Protein AF-0000000078663956 (afdb_homodimer)

Foldseek 3Di:
DPPPPPPPPPFDWDWDAALNATFIARPDFDQFLVVLLVVLCVVPQQCWAEDEPVDTAGSVRLVVLLLLLLQQVVLLPDAAAAEEEELAFWDRCVLSPLSNCQQRNYAYEYDYLPDDQVLQLQSLQLRLHQEYEHAQPGDHHDCVSRVSHRYYQHDYPPDDSCCRRHPPPRDRDDTDDGDGNNRFRYWAWDQDPVGRTFTFTFGRLLLGRQLVLLCPQQVDAAQAEEEQAATCSFLQSVRVQNSNCSNSSYYYYYDRHDDLVVVLVCLQVVLHAEYEEEQVSLVRNLPDPCNLVRPNLSHQEYEYEPDAHDLVSVVSCCVRHVNYQYKQFPDHVQLSDGFAIARSVCCNVPVQFRHAGTPRKDKFFAAPVGDGDPAPDKHFIWIAGSNGTQATRPCVPVRVVQDDSRIGGPQWIWGAHPVRIIHTQAGVQQWEQFQNDTAHQVLLQVLLCPDPFFPGKGWHWDQDPPGRTAIEMETEGNDDDDLVRSQVSSVVPDPNRNRHPHYHYDPDDADDDPNRRHDVVVVRVVRVVD/DPPPPPPPPPFDWDWDAALNATFIARPDFDQFLVVLLVVLCVVPQQCWAEDEPVDTAGSVRLVVLLLLLLQLVVLLPDAAAAEEEELAFWDRCVLSPLSNCQQRNYAYEFDYLPDDQVLQLQSLQLRLHQEYEHAQPGDHHDCVSRVSHRYYQHDYPPDPSCCRRHPVPRDGDDTDDGDGNNRFRYWAWDQDPVGRTFTFTFGRLLLRRQLVLLCPQQVDAAQAEEEQAATCSFLQSVRVQNSNCSNSSYYYYYDRYDDLVVVLVCLQVVLHAEYEEEQVSLVRNLPDPCNLVRRNLSHQEYEYEPDAHDLVSVVSCCVRHVNYQYKQFPDHVQLSDGFAIARSVCCNVPVQFRHAGTPRKDKFFAAPVGHGDPAPDKHFIWIAGSNGTQATRPCVPVRVVQDDSRIGGPQWIWGAHPVRIIHTQAGVQQWEQFQNDTAHQVLLQVLLCPDPFFPGKGWHWAQDPPGRTAIEMETEGPDDDDLVRSQVSSVVPDPNRNRHPHYHYDPDDADDDPNRNHDVVVVRVVRVVD

Sequence (1060 aa):
MRPTPPRQECPTLRHELHHGRVVRCLADRPRNLAEFLAAALARDPEGEAVVEGERRMTYAGLDRAARALAARMIALGVTPGDRVAVLLGNRIEYPVIVLACTFAGAIAVPMNIRQTAAETAHALAASGARLLFHEADARLPDRAQVPALAALVAIADDAPLAETLAPQDVPVSALPPLPGEDEPAVILFTSGTTGKPKGAVLTHCNIAHSILHFCHHYALREGERCLLAVPASHVTGLVALLATSLGLGGCLVIMREFKAGEFLRLMAQEQVGYTLVVPAMLTLALMQPQFESAALSNWRVCGFGGAPMPDATIADLALRLPGLALHNTYGATETTSPAVIMPADQAAARSRQLGLPVLCCDLLVMDDQGRECPPGEQGEIWMAGPMVIPRYWNDTAATAAAFVHGYWKSGDIGSRDADGHVSIHDRMKDMINRGGFKIYSVEVENALCAHPAVIEAAVVGRPCPVLGERVVAFVHAGAPASAEELRAHVAARLSDYKVPEDIRFETVPLPRNANGKLLKHALRDRLVGAMRPTPPRQECPTLRHELHHGRVVRCLADRPRNLAEFLAAALARDPEGEAVVEGERRMTYAGLDRAARALAARMIALGVTPGDRVAVLLGNRIEYPVIVLACTFAGAIAVPMNIRQTAAETAHALAASGARLLFHEADARLPDRAQVPALAALVAIADDAPLAETLAPQDVPVSALPPLPGEDEPAVILFTSGTTGKPKGAVLTHCNIAHSILHFCHHYALREGERCLLAVPASHVTGLVALLATSLGLGGCLVIMREFKAGEFLRLMAQEQVGYTLVVPAMLTLALMQPQFESAALSNWRVCGFGGAPMPDATIADLALRLPGLALHNTYGATETTSPAVIMPADQAAARSRQLGLPVLCCDLLVMDDQGRECPPGEQGEIWMAGPMVIPRYWNDTAATAAAFVHGYWKSGDIGSRDADGHVSIHDRMKDMINRGGFKIYSVEVENALCAHPAVIEAAVVGRPCPVLGERVVAFVHAGAPASAEELRAHVAARLSDYKVPEDIRFETVPLPRNANGKLLKHALRDRLVGA

Solvent-accessible surface area (backbone atoms only — not comparable to full-atom values): 54633 Å² total; per-residue (Å²): 130,76,80,70,73,79,76,80,72,78,79,57,69,37,43,30,57,55,96,67,29,73,28,40,32,69,67,81,67,60,45,31,70,66,50,30,46,50,53,26,37,72,72,41,33,79,40,58,32,39,34,38,86,89,49,70,34,24,34,48,49,45,52,52,51,11,52,44,29,18,16,37,42,40,68,75,65,53,44,66,71,38,25,36,30,34,38,43,67,43,48,78,61,50,63,34,51,55,49,8,24,43,45,34,27,21,20,33,30,42,30,59,66,82,54,49,46,68,56,49,30,47,53,39,42,70,64,45,19,34,34,36,39,29,40,63,83,58,78,71,55,61,63,85,61,29,74,55,48,74,47,78,44,65,46,56,93,85,53,54,64,59,60,66,49,42,50,87,83,54,65,84,50,84,67,55,74,72,57,57,32,83,40,65,37,34,35,41,69,39,84,42,94,86,66,61,62,44,33,33,31,35,23,21,41,15,48,42,46,22,31,50,46,49,40,59,73,65,62,57,54,77,51,39,26,28,45,32,56,47,58,49,45,38,53,60,21,34,36,69,35,53,46,24,21,41,64,34,42,12,20,35,33,50,39,60,67,78,41,47,68,58,49,52,47,49,37,31,76,66,48,22,25,33,40,58,46,41,40,69,56,53,53,48,30,66,68,37,84,57,52,83,74,47,61,51,83,48,39,38,37,38,37,30,29,88,52,84,61,57,66,66,56,54,52,50,46,47,70,76,38,69,73,43,37,48,24,43,40,38,62,40,71,57,28,37,31,64,41,25,39,22,50,49,94,43,30,81,85,41,65,82,40,38,22,34,61,39,88,49,44,49,73,44,32,26,38,97,79,36,35,46,46,58,66,62,38,70,17,37,37,30,39,25,28,50,26,38,44,87,41,35,60,97,30,68,67,61,31,58,73,36,39,56,66,66,22,38,56,68,50,32,27,18,26,33,36,89,87,50,41,30,31,75,47,31,43,56,87,44,43,25,47,41,64,84,43,79,35,43,24,48,56,49,23,50,47,48,42,68,38,89,36,34,69,44,51,48,42,39,50,39,83,32,94,84,36,50,22,41,45,30,29,41,31,24,53,81,43,93,76,50,60,66,57,52,35,54,55,29,45,73,74,39,61,70,90,58,37,48,79,40,65,42,80,37,95,52,79,75,60,52,46,99,84,66,37,74,41,60,64,62,58,41,52,56,56,73,72,98,128,76,80,71,72,80,77,78,72,79,77,56,69,37,43,32,57,54,96,68,29,73,28,40,33,69,67,81,68,60,44,30,68,66,51,30,46,50,55,26,37,72,71,41,34,80,40,58,32,39,33,40,86,90,49,69,33,25,33,48,51,45,52,52,52,10,53,46,29,15,16,35,41,40,68,75,65,52,44,66,70,37,27,36,30,32,36,43,67,43,47,78,60,50,65,34,51,55,48,9,24,43,44,34,26,20,21,33,29,42,31,59,66,84,53,49,44,66,57,49,31,45,54,38,43,72,65,45,19,33,34,37,40,29,38,63,82,58,79,72,54,61,63,84,62,29,75,55,48,74,46,77,44,63,47,58,91,85,52,54,64,58,60,66,50,42,52,88,84,53,65,82,49,85,69,56,73,70,58,57,31,82,39,65,39,34,36,42,68,40,84,42,93,88,67,62,62,44,32,35,31,37,23,21,41,14,46,40,47,24,30,50,45,49,38,60,74,65,64,57,55,76,50,38,26,28,46,32,56,46,56,50,44,36,53,59,21,36,35,69,35,54,46,24,20,41,64,34,43,10,21,35,33,50,39,61,66,77,41,47,69,58,50,52,47,48,36,30,75,65,49,22,24,33,40,59,46,42,40,69,57,53,52,48,31,65,69,37,83,56,51,81,74,46,61,50,84,48,39,38,36,39,36,30,30,89,51,83,62,58,66,66,55,53,52,49,45,48,68,76,38,69,73,43,37,48,23,43,40,39,61,40,72,56,28,38,31,64,41,25,40,21,51,49,94,44,31,82,85,41,64,83,41,37,22,32,60,40,88,51,44,47,73,44,32,26,41,97,79,37,35,45,47,59,66,63,38,69,17,39,36,29,38,26,29,50,26,38,43,89,42,35,60,96,31,67,66,62,31,58,73,38,38,55,67,65,21,38,57,67,50,31,27,18,26,34,38,90,86,50,40,30,31,75,46,31,44,56,88,43,41,26,47,42,64,84,41,80,36,43,25,48,56,49,22,51,47,49,42,68,38,87,35,35,69,46,51,48,42,39,51,40,84,32,94,85,35,49,22,39,43,31,29,41,33,25,54,82,42,92,74,52,60,66,56,50,35,52,56,27,46,74,75,41,60,70,90,59,36,48,79,42,66,43,80,37,96,51,81,74,59,50,46,98,81,65,36,74,40,61,65,62,57,40,52,56,56,71,75,98

Structure (mmCIF, N/CA/C/O backbone):
data_AF-0000000078663956-model_v1
#
loop_
_entity.id
_entity.type
_entity.pdbx_description
1 polymer 'AMP-dependent synthetase and ligase'
#
loop_
_atom_site.group_PDB
_atom_site.id
_atom_site.type_symbol
_atom_site.label_atom_id
_atom_site.label_alt_id
_atom_site.label_comp_id
_atom_site.label_asym_id
_atom_site.label_entity_id
_atom_site.label_seq_id
_atom_site.pdbx_PDB_ins_code
_atom_site.Cartn_x
_atom_site.Cartn_y
_atom_site.Cartn_z
_atom_site.occupancy
_atom_site.B_iso_or_equiv
_atom_site.auth_seq_id
_atom_site.auth_comp_id
_atom_site.auth_asym_id
_atom_site.auth_atom_id
_atom_site.pdbx_PDB_model_num
ATOM 1 N N . MET A 1 1 ? -24.531 -6.566 -40.719 1 23.23 1 MET A N 1
ATOM 2 C CA . MET A 1 1 ? -24.016 -5.797 -39.562 1 23.23 1 MET A CA 1
ATOM 3 C C . MET A 1 1 ? -23.562 -6.719 -38.438 1 23.23 1 MET A C 1
ATOM 5 O O . MET A 1 1 ? -24.359 -7.496 -37.906 1 23.23 1 MET A O 1
ATOM 9 N N . ARG A 1 2 ? -22.391 -7.23 -38.5 1 25.7 2 ARG A N 1
ATOM 10 C CA . ARG A 1 2 ? -21.969 -8.359 -37.656 1 25.7 2 ARG A CA 1
ATOM 11 C C . ARG A 1 2 ? -22.125 -8.031 -36.188 1 25.7 2 ARG A C 1
ATOM 13 O O . ARG A 1 2 ? -21.797 -6.922 -35.75 1 25.7 2 ARG A O 1
ATOM 20 N N . PRO A 1 3 ? -22.969 -8.742 -35.562 1 28.44 3 PRO A N 1
ATOM 21 C CA . PRO A 1 3 ? -23.219 -8.367 -34.156 1 28.44 3 PRO A CA 1
ATOM 22 C C . PRO A 1 3 ? -21.938 -8.211 -33.344 1 28.44 3 PRO A C 1
ATOM 24 O O . PRO A 1 3 ? -20.953 -8.898 -33.625 1 28.44 3 PRO A O 1
ATOM 27 N N . THR A 1 4 ? -21.391 -6.988 -33.062 1 32.66 4 THR A N 1
ATOM 28 C CA . THR A 1 4 ? -20.219 -6.641 -32.281 1 32.66 4 THR A CA 1
ATOM 29 C C . THR A 1 4 ? -20.172 -7.445 -30.984 1 32.66 4 THR A C 1
ATOM 31 O O . THR A 1 4 ? -21.172 -7.539 -30.281 1 32.66 4 THR A O 1
ATOM 34 N N . PRO A 1 5 ? -19.375 -8.453 -30.859 1 34.94 5 PRO A N 1
ATOM 35 C CA . PRO A 1 5 ? -19.328 -9.289 -29.656 1 34.94 5 PRO A CA 1
ATOM 36 C C . PRO A 1 5 ? -19.547 -8.5 -28.375 1 34.94 5 PRO A C 1
ATOM 38 O O . PRO A 1 5 ? -19.25 -7.301 -28.328 1 34.94 5 PRO A O 1
ATOM 41 N N . PRO A 1 6 ? -20.531 -8.812 -27.469 1 35.97 6 PRO A N 1
ATOM 42 C CA . PRO A 1 6 ? -20.859 -8.047 -26.266 1 35.97 6 PRO A CA 1
ATOM 43 C C . PRO A 1 6 ? -19.625 -7.496 -25.562 1 35.97 6 PRO A C 1
ATOM 45 O O . PRO A 1 6 ? -18.594 -8.172 -25.484 1 35.97 6 PRO A O 1
ATOM 48 N N . ARG A 1 7 ? -19.25 -6.328 -25.578 1 38.62 7 ARG A N 1
ATOM 49 C CA . ARG A 1 7 ? -18.219 -5.59 -24.859 1 38.62 7 ARG A CA 1
ATOM 50 C C . ARG A 1 7 ? -18.094 -6.094 -23.422 1 38.62 7 ARG A C 1
ATOM 52 O O . ARG A 1 7 ? -19.047 -5.996 -22.641 1 38.62 7 ARG A O 1
ATOM 59 N N . GLN A 1 8 ? -17.422 -7.203 -23.016 1 46.81 8 GLN A N 1
ATOM 60 C CA . GLN A 1 8 ? -17.188 -7.676 -21.641 1 46.81 8 GLN A CA 1
ATOM 61 C C . GLN A 1 8 ? -17.016 -6.504 -20.688 1 46.81 8 GLN A C 1
ATOM 63 O O . GLN A 1 8 ? -16.156 -5.641 -20.906 1 46.81 8 GLN A O 1
ATOM 68 N N . GLU A 1 9 ? -17.922 -6.051 -19.953 1 59.78 9 GLU A N 1
ATOM 69 C CA . GLU A 1 9 ? -17.969 -4.969 -18.969 1 59.78 9 GLU A CA 1
ATOM 70 C C . GLU A 1 9 ? -16.766 -5.031 -18.016 1 59.78 9 GLU A C 1
ATOM 72 O O . GLU A 1 9 ? -16.359 -6.117 -17.594 1 59.78 9 GLU A O 1
ATOM 77 N N . CYS A 1 10 ? -15.875 -4.082 -18 1 71.5 10 CYS A N 1
ATOM 78 C CA . CYS A 1 10 ? -14.719 -3.971 -17.109 1 71.5 10 CYS A CA 1
ATOM 79 C C . CYS A 1 10 ? -15.117 -4.262 -15.672 1 71.5 10 CYS A C 1
ATOM 81 O O . CYS A 1 10 ? -16.078 -3.678 -15.156 1 71.5 10 CYS A O 1
ATOM 83 N N . PRO A 1 11 ? -14.555 -5.371 -15.117 1 87.06 11 PRO A N 1
ATOM 84 C CA . PRO A 1 11 ? -14.883 -5.727 -13.734 1 87.06 11 PRO A CA 1
ATOM 85 C C . PRO A 1 11 ? -14.727 -4.555 -12.766 1 87.06 11 PRO A C 1
ATOM 87 O O . PRO A 1 11 ? -13.883 -3.684 -12.984 1 87.06 11 PRO A O 1
ATOM 90 N N . THR A 1 12 ? -15.609 -4.445 -11.859 1 91.62 12 THR A N 1
ATOM 91 C CA . THR A 1 12 ? -15.531 -3.434 -10.805 1 91.62 12 THR A CA 1
ATOM 92 C C . THR A 1 12 ? -14.398 -3.752 -9.828 1 91.62 12 THR A C 1
ATOM 94 O O . THR A 1 12 ? -14.297 -4.879 -9.344 1 91.62 12 THR A O 1
ATOM 97 N N . LEU A 1 13 ? -13.609 -2.807 -9.688 1 94.94 13 LEU A N 1
ATOM 98 C CA . LEU A 1 13 ? -12.508 -2.953 -8.742 1 94.94 13 LEU A CA 1
ATOM 99 C C . LEU A 1 13 ? -12.75 -2.119 -7.488 1 94.94 13 LEU A C 1
ATOM 101 O O . LEU A 1 13 ? -13.414 -1.082 -7.547 1 94.94 13 LEU A O 1
ATOM 105 N N . ARG A 1 14 ? -12.312 -2.529 -6.359 1 95.56 14 ARG A N 1
ATOM 106 C CA . ARG A 1 14 ? -12.344 -1.757 -5.121 1 95.56 14 ARG A CA 1
ATOM 107 C C . ARG A 1 14 ? -11.188 -2.137 -4.207 1 95.56 14 ARG A C 1
ATOM 109 O O . ARG A 1 14 ? -10.703 -3.271 -4.25 1 95.56 14 ARG A O 1
ATOM 116 N N . HIS A 1 15 ? -10.727 -1.21 -3.398 1 97.94 15 HIS A N 1
ATOM 117 C CA . HIS A 1 15 ? -9.719 -1.518 -2.387 1 97.94 15 HIS A CA 1
ATOM 118 C C . HIS A 1 15 ? -10.344 -2.24 -1.196 1 97.94 15 HIS A C 1
ATOM 120 O O . HIS A 1 15 ? -11.453 -1.907 -0.771 1 97.94 15 HIS A O 1
ATOM 126 N N . GLU A 1 16 ? -9.688 -3.264 -0.729 1 98.12 16 GLU A N 1
ATOM 127 C CA . GLU A 1 16 ? -10.117 -4.035 0.433 1 98.12 16 GLU A CA 1
ATOM 128 C C . GLU A 1 16 ? -8.945 -4.309 1.378 1 98.12 16 GLU A C 1
ATOM 130 O O . GLU A 1 16 ? -7.797 -4.387 0.944 1 98.12 16 GLU A O 1
ATOM 135 N N . LEU A 1 17 ? -9.281 -4.41 2.637 1 97.56 17 LEU A N 1
ATOM 136 C CA . LEU A 1 17 ? -8.305 -4.801 3.652 1 97.56 17 LEU A CA 1
ATOM 137 C C . LEU A 1 17 ? -8.289 -6.316 3.836 1 97.56 17 LEU A C 1
ATOM 139 O O . LEU A 1 17 ? -9.305 -6.91 4.211 1 97.56 17 LEU A O 1
ATOM 143 N N . HIS A 1 18 ? -7.188 -6.965 3.479 1 97.38 18 HIS A N 1
ATOM 144 C CA . HIS A 1 18 ? -6.965 -8.391 3.695 1 97.38 18 HIS A CA 1
ATOM 145 C C . HIS A 1 18 ? -5.629 -8.641 4.391 1 97.38 18 HIS A C 1
ATOM 147 O O . HIS A 1 18 ? -4.578 -8.242 3.881 1 97.38 18 HIS A O 1
ATOM 153 N N . HIS A 1 19 ? -5.629 -9.305 5.547 1 95.81 19 HIS A N 1
ATOM 154 C CA . HIS A 1 19 ? -4.414 -9.672 6.258 1 95.81 19 HIS A CA 1
ATOM 155 C C . HIS A 1 19 ? -3.533 -8.453 6.52 1 95.81 19 HIS A C 1
ATOM 157 O O . HIS A 1 19 ? -2.32 -8.5 6.301 1 95.81 19 HIS A O 1
ATOM 163 N N . GLY A 1 20 ? -4.148 -7.387 6.809 1 94.94 20 GLY A N 1
ATOM 164 C CA . GLY A 1 20 ? -3.418 -6.18 7.16 1 94.94 20 GLY A CA 1
ATOM 165 C C . GLY A 1 20 ? -2.908 -5.422 5.949 1 94.94 20 GLY A C 1
ATOM 166 O O . GLY A 1 20 ? -2.158 -4.449 6.09 1 94.94 20 GLY A O 1
ATOM 167 N N . ARG A 1 21 ? -3.281 -5.809 4.715 1 97.06 21 ARG A N 1
ATOM 168 C CA . ARG A 1 21 ? -2.883 -5.152 3.475 1 97.06 21 ARG A CA 1
ATOM 169 C C . ARG A 1 21 ? -4.086 -4.527 2.775 1 97.06 21 ARG A C 1
ATOM 171 O O . ARG A 1 21 ? -5.168 -5.117 2.746 1 97.06 21 ARG A O 1
ATOM 178 N N . VAL A 1 22 ? -3.965 -3.357 2.277 1 97.88 22 VAL A N 1
ATOM 179 C CA . VAL A 1 22 ? -4.977 -2.75 1.42 1 97.88 22 VAL A CA 1
ATOM 180 C C . VAL A 1 22 ? -4.637 -3.012 -0.046 1 97.88 22 VAL A C 1
ATOM 182 O O . VAL A 1 22 ? -3.621 -2.527 -0.55 1 97.88 22 VAL A O 1
ATOM 185 N N . VAL A 1 23 ? -5.461 -3.793 -0.694 1 97.69 23 VAL A N 1
ATOM 186 C CA . VAL A 1 23 ? -5.184 -4.191 -2.07 1 97.69 23 VAL A CA 1
ATOM 187 C C . VAL A 1 23 ? -6.418 -3.957 -2.936 1 97.69 23 VAL A C 1
ATOM 189 O O . VAL A 1 23 ? -7.547 -4.008 -2.443 1 97.69 23 VAL A O 1
ATOM 192 N N . ARG A 1 24 ? -6.238 -3.66 -4.191 1 97.12 24 ARG A N 1
ATOM 193 C CA . ARG A 1 24 ? -7.332 -3.633 -5.156 1 97.12 24 ARG A CA 1
ATOM 194 C C . ARG A 1 24 ? -7.852 -5.039 -5.434 1 97.12 24 ARG A C 1
ATOM 196 O O . ARG A 1 24 ? -7.066 -5.961 -5.664 1 97.12 24 ARG A O 1
ATOM 203 N N . CYS A 1 25 ? -9.109 -5.23 -5.391 1 97.88 25 CYS A N 1
ATOM 204 C CA . CYS A 1 25 ? -9.734 -6.531 -5.594 1 97.88 25 CYS A CA 1
ATOM 205 C C . CYS A 1 25 ? -10.844 -6.445 -6.633 1 97.88 25 CYS A C 1
ATOM 207 O O . CYS A 1 25 ? -11.406 -5.371 -6.859 1 97.88 25 CYS A O 1
ATOM 209 N N . LEU A 1 26 ? -11.055 -7.523 -7.305 1 97.25 26 LEU A N 1
ATOM 210 C CA . LEU A 1 26 ? -12.312 -7.684 -8.023 1 97.25 26 LEU A CA 1
ATOM 211 C C . LEU A 1 26 ? -13.484 -7.742 -7.051 1 97.25 26 LEU A C 1
ATOM 213 O O . LEU A 1 26 ? -13.562 -8.648 -6.215 1 97.25 26 LEU A O 1
ATOM 217 N N . ALA A 1 27 ? -14.367 -6.836 -7.156 1 94.94 27 ALA A N 1
ATOM 218 C CA . ALA A 1 27 ? -15.406 -6.652 -6.148 1 94.94 27 ALA A CA 1
ATOM 219 C C . ALA A 1 27 ? -16.375 -7.836 -6.129 1 94.94 27 ALA A C 1
ATOM 221 O O . ALA A 1 27 ? -16.781 -8.297 -5.059 1 94.94 27 ALA A O 1
ATOM 222 N N . ASP A 1 28 ? -16.781 -8.258 -7.309 1 93.62 28 ASP A N 1
ATOM 223 C CA . ASP A 1 28 ? -17.688 -9.391 -7.43 1 93.62 28 ASP A CA 1
ATOM 224 C C . ASP A 1 28 ? -16.922 -10.688 -7.664 1 93.62 28 ASP A C 1
ATOM 226 O O . ASP A 1 28 ? -16.281 -10.852 -8.695 1 93.62 28 ASP A O 1
ATOM 230 N N . ARG A 1 29 ? -16.969 -11.57 -6.695 1 95.56 29 ARG A N 1
ATOM 231 C CA . ARG A 1 29 ? -16.25 -12.836 -6.812 1 95.56 29 ARG A CA 1
ATOM 232 C C . ARG A 1 29 ? -16.797 -13.867 -5.828 1 95.56 29 ARG A C 1
ATOM 234 O O . ARG A 1 29 ? -17.266 -13.516 -4.742 1 95.56 29 ARG A O 1
ATOM 241 N N . PRO A 1 30 ? -16.688 -15.18 -6.188 1 96.69 30 PRO A N 1
ATOM 242 C CA . PRO A 1 30 ? -16.922 -16.203 -5.164 1 96.69 30 PRO A CA 1
ATOM 243 C C . PRO A 1 30 ? -15.867 -16.188 -4.062 1 96.69 30 PRO A C 1
ATOM 245 O O . PRO A 1 30 ? -14.711 -15.836 -4.316 1 96.69 30 PRO A O 1
ATOM 248 N N . ARG A 1 31 ? -16.219 -16.672 -2.951 1 95.88 31 ARG A N 1
ATOM 249 C CA . ARG A 1 31 ? -15.359 -16.516 -1.781 1 95.88 31 ARG A CA 1
ATOM 250 C C . ARG A 1 31 ? -14.414 -17.703 -1.626 1 95.88 31 ARG A C 1
ATOM 252 O O . ARG A 1 31 ? -13.398 -17.594 -0.944 1 95.88 31 ARG A O 1
ATOM 259 N N . ASN A 1 32 ? -14.773 -18.812 -2.143 1 97.06 32 ASN A N 1
ATOM 260 C CA . ASN A 1 32 ? -13.992 -20.047 -2.029 1 97.06 32 ASN A CA 1
ATOM 261 C C . ASN A 1 32 ? -14.367 -21.047 -3.123 1 97.06 32 ASN A C 1
ATOM 263 O O . ASN A 1 32 ? -15.281 -20.797 -3.914 1 97.06 32 ASN A O 1
ATOM 267 N N . LEU A 1 33 ? -13.68 -22.125 -3.15 1 96.38 33 LEU A N 1
ATOM 268 C CA . LEU A 1 33 ? -13.852 -23.094 -4.23 1 96.38 33 LEU A CA 1
ATOM 269 C C . LEU A 1 33 ? -15.234 -23.734 -4.164 1 96.38 33 LEU A C 1
ATOM 271 O O . LEU A 1 33 ? -15.805 -24.078 -5.195 1 96.38 33 LEU A O 1
ATOM 275 N N . ALA A 1 34 ? -15.789 -23.875 -2.971 1 97.56 34 ALA A N 1
ATOM 276 C CA . ALA A 1 34 ? -17.125 -24.438 -2.822 1 97.56 34 ALA A CA 1
ATOM 277 C C . ALA A 1 34 ? -18.172 -23.547 -3.494 1 97.56 34 ALA A C 1
ATOM 279 O O . ALA A 1 34 ? -19.141 -24.047 -4.07 1 97.56 34 ALA A O 1
ATOM 280 N N . GLU A 1 35 ? -17.969 -22.25 -3.432 1 97.5 35 GLU A N 1
ATOM 281 C CA . GLU A 1 35 ? -18.891 -21.344 -4.082 1 97.5 35 GLU A CA 1
ATOM 282 C C . GLU A 1 35 ? -18.75 -21.391 -5.602 1 97.5 35 GLU A C 1
ATOM 284 O O . GLU A 1 35 ? -19.734 -21.219 -6.328 1 97.5 35 GLU A O 1
ATOM 289 N N . PHE A 1 36 ? -17.547 -21.578 -6.09 1 97.5 36 PHE A N 1
ATOM 290 C CA . PHE A 1 36 ? -17.375 -21.812 -7.516 1 97.5 36 PHE A CA 1
ATOM 291 C C . PHE A 1 36 ? -18.109 -23.078 -7.957 1 97.5 36 PHE A C 1
ATOM 293 O O . PHE A 1 36 ? -18.781 -23.078 -8.992 1 97.5 36 PHE A O 1
ATOM 300 N N . LEU A 1 37 ? -17.953 -24.156 -7.188 1 97.88 37 LEU A N 1
ATOM 301 C CA . LEU A 1 37 ? -18.656 -25.406 -7.48 1 97.88 37 LEU A CA 1
ATOM 302 C C . LEU A 1 37 ? -20.172 -25.203 -7.48 1 97.88 37 LEU A C 1
ATOM 304 O O . LEU A 1 37 ? -20.859 -25.703 -8.359 1 97.88 37 LEU A O 1
ATOM 308 N N . ALA A 1 38 ? -20.625 -24.469 -6.492 1 97.44 38 ALA A N 1
ATOM 309 C CA . ALA A 1 38 ? -22.062 -24.203 -6.398 1 97.44 38 ALA A CA 1
ATOM 310 C C . ALA A 1 38 ? -22.578 -23.516 -7.656 1 97.44 38 ALA A C 1
ATOM 312 O O . ALA A 1 38 ? -23.656 -23.828 -8.148 1 97.44 38 ALA A O 1
ATOM 313 N N . ALA A 1 39 ? -21.812 -22.578 -8.156 1 96.62 39 ALA A N 1
ATOM 314 C CA . ALA A 1 39 ? -22.188 -21.875 -9.375 1 96.62 39 ALA A CA 1
ATOM 315 C C . ALA A 1 39 ? -22.219 -22.812 -10.57 1 96.62 39 ALA A C 1
ATOM 317 O O . ALA A 1 39 ? -23.141 -22.75 -11.398 1 96.62 39 ALA A O 1
ATOM 318 N N . ALA A 1 40 ? -21.266 -23.672 -10.656 1 96.88 40 ALA A N 1
ATOM 319 C CA . ALA A 1 40 ? -21.219 -24.641 -11.734 1 96.88 40 ALA A CA 1
ATOM 320 C C . ALA A 1 40 ? -22.391 -25.609 -11.656 1 96.88 40 ALA A C 1
ATOM 322 O O . ALA A 1 40 ? -23.016 -25.938 -12.68 1 96.88 40 ALA A O 1
ATOM 323 N N . LEU A 1 41 ? -22.703 -26.062 -10.477 1 96.12 41 LEU A N 1
ATOM 324 C CA . LEU A 1 41 ? -23.812 -26.984 -10.234 1 96.12 41 LEU A CA 1
ATOM 325 C C . LEU A 1 41 ? -25.141 -26.344 -10.641 1 96.12 41 LEU A C 1
ATOM 327 O O . LEU A 1 41 ? -26 -27.016 -11.219 1 96.12 41 LEU A O 1
ATOM 331 N N . ALA A 1 42 ? -25.25 -25.141 -10.305 1 96.12 42 ALA A N 1
ATOM 332 C CA . ALA A 1 42 ? -26.469 -24.422 -10.625 1 96.12 42 ALA A CA 1
ATOM 333 C C . ALA A 1 42 ? -26.672 -24.328 -12.141 1 96.12 42 ALA A C 1
ATOM 335 O O . ALA A 1 42 ? -27.797 -24.359 -12.633 1 96.12 42 ALA A O 1
ATOM 336 N N . ARG A 1 43 ? -25.656 -24.312 -12.836 1 94.88 43 ARG A N 1
ATOM 337 C CA . ARG A 1 43 ? -25.703 -24.141 -14.289 1 94.88 43 ARG A CA 1
ATOM 338 C C . ARG A 1 43 ? -25.984 -25.453 -14.984 1 94.88 43 ARG A C 1
ATOM 340 O O . ARG A 1 43 ? -26.844 -25.531 -15.867 1 94.88 43 ARG A O 1
ATOM 347 N N . ASP A 1 44 ? -25.203 -26.469 -14.648 1 96.62 44 ASP A N 1
ATOM 348 C CA . ASP A 1 44 ? -25.359 -27.75 -15.328 1 96.62 44 ASP A CA 1
ATOM 349 C C . ASP A 1 44 ? -24.891 -28.891 -14.43 1 96.62 44 ASP A C 1
ATOM 351 O O . ASP A 1 44 ? -23.781 -29.422 -14.609 1 96.62 44 ASP A O 1
ATOM 355 N N . PRO A 1 45 ? -25.688 -29.391 -13.602 1 97 45 PRO A N 1
ATOM 356 C CA . PRO A 1 45 ? -25.297 -30.453 -12.656 1 97 45 PRO A CA 1
ATOM 357 C C . PRO A 1 45 ? -24.891 -31.75 -13.359 1 97 45 PRO A C 1
ATOM 359 O O . PRO A 1 45 ? -24.109 -32.531 -12.82 1 97 45 PRO A O 1
ATOM 362 N N . GLU A 1 46 ? -25.406 -31.984 -14.562 1 97.44 46 GLU A N 1
ATOM 363 C CA . GLU A 1 46 ? -25.141 -33.25 -15.25 1 97.44 46 GLU A CA 1
ATOM 364 C C . GLU A 1 46 ? -24 -33.094 -16.25 1 97.44 46 GLU A C 1
ATOM 366 O O . GLU A 1 46 ? -23.594 -34.094 -16.875 1 97.44 46 GLU A O 1
ATOM 371 N N . GLY A 1 47 ? -23.469 -31.875 -16.359 1 97.62 47 GLY A N 1
ATOM 372 C CA . GLY A 1 47 ? -22.297 -31.688 -17.188 1 97.62 47 GLY A CA 1
ATOM 373 C C . GLY A 1 47 ? -21.062 -32.406 -16.656 1 97.62 47 GLY A C 1
ATOM 374 O O . GLY A 1 47 ? -20.906 -32.562 -15.445 1 97.62 47 GLY A O 1
ATOM 375 N N . GLU A 1 48 ? -20.125 -32.844 -17.562 1 98 48 GLU A N 1
ATOM 376 C CA . GLU A 1 48 ? -18.875 -33.469 -17.141 1 98 48 GLU A CA 1
ATOM 377 C C . GLU A 1 48 ? -17.969 -32.469 -16.438 1 98 48 GLU A C 1
ATOM 379 O O . GLU A 1 48 ? -17.672 -31.406 -16.969 1 98 48 GLU A O 1
ATOM 384 N N . ALA A 1 49 ? -17.578 -32.812 -15.25 1 98.31 49 ALA A N 1
ATOM 385 C CA . ALA A 1 49 ? -16.688 -31.969 -14.477 1 98.31 49 ALA A CA 1
ATOM 386 C C . ALA A 1 49 ? -15.242 -32.438 -14.594 1 98.31 49 ALA A C 1
ATOM 388 O O . ALA A 1 49 ? -14.336 -31.625 -14.766 1 98.31 49 ALA A O 1
ATOM 389 N N . VAL A 1 50 ? -15.055 -33.719 -14.5 1 98.12 50 VAL A N 1
ATOM 390 C CA . VAL A 1 50 ? -13.719 -34.312 -14.523 1 98.12 50 VAL A CA 1
ATOM 391 C C . VAL A 1 50 ? -13.711 -35.594 -15.375 1 98.12 50 VAL A C 1
ATOM 393 O O . VAL A 1 50 ? -14.625 -36.406 -15.273 1 98.12 50 VAL A O 1
ATOM 396 N N . VAL A 1 51 ? -12.711 -35.719 -16.234 1 97.88 51 VAL A N 1
ATOM 397 C CA . VAL A 1 51 ? -12.57 -36.875 -17.125 1 97.88 51 VAL A CA 1
ATOM 398 C C . VAL A 1 51 ? -11.148 -37.438 -17.031 1 97.88 51 VAL A C 1
ATOM 400 O O . VAL A 1 51 ? -10.172 -36.688 -17.188 1 97.88 51 VAL A O 1
ATOM 403 N N . GLU A 1 52 ? -10.977 -38.656 -16.734 1 96.19 52 GLU A N 1
ATOM 404 C CA . GLU A 1 52 ? -9.734 -39.438 -16.797 1 96.19 52 GLU A CA 1
ATOM 405 C C . GLU A 1 52 ? -9.938 -40.75 -17.547 1 96.19 52 GLU A C 1
ATOM 407 O O . GLU A 1 52 ? -10.305 -41.75 -16.938 1 96.19 52 GLU A O 1
ATOM 412 N N . GLY A 1 53 ? -9.633 -40.719 -18.797 1 93.25 53 GLY A N 1
ATOM 413 C CA . GLY A 1 53 ? -9.922 -41.906 -19.594 1 93.25 53 GLY A CA 1
ATOM 414 C C . GLY A 1 53 ? -11.398 -42.281 -19.594 1 93.25 53 GLY A C 1
ATOM 415 O O . GLY A 1 53 ? -12.25 -41.469 -19.922 1 93.25 53 GLY A O 1
ATOM 416 N N . GLU A 1 54 ? -11.672 -43.531 -19.094 1 92.69 54 GLU A N 1
ATOM 417 C CA . GLU A 1 54 ? -13.047 -44 -19.062 1 92.69 54 GLU A CA 1
ATOM 418 C C . GLU A 1 54 ? -13.773 -43.531 -17.812 1 92.69 54 GLU A C 1
ATOM 420 O O . GLU A 1 54 ? -15 -43.594 -17.734 1 92.69 54 GLU A O 1
ATOM 425 N N . ARG A 1 55 ? -13.047 -43.062 -16.859 1 92.69 55 ARG A N 1
ATOM 426 C CA . ARG A 1 55 ? -13.648 -42.531 -15.641 1 92.69 55 ARG A CA 1
ATOM 427 C C . ARG A 1 55 ? -14.102 -41.094 -15.82 1 92.69 55 ARG A C 1
ATOM 429 O O . ARG A 1 55 ? -13.281 -40.219 -16.078 1 92.69 55 ARG A O 1
ATOM 436 N N . ARG A 1 56 ? -15.352 -40.938 -15.648 1 95.06 56 ARG A N 1
ATOM 437 C CA . ARG A 1 56 ? -15.953 -39.625 -15.875 1 95.06 56 ARG A CA 1
ATOM 438 C C . ARG A 1 56 ? -16.875 -39.25 -14.727 1 95.06 56 ARG A C 1
ATOM 440 O O . ARG A 1 56 ? -17.578 -40.094 -14.172 1 95.06 56 ARG A O 1
ATOM 447 N N . MET A 1 57 ? -16.859 -38 -14.352 1 94.81 57 MET A N 1
ATOM 448 C CA . MET A 1 57 ? -17.672 -37.5 -13.25 1 94.81 57 MET A CA 1
A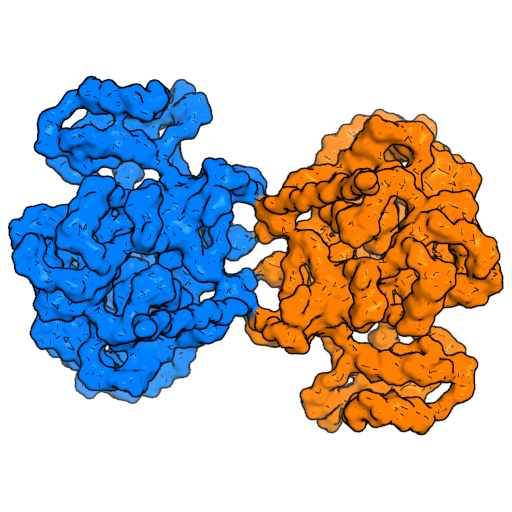TOM 449 C C . MET A 1 57 ? -18.391 -36.219 -13.641 1 94.81 57 MET A C 1
ATOM 451 O O . MET A 1 57 ? -17.781 -35.312 -14.227 1 94.81 57 MET A O 1
ATOM 455 N N . THR A 1 58 ? -19.719 -36.188 -13.344 1 97.56 58 THR A N 1
ATOM 456 C CA . THR A 1 58 ? -20.5 -34.969 -13.539 1 97.56 58 THR A CA 1
ATOM 457 C C . THR A 1 58 ? -20.297 -34 -12.375 1 97.56 58 THR A C 1
ATOM 459 O O . THR A 1 58 ? -19.688 -34.375 -11.367 1 97.56 58 THR A O 1
ATOM 462 N N . TYR A 1 59 ? -20.766 -32.781 -12.516 1 97.88 59 TYR A N 1
ATOM 463 C CA . TYR A 1 59 ? -20.672 -31.828 -11.422 1 97.88 59 TYR A CA 1
ATOM 464 C C . TYR A 1 59 ? -21.469 -32.312 -10.211 1 97.88 59 TYR A C 1
ATOM 466 O O . TYR A 1 59 ? -21.031 -32.125 -9.07 1 97.88 59 TYR A O 1
ATOM 474 N N . ALA A 1 60 ? -22.609 -32.875 -10.453 1 96.62 60 ALA A N 1
ATOM 475 C CA . ALA A 1 60 ? -23.375 -33.469 -9.344 1 96.62 60 ALA A CA 1
ATOM 476 C C . ALA A 1 60 ? -22.578 -34.562 -8.656 1 96.62 60 ALA A C 1
ATOM 478 O O . ALA A 1 60 ? -22.562 -34.656 -7.426 1 96.62 60 ALA A O 1
ATOM 479 N N . GLY A 1 61 ? -21.984 -35.375 -9.461 1 94.38 61 GLY A N 1
ATOM 480 C CA . GLY A 1 61 ? -21.141 -36.438 -8.914 1 94.38 61 GLY A CA 1
ATOM 481 C C . GLY A 1 61 ? -19.953 -35.906 -8.141 1 94.38 61 GLY A C 1
ATOM 482 O O . GLY A 1 61 ? -19.625 -36.406 -7.07 1 94.38 61 GLY A O 1
ATOM 483 N N . LEU A 1 62 ? -19.312 -34.906 -8.688 1 95.69 62 LEU A N 1
ATOM 484 C CA . LEU A 1 62 ? -18.172 -34.281 -8.031 1 95.69 62 LEU A CA 1
ATOM 485 C C . LEU A 1 62 ? -18.578 -33.688 -6.676 1 95.69 62 LEU A C 1
ATOM 487 O O . LEU A 1 62 ? -17.875 -33.875 -5.684 1 95.69 62 LEU A O 1
ATOM 491 N N . ASP A 1 63 ? -19.688 -33 -6.633 1 95 63 ASP A N 1
ATOM 492 C CA . ASP A 1 63 ? -20.203 -32.438 -5.391 1 95 63 ASP A CA 1
ATOM 493 C C . ASP A 1 63 ? -20.469 -33.531 -4.352 1 95 63 ASP A C 1
ATOM 495 O O . ASP A 1 63 ? -20.031 -33.406 -3.199 1 95 63 ASP A O 1
ATOM 499 N N . ARG A 1 64 ? -21.109 -34.562 -4.773 1 92.44 64 ARG A N 1
ATOM 500 C CA . ARG A 1 64 ? -21.422 -35.688 -3.871 1 92.44 64 ARG A CA 1
ATOM 501 C C . ARG A 1 64 ? -20.156 -36.344 -3.342 1 92.44 64 ARG A C 1
ATOM 503 O O . ARG A 1 64 ? -20.031 -36.594 -2.146 1 92.44 64 ARG A O 1
ATOM 510 N N . ALA A 1 65 ? -19.25 -36.594 -4.215 1 92.62 65 ALA A N 1
ATOM 511 C CA . ALA A 1 65 ? -18 -37.25 -3.83 1 92.62 65 ALA A CA 1
ATOM 512 C C . ALA A 1 65 ? -17.188 -36.375 -2.869 1 92.62 65 ALA A C 1
ATOM 514 O O . ALA A 1 65 ? -16.656 -36.875 -1.874 1 92.62 65 ALA A O 1
ATOM 515 N N . ALA A 1 66 ? -17.094 -35.125 -3.17 1 94.69 66 ALA A N 1
ATOM 516 C CA . ALA A 1 66 ? -16.312 -34.188 -2.346 1 94.69 66 ALA A CA 1
ATOM 517 C C . ALA A 1 66 ? -16.922 -34.062 -0.953 1 94.69 66 ALA A C 1
ATOM 519 O O . ALA A 1 66 ? -16.203 -34.062 0.049 1 94.69 66 ALA A O 1
ATOM 520 N N . ARG A 1 67 ? -18.234 -33.906 -0.872 1 93.06 67 ARG A N 1
ATOM 521 C CA . ARG A 1 67 ? -18.906 -33.812 0.414 1 93.06 67 ARG A CA 1
ATOM 522 C C . ARG A 1 67 ? -18.766 -35.062 1.232 1 93.06 67 ARG A C 1
ATOM 524 O O . ARG A 1 67 ? -18.547 -35.031 2.445 1 93.06 67 ARG A O 1
ATOM 531 N N . ALA A 1 68 ? -18.922 -36.156 0.572 1 91 68 ALA A N 1
ATOM 532 C CA . ALA A 1 68 ? -18.781 -37.438 1.26 1 91 68 ALA A CA 1
ATOM 533 C C . ALA A 1 68 ? -17.359 -37.625 1.804 1 91 68 ALA A C 1
ATOM 535 O O . ALA A 1 68 ? -17.172 -38.062 2.938 1 91 68 ALA A O 1
ATOM 536 N N . LEU A 1 69 ? -16.406 -37.25 0.982 1 92.62 69 LEU A N 1
ATOM 537 C CA . LEU A 1 69 ? -15.023 -37.375 1.424 1 92.62 69 LEU A CA 1
ATOM 538 C C . LEU A 1 69 ? -14.742 -36.406 2.58 1 92.62 69 LEU A C 1
ATOM 540 O O . LEU A 1 69 ? -14.016 -36.75 3.514 1 92.62 69 LEU A O 1
ATOM 544 N N . ALA A 1 70 ? -15.273 -35.219 2.545 1 94.81 70 ALA A N 1
ATOM 545 C CA . ALA A 1 70 ? -15.117 -34.25 3.639 1 94.81 70 ALA A CA 1
ATOM 546 C C . ALA A 1 70 ? -15.648 -34.844 4.949 1 94.81 70 ALA A C 1
ATOM 548 O O . ALA A 1 70 ? -14.984 -34.75 5.988 1 94.81 70 ALA A O 1
ATOM 549 N N . ALA A 1 71 ? -16.812 -35.406 4.848 1 92.25 71 ALA A N 1
ATOM 550 C CA . ALA A 1 71 ? -17.422 -36 6.031 1 92.25 71 ALA A CA 1
ATOM 551 C C . ALA A 1 71 ? -16.531 -37.125 6.578 1 92.25 71 ALA A C 1
ATOM 553 O O . ALA A 1 71 ? -16.406 -37.281 7.797 1 92.25 71 ALA A O 1
ATOM 554 N N . ARG A 1 72 ? -15.938 -37.844 5.715 1 89.44 72 ARG A N 1
ATOM 555 C CA . ARG A 1 72 ? -15.031 -38.906 6.117 1 89.44 72 ARG A CA 1
ATOM 556 C C . ARG A 1 72 ? -13.773 -38.344 6.77 1 89.44 72 ARG A C 1
ATOM 558 O O . ARG A 1 72 ? -13.273 -38.906 7.754 1 89.44 72 ARG A O 1
ATOM 565 N N . MET A 1 73 ? -13.258 -37.375 6.18 1 92.38 73 MET A N 1
ATOM 566 C CA . MET A 1 73 ? -12.086 -36.719 6.762 1 92.38 73 MET A CA 1
ATOM 567 C C . MET A 1 73 ? -12.367 -36.25 8.188 1 92.38 73 MET A C 1
ATOM 569 O O . MET A 1 73 ? -11.531 -36.438 9.078 1 92.38 73 MET A O 1
ATOM 573 N N . ILE A 1 74 ? -13.516 -35.688 8.367 1 92.81 74 ILE A N 1
ATOM 574 C CA . ILE A 1 74 ? -13.93 -35.219 9.695 1 92.81 74 ILE A CA 1
ATOM 575 C C . ILE A 1 74 ? -14.031 -36.406 10.641 1 92.81 74 ILE A C 1
ATOM 577 O O . ILE A 1 74 ? -13.602 -36.344 11.797 1 92.81 74 ILE A O 1
ATOM 581 N N . ALA A 1 75 ? -14.547 -37.5 10.148 1 88.44 75 ALA A N 1
ATOM 582 C CA . ALA A 1 75 ? -14.664 -38.719 10.953 1 88.44 75 ALA A CA 1
ATOM 583 C C . ALA A 1 75 ? -13.289 -39.25 11.344 1 88.44 75 ALA A C 1
ATOM 585 O O . ALA A 1 75 ? -13.141 -39.875 12.398 1 88.44 75 ALA A O 1
ATOM 586 N N . LEU A 1 76 ? -12.328 -39 10.516 1 87.25 76 LEU A N 1
ATOM 587 C CA . LEU A 1 76 ? -10.961 -39.438 10.781 1 87.25 76 LEU A CA 1
ATOM 588 C C . LEU A 1 76 ? -10.242 -38.438 11.711 1 87.25 76 LEU A C 1
ATOM 590 O O . LEU A 1 76 ? -9.062 -38.625 12.016 1 87.25 76 LEU A O 1
ATOM 594 N N . GLY A 1 77 ? -10.961 -37.344 12.062 1 90.81 77 GLY A N 1
ATOM 595 C CA . GLY A 1 77 ? -10.422 -36.469 13.078 1 90.81 77 GLY A CA 1
ATOM 596 C C . GLY A 1 77 ? -9.977 -35.125 12.516 1 90.81 77 GLY A C 1
ATOM 597 O O . GLY A 1 77 ? -9.453 -34.281 13.25 1 90.81 77 GLY A O 1
ATOM 598 N N . VAL A 1 78 ? -10.195 -34.875 11.273 1 95.06 78 VAL A N 1
ATOM 599 C CA . VAL A 1 78 ? -9.828 -33.594 10.664 1 95.06 78 VAL A CA 1
ATOM 600 C C . VAL A 1 78 ? -10.781 -32.5 11.141 1 95.06 78 VAL A C 1
ATOM 602 O O . VAL A 1 78 ? -12 -32.688 11.125 1 95.06 78 VAL A O 1
ATOM 605 N N . THR A 1 79 ? -10.242 -31.422 11.633 1 96.12 79 THR A N 1
ATOM 606 C CA . THR A 1 79 ? -11.008 -30.234 12.016 1 96.12 79 THR A CA 1
ATOM 607 C C . THR A 1 79 ? -10.586 -29.031 11.18 1 96.12 79 THR A C 1
ATOM 609 O O . THR A 1 79 ? -9.531 -29.047 10.547 1 96.12 79 THR A O 1
ATOM 612 N N . PRO A 1 80 ? -11.469 -28.031 11.133 1 97.31 80 PRO A N 1
ATOM 613 C CA . PRO A 1 80 ? -11.102 -26.844 10.359 1 97.31 80 PRO A CA 1
ATOM 614 C C . PRO A 1 80 ? -9.727 -26.312 10.742 1 97.31 80 PRO A C 1
ATOM 616 O O . PRO A 1 80 ? -9.398 -26.203 11.93 1 97.31 80 PRO A O 1
ATOM 619 N N . GLY A 1 81 ? -8.938 -26.031 9.719 1 97.88 81 GLY A N 1
ATOM 620 C CA . GLY A 1 81 ? -7.598 -25.531 9.953 1 97.88 81 GLY A CA 1
ATOM 621 C C . GLY A 1 81 ? -6.535 -26.609 9.906 1 97.88 81 GLY A C 1
ATOM 622 O O . GLY A 1 81 ? -5.344 -26.312 9.781 1 97.88 81 GLY A O 1
ATOM 623 N N . ASP A 1 82 ? -6.945 -27.859 10 1 98.44 82 ASP A N 1
ATOM 624 C CA . ASP A 1 82 ? -5.984 -28.953 9.898 1 98.44 82 ASP A CA 1
ATOM 625 C C . ASP A 1 82 ? -5.43 -29.062 8.484 1 98.44 82 ASP A C 1
ATOM 627 O O . ASP A 1 82 ? -6.109 -28.703 7.516 1 98.44 82 ASP A O 1
ATOM 631 N N . ARG A 1 83 ? -4.219 -29.531 8.367 1 98.75 83 ARG A N 1
ATOM 632 C CA . ARG A 1 83 ? -3.566 -29.734 7.074 1 98.75 83 ARG A CA 1
ATOM 633 C C . ARG A 1 83 ? -3.766 -31.172 6.574 1 98.75 83 ARG A C 1
ATOM 635 O O . ARG A 1 83 ? -3.557 -32.125 7.324 1 98.75 83 ARG A O 1
ATOM 642 N N . VAL A 1 84 ? -4.176 -31.281 5.391 1 98.31 84 VAL A N 1
ATOM 643 C CA . VAL A 1 84 ? -4.352 -32.562 4.699 1 98.31 84 VAL A CA 1
ATOM 644 C C . VAL A 1 84 ? -3.369 -32.656 3.535 1 98.31 84 VAL A C 1
ATOM 646 O O . VAL A 1 84 ? -3.502 -31.938 2.541 1 98.31 84 VAL A O 1
ATOM 649 N N . ALA A 1 85 ? -2.434 -33.562 3.648 1 98.31 85 ALA A N 1
ATOM 650 C CA . ALA A 1 85 ? -1.386 -33.688 2.645 1 98.31 85 ALA A CA 1
ATOM 651 C C . ALA A 1 85 ? -1.851 -34.594 1.499 1 98.31 85 ALA A C 1
ATOM 653 O O . ALA A 1 85 ? -2.615 -35.531 1.712 1 98.31 85 ALA A O 1
ATOM 654 N N . VAL A 1 86 ? -1.409 -34.25 0.307 1 97.5 86 VAL A N 1
ATOM 655 C CA . VAL A 1 86 ? -1.783 -35 -0.9 1 97.5 86 VAL A CA 1
ATOM 656 C C . VAL A 1 86 ? -0.529 -35.375 -1.679 1 97.5 86 VAL A C 1
ATOM 658 O O . VAL A 1 86 ? 0.083 -34.531 -2.344 1 97.5 86 VAL A O 1
ATOM 661 N N . LEU A 1 87 ? -0.108 -36.594 -1.59 1 95.25 87 LEU A N 1
ATOM 662 C CA . LEU A 1 87 ? 1.017 -37.156 -2.332 1 95.25 87 LEU A CA 1
ATOM 663 C C . LEU A 1 87 ? 0.528 -38.062 -3.459 1 95.25 87 LEU A C 1
ATOM 665 O O . LEU A 1 87 ? 0.695 -39.281 -3.4 1 95.25 87 LEU A O 1
ATOM 669 N N . LEU A 1 88 ? -0.081 -37.406 -4.426 1 94.69 88 LEU A N 1
ATOM 670 C CA . LEU A 1 88 ? -0.691 -38.094 -5.566 1 94.69 88 LEU A CA 1
ATOM 671 C C . LEU A 1 88 ? -0.251 -37.469 -6.879 1 94.69 88 LEU A C 1
ATOM 673 O O . LEU A 1 88 ? 0.038 -36.25 -6.922 1 94.69 88 LEU A O 1
ATOM 677 N N . GLY A 1 89 ? -0.115 -38.25 -7.938 1 93.5 89 GLY A N 1
ATOM 678 C CA . GLY A 1 89 ? -0.068 -37.688 -9.281 1 93.5 89 GLY A CA 1
ATOM 679 C C . GLY A 1 89 ? -1.422 -37.25 -9.789 1 93.5 89 GLY A C 1
ATOM 680 O O . GLY A 1 89 ? -2.412 -37.281 -9.055 1 93.5 89 GLY A O 1
ATOM 681 N N . ASN A 1 90 ? -1.399 -36.812 -11.023 1 96 90 ASN A N 1
ATOM 682 C CA . ASN A 1 90 ? -2.674 -36.406 -11.609 1 96 90 ASN A CA 1
ATOM 683 C C . ASN A 1 90 ? -3.652 -37.594 -11.672 1 96 90 ASN A C 1
ATOM 685 O O . ASN A 1 90 ? -3.334 -38.625 -12.219 1 96 90 ASN A O 1
ATOM 689 N N . ARG A 1 91 ? -4.762 -37.375 -11.141 1 94.94 91 ARG A N 1
ATOM 690 C CA . ARG A 1 91 ? -5.801 -38.406 -11.156 1 94.94 91 ARG A CA 1
ATOM 691 C C . ARG A 1 91 ? -7.156 -37.812 -10.781 1 94.94 91 ARG A C 1
ATOM 693 O O . ARG A 1 91 ? -7.23 -36.719 -10.211 1 94.94 91 ARG A O 1
ATOM 700 N N . ILE A 1 92 ? -8.18 -38.5 -11.023 1 94.75 92 ILE A N 1
ATOM 701 C CA . ILE A 1 92 ? -9.547 -38.031 -10.938 1 94.75 92 ILE A CA 1
ATOM 702 C C . ILE A 1 92 ? -9.898 -37.719 -9.477 1 94.75 92 ILE A C 1
ATOM 704 O O . ILE A 1 92 ? -10.773 -36.906 -9.195 1 94.75 92 ILE A O 1
ATOM 708 N N . GLU A 1 93 ? -9.164 -38.312 -8.477 1 95 93 GLU A N 1
ATOM 709 C CA . GLU A 1 93 ? -9.414 -38.094 -7.055 1 95 93 GLU A CA 1
ATOM 710 C C . GLU A 1 93 ? -8.906 -36.75 -6.602 1 95 93 GLU A C 1
ATOM 712 O O . GLU A 1 93 ? -9.336 -36.219 -5.566 1 95 93 GLU A O 1
ATOM 717 N N . TYR A 1 94 ? -7.984 -36.188 -7.363 1 96.56 94 TYR A N 1
ATOM 718 C CA . TYR A 1 94 ? -7.281 -35 -6.926 1 96.56 94 TYR A CA 1
ATOM 719 C C . TYR A 1 94 ? -8.25 -33.844 -6.711 1 96.56 94 TYR A C 1
ATOM 721 O O . TYR A 1 94 ? -8.297 -33.25 -5.629 1 96.56 94 TYR A O 1
ATOM 729 N N . PRO A 1 95 ? -9.133 -33.469 -7.727 1 97.44 95 PRO A N 1
ATOM 730 C CA . PRO A 1 95 ? -10.086 -32.375 -7.496 1 97.44 95 PRO A CA 1
ATOM 731 C C . PRO A 1 95 ? -11.078 -32.688 -6.379 1 97.44 95 PRO A C 1
ATOM 733 O O . PRO A 1 95 ? -11.531 -31.797 -5.668 1 97.44 95 PRO A O 1
ATOM 736 N N . VAL A 1 96 ? -11.406 -33.969 -6.191 1 96.31 96 VAL A N 1
ATOM 737 C CA . VAL A 1 96 ? -12.312 -34.375 -5.125 1 96.31 96 VAL A CA 1
ATOM 738 C C . VAL A 1 96 ? -11.695 -34.062 -3.768 1 96.31 96 VAL A C 1
ATOM 740 O O . VAL A 1 96 ? -12.359 -33.5 -2.895 1 96.31 96 VAL A O 1
ATOM 743 N N . ILE A 1 97 ? -10.438 -34.344 -3.643 1 96.88 97 ILE A N 1
ATOM 744 C CA . ILE A 1 97 ? -9.727 -34.156 -2.381 1 96.88 97 ILE A CA 1
ATOM 745 C C . ILE A 1 97 ? -9.617 -32.656 -2.084 1 96.88 97 ILE A C 1
ATOM 747 O O . ILE A 1 97 ? -9.859 -32.219 -0.956 1 96.88 97 ILE A O 1
ATOM 751 N N . VAL A 1 98 ? -9.273 -31.875 -3.076 1 98.31 98 VAL A N 1
ATOM 752 C CA . VAL A 1 98 ? -9.117 -30.438 -2.898 1 98.31 98 VAL A CA 1
ATOM 753 C C . VAL A 1 98 ? -10.445 -29.812 -2.471 1 98.31 98 VAL A C 1
ATOM 755 O O . VAL A 1 98 ? -10.492 -29.031 -1.526 1 98.31 98 VAL A O 1
ATOM 758 N N . LEU A 1 99 ? -11.516 -30.188 -3.109 1 98 99 LEU A N 1
ATOM 759 C CA . LEU A 1 99 ? -12.836 -29.672 -2.766 1 98 99 LEU A CA 1
ATOM 760 C C . LEU A 1 99 ? -13.273 -30.172 -1.39 1 98 99 LEU A C 1
ATOM 762 O O . LEU A 1 99 ? -13.898 -29.422 -0.629 1 98 99 LEU A O 1
ATOM 766 N N . ALA A 1 100 ? -12.938 -31.438 -1.111 1 96.5 100 ALA A N 1
ATOM 767 C CA . ALA A 1 100 ? -13.273 -31.984 0.203 1 96.5 100 ALA A CA 1
ATOM 768 C C . ALA A 1 100 ? -12.594 -31.188 1.313 1 96.5 100 ALA A C 1
ATOM 770 O O . ALA A 1 100 ? -13.18 -30.953 2.371 1 96.5 100 ALA A O 1
ATOM 771 N N . CYS A 1 101 ? -11.383 -30.797 1.11 1 98.19 101 CYS A N 1
ATOM 772 C CA . CYS A 1 101 ? -10.688 -29.953 2.074 1 98.19 101 CYS A CA 1
ATOM 773 C C . CYS A 1 101 ? -11.438 -28.656 2.303 1 98.19 101 CYS A C 1
ATOM 775 O O . CYS A 1 101 ? -11.57 -28.203 3.441 1 98.19 101 CYS A O 1
ATOM 777 N N . THR A 1 102 ? -11.953 -28.047 1.231 1 98.38 102 THR A N 1
ATOM 778 C CA . THR A 1 102 ? -12.711 -26.812 1.341 1 98.38 102 THR A CA 1
ATOM 779 C C . THR A 1 102 ? -13.977 -27.016 2.174 1 98.38 102 THR A C 1
ATOM 781 O O . THR A 1 102 ? -14.266 -26.234 3.074 1 98.38 102 THR A O 1
ATOM 784 N N . PHE A 1 103 ? -14.664 -28.125 1.929 1 97 103 PHE A N 1
ATOM 785 C CA . PHE A 1 103 ? -15.898 -28.422 2.643 1 97 103 PHE A CA 1
ATOM 786 C C . PHE A 1 103 ? -15.617 -28.734 4.109 1 97 103 PHE A C 1
ATOM 788 O O . PHE A 1 103 ? -16.422 -28.406 4.984 1 97 103 PHE A O 1
ATOM 795 N N . ALA A 1 104 ? -14.477 -29.328 4.383 1 96.44 104 ALA A N 1
ATOM 796 C CA . ALA A 1 104 ? -14.125 -29.719 5.746 1 96.44 104 ALA A CA 1
ATOM 797 C C . ALA A 1 104 ? -13.477 -28.547 6.488 1 96.44 104 ALA A C 1
ATOM 799 O O . ALA A 1 104 ? -13.234 -28.641 7.695 1 96.44 104 ALA A O 1
ATOM 800 N N . GLY A 1 105 ? -13.164 -27.438 5.773 1 97.94 105 GLY A N 1
ATOM 801 C CA . GLY A 1 105 ? -12.414 -26.328 6.352 1 97.94 105 GLY A CA 1
ATOM 802 C C . GLY A 1 105 ? -10.945 -26.641 6.547 1 97.94 105 GLY A C 1
ATOM 803 O O . GLY A 1 105 ? -10.266 -25.969 7.324 1 97.94 105 GLY A O 1
ATOM 804 N N . ALA A 1 106 ? -10.477 -27.656 5.891 1 98.5 106 ALA A N 1
ATOM 805 C CA . ALA A 1 106 ? -9.086 -28.094 6.008 1 98.5 106 ALA A CA 1
ATOM 806 C C . ALA A 1 106 ? -8.203 -27.391 4.973 1 98.5 106 ALA A C 1
ATOM 808 O O . ALA A 1 106 ? -8.711 -26.75 4.051 1 98.5 106 ALA A O 1
ATOM 809 N N . ILE A 1 107 ? -6.926 -27.422 5.18 1 98.88 107 ILE A N 1
ATOM 810 C CA . ILE A 1 107 ? -5.938 -26.828 4.285 1 98.88 107 ILE A CA 1
ATOM 811 C C . ILE A 1 107 ? -5.23 -27.938 3.502 1 98.88 107 ILE A C 1
ATOM 813 O O . ILE A 1 107 ? -4.633 -28.844 4.09 1 98.88 107 ILE A O 1
ATOM 817 N N . ALA A 1 108 ? -5.324 -27.922 2.182 1 98.88 108 ALA A N 1
ATOM 818 C CA . ALA A 1 108 ? -4.645 -28.922 1.361 1 98.88 108 ALA A CA 1
ATOM 819 C C . ALA A 1 108 ? -3.145 -28.641 1.286 1 98.88 108 ALA A C 1
ATOM 821 O O . ALA A 1 108 ? -2.73 -27.484 1.177 1 98.88 108 ALA A O 1
ATOM 822 N N . VAL A 1 109 ? -2.342 -29.688 1.326 1 98.69 109 VAL A N 1
ATOM 823 C CA . VAL A 1 109 ? -0.892 -29.594 1.18 1 98.69 109 VAL A CA 1
ATOM 824 C C . VAL A 1 109 ? -0.429 -30.516 0.055 1 98.69 109 VAL A C 1
ATOM 826 O O . VAL A 1 109 ? 0.085 -31.609 0.312 1 98.69 109 VAL A O 1
ATOM 829 N N . PRO A 1 110 ? -0.522 -30.031 -1.154 1 97.69 110 PRO A N 1
ATOM 830 C CA . PRO A 1 110 ? -0.08 -30.828 -2.299 1 97.69 110 PRO A CA 1
ATOM 831 C C . PRO A 1 110 ? 1.429 -31.062 -2.305 1 97.69 110 PRO A C 1
ATOM 833 O O . PRO A 1 110 ? 2.199 -30.172 -1.961 1 97.69 110 PRO A O 1
ATOM 836 N N . MET A 1 111 ? 1.793 -32.25 -2.645 1 92.75 111 MET A N 1
ATOM 837 C CA . MET A 1 111 ? 3.197 -32.656 -2.758 1 92.75 111 MET A CA 1
ATOM 838 C C . MET A 1 111 ? 3.451 -33.406 -4.055 1 92.75 111 MET A C 1
ATOM 840 O O . MET A 1 111 ? 2.566 -34.125 -4.551 1 92.75 111 MET A O 1
ATOM 844 N N . ASN A 1 112 ? 4.629 -33.25 -4.527 1 86.81 112 ASN A N 1
ATOM 845 C CA . ASN A 1 112 ? 5.008 -33.906 -5.777 1 86.81 112 ASN A CA 1
ATOM 846 C C . ASN A 1 112 ? 5.379 -35.375 -5.566 1 86.81 112 ASN A C 1
ATOM 848 O O . ASN A 1 112 ? 6.141 -35.688 -4.648 1 86.81 112 ASN A O 1
ATOM 852 N N . ILE A 1 113 ? 4.902 -36.25 -6.348 1 87.69 113 ILE A N 1
ATOM 853 C CA . ILE A 1 113 ? 5.121 -37.688 -6.176 1 87.69 113 ILE A CA 1
ATOM 854 C C . ILE A 1 113 ? 6.578 -38.031 -6.484 1 87.69 113 ILE A C 1
ATOM 856 O O . ILE A 1 113 ? 7.043 -39.125 -6.176 1 87.69 113 ILE A O 1
ATOM 860 N N . ARG A 1 114 ? 7.223 -37.094 -7.102 1 76.94 114 ARG A N 1
ATOM 861 C CA . ARG A 1 114 ? 8.617 -37.312 -7.449 1 76.94 114 ARG A CA 1
ATOM 862 C C . ARG A 1 114 ? 9.547 -36.875 -6.316 1 76.94 114 ARG A C 1
ATOM 864 O O . ARG A 1 114 ? 10.758 -37.062 -6.398 1 76.94 114 ARG A O 1
ATOM 871 N N . GLN A 1 115 ? 8.992 -36.375 -5.297 1 78.31 115 GLN A N 1
ATOM 872 C CA . GLN A 1 115 ? 9.781 -35.969 -4.145 1 78.31 115 GLN A CA 1
ATOM 873 C C . GLN A 1 115 ? 10.406 -37.156 -3.439 1 78.31 115 GLN A C 1
ATOM 875 O O . GLN A 1 115 ? 9.82 -38.25 -3.412 1 78.31 115 GLN A O 1
ATOM 880 N N . THR A 1 116 ? 11.539 -36.906 -2.828 1 74.94 116 THR A N 1
ATOM 881 C CA . THR A 1 116 ? 12.18 -37.906 -2.02 1 74.94 116 THR A CA 1
ATOM 882 C C . THR A 1 116 ? 11.445 -38.125 -0.698 1 74.94 116 THR A C 1
ATOM 884 O O . THR A 1 116 ? 10.625 -37.281 -0.314 1 74.94 116 THR A O 1
ATOM 887 N N . ALA A 1 117 ? 11.781 -39.156 -0.079 1 80.31 117 ALA A N 1
ATOM 888 C CA . ALA A 1 117 ? 11.188 -39.438 1.229 1 80.31 117 ALA A CA 1
ATOM 889 C C . ALA A 1 117 ? 11.531 -38.312 2.221 1 80.31 117 ALA A C 1
ATOM 891 O O . ALA A 1 117 ? 10.703 -37.938 3.051 1 80.31 117 ALA A O 1
ATOM 892 N N . ALA A 1 118 ? 12.734 -37.844 2.105 1 80.94 118 ALA A N 1
ATOM 893 C CA . ALA A 1 118 ? 13.18 -36.781 3.004 1 80.94 118 ALA A CA 1
ATOM 894 C C . ALA A 1 118 ? 12.406 -35.5 2.756 1 80.94 118 ALA A C 1
ATOM 896 O O . ALA A 1 118 ? 12.031 -34.812 3.701 1 80.94 118 ALA A O 1
ATOM 897 N N . GLU A 1 119 ? 12.211 -35.219 1.518 1 81.56 119 GLU A N 1
ATOM 898 C CA . GLU A 1 119 ? 11.445 -34.031 1.154 1 81.56 119 GLU A CA 1
ATOM 899 C C . GLU A 1 119 ? 9.992 -34.125 1.608 1 81.56 119 GLU A C 1
ATOM 901 O O . GLU A 1 119 ? 9.406 -33.188 2.109 1 81.56 119 GLU A O 1
ATOM 906 N N . THR A 1 120 ? 9.492 -35.344 1.471 1 89.25 120 THR A N 1
ATOM 907 C CA . THR A 1 120 ? 8.125 -35.594 1.902 1 89.25 120 THR A CA 1
ATOM 908 C C . THR A 1 120 ? 8 -35.469 3.418 1 89.25 120 THR A C 1
ATOM 910 O O . THR A 1 120 ? 7.059 -34.844 3.916 1 89.25 120 THR A O 1
ATOM 913 N N . ALA A 1 121 ? 9 -36 4.09 1 91.12 121 ALA A N 1
ATOM 914 C CA . ALA A 1 121 ? 9.008 -35.906 5.551 1 91.12 121 ALA A CA 1
ATOM 915 C C . ALA A 1 121 ? 9.055 -34.438 6.012 1 91.12 121 ALA A C 1
ATOM 917 O O . ALA A 1 121 ? 8.359 -34.062 6.957 1 91.12 121 ALA A O 1
ATOM 918 N N . HIS A 1 122 ? 9.82 -33.75 5.352 1 87.19 122 HIS A N 1
ATOM 919 C CA . HIS A 1 122 ? 9.945 -32.344 5.699 1 87.19 122 HIS A CA 1
ATOM 920 C C . HIS A 1 122 ? 8.625 -31.594 5.516 1 87.19 122 HIS A C 1
ATOM 922 O O . HIS A 1 122 ? 8.188 -30.875 6.41 1 87.19 122 HIS A O 1
ATOM 928 N N . ALA A 1 123 ? 8 -31.75 4.406 1 92 123 ALA A N 1
ATOM 929 C CA . ALA A 1 123 ? 6.75 -31.062 4.113 1 92 123 ALA A CA 1
ATOM 930 C C . ALA A 1 123 ? 5.66 -31.469 5.109 1 92 123 ALA A C 1
ATOM 932 O O . ALA A 1 123 ? 4.914 -30.609 5.594 1 92 123 ALA A O 1
ATOM 933 N N . LEU A 1 124 ? 5.637 -32.719 5.453 1 96.19 124 LEU A N 1
ATOM 934 C CA . LEU A 1 124 ? 4.645 -33.25 6.402 1 96.19 124 LEU A CA 1
ATOM 935 C C . LEU A 1 124 ? 4.883 -32.656 7.793 1 96.19 124 LEU A C 1
ATOM 937 O O . LEU A 1 124 ? 3.943 -32.188 8.445 1 96.19 124 LEU A O 1
ATOM 941 N N . ALA A 1 125 ? 6.102 -32.625 8.133 1 95.69 125 ALA A N 1
ATOM 942 C CA . ALA A 1 125 ? 6.453 -32.125 9.461 1 95.69 125 ALA A CA 1
ATOM 943 C C . ALA A 1 125 ? 6.25 -30.625 9.555 1 95.69 125 ALA A C 1
ATOM 945 O O . ALA A 1 125 ? 5.68 -30.125 10.523 1 95.69 125 ALA A O 1
ATOM 946 N N . ALA A 1 126 ? 6.711 -29.938 8.555 1 94.62 126 ALA A N 1
ATOM 947 C CA . ALA A 1 126 ? 6.652 -28.469 8.547 1 94.62 126 ALA A CA 1
ATOM 948 C C . ALA A 1 126 ? 5.207 -27.984 8.516 1 94.62 126 ALA A C 1
ATOM 950 O O . ALA A 1 126 ? 4.867 -26.984 9.156 1 94.62 126 ALA A O 1
ATOM 951 N N . SER A 1 127 ? 4.348 -28.656 7.785 1 97.62 127 SER A N 1
ATOM 952 C CA . SER A 1 127 ? 2.949 -28.25 7.695 1 97.62 127 SER A CA 1
ATOM 953 C C . SER A 1 127 ? 2.156 -28.734 8.906 1 97.62 127 SER A C 1
ATOM 955 O O . SER A 1 127 ? 1.104 -28.172 9.227 1 97.62 127 SER A O 1
ATOM 957 N N . GLY A 1 128 ? 2.643 -29.781 9.516 1 97.88 128 GLY A N 1
ATOM 958 C CA . GLY A 1 128 ? 1.868 -30.406 10.57 1 97.88 128 GLY A CA 1
ATOM 959 C C . GLY A 1 128 ? 0.643 -31.141 10.047 1 97.88 128 GLY A C 1
ATOM 960 O O . GLY A 1 128 ? -0.423 -31.094 10.664 1 97.88 128 GLY A O 1
ATOM 961 N N . ALA A 1 129 ? 0.751 -31.828 8.945 1 98 129 ALA A N 1
ATOM 962 C CA . ALA A 1 129 ? -0.374 -32.5 8.32 1 98 129 ALA A CA 1
ATOM 963 C C . ALA A 1 129 ? -0.923 -33.594 9.227 1 98 129 ALA A C 1
ATOM 965 O O . ALA A 1 129 ? -0.157 -34.344 9.867 1 98 129 ALA A O 1
ATOM 966 N N . ARG A 1 130 ? -2.207 -33.656 9.227 1 97.25 130 ARG A N 1
ATOM 967 C CA . ARG A 1 130 ? -2.9 -34.625 10.07 1 97.25 130 ARG A CA 1
ATOM 968 C C . ARG A 1 130 ? -3.295 -35.875 9.273 1 97.25 130 ARG A C 1
ATOM 970 O O . ARG A 1 130 ? -3.387 -36.969 9.828 1 97.25 130 ARG A O 1
ATOM 977 N N . LEU A 1 131 ? -3.582 -35.719 8.07 1 95.94 131 LEU A N 1
ATOM 978 C CA . LEU A 1 131 ? -4.027 -36.75 7.148 1 95.94 131 LEU A CA 1
ATOM 979 C C . LEU A 1 131 ? -3.23 -36.688 5.848 1 95.94 131 LEU A C 1
ATOM 981 O O . LEU A 1 131 ? -2.893 -35.625 5.359 1 95.94 131 LEU A O 1
ATOM 985 N N . LEU A 1 132 ? -2.848 -37.906 5.332 1 96.38 132 LEU A N 1
ATOM 986 C CA . LEU A 1 132 ? -2.111 -38 4.074 1 96.38 132 LEU A CA 1
ATOM 987 C C . LEU A 1 132 ? -2.824 -38.938 3.096 1 96.38 132 LEU A C 1
ATOM 989 O O . LEU A 1 132 ? -3.047 -40.094 3.396 1 96.38 132 LEU A O 1
ATOM 993 N N . PHE A 1 133 ? -3.273 -38.375 1.98 1 95.5 133 PHE A N 1
ATOM 994 C CA . PHE A 1 133 ? -3.627 -39.188 0.823 1 95.5 133 PHE A CA 1
ATOM 995 C C . PHE A 1 133 ? -2.391 -39.5 -0.013 1 95.5 133 PHE A C 1
ATOM 997 O O . PHE A 1 133 ? -1.625 -38.594 -0.361 1 95.5 133 PHE A O 1
ATOM 1004 N N . HIS A 1 134 ? -2.137 -40.719 -0.333 1 94.12 134 HIS A N 1
ATOM 1005 C CA . HIS A 1 134 ? -0.918 -41.062 -1.056 1 94.12 134 HIS A CA 1
ATOM 1006 C C . HIS A 1 134 ? -1.171 -42.188 -2.059 1 94.12 134 HIS A C 1
ATOM 1008 O O . HIS A 1 134 ? -2.117 -42.969 -1.905 1 94.12 134 HIS A O 1
ATOM 1014 N N . GLU A 1 135 ? -0.342 -42.188 -3.123 1 92.56 135 GLU A N 1
ATOM 1015 C CA . GLU A 1 135 ? -0.357 -43.344 -4.02 1 92.56 135 GLU A CA 1
ATOM 1016 C C . GLU A 1 135 ? -0.126 -44.625 -3.25 1 92.56 135 GLU A C 1
ATOM 1018 O O . GLU A 1 135 ? 0.694 -44.688 -2.332 1 92.56 135 GLU A O 1
ATOM 1023 N N . ALA A 1 136 ? -0.805 -45.688 -3.619 1 90.5 136 ALA A N 1
ATOM 1024 C CA . ALA A 1 136 ? -0.705 -46.938 -2.902 1 90.5 136 ALA A CA 1
ATOM 1025 C C . ALA A 1 136 ? 0.739 -47.438 -2.861 1 90.5 136 ALA A C 1
ATOM 1027 O O . ALA A 1 136 ? 1.16 -48.062 -1.884 1 90.5 136 ALA A O 1
ATOM 1028 N N . ASP A 1 137 ? 1.504 -47.094 -3.838 1 87.75 137 ASP A N 1
ATOM 1029 C CA . ASP A 1 137 ? 2.869 -47.594 -3.93 1 87.75 137 ASP A CA 1
ATOM 1030 C C . ASP A 1 137 ? 3.883 -46.531 -3.52 1 87.75 137 ASP A C 1
ATOM 1032 O O . ASP A 1 137 ? 5.086 -46.688 -3.742 1 87.75 137 ASP A O 1
ATOM 1036 N N . ALA A 1 138 ? 3.422 -45.531 -2.916 1 87.75 138 ALA A N 1
ATOM 1037 C CA . ALA A 1 138 ? 4.328 -44.438 -2.549 1 87.75 138 ALA A CA 1
ATOM 1038 C C . ALA A 1 138 ? 5.23 -44.844 -1.387 1 87.75 138 ALA A C 1
ATOM 1040 O O . ALA A 1 138 ? 4.809 -45.594 -0.497 1 87.75 138 ALA A O 1
ATOM 1041 N N . ARG A 1 139 ? 6.508 -44.344 -1.438 1 83.38 139 ARG A N 1
ATOM 1042 C CA . ARG A 1 139 ? 7.398 -44.5 -0.292 1 83.38 139 ARG A CA 1
ATOM 1043 C C . ARG A 1 139 ? 7.148 -43.406 0.749 1 83.38 139 ARG A C 1
ATOM 1045 O O . ARG A 1 139 ? 7.359 -42.219 0.481 1 83.38 139 ARG A O 1
ATOM 1052 N N . LEU A 1 140 ? 6.758 -43.812 1.892 1 90.19 140 LEU A N 1
ATOM 1053 C CA . LEU A 1 140 ? 6.383 -42.875 2.939 1 90.19 140 LEU A CA 1
ATOM 1054 C C . LEU A 1 140 ? 7.492 -42.75 3.98 1 90.19 140 LEU A C 1
ATOM 1056 O O . LEU A 1 140 ? 8.25 -43.688 4.203 1 90.19 140 LEU A O 1
ATOM 1060 N N . PRO A 1 141 ? 7.582 -41.656 4.555 1 89.38 141 PRO A N 1
ATOM 1061 C CA . PRO A 1 141 ? 8.578 -41.5 5.621 1 89.38 141 PRO A CA 1
ATOM 1062 C C . PRO A 1 141 ? 8.203 -42.281 6.887 1 89.38 141 PRO A C 1
ATOM 1064 O O . PRO A 1 141 ? 7.059 -42.719 7.023 1 89.38 141 PRO A O 1
ATOM 1067 N N . ASP A 1 142 ? 9.273 -42.375 7.754 1 90.75 142 ASP A N 1
ATOM 1068 C CA . ASP A 1 142 ? 9.039 -43 9.055 1 90.75 142 ASP A CA 1
ATOM 1069 C C . ASP A 1 142 ? 8.062 -42.188 9.891 1 90.75 142 ASP A C 1
ATOM 1071 O O . ASP A 1 142 ? 8.133 -40.969 9.898 1 90.75 142 ASP A O 1
ATOM 1075 N N . ARG A 1 143 ? 7.211 -42.906 10.555 1 90.69 143 ARG A N 1
ATOM 1076 C CA . ARG A 1 143 ? 6.188 -42.25 11.367 1 90.69 143 ARG A CA 1
ATOM 1077 C C . ARG A 1 143 ? 6.82 -41.344 12.406 1 90.69 143 ARG A C 1
ATOM 1079 O O . ARG A 1 143 ? 6.242 -40.312 12.773 1 90.69 143 ARG A O 1
ATOM 1086 N N . ALA A 1 144 ? 7.969 -41.625 12.828 1 92.81 144 ALA A N 1
ATOM 1087 C CA . ALA A 1 144 ? 8.664 -40.844 13.844 1 92.81 144 ALA A CA 1
ATOM 1088 C C . ALA A 1 144 ? 9.023 -39.438 13.32 1 92.81 144 ALA A C 1
ATOM 1090 O O . ALA A 1 144 ? 9.125 -38.5 14.102 1 92.81 144 ALA A O 1
ATOM 1091 N N . GLN A 1 145 ? 9.141 -39.375 12.047 1 92.12 145 GLN A N 1
ATOM 1092 C CA . GLN A 1 145 ? 9.531 -38.094 11.422 1 92.12 145 GLN A CA 1
ATOM 1093 C C . GLN A 1 145 ? 8.32 -37.188 11.227 1 92.12 145 GLN A C 1
ATOM 1095 O O . GLN A 1 145 ? 8.469 -36 10.945 1 92.12 145 GLN A O 1
ATOM 1100 N N . VAL A 1 146 ? 7.129 -37.75 11.375 1 94.06 146 VAL A N 1
ATOM 1101 C CA . VAL A 1 146 ? 5.902 -37.031 11.102 1 94.06 146 VAL A CA 1
ATOM 1102 C C . VAL A 1 146 ? 4.879 -37.281 12.203 1 94.06 146 VAL A C 1
ATOM 1104 O O . VAL A 1 146 ? 3.783 -37.781 11.93 1 94.06 146 VAL A O 1
ATOM 1107 N N . PRO A 1 147 ? 5.164 -36.812 13.375 1 93 147 PRO A N 1
ATOM 1108 C CA . PRO A 1 147 ? 4.359 -37.188 14.547 1 93 147 PRO A CA 1
ATOM 1109 C C . PRO A 1 147 ? 2.924 -36.656 14.461 1 93 147 PRO A C 1
ATOM 1111 O O . PRO A 1 147 ? 2.021 -37.25 15.078 1 93 147 PRO A O 1
ATOM 1114 N N . ALA A 1 148 ? 2.639 -35.625 13.727 1 94.56 148 ALA A N 1
ATOM 1115 C CA . ALA A 1 148 ? 1.306 -35.031 13.656 1 94.56 148 ALA A CA 1
ATOM 1116 C C . ALA A 1 148 ? 0.385 -35.875 12.766 1 94.56 148 ALA A C 1
ATOM 1118 O O . ALA A 1 148 ? -0.837 -35.719 12.805 1 94.56 148 ALA A O 1
ATOM 1119 N N . LEU A 1 149 ? 0.97 -36.656 11.938 1 94.94 149 LEU A N 1
ATOM 1120 C CA . LEU A 1 149 ? 0.209 -37.438 10.977 1 94.94 149 LEU A CA 1
ATOM 1121 C C . LEU A 1 149 ? -0.607 -38.531 11.695 1 94.94 149 LEU A C 1
ATOM 1123 O O . LEU A 1 149 ? -0.044 -39.469 12.25 1 94.94 149 LEU A O 1
ATOM 1127 N N . ALA A 1 150 ? -1.88 -38.438 11.609 1 93.31 150 ALA A N 1
ATOM 1128 C CA . ALA A 1 150 ? -2.752 -39.312 12.383 1 93.31 150 ALA A CA 1
ATOM 1129 C C . ALA A 1 150 ? -3.334 -40.438 11.508 1 93.31 150 ALA A C 1
ATOM 11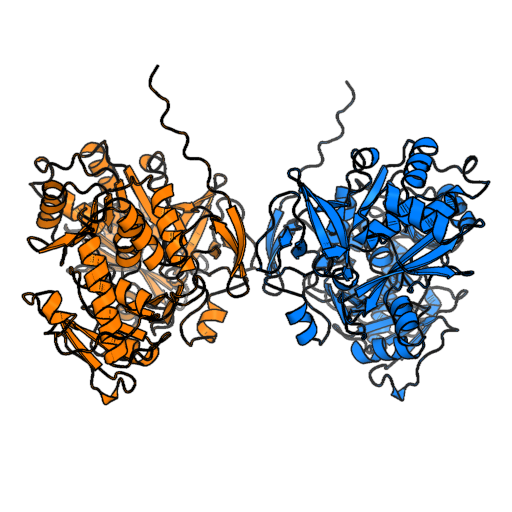31 O O . ALA A 1 150 ? -3.666 -41.5 12 1 93.31 150 ALA A O 1
ATOM 1132 N N . ALA A 1 151 ? -3.512 -40.156 10.219 1 92.25 151 ALA A N 1
ATOM 1133 C CA . ALA A 1 151 ? -4.152 -41.156 9.352 1 92.25 151 ALA A CA 1
ATOM 1134 C C . ALA A 1 151 ? -3.533 -41.125 7.957 1 92.25 151 ALA A C 1
ATOM 1136 O O . ALA A 1 151 ? -3.064 -40.094 7.492 1 92.25 151 ALA A O 1
ATOM 1137 N N . LEU A 1 152 ? -3.5 -42.281 7.359 1 91.94 152 LEU A N 1
ATOM 1138 C CA . LEU A 1 152 ? -3.057 -42.5 5.984 1 91.94 152 LEU A CA 1
ATOM 1139 C C . LEU A 1 152 ? -4.172 -43.094 5.141 1 91.94 152 LEU A C 1
ATOM 1141 O O . LEU A 1 152 ? -4.887 -44 5.598 1 91.94 152 LEU A O 1
ATOM 1145 N N . VAL A 1 153 ? -4.359 -42.531 4 1 91.06 153 VAL A N 1
ATOM 1146 C CA . VAL A 1 153 ? -5.32 -43.094 3.061 1 91.06 153 VAL A CA 1
ATOM 1147 C C . VAL A 1 153 ? -4.629 -43.375 1.731 1 91.06 153 VAL A C 1
ATOM 1149 O O . VAL A 1 153 ? -4.215 -42.469 1.021 1 91.06 153 VAL A O 1
ATOM 1152 N N . ALA A 1 154 ? -4.535 -44.594 1.359 1 91.62 154 ALA A N 1
ATOM 1153 C CA . ALA A 1 154 ? -3.936 -45.031 0.096 1 91.62 154 ALA A CA 1
ATOM 1154 C C . ALA A 1 154 ? -4.961 -45 -1.032 1 91.62 154 ALA A C 1
ATOM 1156 O O . ALA A 1 154 ? -6.09 -45.469 -0.864 1 91.62 154 ALA A O 1
ATOM 1157 N N . ILE A 1 155 ? -4.586 -44.406 -2.076 1 90.94 155 ILE A N 1
ATOM 1158 C CA . ILE A 1 155 ? -5.426 -44.406 -3.27 1 90.94 155 ILE A CA 1
ATOM 1159 C C . ILE A 1 155 ? -4.867 -45.375 -4.309 1 90.94 155 ILE A C 1
ATOM 1161 O O . ILE A 1 155 ? -3.715 -45.219 -4.734 1 90.94 155 ILE A O 1
ATOM 1165 N N . ALA A 1 156 ? -5.656 -46.281 -4.688 1 86.12 156 ALA A N 1
ATOM 1166 C CA . ALA A 1 156 ? -5.246 -47.25 -5.676 1 86.12 156 ALA A CA 1
ATOM 1167 C C . ALA A 1 156 ? -5.816 -46.938 -7.055 1 86.12 156 ALA A C 1
ATOM 1169 O O . ALA A 1 156 ? -6.855 -46.281 -7.16 1 86.12 156 ALA A O 1
ATOM 1170 N N . ASP A 1 157 ? -5.121 -47.25 -8.148 1 76.81 157 ASP A N 1
ATOM 1171 C CA . ASP A 1 157 ? -5.492 -46.906 -9.523 1 76.81 157 ASP A CA 1
ATOM 1172 C C . ASP A 1 157 ? -6.875 -47.469 -9.859 1 76.81 157 ASP A C 1
ATOM 1174 O O . ASP A 1 157 ? -7.672 -46.812 -10.523 1 76.81 157 ASP A O 1
ATOM 1178 N N . ASP A 1 158 ? -7.219 -48.688 -9.508 1 67.56 158 ASP A N 1
ATOM 1179 C CA . ASP A 1 158 ? -8.406 -49.344 -10.023 1 67.56 158 ASP A CA 1
ATOM 1180 C C . ASP A 1 158 ? -9.523 -49.375 -8.984 1 67.56 158 ASP A C 1
ATOM 1182 O O . ASP A 1 158 ? -10.555 -50 -9.203 1 67.56 158 ASP A O 1
ATOM 1186 N N . ALA A 1 159 ? -9.312 -48.594 -7.992 1 67.5 159 ALA A N 1
ATOM 1187 C CA . ALA A 1 159 ? -10.383 -48.625 -7 1 67.5 159 ALA A CA 1
ATOM 1188 C C . ALA A 1 159 ? -11.469 -47.594 -7.324 1 67.5 159 ALA A C 1
ATOM 1190 O O . ALA A 1 159 ? -11.164 -46.5 -7.785 1 67.5 159 ALA A O 1
ATOM 1191 N N . PRO A 1 160 ? -12.695 -48.094 -7.227 1 63.97 160 PRO A N 1
ATOM 1192 C CA . PRO A 1 160 ? -13.773 -47.125 -7.422 1 63.97 160 PRO A CA 1
ATOM 1193 C C . PRO A 1 160 ? -13.68 -45.938 -6.457 1 63.97 160 PRO A C 1
ATOM 1195 O O . PRO A 1 160 ? -13.344 -46.125 -5.281 1 63.97 160 PRO A O 1
ATOM 1198 N N . LEU A 1 161 ? -13.82 -44.781 -7.02 1 63.78 161 LEU A N 1
ATOM 1199 C CA . LEU A 1 161 ? -13.711 -43.531 -6.27 1 63.78 161 LEU A CA 1
ATOM 1200 C C . LEU A 1 161 ? -14.484 -43.625 -4.957 1 63.78 161 LEU A C 1
ATOM 1202 O O . LEU A 1 161 ? -13.992 -43.188 -3.912 1 63.78 161 LEU A O 1
ATOM 1206 N N . ALA A 1 162 ? -15.664 -44.094 -5.141 1 58.81 162 ALA A N 1
ATOM 1207 C CA . ALA A 1 162 ? -16.578 -44.188 -4.008 1 58.81 162 ALA A CA 1
ATOM 1208 C C . ALA A 1 162 ? -16 -45.062 -2.896 1 58.81 162 ALA A C 1
ATOM 1210 O O . ALA A 1 162 ? -16.141 -44.75 -1.714 1 58.81 162 ALA A O 1
ATOM 1211 N N . GLU A 1 163 ? -15.445 -46.094 -3.271 1 59.81 163 GLU A N 1
ATOM 1212 C CA . GLU A 1 163 ? -14.898 -47.031 -2.285 1 59.81 163 GLU A CA 1
ATOM 1213 C C . GLU A 1 163 ? -13.641 -46.469 -1.629 1 59.81 163 GLU A C 1
ATOM 1215 O O . GLU A 1 163 ? -13.414 -46.688 -0.437 1 59.81 163 GLU A O 1
ATOM 1220 N N . THR A 1 164 ? -12.961 -45.844 -2.418 1 60 164 THR A N 1
ATOM 1221 C CA . THR A 1 164 ? -11.695 -45.312 -1.943 1 60 164 THR A CA 1
ATOM 1222 C C . THR A 1 164 ? -11.914 -44.094 -1.034 1 60 164 THR A C 1
ATOM 1224 O O . THR A 1 164 ? -11.289 -43.969 0.02 1 60 164 THR A O 1
ATOM 1227 N N . LEU A 1 165 ? -12.852 -43.312 -1.4 1 61.78 165 LEU A N 1
ATOM 1228 C CA . LEU A 1 165 ? -12.969 -42.031 -0.747 1 61.78 165 LEU A CA 1
ATOM 1229 C C . LEU A 1 165 ? -14.031 -42.062 0.348 1 61.78 165 LEU A C 1
ATOM 1231 O O . LEU A 1 165 ? -13.984 -41.281 1.288 1 61.78 165 LEU A O 1
ATOM 1235 N N . ALA A 1 166 ? -15.094 -42.875 0.217 1 58.56 166 ALA A N 1
ATOM 1236 C CA . ALA A 1 166 ? -16.188 -42.906 1.181 1 58.56 166 ALA A CA 1
ATOM 1237 C C . ALA A 1 166 ? -16.547 -44.344 1.517 1 58.56 166 ALA A C 1
ATOM 1239 O O . ALA A 1 166 ? -17.547 -44.875 1.022 1 58.56 166 ALA A O 1
ATOM 1240 N N . PRO A 1 167 ? -15.625 -44.938 2.348 1 55.84 167 PRO A N 1
ATOM 1241 C CA . PRO A 1 167 ? -16.078 -46.281 2.732 1 55.84 167 PRO A CA 1
ATOM 1242 C C . PRO A 1 167 ? -17.422 -46.281 3.447 1 55.84 167 PRO A C 1
ATOM 1244 O O . PRO A 1 167 ? -17.75 -45.312 4.156 1 55.84 167 PRO A O 1
ATOM 1247 N N . GLN A 1 168 ? -18.469 -47.062 3.014 1 54.41 168 GLN A N 1
ATOM 1248 C CA . GLN A 1 168 ? -19.859 -47.156 3.438 1 54.41 168 GLN A CA 1
ATOM 1249 C C . GLN A 1 168 ? -19.969 -47.062 4.957 1 54.41 168 GLN A C 1
ATOM 1251 O O . GLN A 1 168 ? -21.016 -46.656 5.477 1 54.41 168 GLN A O 1
ATOM 1256 N N . ASP A 1 169 ? -18.906 -47.406 5.676 1 55.47 169 ASP A N 1
ATOM 1257 C CA . ASP A 1 169 ? -19.078 -47.562 7.117 1 55.47 169 ASP A CA 1
ATOM 1258 C C . ASP A 1 169 ? -18.734 -46.281 7.848 1 55.47 169 ASP A C 1
ATOM 1260 O O . ASP A 1 169 ? -18.641 -46.25 9.078 1 55.47 169 ASP A O 1
ATOM 1264 N N . VAL A 1 170 ? -18.469 -45.25 7.109 1 55.62 170 VAL A N 1
ATOM 1265 C CA . VAL A 1 170 ? -18.078 -44.031 7.844 1 55.62 170 VAL A CA 1
ATOM 1266 C C . VAL A 1 170 ? -19.297 -43.156 8.055 1 55.62 170 VAL A C 1
ATOM 1268 O O . VAL A 1 170 ? -20 -42.812 7.098 1 55.62 170 VAL A O 1
ATOM 1271 N N . PRO A 1 171 ? -19.688 -42.906 9.344 1 58.72 171 PRO A N 1
ATOM 1272 C CA . PRO A 1 171 ? -20.797 -42 9.633 1 58.72 171 PRO A CA 1
ATOM 1273 C C . PRO A 1 171 ? -20.656 -40.656 8.945 1 58.72 171 PRO A C 1
ATOM 1275 O O . PRO A 1 171 ? -19.531 -40.188 8.734 1 58.72 171 PRO A O 1
ATOM 1278 N N . VAL A 1 172 ? -21.797 -40.25 8.281 1 62.44 172 VAL A N 1
ATOM 1279 C CA . VAL A 1 172 ? -21.812 -38.906 7.672 1 62.44 172 VAL A CA 1
ATOM 1280 C C . VAL A 1 172 ? -21.906 -37.844 8.766 1 62.44 172 VAL A C 1
ATOM 1282 O O . VAL A 1 172 ? -22.812 -37.875 9.602 1 62.44 172 VAL A O 1
ATOM 1285 N N . SER A 1 173 ? -20.766 -37.125 8.969 1 72.94 173 SER A N 1
ATOM 1286 C CA . SER A 1 173 ? -20.781 -36 9.891 1 72.94 173 SER A CA 1
ATOM 1287 C C . SER A 1 173 ? -21.281 -34.719 9.195 1 72.94 173 SER A C 1
ATOM 1289 O O . SER A 1 173 ? -21.219 -34.625 7.969 1 72.94 173 SER A O 1
ATOM 1291 N N . ALA A 1 174 ? -21.812 -33.906 10.031 1 86 174 ALA A N 1
ATOM 1292 C CA . ALA A 1 174 ? -22.219 -32.594 9.516 1 86 174 ALA A CA 1
ATOM 1293 C C . ALA A 1 174 ? -21 -31.797 9.07 1 86 174 ALA A C 1
ATOM 1295 O O . ALA A 1 174 ? -19.953 -31.828 9.719 1 86 174 ALA A O 1
ATOM 1296 N N . LEU A 1 175 ? -21.078 -31.234 7.949 1 94.38 175 LEU A N 1
ATOM 1297 C CA . LEU A 1 175 ? -20 -30.391 7.43 1 94.38 175 LEU A CA 1
ATOM 1298 C C . LEU A 1 175 ? -19.969 -29.047 8.148 1 94.38 175 LEU A C 1
ATOM 1300 O O . LEU A 1 175 ? -21.016 -28.5 8.508 1 94.38 175 LEU A O 1
ATOM 1304 N N . PRO A 1 176 ? -18.797 -28.578 8.453 1 95.69 176 PRO A N 1
ATOM 1305 C CA . PRO A 1 176 ? -18.688 -27.25 9.055 1 95.69 176 PRO A CA 1
ATOM 1306 C C . PRO A 1 176 ? -19.062 -26.125 8.094 1 95.69 176 PRO A C 1
ATOM 1308 O O . PRO A 1 176 ? -19.297 -26.391 6.906 1 95.69 176 PRO A O 1
ATOM 1311 N N . PRO A 1 177 ? -19.266 -24.875 8.68 1 95.25 177 PRO A N 1
ATOM 1312 C CA . PRO A 1 177 ? -19.438 -23.734 7.77 1 95.25 177 PRO A CA 1
ATOM 1313 C C . PRO A 1 177 ? -18.266 -23.578 6.805 1 95.25 177 PRO A C 1
ATOM 1315 O O . PRO A 1 177 ? -17.125 -23.891 7.148 1 95.25 177 PRO A O 1
ATOM 1318 N N . LEU A 1 178 ? -18.578 -23.078 5.637 1 97 178 LEU A N 1
ATOM 1319 C CA . LEU A 1 178 ? -17.547 -22.859 4.633 1 97 178 LEU A CA 1
ATOM 1320 C C . LEU A 1 178 ? -16.531 -21.812 5.113 1 97 178 LEU A C 1
ATOM 1322 O O . LEU A 1 178 ? -16.891 -20.891 5.855 1 97 178 LEU A O 1
ATOM 1326 N N . PRO A 1 179 ? -15.32 -21.984 4.699 1 96.94 179 PRO A N 1
ATOM 1327 C CA . PRO A 1 179 ? -14.289 -21.031 5.117 1 96.94 179 PRO A CA 1
ATOM 1328 C C . PRO A 1 179 ? -14.484 -19.641 4.512 1 96.94 179 PRO A C 1
ATOM 1330 O O . PRO A 1 179 ? -15.016 -19.516 3.404 1 96.94 179 PRO A O 1
ATOM 1333 N N . GLY A 1 180 ? -14.023 -18.672 5.242 1 96.19 180 GLY A N 1
ATOM 1334 C CA . GLY A 1 180 ? -13.977 -17.312 4.711 1 96.19 180 GLY A CA 1
ATOM 1335 C C . GLY A 1 180 ? -12.891 -17.109 3.678 1 96.19 180 GLY A C 1
ATOM 1336 O O . GLY A 1 180 ? -11.984 -17.953 3.547 1 96.19 180 GLY A O 1
ATOM 1337 N N . GLU A 1 181 ? -12.938 -16.031 2.973 1 96.38 181 GLU A N 1
ATOM 1338 C CA . GLU A 1 181 ? -12.031 -15.773 1.854 1 96.38 181 GLU A CA 1
ATOM 1339 C C . GLU A 1 181 ? -10.594 -15.625 2.33 1 96.38 181 GLU A C 1
ATOM 1341 O O . GLU A 1 181 ? -9.656 -15.93 1.592 1 96.38 181 GLU A O 1
ATOM 1346 N N . ASP A 1 182 ? -10.383 -15.172 3.576 1 97.25 182 ASP A N 1
ATOM 1347 C CA . ASP A 1 182 ? -9.039 -14.883 4.062 1 97.25 182 ASP A CA 1
ATOM 1348 C C . ASP A 1 182 ? -8.391 -16.125 4.668 1 97.25 182 ASP A C 1
ATOM 1350 O O . ASP A 1 182 ? -7.199 -16.141 4.977 1 97.25 182 ASP A O 1
ATOM 1354 N N . GLU A 1 183 ? -9.18 -17.234 4.84 1 98.19 183 GLU A N 1
ATOM 1355 C CA . GLU A 1 183 ? -8.641 -18.453 5.43 1 98.19 183 GLU A CA 1
ATOM 1356 C C . GLU A 1 183 ? -7.695 -19.156 4.469 1 98.19 183 GLU A C 1
ATOM 1358 O O . GLU A 1 183 ? -7.871 -19.094 3.25 1 98.19 183 GLU A O 1
ATOM 1363 N N . PRO A 1 184 ? -6.668 -19.828 5.016 1 98.69 184 PRO A N 1
ATOM 1364 C CA . PRO A 1 184 ? -5.781 -20.609 4.164 1 98.69 184 PRO A CA 1
ATOM 1365 C C . PRO A 1 184 ? -6.508 -21.75 3.445 1 98.69 184 PRO A C 1
ATOM 1367 O O . PRO A 1 184 ? -7.355 -22.422 4.043 1 98.69 184 PRO A O 1
ATOM 1370 N N . ALA A 1 185 ? -6.25 -21.891 2.16 1 98.81 185 ALA A N 1
ATOM 1371 C CA . ALA A 1 185 ? -6.836 -22.984 1.373 1 98.81 185 ALA A CA 1
ATOM 1372 C C . ALA A 1 185 ? -5.801 -24.062 1.062 1 98.81 185 ALA A C 1
ATOM 1374 O O . ALA A 1 185 ? -6.098 -25.25 1.125 1 98.81 185 ALA A O 1
ATOM 1375 N N . VAL A 1 186 ? -4.586 -23.594 0.736 1 98.81 186 VAL A N 1
ATOM 1376 C CA . VAL A 1 186 ? -3.537 -24.469 0.247 1 98.81 186 VAL A CA 1
ATOM 1377 C C . VAL A 1 186 ? -2.182 -24.016 0.779 1 98.81 186 VAL A C 1
ATOM 1379 O O . VAL A 1 186 ? -1.929 -22.812 0.89 1 98.81 186 VAL A O 1
ATOM 1382 N N . ILE A 1 187 ? -1.354 -24.938 1.167 1 98.62 187 ILE A N 1
ATOM 1383 C CA . ILE A 1 187 ? 0.059 -24.688 1.417 1 98.62 187 ILE A CA 1
ATOM 1384 C C . ILE A 1 187 ? 0.909 -25.375 0.35 1 98.62 187 ILE A C 1
ATOM 1386 O O . ILE A 1 187 ? 0.846 -26.594 0.19 1 98.62 187 ILE A O 1
ATOM 1390 N N . LEU A 1 188 ? 1.646 -24.609 -0.423 1 96.88 188 LEU A N 1
ATOM 1391 C CA . LEU A 1 188 ? 2.562 -25.141 -1.428 1 96.88 188 LEU A CA 1
ATOM 1392 C C . LEU A 1 188 ? 4.012 -24.875 -1.033 1 96.88 188 LEU A C 1
ATOM 1394 O O . LEU A 1 188 ? 4.402 -23.734 -0.814 1 96.88 188 LEU A O 1
ATOM 1398 N N . PHE A 1 189 ? 4.77 -25.922 -0.963 1 90.31 189 PHE A N 1
ATOM 1399 C CA . PHE A 1 189 ? 6.168 -25.75 -0.592 1 90.31 189 PHE A CA 1
ATOM 1400 C C . PHE A 1 189 ? 7.012 -25.391 -1.807 1 90.31 189 PHE A C 1
ATOM 1402 O O . PHE A 1 189 ? 6.852 -25.969 -2.881 1 90.31 189 PHE A O 1
ATOM 1409 N N . THR A 1 190 ? 7.785 -24.281 -1.63 1 82.25 190 THR A N 1
ATOM 1410 C CA . THR A 1 190 ? 8.617 -23.766 -2.709 1 82.25 190 THR A CA 1
ATOM 1411 C C . THR A 1 190 ? 10.102 -23.891 -2.354 1 82.25 190 THR A C 1
ATOM 1413 O O . THR A 1 190 ? 10.469 -23.844 -1.178 1 82.25 190 THR A O 1
ATOM 1416 N N . SER A 1 191 ? 10.93 -24.25 -3.318 1 65.31 191 SER A N 1
ATOM 1417 C CA . SER A 1 191 ? 12.359 -24.422 -3.08 1 65.31 191 SER A CA 1
ATOM 1418 C C . SER A 1 191 ? 13.07 -23.078 -2.988 1 65.31 191 SER A C 1
ATOM 1420 O O . SER A 1 191 ? 12.828 -22.188 -3.805 1 65.31 191 SER A O 1
ATOM 1422 N N . GLY A 1 192 ? 13.188 -22.469 -1.72 1 53.31 192 GLY A N 1
ATOM 1423 C CA . GLY A 1 192 ? 13.805 -21.156 -1.538 1 53.31 192 GLY A CA 1
ATOM 1424 C C . GLY A 1 192 ? 15.305 -21.172 -1.731 1 53.31 192 GLY A C 1
ATOM 1425 O O . GLY A 1 192 ? 15.898 -22.234 -1.94 1 53.31 192 GLY A O 1
ATOM 1426 N N . THR A 1 193 ? 15.883 -19.938 -1.87 1 44.34 193 THR A N 1
ATOM 1427 C CA . THR A 1 193 ? 17.312 -19.688 -2.033 1 44.34 193 THR A CA 1
ATOM 1428 C C . THR A 1 193 ? 18.094 -20.25 -0.856 1 44.34 193 THR A C 1
ATOM 1430 O O . THR A 1 193 ? 19.266 -20.609 -0.997 1 44.34 193 THR A O 1
ATOM 1433 N N . THR A 1 194 ? 17.484 -20.203 0.323 1 47.19 194 THR A N 1
ATOM 1434 C CA . THR A 1 194 ? 18.234 -20.578 1.51 1 47.19 194 THR A CA 1
ATOM 1435 C C . THR A 1 194 ? 18.312 -22.109 1.644 1 47.19 194 THR A C 1
ATOM 1437 O O . THR A 1 194 ? 18.828 -22.625 2.639 1 47.19 194 THR A O 1
ATOM 1440 N N . GLY A 1 195 ? 17.766 -22.875 0.715 1 58.38 195 GLY A N 1
ATOM 1441 C CA . GLY A 1 195 ? 17.922 -24.328 0.665 1 58.38 195 GLY A CA 1
ATOM 1442 C C . GLY A 1 195 ? 16.719 -25.078 1.2 1 58.38 195 GLY A C 1
ATOM 1443 O O . GLY A 1 195 ? 16.344 -26.125 0.671 1 58.38 195 GLY A O 1
ATOM 1444 N N . LYS A 1 196 ? 16.031 -24.578 2.383 1 70.62 196 LYS A N 1
ATOM 1445 C CA . LYS A 1 196 ? 14.891 -25.344 2.867 1 70.62 196 LYS A CA 1
ATOM 1446 C C . LYS A 1 196 ? 13.586 -24.828 2.262 1 70.62 196 LYS A C 1
ATOM 1448 O O . LYS A 1 196 ? 13.344 -23.625 2.23 1 70.62 196 LYS A O 1
ATOM 1453 N N . PRO A 1 197 ? 12.773 -25.703 1.772 1 82.44 197 PRO A N 1
ATOM 1454 C CA . PRO A 1 197 ? 11.516 -25.297 1.152 1 82.44 197 PRO A CA 1
ATOM 1455 C C . PRO A 1 197 ? 10.586 -24.562 2.127 1 82.44 197 PRO A C 1
ATOM 1457 O O . PRO A 1 197 ? 10.516 -24.938 3.305 1 82.44 197 PRO A O 1
ATOM 1460 N N . LYS A 1 198 ? 9.969 -23.438 1.69 1 90.31 198 LYS A N 1
ATOM 1461 C CA . LYS A 1 198 ? 9.008 -22.656 2.463 1 90.31 198 LYS A CA 1
ATOM 1462 C C . LYS A 1 198 ? 7.578 -22.938 2.014 1 90.31 198 LYS A C 1
ATOM 1464 O O . LYS A 1 198 ? 7.312 -23.094 0.819 1 90.31 198 LYS A O 1
ATOM 1469 N N . GLY A 1 199 ? 6.652 -23.078 2.984 1 96.38 199 GLY A N 1
ATOM 1470 C CA . GLY A 1 199 ? 5.254 -23.312 2.662 1 96.38 199 GLY A CA 1
ATOM 1471 C C . GLY A 1 199 ? 4.48 -22.047 2.383 1 96.38 199 GLY A C 1
ATOM 1472 O O . GLY A 1 199 ? 4.035 -21.359 3.311 1 96.38 199 GLY A O 1
ATOM 1473 N N . ALA A 1 200 ? 4.293 -21.703 1.134 1 97.81 200 ALA A N 1
ATOM 1474 C CA . ALA A 1 200 ? 3.488 -20.547 0.75 1 97.81 200 ALA A CA 1
ATOM 1475 C C . ALA A 1 200 ? 2.012 -20.781 1.055 1 97.81 200 ALA A C 1
ATOM 1477 O O . ALA A 1 200 ? 1.437 -21.797 0.63 1 97.81 200 ALA A O 1
ATOM 1478 N N . VAL A 1 201 ? 1.393 -19.875 1.763 1 98.75 201 VAL A N 1
ATOM 1479 C CA . VAL A 1 201 ? -0.006 -20.031 2.148 1 98.75 201 VAL A CA 1
ATOM 1480 C C . VAL A 1 201 ? -0.905 -19.344 1.124 1 98.75 201 VAL A C 1
ATOM 1482 O O . VAL A 1 201 ? -0.967 -18.109 1.068 1 98.75 201 VAL A O 1
ATOM 1485 N N . LEU A 1 202 ? -1.578 -20.109 0.313 1 98.81 202 LEU A N 1
ATOM 1486 C CA . LEU A 1 202 ? -2.604 -19.578 -0.576 1 98.81 202 LEU A CA 1
ATOM 1487 C C . LEU A 1 202 ? -3.957 -19.516 0.126 1 98.81 202 LEU A C 1
ATOM 1489 O O . LEU A 1 202 ? -4.449 -20.547 0.608 1 98.81 202 LEU A O 1
ATOM 1493 N N . THR A 1 203 ? -4.551 -18.344 0.151 1 98.81 203 THR A N 1
ATOM 1494 C CA . THR A 1 203 ? -5.879 -18.188 0.737 1 98.81 203 THR A CA 1
ATOM 1495 C C . THR A 1 203 ? -6.961 -18.422 -0.312 1 98.81 203 THR A C 1
ATOM 1497 O O . THR A 1 203 ? -6.668 -18.5 -1.507 1 98.81 203 THR A O 1
ATOM 1500 N N . HIS A 1 204 ? -8.195 -18.578 0.175 1 98.69 204 HIS A N 1
ATOM 1501 C CA . HIS A 1 204 ? -9.312 -18.688 -0.755 1 98.69 204 HIS A CA 1
ATOM 1502 C C . HIS A 1 204 ? -9.438 -17.438 -1.622 1 98.69 204 HIS A C 1
ATOM 1504 O O . HIS A 1 204 ? -9.742 -17.531 -2.812 1 98.69 204 HIS A O 1
ATOM 1510 N N . CYS A 1 205 ? -9.125 -16.281 -1.07 1 98.44 205 CYS A N 1
ATOM 1511 C CA . CYS A 1 205 ? -9.156 -15.016 -1.802 1 98.44 205 CYS A CA 1
ATOM 1512 C C . CYS A 1 205 ? -8.125 -15.008 -2.918 1 98.44 205 CYS A C 1
ATOM 1514 O O . CYS A 1 205 ? -8.406 -14.57 -4.035 1 98.44 205 CYS A O 1
ATOM 1516 N N . ASN A 1 206 ? -6.938 -15.5 -2.621 1 98.75 206 ASN A N 1
ATOM 1517 C CA . ASN A 1 206 ? -5.895 -15.586 -3.639 1 98.75 206 ASN A CA 1
ATOM 1518 C C . ASN A 1 206 ? -6.352 -16.406 -4.84 1 98.75 206 ASN A C 1
ATOM 1520 O O . ASN A 1 206 ? -6.262 -15.953 -5.98 1 98.75 206 ASN A O 1
ATOM 1524 N N . ILE A 1 207 ? -6.859 -17.531 -4.566 1 98.81 207 ILE A N 1
ATOM 1525 C CA . ILE A 1 207 ? -7.219 -18.5 -5.598 1 98.81 207 ILE A CA 1
ATOM 1526 C C . ILE A 1 207 ? -8.406 -17.969 -6.406 1 98.81 207 ILE A C 1
ATOM 1528 O O . ILE A 1 207 ? -8.422 -18.078 -7.633 1 98.81 207 ILE A O 1
ATOM 1532 N N . ALA A 1 208 ? -9.375 -17.391 -5.715 1 98.5 208 ALA A N 1
ATOM 1533 C CA . ALA A 1 208 ? -10.523 -16.828 -6.41 1 98.5 208 ALA A CA 1
ATOM 1534 C C . ALA A 1 208 ? -10.094 -15.781 -7.434 1 98.5 208 ALA A C 1
ATOM 1536 O O . ALA A 1 208 ? -10.555 -15.797 -8.578 1 98.5 208 ALA A O 1
ATOM 1537 N N . HIS A 1 209 ? -9.195 -14.922 -7.051 1 98.5 209 HIS A N 1
ATOM 1538 C CA . HIS A 1 209 ? -8.734 -13.891 -7.973 1 98.5 209 HIS A CA 1
ATOM 1539 C C . HIS A 1 209 ? -7.953 -14.508 -9.133 1 98.5 209 HIS A C 1
ATOM 1541 O O . HIS A 1 209 ? -8.133 -14.109 -10.289 1 98.5 209 HIS A O 1
ATOM 1547 N N . SER A 1 210 ? -7.125 -15.461 -8.836 1 98.62 210 SER A N 1
ATOM 1548 C CA . SER A 1 210 ? -6.34 -16.094 -9.891 1 98.62 210 SER A CA 1
ATOM 1549 C C . SER A 1 210 ? -7.238 -16.766 -10.914 1 98.62 210 SER A C 1
ATOM 1551 O O . SER A 1 210 ? -6.984 -16.688 -12.125 1 98.62 210 SER A O 1
ATOM 1553 N N . ILE A 1 211 ? -8.281 -17.453 -10.445 1 98.31 211 ILE A N 1
ATOM 1554 C CA . ILE A 1 211 ? -9.25 -18.062 -11.352 1 98.31 211 ILE A CA 1
ATOM 1555 C C . ILE A 1 211 ? -9.82 -17 -12.281 1 98.31 211 ILE A C 1
ATOM 1557 O O . ILE A 1 211 ? -9.844 -17.172 -13.5 1 98.31 211 ILE A O 1
ATOM 1561 N N . LEU A 1 212 ? -10.195 -15.906 -11.719 1 97.81 212 LEU A N 1
ATOM 1562 C CA . LEU A 1 212 ? -10.836 -14.852 -12.484 1 97.81 212 LEU A CA 1
ATOM 1563 C C . LEU A 1 212 ? -9.836 -14.164 -13.414 1 97.81 212 LEU A C 1
ATOM 1565 O O . LEU A 1 212 ? -10.195 -13.734 -14.508 1 97.81 212 LEU A O 1
ATOM 1569 N N . HIS A 1 213 ? -8.594 -14.055 -13.023 1 98.06 213 HIS A N 1
ATOM 1570 C CA . HIS A 1 213 ? -7.551 -13.523 -13.891 1 98.06 213 HIS A CA 1
ATOM 1571 C C . HIS A 1 213 ? -7.402 -14.375 -15.148 1 98.06 213 HIS A C 1
ATOM 1573 O O . HIS A 1 213 ? -7.375 -13.844 -16.266 1 98.06 213 HIS A O 1
ATOM 1579 N N . PHE A 1 214 ? -7.281 -15.656 -14.969 1 98.06 214 PHE A N 1
ATOM 1580 C CA . PHE A 1 214 ? -7.168 -16.531 -16.125 1 98.06 214 PHE A CA 1
ATOM 1581 C C . PHE A 1 214 ? -8.391 -16.406 -17.031 1 98.06 214 PHE A C 1
ATOM 1583 O O . PHE A 1 214 ? -8.258 -16.281 -18.25 1 98.06 214 PHE A O 1
ATOM 1590 N N . CYS A 1 215 ? -9.57 -16.438 -16.422 1 96.75 215 CYS A N 1
ATOM 1591 C CA . CYS A 1 215 ? -10.805 -16.328 -17.203 1 96.75 215 CYS A CA 1
ATOM 1592 C C . CYS A 1 215 ? -10.797 -15.047 -18.031 1 96.75 215 CYS A C 1
ATOM 1594 O O . CYS A 1 215 ? -11.117 -15.078 -19.219 1 96.75 215 CYS A O 1
ATOM 1596 N N . HIS A 1 216 ? -10.367 -13.992 -17.422 1 95.94 216 HIS A N 1
ATOM 1597 C CA . HIS A 1 216 ? -10.438 -12.688 -18.062 1 95.94 216 HIS A CA 1
ATOM 1598 C C . HIS A 1 216 ? -9.336 -12.531 -19.109 1 95.94 216 HIS A C 1
ATOM 1600 O O . HIS A 1 216 ? -9.609 -12.227 -20.266 1 95.94 216 HIS A O 1
ATOM 1606 N N . HIS A 1 217 ? -8.133 -12.82 -18.75 1 96.94 217 HIS A N 1
ATOM 1607 C CA . HIS A 1 217 ? -7 -12.453 -19.578 1 96.94 217 HIS A CA 1
ATOM 1608 C C . HIS A 1 217 ? -6.785 -13.469 -20.703 1 96.94 217 HIS A C 1
ATOM 1610 O O . HIS A 1 217 ? -6.262 -13.133 -21.766 1 96.94 217 HIS A O 1
ATOM 1616 N N . TYR A 1 218 ? -7.188 -14.719 -20.469 1 97.25 218 TYR A N 1
ATOM 1617 C CA . TYR A 1 218 ? -7.145 -15.734 -21.516 1 97.25 218 TYR A CA 1
ATOM 1618 C C . TYR A 1 218 ? -8.406 -15.695 -22.359 1 97.25 218 TYR A C 1
ATOM 1620 O O . TYR A 1 218 ? -8.508 -16.406 -23.375 1 97.25 218 TYR A O 1
ATOM 1628 N N . ALA A 1 219 ? -9.391 -14.914 -21.938 1 95.81 219 ALA A N 1
ATOM 1629 C CA . ALA A 1 219 ? -10.695 -14.867 -22.594 1 95.81 219 ALA A CA 1
ATOM 1630 C C . ALA A 1 219 ? -11.328 -16.25 -22.672 1 95.81 219 ALA A C 1
ATOM 1632 O O . ALA A 1 219 ? -11.773 -16.672 -23.75 1 95.81 219 ALA A O 1
ATOM 1633 N N . LEU A 1 220 ? -11.289 -16.922 -21.578 1 97 220 LEU A N 1
ATOM 1634 C CA . LEU A 1 220 ? -11.828 -18.281 -21.547 1 97 220 LEU A CA 1
ATOM 1635 C C . LEU A 1 220 ? -13.352 -18.266 -21.594 1 97 220 LEU A C 1
ATOM 1637 O O . LEU A 1 220 ? -13.977 -17.297 -21.156 1 97 220 LEU A O 1
ATOM 1641 N N . ARG A 1 221 ? -13.883 -19.328 -22.125 1 94.5 221 ARG A N 1
ATOM 1642 C CA . ARG A 1 221 ? -15.328 -19.422 -22.281 1 94.5 221 ARG A CA 1
ATOM 1643 C C . ARG A 1 221 ? -15.945 -20.344 -21.219 1 94.5 221 ARG A C 1
ATOM 1645 O O . ARG A 1 221 ? -15.32 -21.312 -20.812 1 94.5 221 ARG A O 1
ATOM 1652 N N . GLU A 1 222 ? -17.125 -20.016 -20.891 1 93.81 222 GLU A N 1
ATOM 1653 C CA . GLU A 1 222 ? -17.875 -20.891 -20 1 93.81 222 GLU A CA 1
ATOM 1654 C C . GLU A 1 222 ? -18.031 -22.281 -20.594 1 93.81 222 GLU A C 1
ATOM 1656 O O . GLU A 1 222 ? -18.266 -22.422 -21.797 1 93.81 222 GLU A O 1
ATOM 1661 N N . GLY A 1 223 ? -17.797 -23.25 -19.766 1 94.44 223 GLY A N 1
ATOM 1662 C CA . GLY A 1 223 ? -18.031 -24.625 -20.203 1 94.44 223 GLY A CA 1
ATOM 1663 C C . GLY A 1 223 ? -16.844 -25.219 -20.953 1 94.44 223 GLY A C 1
ATOM 1664 O O . GLY A 1 223 ? -16.891 -26.375 -21.359 1 94.44 223 GLY A O 1
ATOM 1665 N N . GLU A 1 224 ? -15.812 -24.484 -21.016 1 95.19 224 GLU A N 1
ATOM 1666 C CA . GLU A 1 224 ? -14.656 -24.906 -21.797 1 95.19 224 GLU A CA 1
ATOM 1667 C C . GLU A 1 224 ? -13.961 -26.109 -21.141 1 95.19 224 GLU A C 1
ATOM 1669 O O . GLU A 1 224 ? -13.938 -26.234 -19.922 1 95.19 224 GLU A O 1
ATOM 1674 N N . ARG A 1 225 ? -13.406 -27.016 -22.016 1 97.94 225 ARG A N 1
ATOM 1675 C CA . ARG A 1 225 ? -12.656 -28.156 -21.547 1 97.94 225 ARG A CA 1
ATOM 1676 C C . ARG A 1 225 ? -11.164 -27.844 -21.453 1 97.94 225 ARG A C 1
ATOM 1678 O O . ARG A 1 225 ? -10.609 -27.203 -22.344 1 97.94 225 ARG A O 1
ATOM 1685 N N . CYS A 1 226 ? -10.555 -28.266 -20.422 1 98.12 226 CYS A N 1
ATOM 1686 C CA . CYS A 1 226 ? -9.148 -27.984 -20.156 1 98.12 226 CYS A CA 1
ATOM 1687 C C . CYS A 1 226 ? -8.375 -29.281 -19.922 1 98.12 226 CYS A C 1
ATOM 1689 O O . CYS A 1 226 ? -8.906 -30.234 -19.344 1 98.12 226 CYS A O 1
ATOM 1691 N N . LEU A 1 227 ? -7.148 -29.281 -20.297 1 98.75 227 LEU A N 1
ATOM 1692 C CA . LEU A 1 227 ? -6.312 -30.453 -20.078 1 98.75 227 LEU A CA 1
ATOM 1693 C C . LEU A 1 227 ? -5.297 -30.219 -18.969 1 98.75 227 LEU A C 1
ATOM 1695 O O . LEU A 1 227 ? -4.488 -29.281 -19.062 1 98.75 227 LEU A O 1
ATOM 1699 N N . LEU A 1 228 ? -5.344 -30.984 -17.984 1 98.62 228 LEU A N 1
ATOM 1700 C CA . LEU A 1 228 ? -4.336 -31 -16.938 1 98.62 228 LEU A CA 1
ATOM 1701 C C . LEU A 1 228 ? -3.188 -31.938 -17.297 1 98.62 228 LEU A C 1
ATOM 1703 O O . LEU A 1 228 ? -3.248 -33.125 -17.031 1 98.62 228 LEU A O 1
ATOM 1707 N N . ALA A 1 229 ? -2.148 -31.328 -17.875 1 97.19 229 ALA A N 1
ATOM 1708 C CA . ALA A 1 229 ? -1.01 -32.125 -18.312 1 97.19 229 ALA A CA 1
ATOM 1709 C C . ALA A 1 229 ? 0.218 -31.859 -17.453 1 97.19 229 ALA A C 1
ATOM 1711 O O . ALA A 1 229 ? 1.238 -32.531 -17.578 1 97.19 229 ALA A O 1
ATOM 1712 N N . VAL A 1 230 ? 0.189 -30.844 -16.609 1 93.56 230 VAL A N 1
ATOM 1713 C CA . VAL A 1 230 ? 1.237 -30.531 -15.648 1 93.56 230 VAL A CA 1
ATOM 1714 C C . VAL A 1 230 ? 0.788 -30.938 -14.25 1 93.56 230 VAL A C 1
ATOM 1716 O O . VAL A 1 230 ? -0.405 -31.141 -14.008 1 93.56 230 VAL A O 1
ATOM 1719 N N . PRO A 1 231 ? 1.696 -31.094 -13.32 1 92.69 231 PRO A N 1
ATOM 1720 C CA . PRO A 1 231 ? 1.313 -31.641 -12.016 1 92.69 231 PRO A CA 1
ATOM 1721 C C . PRO A 1 231 ? 0.316 -30.75 -11.273 1 92.69 231 PRO A C 1
ATOM 1723 O O . PRO A 1 231 ? 0.531 -29.547 -11.148 1 92.69 231 PRO A O 1
ATOM 1726 N N . ALA A 1 232 ? -0.734 -31.391 -10.758 1 96.69 232 ALA A N 1
ATOM 1727 C CA . ALA A 1 232 ? -1.721 -30.703 -9.93 1 96.69 232 ALA A CA 1
ATOM 1728 C C . ALA A 1 232 ? -1.113 -30.266 -8.594 1 96.69 232 ALA A C 1
ATOM 1730 O O . ALA A 1 232 ? -1.696 -29.453 -7.875 1 96.69 232 ALA A O 1
ATOM 1731 N N . SER A 1 233 ? 0.06 -30.812 -8.258 1 94.06 233 SER A N 1
ATOM 1732 C CA . SER A 1 233 ? 0.729 -30.484 -7.004 1 94.06 233 SER A CA 1
ATOM 1733 C C . SER A 1 233 ? 1.443 -29.141 -7.074 1 94.06 233 SER A C 1
ATOM 1735 O O . SER A 1 233 ? 1.953 -28.656 -6.07 1 94.06 233 SER A O 1
ATOM 1737 N N . HIS A 1 234 ? 1.458 -28.562 -8.273 1 92.88 234 HIS A N 1
ATOM 1738 C CA . HIS A 1 234 ? 2.039 -27.25 -8.492 1 92.88 234 HIS A CA 1
ATOM 1739 C C . HIS A 1 234 ? 0.958 -26.203 -8.758 1 92.88 234 HIS A C 1
ATOM 1741 O O . HIS A 1 234 ? -0.154 -26.547 -9.164 1 92.88 234 HIS A O 1
ATOM 1747 N N . VAL A 1 235 ? 1.331 -24.984 -8.578 1 96.25 235 VAL A N 1
ATOM 1748 C CA . VAL A 1 235 ? 0.365 -23.891 -8.648 1 96.25 235 VAL A CA 1
ATOM 1749 C C . VAL A 1 235 ? -0.255 -23.844 -10.047 1 96.25 235 VAL A C 1
ATOM 1751 O O . VAL A 1 235 ? -1.437 -23.516 -10.195 1 96.25 235 VAL A O 1
ATOM 1754 N N . THR A 1 236 ? 0.508 -24.141 -11.094 1 95.69 236 THR A N 1
ATOM 1755 C CA . THR A 1 236 ? -0.022 -24.125 -12.453 1 95.69 236 THR A CA 1
ATOM 1756 C C . THR A 1 236 ? -1.132 -25.156 -12.625 1 95.69 236 THR A C 1
ATOM 1758 O O . THR A 1 236 ? -2.238 -24.812 -13.055 1 95.69 236 THR A O 1
ATOM 1761 N N . GLY A 1 237 ? -0.844 -26.359 -12.281 1 97.31 237 GLY A N 1
ATOM 1762 C CA . GLY A 1 237 ? -1.861 -27.406 -12.398 1 97.31 237 GLY A CA 1
ATOM 1763 C C . GLY A 1 237 ? -3.041 -27.188 -11.469 1 97.31 237 GLY A C 1
ATOM 1764 O O . GLY A 1 237 ? -4.191 -27.391 -11.867 1 97.31 237 GLY A O 1
ATOM 1765 N N . LEU A 1 238 ? -2.74 -26.781 -10.281 1 98.19 238 LEU A N 1
ATOM 1766 C CA . LEU A 1 238 ? -3.748 -26.656 -9.234 1 98.19 238 LEU A CA 1
ATOM 1767 C C . LEU A 1 238 ? -4.68 -25.469 -9.516 1 98.19 238 LEU A C 1
ATOM 1769 O O . LEU A 1 238 ? -5.902 -25.609 -9.422 1 98.19 238 LEU A O 1
ATOM 1773 N N . VAL A 1 239 ? -4.062 -24.344 -9.859 1 98.62 239 VAL A N 1
ATOM 1774 C CA . VAL A 1 239 ? -4.859 -23.125 -9.93 1 98.62 239 VAL A CA 1
ATOM 1775 C C . VAL A 1 239 ? -5.215 -22.828 -11.383 1 98.62 239 VAL A C 1
ATOM 1777 O O . VAL A 1 239 ? -6.391 -22.703 -11.727 1 98.62 239 VAL A O 1
ATOM 1780 N N . ALA A 1 240 ? -4.297 -22.812 -12.266 1 98.25 240 ALA A N 1
ATOM 1781 C CA . ALA A 1 240 ? -4.516 -22.406 -13.648 1 98.25 240 ALA A CA 1
ATOM 1782 C C . ALA A 1 240 ? -5.418 -23.406 -14.375 1 98.25 240 ALA A C 1
ATOM 1784 O O . ALA A 1 240 ? -6.105 -23.047 -15.336 1 98.25 240 ALA A O 1
ATOM 1785 N N . LEU A 1 241 ? -5.379 -24.656 -13.914 1 98.56 241 LEU A N 1
ATOM 1786 C CA . LEU A 1 241 ? -6.121 -25.672 -14.664 1 98.56 241 LEU A CA 1
ATOM 1787 C C . LEU A 1 241 ? -7.242 -26.266 -13.82 1 98.56 241 LEU A C 1
ATOM 1789 O O . LEU A 1 241 ? -8.422 -26.062 -14.125 1 98.56 241 LEU A O 1
ATOM 1793 N N . LEU A 1 242 ? -6.906 -26.859 -12.688 1 98.5 242 LEU A N 1
ATOM 1794 C CA . LEU A 1 242 ? -7.918 -27.516 -11.867 1 98.5 242 LEU A CA 1
ATOM 1795 C C . LEU A 1 242 ? -8.93 -26.5 -11.344 1 98.5 242 LEU A C 1
ATOM 1797 O O . LEU A 1 242 ? -10.125 -26.609 -11.617 1 98.5 242 LEU A O 1
ATOM 1801 N N . ALA A 1 243 ? -8.5 -25.516 -10.656 1 98.62 243 ALA A N 1
ATOM 1802 C CA . ALA A 1 243 ? -9.406 -24.547 -10.055 1 98.62 243 ALA A CA 1
ATOM 1803 C C . ALA A 1 243 ? -10.117 -23.734 -11.133 1 98.62 243 ALA A C 1
ATOM 1805 O O . ALA A 1 243 ? -11.32 -23.469 -11.023 1 98.62 243 ALA A O 1
ATOM 1806 N N . THR A 1 244 ? -9.359 -23.312 -12.164 1 98.44 244 THR A N 1
ATOM 1807 C CA . THR A 1 244 ? -9.945 -22.484 -13.211 1 98.44 244 THR A CA 1
ATOM 1808 C C . THR A 1 244 ? -11.016 -23.25 -13.977 1 98.44 244 THR A C 1
ATOM 1810 O O . THR A 1 244 ? -12.039 -22.672 -14.367 1 98.44 244 THR A O 1
ATOM 1813 N N . SER A 1 245 ? -10.82 -24.562 -14.219 1 97.44 245 SER A N 1
ATOM 1814 C CA . SER A 1 245 ? -11.859 -25.359 -14.867 1 97.44 245 SER A CA 1
ATOM 1815 C C . SER A 1 245 ? -13.156 -25.344 -14.062 1 97.44 245 SER A C 1
ATOM 1817 O O . SER A 1 245 ? -14.25 -25.25 -14.625 1 97.44 245 SER A O 1
ATOM 1819 N N . LEU A 1 246 ? -12.992 -25.438 -12.781 1 94.88 246 LEU A N 1
ATOM 1820 C CA . LEU A 1 246 ? -14.141 -25.344 -11.883 1 94.88 246 LEU A CA 1
ATOM 1821 C C . LEU A 1 246 ? -14.805 -23.969 -12.016 1 94.88 246 LEU A C 1
ATOM 1823 O O . LEU A 1 246 ? -16.031 -23.875 -12.094 1 94.88 246 LEU A O 1
ATOM 1827 N N . GLY A 1 247 ? -14.023 -22.938 -12.039 1 94.62 247 GLY A N 1
ATOM 1828 C CA . GLY A 1 247 ? -14.539 -21.578 -12.172 1 94.62 247 GLY A CA 1
ATOM 1829 C C . GLY A 1 247 ? -15.312 -21.359 -13.453 1 94.62 247 GLY A C 1
ATOM 1830 O O . GLY A 1 247 ? -16.219 -20.531 -13.5 1 94.62 247 GLY A O 1
ATOM 1831 N N . LEU A 1 248 ? -14.961 -22.078 -14.453 1 94.19 248 LEU A N 1
ATOM 1832 C CA . LEU A 1 248 ? -15.578 -21.953 -15.773 1 94.19 248 LEU A CA 1
ATOM 1833 C C . LEU A 1 248 ? -16.828 -22.828 -15.875 1 94.19 248 LEU A C 1
ATOM 1835 O O . LEU A 1 248 ? -17.625 -22.672 -16.812 1 94.19 248 LEU A O 1
ATOM 1839 N N . GLY A 1 249 ? -17.031 -23.656 -14.859 1 96.69 249 GLY A N 1
ATOM 1840 C CA . GLY A 1 249 ? -18.016 -24.703 -15.07 1 96.69 249 GLY A CA 1
ATOM 1841 C C . GLY A 1 249 ? -17.688 -25.609 -16.25 1 96.69 249 GLY A C 1
ATOM 1842 O O . GLY A 1 249 ? -18.594 -26.062 -16.953 1 96.69 249 GLY A O 1
ATOM 1843 N N . GLY A 1 250 ? -16.484 -25.719 -16.516 1 97.62 250 GLY A N 1
ATOM 1844 C CA . GLY A 1 250 ? -16.016 -26.516 -17.641 1 97.62 250 GLY A CA 1
ATOM 1845 C C . GLY A 1 250 ? -15.688 -27.953 -17.25 1 97.62 250 GLY A C 1
ATOM 1846 O O . GLY A 1 250 ? -16.344 -28.531 -16.375 1 97.62 250 GLY A O 1
ATOM 1847 N N . CYS A 1 251 ? -14.766 -28.562 -18.047 1 98.5 251 CYS A N 1
ATOM 1848 C CA . CYS A 1 251 ? -14.391 -29.953 -17.812 1 98.5 251 CYS A CA 1
ATOM 1849 C C . CYS A 1 251 ? -12.875 -30.094 -17.703 1 98.5 251 CYS A C 1
ATOM 1851 O O . CYS A 1 251 ? -12.141 -29.609 -18.562 1 98.5 251 CYS A O 1
ATOM 1853 N N . LEU A 1 252 ? -12.477 -30.672 -16.625 1 98.75 252 LEU A N 1
ATOM 1854 C CA . LEU A 1 252 ? -11.062 -30.969 -16.422 1 98.75 252 LEU A CA 1
ATOM 1855 C C . LEU A 1 252 ? -10.711 -32.344 -16.953 1 98.75 252 LEU A C 1
ATOM 1857 O O . LEU A 1 252 ? -11.125 -33.375 -16.391 1 98.75 252 LEU A O 1
ATOM 1861 N N . VAL A 1 253 ? -9.984 -32.375 -18.047 1 98.81 253 VAL A N 1
ATOM 1862 C CA . VAL A 1 253 ? -9.461 -33.625 -18.578 1 98.81 253 VAL A CA 1
ATOM 1863 C C . VAL A 1 253 ? -8.094 -33.938 -17.969 1 98.81 253 VAL A C 1
ATOM 1865 O O . VAL A 1 253 ? -7.191 -33.094 -18.031 1 98.81 253 VAL A O 1
ATOM 1868 N N . ILE A 1 254 ? -7.891 -35.094 -17.438 1 98.12 254 ILE A N 1
ATOM 1869 C CA . ILE A 1 254 ? -6.695 -35.406 -16.656 1 98.12 254 ILE A CA 1
ATOM 1870 C C . ILE A 1 254 ? -5.754 -36.281 -17.469 1 98.12 254 ILE A C 1
ATOM 1872 O O . ILE A 1 254 ? -6.16 -37.344 -17.953 1 98.12 254 ILE A O 1
ATOM 1876 N N . MET A 1 255 ? -4.586 -35.844 -17.625 1 97.69 255 MET A N 1
ATOM 1877 C CA . MET A 1 255 ? -3.463 -36.656 -18.094 1 97.69 255 MET A CA 1
ATOM 1878 C C . MET A 1 255 ? -2.541 -37 -16.938 1 97.69 255 MET A C 1
ATOM 1880 O O . MET A 1 255 ? -1.943 -36.125 -16.312 1 97.69 255 MET A O 1
ATOM 1884 N N . ARG A 1 256 ? -2.336 -38.219 -16.641 1 93.56 256 ARG A N 1
ATOM 1885 C CA . ARG A 1 256 ? -1.594 -38.656 -15.461 1 93.56 256 ARG A CA 1
ATOM 1886 C C . ARG A 1 256 ? -0.118 -38.281 -15.578 1 93.56 256 ARG A C 1
ATOM 1888 O O . ARG A 1 256 ? 0.482 -37.812 -14.625 1 93.56 256 ARG A O 1
ATOM 1895 N N . GLU A 1 257 ? 0.392 -38.625 -16.734 1 89.12 257 GLU A N 1
ATOM 1896 C CA . GLU A 1 257 ? 1.781 -38.344 -17.062 1 89.12 257 GLU A CA 1
ATOM 1897 C C . GLU A 1 257 ? 1.905 -37.781 -18.484 1 89.12 257 GLU A C 1
ATOM 1899 O O . GLU A 1 257 ? 1.309 -38.312 -19.422 1 89.12 257 GLU A O 1
ATOM 1904 N N . PHE A 1 258 ? 2.703 -36.906 -18.609 1 90.44 258 PHE A N 1
ATOM 1905 C CA . PHE A 1 258 ? 2.832 -36.281 -19.922 1 90.44 258 PHE A CA 1
ATOM 1906 C C . PHE A 1 258 ? 3.559 -37.219 -20.891 1 90.44 258 PHE A C 1
ATOM 1908 O O . PHE A 1 258 ? 4.652 -37.688 -20.578 1 90.44 258 PHE A O 1
ATOM 1915 N N . LYS A 1 259 ? 2.99 -37.406 -21.859 1 90.69 259 LYS A N 1
ATOM 1916 C CA . LYS A 1 259 ? 3.521 -38 -23.094 1 90.69 259 LYS A CA 1
ATOM 1917 C C . LYS A 1 259 ? 3.021 -37.25 -24.328 1 90.69 259 LYS A C 1
ATOM 1919 O O . LYS A 1 259 ? 1.812 -37.094 -24.516 1 90.69 259 LYS A O 1
ATOM 1924 N N . ALA A 1 260 ? 3.908 -36.844 -25.156 1 90.75 260 ALA A N 1
ATOM 1925 C CA . ALA A 1 260 ? 3.586 -35.906 -26.25 1 90.75 260 ALA A CA 1
ATOM 1926 C C . ALA A 1 260 ? 2.482 -36.469 -27.141 1 90.75 260 ALA A C 1
ATOM 1928 O O . ALA A 1 260 ? 1.539 -35.781 -27.5 1 90.75 260 ALA A O 1
ATOM 1929 N N . GLY A 1 261 ? 2.672 -37.719 -27.469 1 94.06 261 GLY A N 1
ATOM 1930 C CA . GLY A 1 261 ? 1.654 -38.344 -28.297 1 94.06 261 GLY A CA 1
ATOM 1931 C C . GLY A 1 261 ? 0.295 -38.406 -27.625 1 94.06 261 GLY A C 1
ATOM 1932 O O . GLY A 1 261 ? -0.728 -38.125 -28.266 1 94.06 261 GLY A O 1
ATOM 1933 N N . GLU A 1 262 ? 0.3 -38.781 -26.391 1 95.19 262 GLU A N 1
ATOM 1934 C CA . GLU A 1 262 ? -0.935 -38.875 -25.625 1 95.19 262 GLU A CA 1
ATOM 1935 C C . GLU A 1 262 ? -1.569 -37.5 -25.453 1 95.19 262 GLU A C 1
ATOM 1937 O O . GLU A 1 262 ? -2.795 -37.375 -25.438 1 95.19 262 GLU A O 1
ATOM 1942 N N . PHE A 1 263 ? -0.758 -36.562 -25.312 1 97.06 263 PHE A N 1
ATOM 1943 C CA . PHE A 1 263 ? -1.206 -35.188 -25.219 1 97.06 263 PHE A CA 1
ATOM 1944 C C . PHE A 1 263 ? -2.035 -34.812 -26.438 1 97.06 263 PHE A C 1
ATOM 1946 O O . PHE A 1 263 ? -3.164 -34.312 -26.297 1 97.06 263 PHE A O 1
ATOM 1953 N N . LEU A 1 264 ? -1.524 -35 -27.594 1 96.56 264 LEU A N 1
ATOM 1954 C CA . LEU A 1 264 ? -2.219 -34.656 -28.844 1 96.56 264 LEU A CA 1
ATOM 1955 C C . LEU A 1 264 ? -3.506 -35.469 -28.969 1 96.56 264 LEU A C 1
ATOM 1957 O O . LEU A 1 264 ? -4.531 -34.938 -29.406 1 96.56 264 LEU A O 1
ATOM 1961 N N . ARG A 1 265 ? -3.371 -36.688 -28.609 1 96.62 265 ARG A N 1
ATOM 1962 C CA . ARG A 1 265 ? -4.547 -37.531 -28.688 1 96.62 265 ARG A CA 1
ATOM 1963 C C . ARG A 1 265 ? -5.672 -37.031 -27.797 1 96.62 265 ARG A C 1
ATOM 1965 O O . ARG A 1 265 ? -6.812 -36.906 -28.25 1 96.62 265 ARG A O 1
ATOM 1972 N N . LEU A 1 266 ? -5.426 -36.719 -26.594 1 97.62 266 LEU A N 1
ATOM 1973 C CA . LEU A 1 266 ? -6.43 -36.25 -25.641 1 97.62 266 LEU A CA 1
ATOM 1974 C C . LEU A 1 266 ? -6.984 -34.875 -26.062 1 97.62 266 LEU A C 1
ATOM 1976 O O . LEU A 1 266 ? -8.188 -34.625 -25.938 1 97.62 266 LEU A O 1
ATOM 1980 N N . MET A 1 267 ? -6.117 -34.031 -26.531 1 97.56 267 MET A N 1
ATOM 1981 C CA . MET A 1 267 ? -6.566 -32.719 -27.031 1 97.56 267 MET A CA 1
ATOM 1982 C C . MET A 1 267 ? -7.645 -32.875 -28.094 1 97.56 267 MET A C 1
ATOM 1984 O O . MET A 1 267 ? -8.656 -32.188 -28.078 1 97.56 267 MET A O 1
ATOM 1988 N N . ALA A 1 268 ? -7.367 -33.781 -28.969 1 97.06 268 ALA A N 1
ATOM 1989 C CA . ALA A 1 268 ? -8.281 -34.031 -30.078 1 97.06 268 ALA A CA 1
ATOM 1990 C C . ALA A 1 268 ? -9.531 -34.781 -29.625 1 97.06 268 ALA A C 1
ATOM 1992 O O . ALA A 1 268 ? -10.648 -34.312 -29.875 1 97.06 268 ALA A O 1
ATOM 1993 N N . GLN A 1 269 ? -9.336 -35.875 -28.953 1 97.12 269 GLN A N 1
ATOM 1994 C CA . GLN A 1 269 ? -10.422 -36.75 -28.578 1 97.12 269 GLN A CA 1
ATOM 1995 C C . GLN A 1 269 ? -11.398 -36.062 -27.625 1 97.12 269 GLN A C 1
ATOM 1997 O O . GLN A 1 269 ? -12.617 -36.25 -27.734 1 97.12 269 GLN A O 1
ATOM 2002 N N . GLU A 1 270 ? -10.922 -35.312 -26.703 1 98.12 270 GLU A N 1
ATOM 2003 C CA . GLU A 1 270 ? -11.758 -34.688 -25.688 1 98.12 270 GLU A CA 1
ATOM 2004 C C . GLU A 1 270 ? -12.125 -33.25 -26.062 1 98.12 270 GLU A C 1
ATOM 2006 O O . GLU A 1 270 ? -12.727 -32.531 -25.281 1 98.12 270 GLU A O 1
ATOM 2011 N N . GLN A 1 271 ? -11.688 -32.781 -27.203 1 97.5 271 GLN A N 1
ATOM 2012 C CA . GLN A 1 271 ? -12.023 -31.469 -27.719 1 97.5 271 GLN A CA 1
ATOM 2013 C C . GLN A 1 271 ? -11.633 -30.375 -26.734 1 97.5 271 GLN A C 1
ATOM 2015 O O . GLN A 1 271 ? -12.453 -29.516 -26.406 1 97.5 271 GLN A O 1
ATOM 2020 N N . VAL A 1 272 ? -10.43 -30.453 -26.281 1 98.19 272 VAL A N 1
ATOM 2021 C CA . VAL A 1 272 ? -9.914 -29.516 -25.281 1 98.19 272 VAL A CA 1
ATOM 2022 C C . VAL A 1 272 ? -9.742 -28.125 -25.891 1 98.19 272 VAL A C 1
ATOM 2024 O O . VAL A 1 272 ? -9.234 -28 -27.016 1 98.19 272 VAL A O 1
ATOM 2027 N N . GLY A 1 273 ? -10.188 -27.109 -25.172 1 97.62 273 GLY A N 1
ATOM 2028 C CA . GLY A 1 273 ? -10.117 -25.75 -25.656 1 97.62 273 GLY A CA 1
ATOM 2029 C C . GLY A 1 273 ? -8.945 -24.969 -25.078 1 97.62 273 GLY A C 1
ATOM 2030 O O . GLY A 1 273 ? -8.469 -24.016 -25.703 1 97.62 273 GLY A O 1
ATOM 2031 N N . TYR A 1 274 ? -8.531 -25.344 -23.906 1 96.88 274 TYR A N 1
ATOM 2032 C CA . TYR A 1 274 ? -7.48 -24.562 -23.281 1 96.88 274 TYR A CA 1
ATOM 2033 C C . TYR A 1 274 ? -6.598 -25.438 -22.391 1 96.88 274 TYR A C 1
ATOM 2035 O O . TYR A 1 274 ? -7.062 -26.438 -21.844 1 96.88 274 TYR A O 1
ATOM 2043 N N . THR A 1 275 ? -5.289 -25.109 -22.359 1 98.19 275 THR A N 1
ATOM 2044 C CA . THR A 1 275 ? -4.34 -25.688 -21.422 1 98.19 275 THR A CA 1
ATOM 2045 C C . THR A 1 275 ? -3.189 -24.719 -21.141 1 98.19 275 THR A C 1
ATOM 2047 O O . THR A 1 275 ? -3.109 -23.656 -21.766 1 98.19 275 THR A O 1
ATOM 2050 N N . LEU A 1 276 ? -2.426 -25.031 -20.156 1 97.69 276 LEU A N 1
ATOM 2051 C CA . LEU A 1 276 ? -1.197 -24.328 -19.812 1 97.69 276 LEU A CA 1
ATOM 2052 C C . LEU A 1 276 ? -0.065 -25.312 -19.531 1 97.69 276 LEU A C 1
ATOM 2054 O O . LEU A 1 276 ? -0.193 -26.188 -18.656 1 97.69 276 LEU A O 1
ATOM 2058 N N . VAL A 1 277 ? 0.957 -25.172 -20.297 1 93.5 277 VAL A N 1
ATOM 2059 C CA . VAL A 1 277 ? 2.051 -26.141 -20.219 1 93.5 277 VAL A CA 1
ATOM 2060 C C . VAL A 1 277 ? 3.389 -25.406 -20.203 1 93.5 277 VAL A C 1
ATOM 2062 O O . VAL A 1 277 ? 3.424 -24.172 -20.203 1 93.5 277 VAL A O 1
ATOM 2065 N N . VAL A 1 278 ? 4.48 -26.125 -20.094 1 85.31 278 VAL A N 1
ATOM 2066 C CA . VAL A 1 278 ? 5.809 -25.531 -20.188 1 85.31 278 VAL A CA 1
ATOM 2067 C C . VAL A 1 278 ? 6.32 -25.641 -21.625 1 85.31 278 VAL A C 1
ATOM 2069 O O . VAL A 1 278 ? 5.918 -26.531 -22.375 1 85.31 278 VAL A O 1
ATOM 2072 N N . PRO A 1 279 ? 7.18 -24.781 -22.047 1 83.12 279 PRO A N 1
ATOM 2073 C CA . PRO A 1 279 ? 7.648 -24.719 -23.438 1 83.12 279 PRO A CA 1
ATOM 2074 C C . PRO A 1 279 ? 8.203 -26.062 -23.922 1 83.12 279 PRO A C 1
ATOM 2076 O O . PRO A 1 279 ? 7.926 -26.469 -25.062 1 83.12 279 PRO A O 1
ATOM 2079 N N . ALA A 1 280 ? 8.883 -26.766 -23.094 1 76.38 280 ALA A N 1
ATOM 2080 C CA . ALA A 1 280 ? 9.453 -28.062 -23.484 1 76.38 280 ALA A CA 1
ATOM 2081 C C . ALA A 1 280 ? 8.367 -29.016 -23.938 1 76.38 280 ALA A C 1
ATOM 2083 O O . ALA A 1 280 ? 8.562 -29.797 -24.875 1 76.38 280 ALA A O 1
ATOM 2084 N N . MET A 1 281 ? 7.238 -28.984 -23.359 1 86 281 MET A N 1
ATOM 2085 C CA . MET A 1 281 ? 6.117 -29.875 -23.688 1 86 281 MET A CA 1
ATOM 2086 C C . MET A 1 281 ? 5.547 -29.531 -25.062 1 86 281 MET A C 1
ATOM 2088 O O . MET A 1 281 ? 5.176 -30.422 -25.828 1 86 281 MET A O 1
ATOM 2092 N N . LEU A 1 282 ? 5.508 -28.266 -25.344 1 88.62 282 LEU A N 1
ATOM 2093 C CA . LEU A 1 282 ? 5.016 -27.828 -26.641 1 88.62 282 LEU A CA 1
ATOM 2094 C C . LEU A 1 282 ? 5.977 -28.234 -27.75 1 88.62 282 LEU A C 1
ATOM 2096 O O . LEU A 1 282 ? 5.543 -28.688 -28.812 1 88.62 282 LEU A O 1
ATOM 2100 N N . THR A 1 283 ? 7.254 -28.062 -27.469 1 81.19 283 THR A N 1
ATOM 2101 C CA . THR A 1 283 ? 8.266 -28.469 -28.438 1 81.19 283 THR A CA 1
ATOM 2102 C C . THR A 1 283 ? 8.156 -29.969 -28.734 1 81.19 283 THR A C 1
ATOM 2104 O O . THR A 1 283 ? 8.18 -30.375 -29.906 1 81.19 283 THR A O 1
ATOM 2107 N N . LEU A 1 284 ? 8 -30.766 -27.734 1 80.75 284 LEU A N 1
ATOM 2108 C CA . LEU A 1 284 ? 7.863 -32.219 -27.891 1 80.75 284 LEU A CA 1
ATOM 2109 C C . LEU A 1 284 ? 6.598 -32.562 -28.672 1 80.75 284 LEU A C 1
ATOM 2111 O O . LEU A 1 284 ? 6.609 -33.469 -29.5 1 80.75 284 LEU A O 1
ATOM 2115 N N . ALA A 1 285 ? 5.523 -31.875 -28.406 1 90.25 285 ALA A N 1
ATOM 2116 C CA . ALA A 1 285 ? 4.266 -32.094 -29.125 1 90.25 285 ALA A CA 1
ATOM 2117 C C . ALA A 1 285 ? 4.422 -31.812 -30.609 1 90.25 285 ALA A C 1
ATOM 2119 O O . ALA A 1 285 ? 3.945 -32.594 -31.453 1 90.25 285 ALA A O 1
ATOM 2120 N N . LEU A 1 286 ? 5.117 -30.75 -30.938 1 88 286 LEU A N 1
ATOM 2121 C CA . LEU A 1 286 ? 5.32 -30.328 -32.312 1 88 286 LEU A CA 1
ATOM 2122 C C . LEU A 1 286 ? 6.16 -31.344 -33.094 1 88 286 LEU A C 1
ATOM 2124 O O . LEU A 1 286 ? 6.031 -31.469 -34.312 1 88 286 LEU A O 1
ATOM 2128 N N . MET A 1 287 ? 6.961 -32.094 -32.375 1 83.88 287 MET A N 1
ATOM 2129 C CA . MET A 1 287 ? 7.867 -33.062 -32.969 1 83.88 287 MET A CA 1
ATOM 2130 C C . MET A 1 287 ? 7.137 -34.344 -33.312 1 83.88 287 MET A C 1
ATOM 2132 O O . MET A 1 287 ? 7.648 -35.188 -34.031 1 83.88 287 MET A O 1
ATOM 2136 N N . GLN A 1 288 ? 5.977 -34.469 -32.781 1 89.81 288 GLN A N 1
ATOM 2137 C CA . GLN A 1 288 ? 5.23 -35.688 -33.031 1 89.81 288 GLN A CA 1
ATOM 2138 C C . GLN A 1 288 ? 4.742 -35.781 -34.469 1 89.81 288 GLN A C 1
ATOM 2140 O O . GLN A 1 288 ? 4.219 -34.781 -35 1 89.81 288 GLN A O 1
ATOM 2145 N N . PRO A 1 289 ? 4.832 -36.906 -35.094 1 89.25 289 PRO A N 1
ATOM 2146 C CA . PRO A 1 289 ? 4.359 -37.062 -36.469 1 89.25 289 PRO A CA 1
ATOM 2147 C C . PRO A 1 289 ? 2.855 -36.812 -36.594 1 89.25 289 PRO A C 1
ATOM 2149 O O . PRO A 1 289 ? 2.387 -36.375 -37.656 1 89.25 289 PRO A O 1
ATOM 2152 N N . GLN A 1 290 ? 2.205 -37.062 -35.625 1 90.5 290 GLN A N 1
ATOM 2153 C CA . GLN A 1 290 ? 0.749 -37 -35.688 1 90.5 290 GLN A CA 1
ATOM 2154 C C . GLN A 1 290 ? 0.267 -35.562 -35.5 1 90.5 290 GLN A C 1
ATOM 2156 O O . GLN A 1 290 ? -0.933 -35.281 -35.562 1 90.5 290 GLN A O 1
ATOM 2161 N N . PHE A 1 291 ? 1.066 -34.656 -35.281 1 91.62 291 PHE A N 1
ATOM 2162 C CA . PHE A 1 291 ? 0.657 -33.281 -35 1 91.62 291 PHE A CA 1
ATOM 2163 C C . PHE A 1 291 ? -0.186 -32.719 -36.125 1 91.62 291 PHE A C 1
ATOM 2165 O O . PHE A 1 291 ? -1.221 -32.094 -35.875 1 91.62 291 PHE A O 1
ATOM 2172 N N . GLU A 1 292 ? 0.212 -32.969 -37.344 1 88.31 292 GLU A N 1
ATOM 2173 C CA . GLU A 1 292 ? -0.438 -32.406 -38.531 1 88.31 292 GLU A CA 1
ATOM 2174 C C . GLU A 1 292 ? -1.81 -33.031 -38.75 1 88.31 292 GLU A C 1
ATOM 2176 O O . GLU A 1 292 ? -2.717 -32.375 -39.281 1 88.31 292 GLU A O 1
ATOM 2181 N N . SER A 1 293 ? -1.858 -34.25 -38.344 1 89.94 293 SER A N 1
ATOM 2182 C CA . SER A 1 293 ? -3.104 -34.938 -38.625 1 89.94 293 SER A CA 1
ATOM 2183 C C . SER A 1 293 ? -4.062 -34.875 -37.469 1 89.94 293 SER A C 1
ATOM 2185 O O . SER A 1 293 ? -5.242 -35.219 -37.594 1 89.94 293 SER A O 1
ATOM 2187 N N . ALA A 1 294 ? -3.582 -34.469 -36.344 1 89.94 294 ALA A N 1
ATOM 2188 C CA . ALA A 1 294 ? -4.434 -34.406 -35.156 1 89.94 294 ALA A CA 1
ATOM 2189 C C . ALA A 1 294 ? -5.5 -33.312 -35.312 1 89.94 294 ALA A C 1
ATOM 2191 O O . ALA A 1 294 ? -5.23 -32.25 -35.875 1 89.94 294 ALA A O 1
ATOM 2192 N N . ALA A 1 295 ? -6.73 -33.594 -34.938 1 90.06 295 ALA A N 1
ATOM 2193 C CA . ALA A 1 295 ? -7.824 -32.625 -34.969 1 90.06 295 ALA A CA 1
ATOM 2194 C C . ALA A 1 295 ? -7.738 -31.656 -33.781 1 90.06 295 ALA A C 1
ATOM 2196 O O . ALA A 1 295 ? -8.375 -31.875 -32.75 1 90.06 295 ALA A O 1
ATOM 2197 N N . LEU A 1 296 ? -7.066 -30.594 -33.938 1 94.62 296 LEU A N 1
ATOM 2198 C CA . LEU A 1 296 ? -6.766 -29.688 -32.844 1 94.62 296 LEU A CA 1
ATOM 2199 C C . LEU A 1 296 ? -7.512 -28.359 -33 1 94.62 296 LEU A C 1
ATOM 2201 O O . LEU A 1 296 ? -7.133 -27.359 -32.406 1 94.62 296 LEU A O 1
ATOM 2205 N N . SER A 1 297 ? -8.555 -28.312 -33.812 1 92.62 297 SER A N 1
ATOM 2206 C CA . SER A 1 297 ? -9.258 -27.078 -34.125 1 92.62 297 SER A CA 1
ATOM 2207 C C . SER A 1 297 ? -9.969 -26.516 -32.906 1 92.62 297 SER A C 1
ATOM 2209 O O . SER A 1 297 ? -10.258 -25.328 -32.844 1 92.62 297 SER A O 1
ATOM 2211 N N . ASN A 1 298 ? -10.219 -27.344 -31.891 1 95.06 298 ASN A N 1
ATOM 2212 C CA . ASN A 1 298 ? -10.875 -26.875 -30.672 1 95.06 298 ASN A CA 1
ATOM 2213 C C . ASN A 1 298 ? -9.891 -26.203 -29.719 1 95.06 298 ASN A C 1
ATOM 2215 O O . ASN A 1 298 ? -10.289 -25.531 -28.766 1 95.06 298 ASN A O 1
ATOM 2219 N N . TRP A 1 299 ? -8.625 -26.516 -29.953 1 96.81 299 TRP A N 1
ATOM 2220 C CA . TRP A 1 299 ? -7.586 -25.906 -29.125 1 96.81 299 TRP A CA 1
ATOM 2221 C C . TRP A 1 299 ? -7.453 -24.422 -29.438 1 96.81 299 TRP A C 1
ATOM 2223 O O . TRP A 1 299 ? -6.688 -24.016 -30.328 1 96.81 299 TRP A O 1
ATOM 2233 N N . ARG A 1 300 ? -8.039 -23.594 -28.547 1 96.56 300 ARG A N 1
ATOM 2234 C CA . ARG A 1 300 ? -8.156 -22.156 -28.828 1 96.56 300 ARG A CA 1
ATOM 2235 C C . ARG A 1 300 ? -7.113 -21.359 -28.062 1 96.56 300 ARG A C 1
ATOM 2237 O O . ARG A 1 300 ? -6.637 -20.328 -28.547 1 96.56 300 ARG A O 1
ATOM 2244 N N . VAL A 1 301 ? -6.812 -21.812 -26.859 1 97.62 301 VAL A N 1
ATOM 2245 C CA . VAL A 1 301 ? -5.961 -21.031 -25.969 1 97.62 301 VAL A CA 1
ATOM 2246 C C . VAL A 1 301 ? -4.863 -21.922 -25.391 1 97.62 301 VAL A C 1
ATOM 2248 O O . VAL A 1 301 ? -5.137 -23.031 -24.906 1 97.62 301 VAL A O 1
ATOM 2251 N N . CYS A 1 302 ? -3.656 -21.484 -25.422 1 96.88 302 CYS A N 1
ATOM 2252 C CA . CYS A 1 302 ? -2.537 -22.156 -24.781 1 96.88 302 CYS A CA 1
ATOM 2253 C C . CYS A 1 302 ? -1.674 -21.172 -24 1 96.88 302 CYS A C 1
ATOM 2255 O O . CYS A 1 302 ? -1.09 -20.266 -24.578 1 96.88 302 CYS A O 1
ATOM 2257 N N . GLY A 1 303 ? -1.686 -21.312 -22.75 1 96.44 303 GLY A N 1
ATOM 2258 C CA . GLY A 1 303 ? -0.69 -20.625 -21.938 1 96.44 303 GLY A CA 1
ATOM 2259 C C . GLY A 1 303 ? 0.61 -21.391 -21.812 1 96.44 303 GLY A C 1
ATOM 2260 O O . GLY A 1 303 ? 0.618 -22.625 -21.875 1 96.44 303 GLY A O 1
ATOM 2261 N N . PHE A 1 304 ? 1.646 -20.688 -21.641 1 91.38 304 PHE A N 1
ATOM 2262 C CA . PHE A 1 304 ? 2.92 -21.312 -21.297 1 91.38 304 PHE A CA 1
ATOM 2263 C C . PHE A 1 304 ? 3.701 -20.438 -20.312 1 91.38 304 PHE A C 1
ATOM 2265 O O . PHE A 1 304 ? 3.455 -19.234 -20.203 1 91.38 304 PHE A O 1
ATOM 2272 N N . GLY A 1 305 ? 4.523 -21.062 -19.531 1 87.44 305 GLY A N 1
ATOM 2273 C CA . GLY A 1 305 ? 5.336 -20.359 -18.547 1 87.44 305 GLY A CA 1
ATOM 2274 C C . GLY A 1 305 ? 6.371 -21.25 -17.891 1 87.44 305 GLY A C 1
ATOM 2275 O O . GLY A 1 305 ? 6.488 -22.438 -18.219 1 87.44 305 GLY A O 1
ATOM 2276 N N . GLY A 1 306 ? 7.16 -20.609 -16.969 1 77 306 GLY A N 1
ATOM 2277 C CA . GLY A 1 306 ? 8.18 -21.328 -16.219 1 77 306 GLY A CA 1
ATOM 2278 C C . GLY A 1 306 ? 9.539 -21.312 -16.891 1 77 306 GLY A C 1
ATOM 2279 O O . GLY A 1 306 ? 10.562 -21.531 -16.25 1 77 306 GLY A O 1
ATOM 2280 N N . ALA A 1 307 ? 9.477 -21.156 -18.188 1 70.88 307 ALA A N 1
ATOM 2281 C CA . ALA A 1 307 ? 10.695 -21.062 -18.984 1 70.88 307 ALA A CA 1
ATOM 2282 C C . ALA A 1 307 ? 10.461 -20.266 -20.266 1 70.88 307 ALA A C 1
ATOM 2284 O O . ALA A 1 307 ? 9.32 -20.141 -20.719 1 70.88 307 ALA A O 1
ATOM 2285 N N . PRO A 1 308 ? 11.539 -19.734 -20.766 1 71.81 308 PRO A N 1
ATOM 2286 C CA . PRO A 1 308 ? 11.375 -19.062 -22.062 1 71.81 308 PRO A CA 1
ATOM 2287 C C . PRO A 1 308 ? 11 -20.016 -23.188 1 71.81 308 PRO A C 1
ATOM 2289 O O . PRO A 1 308 ? 11.375 -21.188 -23.141 1 71.81 308 PRO A O 1
ATOM 2292 N N . MET A 1 309 ? 10.258 -19.547 -24.094 1 76.56 309 MET A N 1
ATOM 2293 C CA . MET A 1 309 ? 9.891 -20.297 -25.281 1 76.56 309 MET A CA 1
ATOM 2294 C C . MET A 1 309 ? 10.742 -19.859 -26.484 1 76.56 309 MET A C 1
ATOM 2296 O O . MET A 1 309 ? 10.852 -18.672 -26.766 1 76.56 309 MET A O 1
ATOM 2300 N N . PRO A 1 310 ? 11.336 -20.844 -27.125 1 69.31 310 PRO A N 1
ATOM 2301 C CA . PRO A 1 310 ? 12.086 -20.484 -28.328 1 69.31 310 PRO A CA 1
ATOM 2302 C C . PRO A 1 310 ? 11.211 -19.828 -29.391 1 69.31 310 PRO A C 1
ATOM 2304 O O . PRO A 1 310 ? 10.07 -20.25 -29.594 1 69.31 310 PRO A O 1
ATOM 2307 N N . ASP A 1 311 ? 11.789 -18.875 -30.078 1 75.31 311 ASP A N 1
ATOM 2308 C CA . ASP A 1 311 ? 11.078 -18.172 -31.141 1 75.31 311 ASP A CA 1
ATOM 2309 C C . ASP A 1 311 ? 10.602 -19.141 -32.219 1 75.31 311 ASP A C 1
ATOM 2311 O O . ASP A 1 311 ? 9.516 -18.953 -32.781 1 75.31 311 ASP A O 1
ATOM 2315 N N . ALA A 1 312 ? 11.406 -20.078 -32.469 1 75.88 312 ALA A N 1
ATOM 2316 C CA . ALA A 1 312 ? 11.078 -21.062 -33.5 1 75.88 312 ALA A CA 1
ATOM 2317 C C . ALA A 1 312 ? 9.797 -21.812 -33.156 1 75.88 312 ALA A C 1
ATOM 2319 O O . ALA A 1 312 ? 8.977 -22.094 -34.031 1 75.88 312 ALA A O 1
ATOM 2320 N N . THR A 1 313 ? 9.688 -22.141 -31.906 1 80.56 313 THR A N 1
ATOM 2321 C CA . THR A 1 313 ? 8.5 -22.859 -31.438 1 80.56 313 THR A CA 1
ATOM 2322 C C . THR A 1 313 ? 7.258 -21.969 -31.562 1 80.56 313 THR A C 1
ATOM 2324 O O . THR A 1 313 ? 6.203 -22.438 -32 1 80.56 313 THR A O 1
ATOM 2327 N N . ILE A 1 314 ? 7.371 -20.781 -31.219 1 83 314 ILE A N 1
ATOM 2328 C CA . ILE A 1 314 ? 6.27 -19.828 -31.328 1 83 314 ILE A CA 1
ATOM 2329 C C . ILE A 1 314 ? 5.84 -19.688 -32.781 1 83 314 ILE A C 1
ATOM 2331 O O . ILE A 1 314 ? 4.648 -19.734 -33.094 1 83 314 ILE A O 1
ATOM 2335 N N . ALA A 1 315 ? 6.785 -19.531 -33.625 1 82.25 315 ALA A N 1
ATOM 2336 C CA . ALA A 1 315 ? 6.512 -19.391 -35.062 1 82.25 315 ALA A CA 1
ATOM 2337 C C . ALA A 1 315 ? 5.84 -20.625 -35.625 1 82.25 315 ALA A C 1
ATOM 2339 O O . ALA A 1 315 ? 4.902 -20.531 -36.406 1 82.25 315 ALA A O 1
ATOM 2340 N N . ASP A 1 316 ? 6.367 -21.75 -35.219 1 85.94 316 ASP A N 1
ATOM 2341 C CA . ASP A 1 316 ? 5.812 -23.016 -35.688 1 85.94 316 ASP A CA 1
ATOM 2342 C C . ASP A 1 316 ? 4.359 -23.188 -35.25 1 85.94 316 ASP A C 1
ATOM 2344 O O . ASP A 1 316 ? 3.514 -23.609 -36.031 1 85.94 316 ASP A O 1
ATOM 2348 N N . LEU A 1 317 ? 4.094 -22.906 -34.062 1 89.19 317 LEU A N 1
ATOM 2349 C CA . LEU A 1 317 ? 2.732 -23 -33.531 1 89.19 317 LEU A CA 1
ATOM 2350 C C . LEU A 1 317 ? 1.802 -22.031 -34.25 1 89.19 317 LEU A C 1
ATOM 2352 O O . LEU A 1 317 ? 0.666 -22.391 -34.594 1 89.19 317 LEU A O 1
ATOM 2356 N N . ALA A 1 318 ? 2.287 -20.875 -34.531 1 86.81 318 ALA A N 1
ATOM 2357 C CA . ALA A 1 318 ? 1.489 -19.875 -35.25 1 86.81 318 ALA A CA 1
ATOM 2358 C C . ALA A 1 318 ? 1.133 -20.375 -36.656 1 86.81 318 ALA A C 1
ATOM 2360 O O . ALA A 1 318 ? 0.029 -20.125 -37.156 1 86.81 318 ALA A O 1
ATOM 2361 N N . LEU A 1 319 ? 2.033 -20.969 -37.281 1 88.25 319 LEU A N 1
ATOM 2362 C CA . LEU A 1 319 ? 1.85 -21.469 -38.625 1 88.25 319 LEU A CA 1
ATOM 2363 C C . LEU A 1 319 ? 0.916 -22.672 -38.656 1 88.25 319 LEU A C 1
ATOM 2365 O O . LEU A 1 319 ? 0.023 -22.75 -39.5 1 88.25 319 LEU A O 1
ATOM 2369 N N . ARG A 1 320 ? 1.088 -23.531 -37.781 1 91.56 320 ARG A N 1
ATOM 2370 C CA . ARG A 1 320 ? 0.411 -24.828 -37.844 1 91.56 320 ARG A CA 1
ATOM 2371 C C . ARG A 1 320 ? -0.943 -24.766 -37.125 1 91.56 320 ARG A C 1
ATOM 2373 O O . ARG A 1 320 ? -1.835 -25.562 -37.406 1 91.56 320 ARG A O 1
ATOM 2380 N N . LEU A 1 321 ? -1.1 -23.906 -36.219 1 93 321 LEU A N 1
ATOM 2381 C CA . LEU A 1 321 ? -2.355 -23.672 -35.5 1 93 321 LEU A CA 1
ATOM 2382 C C . LEU A 1 321 ? -2.707 -22.188 -35.5 1 93 321 LEU A C 1
ATOM 2384 O O . LEU A 1 321 ? -2.709 -21.547 -34.438 1 93 321 LEU A O 1
ATOM 2388 N N . PRO A 1 322 ? -3.123 -21.641 -36.562 1 89.38 322 PRO A N 1
ATOM 2389 C CA . PRO A 1 322 ? -3.35 -20.188 -36.688 1 89.38 322 PRO A CA 1
ATOM 2390 C C . PRO A 1 322 ? -4.473 -19.703 -35.781 1 89.38 322 PRO A C 1
ATOM 2392 O O . PRO A 1 322 ? -4.531 -18.516 -35.438 1 89.38 322 PRO A O 1
ATOM 2395 N N . GLY A 1 323 ? -5.34 -20.484 -35.344 1 91.25 323 GLY A N 1
ATOM 2396 C CA . GLY A 1 323 ? -6.422 -20.078 -34.469 1 91.25 323 GLY A CA 1
ATOM 2397 C C . GLY A 1 323 ? -6.055 -20.141 -33 1 91.25 323 GLY A C 1
ATOM 2398 O O . GLY A 1 323 ? -6.84 -19.734 -32.125 1 91.25 323 GLY A O 1
ATOM 2399 N N . LEU A 1 324 ? -4.875 -20.547 -32.688 1 94.62 324 LEU A N 1
ATOM 2400 C CA . LEU A 1 324 ? -4.438 -20.719 -31.312 1 94.62 324 LEU A CA 1
ATOM 2401 C C . LEU A 1 324 ? -3.961 -19.406 -30.703 1 94.62 324 LEU A C 1
ATOM 2403 O O . LEU A 1 324 ? -3.066 -18.75 -31.25 1 94.62 324 LEU A O 1
ATOM 2407 N N . ALA A 1 325 ? -4.594 -18.938 -29.672 1 95.62 325 ALA A N 1
ATOM 2408 C CA . ALA A 1 325 ? -4.09 -17.812 -28.875 1 95.62 325 ALA A CA 1
ATOM 2409 C C . ALA A 1 325 ? -3.014 -18.266 -27.906 1 95.62 325 ALA A C 1
ATOM 2411 O O . ALA A 1 325 ? -3.303 -18.984 -26.938 1 95.62 325 ALA A O 1
ATOM 2412 N N . LEU A 1 326 ? -1.829 -17.875 -28.125 1 93.75 326 LEU A N 1
ATOM 2413 C CA . LEU A 1 326 ? -0.689 -18.234 -27.281 1 93.75 326 LEU A CA 1
ATOM 2414 C C . LEU A 1 326 ? -0.399 -17.141 -26.266 1 93.75 326 LEU A C 1
ATOM 2416 O O . LEU A 1 326 ? -0.273 -15.961 -26.625 1 93.75 326 LEU A O 1
ATOM 2420 N N . HIS A 1 327 ? -0.332 -17.484 -24.969 1 95.69 327 HIS A N 1
ATOM 2421 C CA . HIS A 1 327 ? -0.098 -16.516 -23.891 1 95.69 327 HIS A CA 1
ATOM 2422 C C . HIS A 1 327 ? 1.138 -16.891 -23.078 1 95.69 327 HIS A C 1
ATOM 2424 O O . HIS A 1 327 ? 1.163 -17.938 -22.422 1 95.69 327 HIS A O 1
ATOM 2430 N N . ASN A 1 328 ? 2.166 -16.047 -23.125 1 93.75 328 ASN A N 1
ATOM 2431 C CA . ASN A 1 328 ? 3.193 -16.141 -22.094 1 93.75 328 ASN A CA 1
ATOM 2432 C C . ASN A 1 328 ? 2.643 -15.766 -20.719 1 93.75 328 ASN A C 1
ATOM 2434 O O . ASN A 1 328 ? 1.942 -14.758 -20.578 1 93.75 328 ASN A O 1
ATOM 2438 N N . THR A 1 329 ? 2.877 -16.609 -19.766 1 96.44 329 THR A N 1
ATOM 2439 C CA . THR A 1 329 ? 2.293 -16.438 -18.438 1 96.44 329 THR A CA 1
ATOM 2440 C C . THR A 1 329 ? 3.369 -16.5 -17.359 1 96.44 329 THR A C 1
ATOM 2442 O O . THR A 1 329 ? 4.086 -17.5 -17.25 1 96.44 329 THR A O 1
ATOM 2445 N N . TYR A 1 330 ? 3.504 -15.383 -16.688 1 95.06 330 TYR A N 1
ATOM 2446 C CA . TYR A 1 330 ? 4.465 -15.297 -15.594 1 95.06 330 TYR A CA 1
ATOM 2447 C C . TYR A 1 330 ? 3.752 -15.234 -14.25 1 95.06 330 TYR A C 1
ATOM 2449 O O . TYR A 1 330 ? 2.742 -14.547 -14.102 1 95.06 330 TYR A O 1
ATOM 2457 N N . GLY A 1 331 ? 4.223 -15.992 -13.344 1 94.75 331 GLY A N 1
ATOM 2458 C CA . GLY A 1 331 ? 3.76 -16.047 -11.961 1 94.75 331 GLY A CA 1
ATOM 2459 C C . GLY A 1 331 ? 4.641 -16.891 -11.07 1 94.75 331 GLY A C 1
ATOM 2460 O O . GLY A 1 331 ? 5.715 -17.328 -11.484 1 94.75 331 GLY A O 1
ATOM 2461 N N . ALA A 1 332 ? 4.328 -16.984 -9.867 1 93.56 332 ALA A N 1
ATOM 2462 C CA . ALA A 1 332 ? 4.961 -17.797 -8.828 1 93.56 332 ALA A CA 1
ATOM 2463 C C . ALA A 1 332 ? 3.926 -18.359 -7.859 1 93.56 332 ALA A C 1
ATOM 2465 O O . ALA A 1 332 ? 2.762 -17.953 -7.887 1 93.56 332 ALA A O 1
ATOM 2466 N N . THR A 1 333 ? 4.367 -19.344 -7.156 1 95.19 333 THR A N 1
ATOM 2467 C CA . THR A 1 333 ? 3.5 -19.844 -6.09 1 95.19 333 THR A CA 1
ATOM 2468 C C . THR A 1 333 ? 3.061 -18.688 -5.184 1 95.19 333 THR A C 1
ATOM 2470 O O . THR A 1 333 ? 1.896 -18.625 -4.785 1 95.19 333 THR A O 1
ATOM 2473 N N . GLU A 1 334 ? 3.947 -17.719 -4.945 1 97.25 334 GLU A N 1
ATOM 2474 C CA . GLU A 1 334 ? 3.719 -16.578 -4.059 1 97.25 334 GLU A CA 1
ATOM 2475 C C . GLU A 1 334 ? 2.674 -15.625 -4.637 1 97.25 334 GLU A C 1
ATOM 2477 O O . GLU A 1 334 ? 2.076 -14.836 -3.906 1 97.25 334 GLU A O 1
ATOM 2482 N N . THR A 1 335 ? 2.426 -15.664 -5.957 1 98.06 335 THR A N 1
ATOM 2483 C CA . THR A 1 335 ? 1.399 -14.828 -6.578 1 98.06 335 THR A CA 1
ATOM 2484 C C . THR A 1 335 ? 0.172 -15.664 -6.934 1 98.06 335 THR A C 1
ATOM 2486 O O . THR A 1 335 ? -0.694 -15.219 -7.688 1 98.06 335 THR A O 1
ATOM 2489 N N . THR A 1 336 ? 0.165 -16.938 -6.445 1 98.25 336 THR A N 1
ATOM 2490 C CA . THR A 1 336 ? -0.914 -17.875 -6.742 1 98.25 336 THR A CA 1
ATOM 2491 C C . THR A 1 336 ? -1.156 -17.953 -8.25 1 98.25 336 THR A C 1
ATOM 2493 O O . THR A 1 336 ? -2.229 -18.391 -8.688 1 98.25 336 THR A O 1
ATOM 2496 N N . SER A 1 337 ? -0.076 -17.422 -9.023 1 94.12 337 SER A N 1
ATOM 2497 C CA . SER A 1 337 ? -0.097 -17.359 -10.477 1 94.12 337 SER A CA 1
ATOM 2498 C C . SER A 1 337 ? -1.491 -17.016 -11 1 94.12 337 SER A C 1
ATOM 2500 O O . SER A 1 337 ? -2.488 -17.562 -10.516 1 94.12 337 SER A O 1
ATOM 2502 N N . PRO A 1 338 ? -1.695 -16.266 -12.016 1 97.69 338 PRO A N 1
ATOM 2503 C CA . PRO A 1 338 ? -0.683 -15.516 -12.758 1 97.69 338 PRO A CA 1
ATOM 2504 C C . PRO A 1 338 ? -0.432 -14.125 -12.18 1 97.69 338 PRO A C 1
ATOM 2506 O O . PRO A 1 338 ? -1.188 -13.664 -11.32 1 97.69 338 PRO A O 1
ATOM 2509 N N . ALA A 1 339 ? 0.651 -13.516 -12.617 1 98.25 339 ALA A N 1
ATOM 2510 C CA . ALA A 1 339 ? 0.899 -12.117 -12.273 1 98.25 339 ALA A CA 1
ATOM 2511 C C . ALA A 1 339 ? 0.996 -11.258 -13.531 1 98.25 339 ALA A C 1
ATOM 2513 O O . ALA A 1 339 ? 0.607 -10.086 -13.523 1 98.25 339 ALA A O 1
ATOM 2514 N N . VAL A 1 340 ? 1.572 -11.797 -14.578 1 98.12 340 VAL A N 1
ATOM 2515 C CA . VAL A 1 340 ? 1.769 -11.109 -15.852 1 98.12 340 VAL A CA 1
ATOM 2516 C C . VAL A 1 340 ? 1.384 -12.039 -17 1 98.12 340 VAL A C 1
ATOM 2518 O O . VAL A 1 340 ? 1.738 -13.219 -17 1 98.12 340 VAL A O 1
ATOM 2521 N N . ILE A 1 341 ? 0.615 -11.547 -17.938 1 97.94 341 ILE A N 1
ATOM 2522 C CA . ILE A 1 341 ? 0.19 -12.336 -19.094 1 97.94 341 ILE A CA 1
ATOM 2523 C C . ILE A 1 341 ? 0.363 -11.523 -20.375 1 97.94 341 ILE A C 1
ATOM 2525 O O . ILE A 1 341 ? 0.01 -10.344 -20.422 1 97.94 341 ILE A O 1
ATOM 2529 N N . MET A 1 342 ? 0.878 -12.125 -21.359 1 95.19 342 MET A N 1
ATOM 2530 C CA . MET A 1 342 ? 0.968 -11.516 -22.688 1 95.19 342 MET A CA 1
ATOM 2531 C C . MET A 1 342 ? -0.368 -11.594 -23.422 1 95.19 342 MET A C 1
ATOM 2533 O O . MET A 1 342 ? -0.915 -12.688 -23.594 1 95.19 342 MET A O 1
ATOM 2537 N N . PRO A 1 343 ? -0.871 -10.453 -23.734 1 93.56 343 PRO A N 1
ATOM 2538 C CA . PRO A 1 343 ? -2.057 -10.523 -24.594 1 93.56 343 PRO A CA 1
ATOM 2539 C C . PRO A 1 343 ? -1.793 -11.266 -25.906 1 93.56 343 PRO A C 1
ATOM 2541 O O . PRO A 1 343 ? -0.739 -11.086 -26.516 1 93.56 343 PRO A O 1
ATOM 2544 N N . ALA A 1 344 ? -2.693 -12.055 -26.312 1 89.19 344 ALA A N 1
ATOM 2545 C CA . ALA A 1 344 ? -2.504 -12.938 -27.453 1 89.19 344 ALA A CA 1
ATOM 2546 C C . ALA A 1 344 ? -2.203 -12.148 -28.719 1 89.19 344 ALA A C 1
ATOM 2548 O O . ALA A 1 344 ? -1.395 -12.57 -29.547 1 89.19 344 ALA A O 1
ATOM 2549 N N . ASP A 1 345 ? -2.783 -11.016 -28.844 1 87.62 345 ASP A N 1
ATOM 2550 C CA . ASP A 1 345 ? -2.646 -10.227 -30.062 1 87.62 345 ASP A CA 1
ATOM 2551 C C . ASP A 1 345 ? -1.299 -9.508 -30.109 1 87.62 345 ASP A C 1
ATOM 2553 O O . ASP A 1 345 ? -0.946 -8.898 -31.125 1 87.62 345 ASP A O 1
ATOM 2557 N N . GLN A 1 346 ? -0.539 -9.664 -29.047 1 88.69 346 GLN A N 1
ATOM 2558 C CA . GLN A 1 346 ? 0.753 -8.984 -28.984 1 88.69 346 GLN A CA 1
ATOM 2559 C C . GLN A 1 346 ? 1.898 -9.992 -28.906 1 88.69 346 GLN A C 1
ATOM 2561 O O . GLN A 1 346 ? 3.07 -9.609 -28.969 1 88.69 346 GLN A O 1
ATOM 2566 N N . ALA A 1 347 ? 1.593 -11.219 -28.812 1 83.31 347 ALA A N 1
ATOM 2567 C CA . ALA A 1 347 ? 2.562 -12.273 -28.531 1 83.31 347 ALA A CA 1
ATOM 2568 C C . ALA A 1 347 ? 3.633 -12.344 -29.609 1 83.31 347 ALA A C 1
ATOM 2570 O O . ALA A 1 347 ? 4.824 -12.453 -29.312 1 83.31 347 ALA A O 1
ATOM 2571 N N . ALA A 1 348 ? 3.287 -12.25 -30.797 1 77.75 348 ALA A N 1
ATOM 2572 C CA . ALA A 1 348 ? 4.23 -12.375 -31.906 1 77.75 348 ALA A CA 1
ATOM 2573 C C . ALA A 1 348 ? 5.176 -11.18 -31.953 1 77.75 348 ALA A C 1
ATOM 2575 O O . ALA A 1 348 ? 6.379 -11.344 -32.188 1 77.75 348 ALA A O 1
ATOM 2576 N N . ALA A 1 349 ? 4.637 -10.039 -31.703 1 81.62 349 ALA A N 1
ATOM 2577 C CA . ALA A 1 349 ? 5.418 -8.812 -31.828 1 81.62 349 ALA A CA 1
ATOM 2578 C C . ALA A 1 349 ? 6.309 -8.609 -30.594 1 81.62 349 ALA A C 1
ATOM 2580 O O . ALA A 1 349 ? 7.32 -7.914 -30.656 1 81.62 349 ALA A O 1
ATOM 2581 N N . ARG A 1 350 ? 5.93 -9.25 -29.5 1 85.75 350 ARG A N 1
ATOM 2582 C CA . ARG A 1 350 ? 6.633 -9.023 -28.234 1 85.75 350 ARG A CA 1
ATOM 2583 C C . ARG A 1 350 ? 7.031 -10.344 -27.578 1 85.75 350 ARG A C 1
ATOM 2585 O O . ARG A 1 350 ? 6.812 -10.547 -26.391 1 85.75 350 ARG A O 1
ATOM 2592 N N . SER A 1 351 ? 7.598 -11.156 -28.391 1 78 351 SER A N 1
ATOM 2593 C CA . SER A 1 351 ? 7.855 -12.531 -27.984 1 78 351 SER A CA 1
ATOM 2594 C C . SER A 1 351 ? 8.914 -12.602 -26.891 1 78 351 SER A C 1
ATOM 2596 O O . SER A 1 351 ? 9 -13.586 -26.156 1 78 351 SER A O 1
ATOM 2598 N N . ARG A 1 352 ? 9.656 -11.578 -26.672 1 75.06 352 ARG A N 1
ATOM 2599 C CA . ARG A 1 352 ? 10.742 -11.609 -25.703 1 75.06 352 ARG A CA 1
ATOM 2600 C C . ARG A 1 352 ? 10.289 -11.023 -24.359 1 75.06 352 ARG A C 1
ATOM 2602 O O . ARG A 1 352 ? 11.039 -11.039 -23.391 1 75.06 352 ARG A O 1
ATOM 2609 N N . GLN A 1 353 ? 9.062 -10.555 -24.328 1 86.62 353 GLN A N 1
ATOM 2610 C CA . GLN A 1 353 ? 8.531 -9.969 -23.109 1 86.62 353 GLN A CA 1
ATOM 2611 C C . GLN A 1 353 ? 7.508 -10.891 -22.453 1 86.62 353 GLN A C 1
ATOM 2613 O O . GLN A 1 353 ? 7.023 -11.836 -23.078 1 86.62 353 GLN A O 1
ATOM 2618 N N . LEU A 1 354 ? 7.242 -10.633 -21.188 1 92 354 LEU A N 1
ATOM 2619 C CA . LEU A 1 354 ? 6.281 -11.422 -20.422 1 92 354 LEU A CA 1
ATOM 2620 C C . LEU A 1 354 ? 4.855 -10.961 -20.703 1 92 354 LEU A C 1
ATOM 2622 O O . LEU A 1 354 ? 3.926 -11.773 -20.703 1 92 354 LEU A O 1
ATOM 2626 N N . GLY A 1 355 ? 4.715 -9.68 -20.875 1 96.56 355 GLY A N 1
ATOM 2627 C CA . GLY A 1 355 ? 3.385 -9.117 -21.062 1 96.56 355 GLY A CA 1
ATOM 2628 C C . GLY A 1 355 ? 3.053 -8.031 -20.062 1 96.56 355 GLY A C 1
ATOM 2629 O O . GLY A 1 355 ? 3.906 -7.207 -19.734 1 96.56 355 GLY A O 1
ATOM 2630 N N . LEU A 1 356 ? 1.763 -7.945 -19.719 1 97.69 356 LEU A N 1
ATOM 2631 C CA . LEU A 1 356 ? 1.246 -6.906 -18.844 1 97.69 356 LEU A CA 1
ATOM 2632 C C . LEU A 1 356 ? 0.773 -7.5 -17.516 1 97.69 356 LEU A C 1
ATOM 2634 O O . LEU A 1 356 ? 0.264 -8.625 -17.484 1 97.69 356 LEU A O 1
ATOM 2638 N N . PRO A 1 357 ? 0.925 -6.762 -16.406 1 98.19 357 PRO A N 1
ATOM 2639 C CA . PRO A 1 357 ? 0.338 -7.238 -15.156 1 98.19 357 PRO A CA 1
ATOM 2640 C C . PRO A 1 357 ? -1.161 -7.504 -15.273 1 98.19 357 PRO A C 1
ATOM 2642 O O . PRO A 1 357 ? -1.869 -6.777 -15.969 1 98.19 357 PRO A O 1
ATOM 2645 N N . VAL A 1 358 ? -1.611 -8.516 -14.609 1 98.12 358 VAL A N 1
ATOM 2646 C CA . VAL A 1 358 ? -3.035 -8.836 -14.609 1 98.12 358 VAL A CA 1
ATOM 2647 C C . VAL A 1 358 ? -3.803 -7.781 -13.812 1 98.12 358 VAL A C 1
ATOM 2649 O O . VAL A 1 358 ? -3.201 -6.961 -13.117 1 98.12 358 VAL A O 1
ATOM 2652 N N . LEU A 1 359 ? -5.125 -7.82 -13.883 1 96.44 359 LEU A N 1
ATOM 2653 C CA . LEU A 1 359 ? -5.973 -6.918 -13.109 1 96.44 359 LEU A CA 1
ATOM 2654 C C . LEU A 1 359 ? -5.629 -6.988 -11.625 1 96.44 359 LEU A C 1
ATOM 2656 O O . LEU A 1 359 ? -5.398 -8.078 -11.094 1 96.44 359 LEU A O 1
ATOM 2660 N N . CYS A 1 360 ? -5.539 -5.863 -10.938 1 97.12 360 CYS A N 1
ATOM 2661 C CA . CYS A 1 360 ? -5.379 -5.746 -9.492 1 97.12 360 CYS A CA 1
ATOM 2662 C C . CYS A 1 360 ? -3.934 -6.012 -9.078 1 97.12 360 CYS A C 1
ATOM 2664 O O . CYS A 1 360 ? -3.598 -5.934 -7.895 1 97.12 360 CYS A O 1
ATOM 2666 N N . CYS A 1 361 ? -3.07 -6.355 -10.047 1 98.19 361 CYS A N 1
ATOM 2667 C CA . CYS A 1 361 ? -1.668 -6.582 -9.719 1 98.19 361 CYS A CA 1
ATOM 2668 C C . CYS A 1 361 ? -0.881 -5.277 -9.758 1 98.19 361 CYS A C 1
ATOM 2670 O O . CYS A 1 361 ? -0.784 -4.637 -10.805 1 98.19 361 CYS A O 1
ATOM 2672 N N . ASP A 1 362 ? -0.392 -4.863 -8.648 1 97.81 362 ASP A N 1
ATOM 2673 C CA . ASP A 1 362 ? 0.563 -3.762 -8.594 1 97.81 362 ASP A CA 1
ATOM 2674 C C . ASP A 1 362 ? 1.995 -4.266 -8.758 1 97.81 362 ASP A C 1
ATOM 2676 O O . ASP A 1 362 ? 2.512 -4.977 -7.891 1 97.81 362 ASP A O 1
ATOM 2680 N N . LEU A 1 363 ? 2.6 -3.965 -9.867 1 98.25 363 LEU A N 1
ATOM 2681 C CA . LEU A 1 363 ? 3.953 -4.426 -10.164 1 98.25 363 LEU A CA 1
ATOM 2682 C C . LEU A 1 363 ? 4.918 -3.248 -10.266 1 98.25 363 LEU A C 1
ATOM 2684 O O . LEU A 1 363 ? 4.672 -2.303 -11.016 1 98.25 363 LEU A O 1
ATOM 2688 N N . LEU A 1 364 ? 5.973 -3.289 -9.492 1 98.19 364 LEU A N 1
ATOM 2689 C CA . LEU A 1 364 ? 7.012 -2.27 -9.492 1 98.19 364 LEU A CA 1
ATOM 2690 C C . LEU A 1 364 ? 8.375 -2.883 -9.797 1 98.19 364 LEU A C 1
ATOM 2692 O O . LEU A 1 364 ? 8.656 -4.012 -9.383 1 98.19 364 LEU A O 1
ATOM 2696 N N . VAL A 1 365 ? 9.172 -2.182 -10.555 1 97.94 365 VAL A N 1
ATOM 2697 C CA . VAL A 1 365 ? 10.594 -2.494 -10.719 1 97.94 365 VAL A CA 1
ATOM 2698 C C . VAL A 1 365 ? 11.43 -1.579 -9.828 1 97.94 365 VAL A C 1
ATOM 2700 O O . VAL A 1 365 ? 11.484 -0.367 -10.047 1 97.94 365 VAL A O 1
ATOM 2703 N N . MET A 1 366 ? 12.062 -2.174 -8.844 1 97.5 366 MET A N 1
ATOM 2704 C CA . MET A 1 366 ? 12.68 -1.384 -7.785 1 97.5 366 MET A CA 1
ATOM 2705 C C . MET A 1 366 ? 14.203 -1.495 -7.844 1 97.5 366 MET A C 1
ATOM 2707 O O . MET A 1 366 ? 14.742 -2.578 -8.086 1 97.5 366 MET A O 1
ATOM 2711 N N . ASP A 1 367 ? 14.875 -0.436 -7.637 1 94.31 367 ASP A N 1
ATOM 2712 C CA . ASP A 1 367 ? 16.328 -0.476 -7.535 1 94.31 367 ASP A CA 1
ATOM 2713 C C . ASP A 1 367 ? 16.781 -0.829 -6.113 1 94.31 367 ASP A C 1
ATOM 2715 O O . ASP A 1 367 ? 15.945 -1.169 -5.27 1 94.31 367 ASP A O 1
ATOM 2719 N N . ASP A 1 368 ? 18.078 -0.832 -5.902 1 89.94 368 ASP A N 1
ATOM 2720 C CA . ASP A 1 368 ? 18.641 -1.289 -4.637 1 89.94 368 ASP A CA 1
ATOM 2721 C C . ASP A 1 368 ? 18.391 -0.276 -3.523 1 89.94 368 ASP A C 1
ATOM 2723 O O . ASP A 1 368 ? 18.594 -0.578 -2.346 1 89.94 368 ASP A O 1
ATOM 2727 N N . GLN A 1 369 ? 17.938 0.902 -3.885 1 90.62 369 GLN A N 1
ATOM 2728 C CA . GLN A 1 369 ? 17.672 1.938 -2.891 1 90.62 369 GLN A CA 1
ATOM 2729 C C . GLN A 1 369 ? 16.188 2.004 -2.543 1 90.62 369 GLN A C 1
ATOM 2731 O O . GLN A 1 369 ? 15.758 2.885 -1.795 1 90.62 369 GLN A O 1
ATOM 2736 N N . GLY A 1 370 ? 15.445 1.102 -3.141 1 93.69 370 GLY A N 1
ATOM 2737 C CA . GLY A 1 370 ? 14.016 1.082 -2.863 1 93.69 370 GLY A CA 1
ATOM 2738 C C . GLY A 1 370 ? 13.242 2.113 -3.658 1 93.69 370 GLY A C 1
ATOM 2739 O O . GLY A 1 370 ? 12.227 2.635 -3.188 1 93.69 370 GLY A O 1
ATOM 2740 N N . ARG A 1 371 ? 13.773 2.539 -4.801 1 96.19 371 ARG A N 1
ATOM 2741 C CA . ARG A 1 371 ? 13.094 3.48 -5.684 1 96.19 371 ARG A CA 1
ATOM 2742 C C . ARG A 1 371 ? 12.664 2.803 -6.98 1 96.19 371 ARG A C 1
ATOM 2744 O O . ARG A 1 371 ? 13.406 1.997 -7.543 1 96.19 371 ARG A O 1
ATOM 2751 N N . GLU A 1 372 ? 11.445 3.051 -7.395 1 97.94 372 GLU A N 1
ATOM 2752 C CA . GLU A 1 372 ? 10.953 2.529 -8.664 1 97.94 372 GLU A CA 1
ATOM 2753 C C . GLU A 1 372 ? 11.828 2.984 -9.828 1 97.94 372 GLU A C 1
ATOM 2755 O O . GLU A 1 372 ? 12.148 4.172 -9.945 1 97.94 372 GLU A O 1
ATOM 2760 N N . CYS A 1 373 ? 12.195 2.127 -10.641 1 96.81 373 CYS A N 1
ATOM 2761 C CA . CYS A 1 373 ? 13.031 2.418 -11.797 1 96.81 373 CYS A CA 1
ATOM 2762 C C . CYS A 1 373 ? 12.219 3.104 -12.898 1 96.81 373 CYS A C 1
ATOM 2764 O O . CYS A 1 373 ? 11.047 2.779 -13.109 1 96.81 373 CYS A O 1
ATOM 2766 N N . PRO A 1 374 ? 12.82 4.039 -13.648 1 94.12 374 PRO A N 1
ATOM 2767 C CA . PRO A 1 374 ? 12.164 4.57 -14.844 1 94.12 374 PRO A CA 1
ATOM 2768 C C . PRO A 1 374 ? 11.906 3.498 -15.906 1 94.12 374 PRO A C 1
ATOM 2770 O O . PRO A 1 374 ? 12.5 2.42 -15.852 1 94.12 374 PRO A O 1
ATOM 2773 N N . PRO A 1 375 ? 11.047 3.795 -16.844 1 94.62 375 PRO A N 1
ATOM 2774 C CA . PRO A 1 375 ? 10.773 2.822 -17.906 1 94.62 375 PRO A CA 1
ATOM 2775 C C . PRO A 1 375 ? 12.039 2.328 -18.609 1 94.62 375 PRO A C 1
ATOM 2777 O O . PRO A 1 375 ? 12.898 3.133 -18.969 1 94.62 375 PRO A O 1
ATOM 2780 N N . GLY A 1 376 ? 12.164 1.021 -18.672 1 92.94 376 GLY A N 1
ATOM 2781 C CA . GLY A 1 376 ? 13.258 0.412 -19.406 1 92.94 376 GLY A CA 1
ATOM 2782 C C . GLY A 1 376 ? 14.445 0.067 -18.531 1 92.94 376 GLY A C 1
ATOM 2783 O O . GLY A 1 376 ? 15.297 -0.735 -18.906 1 92.94 376 GLY A O 1
ATOM 2784 N N . GLU A 1 377 ? 14.492 0.667 -17.344 1 92.62 377 GLU A N 1
ATOM 2785 C CA . GLU A 1 377 ? 15.609 0.398 -16.438 1 92.62 377 GLU A CA 1
ATOM 2786 C C . GLU A 1 377 ? 15.359 -0.871 -15.625 1 92.62 377 GLU A C 1
ATOM 2788 O O . GLU A 1 377 ? 14.219 -1.185 -15.281 1 92.62 377 GLU A O 1
ATOM 2793 N N . GLN A 1 378 ? 16.438 -1.544 -15.328 1 90.06 378 GLN A N 1
ATOM 2794 C CA . GLN A 1 378 ? 16.359 -2.842 -14.672 1 90.06 378 GLN A CA 1
ATOM 2795 C C . GLN A 1 378 ? 16.297 -2.682 -13.148 1 90.06 378 GLN A C 1
ATOM 2797 O O . GLN A 1 378 ? 16.906 -1.761 -12.594 1 90.06 378 GLN A O 1
ATOM 2802 N N . GLY A 1 379 ? 15.633 -3.531 -12.516 1 94.31 379 GLY A N 1
ATOM 2803 C CA . GLY A 1 379 ? 15.5 -3.654 -11.07 1 94.31 379 GLY A CA 1
ATOM 2804 C C . GLY A 1 379 ? 14.805 -4.938 -10.648 1 94.31 379 GLY A C 1
ATOM 2805 O O . GLY A 1 379 ? 14.523 -5.801 -11.477 1 94.31 379 GLY A O 1
ATOM 2806 N N . GLU A 1 380 ? 14.68 -5.152 -9.406 1 95.31 380 GLU A N 1
ATOM 2807 C CA . GLU A 1 380 ? 13.953 -6.316 -8.906 1 95.31 380 GLU A CA 1
ATOM 2808 C C . GLU A 1 380 ? 12.453 -6.133 -9.055 1 95.31 380 GLU A C 1
ATOM 2810 O O . GLU A 1 380 ? 11.914 -5.066 -8.758 1 95.31 380 GLU A O 1
ATOM 2815 N N . ILE A 1 381 ? 11.742 -7.09 -9.516 1 97.06 381 ILE A N 1
ATOM 2816 C CA . ILE A 1 381 ? 10.297 -7.039 -9.695 1 97.06 381 ILE A CA 1
ATOM 2817 C C . ILE A 1 381 ? 9.602 -7.293 -8.352 1 97.06 381 ILE A C 1
ATOM 2819 O O . ILE A 1 381 ? 9.797 -8.336 -7.734 1 97.06 381 ILE A O 1
ATOM 2823 N N . TRP A 1 382 ? 8.844 -6.32 -7.859 1 98 382 TRP A N 1
ATOM 2824 C CA . TRP A 1 382 ? 7.977 -6.434 -6.691 1 98 382 TRP A CA 1
ATOM 2825 C C . TRP A 1 382 ? 6.512 -6.512 -7.105 1 98 382 TRP A C 1
ATOM 2827 O O . TRP A 1 382 ? 6.082 -5.809 -8.023 1 98 382 TRP A O 1
ATOM 2837 N N . MET A 1 383 ? 5.766 -7.348 -6.488 1 98.38 383 MET A N 1
ATOM 2838 C CA . MET A 1 383 ? 4.355 -7.484 -6.852 1 98.38 383 MET A CA 1
ATOM 2839 C C . MET A 1 383 ? 3.471 -7.457 -5.609 1 98.38 383 MET A C 1
ATOM 2841 O O . MET A 1 383 ? 3.818 -8.039 -4.582 1 98.38 383 MET A O 1
ATOM 2845 N N . ALA A 1 384 ? 2.391 -6.789 -5.703 1 98.5 384 ALA A N 1
ATOM 2846 C CA . ALA A 1 384 ? 1.34 -6.75 -4.691 1 98.5 384 ALA A CA 1
ATOM 2847 C C . ALA A 1 384 ? -0.039 -6.922 -5.32 1 98.5 384 ALA A C 1
ATOM 2849 O O . ALA A 1 384 ? -0.218 -6.668 -6.516 1 98.5 384 ALA A O 1
ATOM 2850 N N . GLY A 1 385 ? -0.998 -7.363 -4.582 1 98.38 385 GLY A N 1
ATOM 2851 C CA . GLY A 1 385 ? -2.355 -7.602 -5.047 1 98.38 385 GLY A CA 1
ATOM 2852 C C . GLY A 1 385 ? -3.053 -8.727 -4.301 1 98.38 385 GLY A C 1
ATOM 2853 O O . GLY A 1 385 ? -2.455 -9.367 -3.432 1 98.38 385 GLY A O 1
ATOM 2854 N N . PRO A 1 386 ? -4.309 -8.961 -4.652 1 98.31 386 PRO A N 1
ATOM 2855 C CA . PRO A 1 386 ? -5.094 -9.969 -3.939 1 98.31 386 PRO A CA 1
ATOM 2856 C C . PRO A 1 386 ? -4.629 -11.398 -4.23 1 98.31 386 PRO A C 1
ATOM 2858 O O . PRO A 1 386 ? -4.961 -12.32 -3.484 1 98.31 386 PRO A O 1
ATOM 2861 N N . MET A 1 387 ? -3.822 -11.586 -5.273 1 98.38 387 MET A N 1
ATOM 2862 C CA . MET A 1 387 ? -3.344 -12.914 -5.641 1 98.38 387 MET A CA 1
ATOM 2863 C C . MET A 1 387 ? -2.041 -13.25 -4.918 1 98.38 387 MET A C 1
ATOM 2865 O O . MET A 1 387 ? -1.58 -14.391 -4.953 1 98.38 387 MET A O 1
ATOM 2869 N N . VAL A 1 388 ? -1.398 -12.242 -4.246 1 98.75 388 VAL A N 1
ATOM 2870 C CA . VAL A 1 388 ? -0.143 -12.445 -3.533 1 98.75 388 VAL A CA 1
ATOM 2871 C C . VAL A 1 388 ? -0.421 -13.055 -2.162 1 98.75 388 VAL A C 1
ATOM 2873 O O . VAL A 1 388 ? -1.298 -12.586 -1.433 1 98.75 388 VAL A O 1
ATOM 2876 N N . ILE A 1 389 ? 0.269 -14.078 -1.811 1 98.75 389 ILE A N 1
ATOM 2877 C CA . ILE A 1 389 ? 0.065 -14.773 -0.545 1 98.75 389 ILE A CA 1
ATOM 2878 C C . ILE A 1 389 ? 0.384 -13.836 0.618 1 98.75 389 ILE A C 1
ATOM 2880 O O . ILE A 1 389 ? 1.215 -12.93 0.486 1 98.75 389 ILE A O 1
ATOM 2884 N N . PRO A 1 390 ? -0.217 -14.062 1.735 1 98.25 390 PRO A N 1
ATOM 2885 C CA . PRO A 1 390 ? 0.032 -13.172 2.865 1 98.25 390 PRO A CA 1
ATOM 2886 C C . PRO A 1 390 ? 1.297 -13.531 3.641 1 98.25 390 PRO A C 1
ATOM 2888 O O . PRO A 1 390 ? 1.859 -12.688 4.34 1 98.25 390 PRO A O 1
ATOM 2891 N N . ARG A 1 391 ? 1.692 -14.906 3.531 1 98.12 391 ARG A N 1
ATOM 2892 C CA . ARG A 1 391 ? 2.787 -15.344 4.395 1 98.12 391 ARG A CA 1
ATOM 2893 C C . ARG A 1 391 ? 3.26 -16.734 4.02 1 98.12 391 ARG A C 1
ATOM 2895 O O . ARG A 1 391 ? 2.613 -17.438 3.229 1 98.12 391 ARG A O 1
ATOM 2902 N N . TYR A 1 392 ? 4.402 -17.062 4.609 1 97.38 392 TYR A N 1
ATOM 2903 C CA . TYR A 1 392 ? 4.836 -18.453 4.641 1 97.38 392 TYR A CA 1
ATOM 2904 C C . TYR A 1 392 ? 4.391 -19.141 5.93 1 97.38 392 TYR A C 1
ATOM 2906 O O . TYR A 1 392 ? 4.391 -18.516 7 1 97.38 392 TYR A O 1
ATOM 2914 N N . TRP A 1 393 ? 3.998 -20.359 5.812 1 98.12 393 TRP A N 1
ATOM 2915 C CA . TRP A 1 393 ? 3.418 -21.141 6.91 1 98.12 393 TRP A CA 1
ATOM 2916 C C . TRP A 1 393 ? 4.41 -21.281 8.062 1 98.12 393 TRP A C 1
ATOM 2918 O O . TRP A 1 393 ? 5.477 -21.875 7.895 1 98.12 393 TRP A O 1
ATOM 2928 N N . ASN A 1 394 ? 4.145 -20.703 9.242 1 96.19 394 ASN A N 1
ATOM 2929 C CA . ASN A 1 394 ? 4.914 -20.797 10.477 1 96.19 394 ASN A CA 1
ATOM 2930 C C . ASN A 1 394 ? 6.359 -20.344 10.266 1 96.19 394 ASN A C 1
ATOM 2932 O O . ASN A 1 394 ? 7.285 -20.953 10.82 1 96.19 394 ASN A O 1
ATOM 2936 N N . ASP A 1 395 ? 6.535 -19.406 9.422 1 95.25 395 ASP A N 1
ATOM 2937 C CA . ASP A 1 395 ? 7.871 -18.906 9.125 1 95.25 395 ASP A CA 1
ATOM 2938 C C . ASP A 1 395 ? 7.883 -17.375 9.039 1 95.25 395 ASP A C 1
ATOM 2940 O O . ASP A 1 395 ? 8.008 -16.812 7.945 1 95.25 395 ASP A O 1
ATOM 2944 N N . THR A 1 396 ? 7.914 -16.734 10.148 1 95.62 396 THR A N 1
ATOM 2945 C CA . THR A 1 396 ? 7.812 -15.289 10.242 1 95.62 396 THR A CA 1
ATOM 2946 C C . THR A 1 396 ? 9.055 -14.617 9.664 1 95.62 396 THR A C 1
ATOM 2948 O O . THR A 1 396 ? 8.961 -13.547 9.055 1 95.62 396 THR A O 1
ATOM 2951 N N . ALA A 1 397 ? 10.164 -15.234 9.867 1 94.88 397 ALA A N 1
ATOM 2952 C CA . ALA A 1 397 ? 11.414 -14.672 9.367 1 94.88 397 ALA A CA 1
ATOM 2953 C C . ALA A 1 397 ? 11.43 -14.641 7.84 1 94.88 397 ALA A C 1
ATOM 2955 O O . ALA A 1 397 ? 11.742 -13.609 7.234 1 94.88 397 ALA A O 1
ATOM 2956 N N . ALA A 1 398 ? 11.07 -15.758 7.234 1 93 398 ALA A N 1
ATOM 2957 C CA . ALA A 1 398 ? 11.023 -15.82 5.777 1 93 398 ALA A CA 1
ATOM 2958 C C . ALA A 1 398 ? 9.992 -14.852 5.219 1 93 398 ALA A C 1
ATOM 2960 O O . ALA A 1 398 ? 10.211 -14.219 4.18 1 93 398 ALA A O 1
ATOM 2961 N N . THR A 1 399 ? 8.883 -14.75 5.926 1 96.75 399 THR A N 1
ATOM 2962 C CA . THR A 1 399 ? 7.836 -13.828 5.5 1 96.75 399 THR A CA 1
ATOM 2963 C C . THR A 1 399 ? 8.336 -12.391 5.516 1 96.75 399 THR A C 1
ATOM 2965 O O . THR A 1 399 ? 8.18 -11.656 4.535 1 96.75 399 THR A O 1
ATOM 2968 N N . ALA A 1 400 ? 8.984 -11.977 6.613 1 95.69 400 ALA A N 1
ATOM 2969 C CA . ALA A 1 400 ? 9.492 -10.609 6.758 1 95.69 400 ALA A CA 1
ATOM 2970 C C . ALA A 1 400 ? 10.547 -10.305 5.703 1 95.69 400 ALA A C 1
ATOM 2972 O O . ALA A 1 400 ? 10.641 -9.172 5.211 1 95.69 400 ALA A O 1
ATOM 2973 N N . ALA A 1 401 ? 11.305 -11.273 5.371 1 94.06 401 ALA A N 1
ATOM 2974 C CA . ALA A 1 401 ? 12.391 -11.094 4.402 1 94.06 401 ALA A CA 1
ATOM 2975 C C . ALA A 1 401 ? 11.844 -10.977 2.984 1 94.06 401 ALA A C 1
ATOM 2977 O O . ALA A 1 401 ? 12.398 -10.25 2.154 1 94.06 401 ALA A O 1
ATOM 2978 N N . ALA A 1 402 ? 10.719 -11.625 2.734 1 95.12 402 ALA A N 1
ATOM 2979 C CA . ALA A 1 402 ? 10.227 -11.75 1.364 1 95.12 402 ALA A CA 1
ATOM 2980 C C . ALA A 1 402 ? 9.227 -10.648 1.03 1 95.12 402 ALA A C 1
ATOM 2982 O O . ALA A 1 402 ? 8.914 -10.422 -0.14 1 95.12 402 ALA A O 1
ATOM 2983 N N . PHE A 1 403 ? 8.742 -10 2.033 1 97.38 403 PHE A N 1
ATOM 2984 C CA . PHE A 1 403 ? 7.664 -9.047 1.79 1 97.38 403 PHE A CA 1
ATOM 2985 C C . PHE A 1 403 ? 8.008 -7.688 2.381 1 97.38 403 PHE A C 1
ATOM 2987 O O . PHE A 1 403 ? 8.648 -7.602 3.43 1 97.38 403 PHE A O 1
ATOM 2994 N N . VAL A 1 404 ? 7.578 -6.672 1.688 1 97.06 404 VAL A N 1
ATOM 2995 C CA . VAL A 1 404 ? 7.633 -5.305 2.205 1 97.06 404 VAL A CA 1
ATOM 2996 C C . VAL A 1 404 ? 6.379 -4.543 1.783 1 97.06 404 VAL A C 1
ATOM 2998 O O . VAL A 1 404 ? 6.082 -4.438 0.592 1 97.06 404 VAL A O 1
ATOM 3001 N N . HIS A 1 405 ? 5.586 -4.039 2.689 1 97.06 405 HIS A N 1
ATOM 3002 C CA . HIS A 1 405 ? 4.375 -3.266 2.443 1 97.06 405 HIS A CA 1
ATOM 3003 C C . HIS A 1 405 ? 3.43 -4.004 1.5 1 97.06 405 HIS A C 1
ATOM 3005 O O . HIS A 1 405 ? 2.896 -3.41 0.559 1 97.06 405 HIS A O 1
ATOM 3011 N N . GLY A 1 406 ? 3.322 -5.25 1.672 1 96.81 406 GLY A N 1
ATOM 3012 C CA . GLY A 1 406 ? 2.396 -6.043 0.881 1 96.81 406 GLY A CA 1
ATOM 3013 C C . GLY A 1 406 ? 2.975 -6.484 -0.451 1 96.81 406 GLY A C 1
ATOM 3014 O O . GLY A 1 406 ? 2.377 -7.301 -1.154 1 96.81 406 GLY A O 1
ATOM 3015 N N . TYR A 1 407 ? 4.145 -5.957 -0.821 1 98.31 407 TYR A N 1
ATOM 3016 C CA . TYR A 1 407 ? 4.809 -6.395 -2.043 1 98.31 407 TYR A CA 1
ATOM 3017 C C . TYR A 1 407 ? 5.652 -7.637 -1.791 1 98.31 407 TYR A C 1
ATOM 3019 O O . TYR A 1 407 ? 6.438 -7.68 -0.839 1 98.31 407 TYR A O 1
ATOM 3027 N N . TRP A 1 408 ? 5.5 -8.625 -2.547 1 98.12 408 TRP A N 1
ATOM 3028 C CA . TRP A 1 408 ? 6.43 -9.75 -2.59 1 98.12 408 TRP A CA 1
ATOM 3029 C C . TRP A 1 408 ? 7.648 -9.414 -3.445 1 98.12 408 TRP A C 1
ATOM 3031 O O . TRP A 1 408 ? 7.508 -9.008 -4.602 1 98.12 408 TRP A O 1
ATOM 3041 N N . LYS A 1 409 ? 8.82 -9.531 -2.893 1 96.94 409 LYS A N 1
ATOM 3042 C CA . LYS A 1 409 ? 10.07 -9.359 -3.625 1 96.94 409 LYS A CA 1
ATOM 3043 C C . LYS A 1 409 ? 10.445 -10.633 -4.379 1 96.94 409 LYS A C 1
ATOM 3045 O O . LYS A 1 409 ? 10.883 -11.609 -3.775 1 96.94 409 LYS A O 1
ATOM 3050 N N . SER A 1 410 ? 10.328 -10.648 -5.668 1 94.5 410 SER A N 1
ATOM 3051 C CA . SER A 1 410 ? 10.344 -11.867 -6.469 1 94.5 410 SER A CA 1
ATOM 3052 C C . SER A 1 410 ? 11.742 -12.461 -6.555 1 94.5 410 SER A C 1
ATOM 3054 O O . SER A 1 410 ? 11.906 -13.656 -6.797 1 94.5 410 SER A O 1
ATOM 3056 N N . GLY A 1 411 ? 12.719 -11.586 -6.395 1 91 411 GLY A N 1
ATOM 3057 C CA . GLY A 1 411 ? 14.078 -12.023 -6.66 1 91 411 GLY A CA 1
ATOM 3058 C C . GLY A 1 411 ? 14.422 -12.047 -8.141 1 91 411 GLY A C 1
ATOM 3059 O O . GLY A 1 411 ? 15.562 -12.336 -8.516 1 91 411 GLY A O 1
ATOM 3060 N N . ASP A 1 412 ? 13.469 -11.719 -8.969 1 89.81 412 ASP A N 1
ATOM 3061 C CA . ASP A 1 412 ? 13.688 -11.641 -10.406 1 89.81 412 ASP A CA 1
ATOM 3062 C C . ASP A 1 412 ? 14.07 -10.219 -10.828 1 89.81 412 ASP A C 1
ATOM 3064 O O . ASP A 1 412 ? 13.461 -9.25 -10.375 1 89.81 412 ASP A O 1
ATOM 3068 N N . ILE A 1 413 ? 15.07 -10.117 -11.641 1 90.56 413 ILE A N 1
ATOM 3069 C CA . ILE A 1 413 ? 15.477 -8.828 -12.203 1 90.56 413 ILE A CA 1
ATOM 3070 C C . ILE A 1 413 ? 14.781 -8.609 -13.547 1 90.56 413 ILE A C 1
ATOM 3072 O O . ILE A 1 413 ? 14.867 -9.453 -14.438 1 90.56 413 ILE A O 1
ATOM 3076 N N . GLY A 1 414 ? 14.055 -7.594 -13.641 1 93.62 414 GLY A N 1
ATOM 3077 C CA . GLY A 1 414 ? 13.336 -7.285 -14.859 1 93.62 414 GLY A CA 1
ATOM 3078 C C . GLY A 1 414 ? 13.227 -5.793 -15.133 1 93.62 414 GLY A C 1
ATOM 3079 O O . GLY A 1 414 ? 13.945 -4.996 -14.523 1 93.62 414 GLY A O 1
ATOM 3080 N N . SER A 1 415 ? 12.531 -5.434 -16.141 1 94.69 415 SER A N 1
ATOM 3081 C CA . SER A 1 415 ? 12.227 -4.059 -16.516 1 94.69 415 SER A CA 1
ATOM 3082 C C . SER A 1 415 ? 10.789 -3.924 -17.016 1 94.69 415 SER A C 1
ATOM 3084 O O . SER A 1 415 ? 10.141 -4.922 -17.312 1 94.69 415 SER A O 1
ATOM 3086 N N . ARG A 1 416 ? 10.289 -2.809 -16.938 1 96.5 416 ARG A N 1
ATOM 3087 C CA . ARG A 1 416 ? 8.984 -2.428 -17.469 1 96.5 416 ARG A CA 1
ATOM 3088 C C . ARG A 1 416 ? 9.109 -1.259 -18.453 1 96.5 416 ARG A C 1
ATOM 3090 O O . ARG A 1 416 ? 9.719 -0.239 -18.125 1 96.5 416 ARG A O 1
ATOM 3097 N N . ASP A 1 417 ? 8.578 -1.402 -19.609 1 94.75 417 ASP A N 1
ATOM 3098 C CA . ASP A 1 417 ? 8.758 -0.338 -20.594 1 94.75 417 ASP A CA 1
ATOM 3099 C C . ASP A 1 417 ? 7.672 0.724 -20.453 1 94.75 417 ASP A C 1
ATOM 3101 O O . ASP A 1 417 ? 6.848 0.664 -19.547 1 94.75 417 ASP A O 1
ATOM 3105 N N . ALA A 1 418 ? 7.645 1.739 -21.281 1 93.44 418 ALA A N 1
ATOM 3106 C CA . ALA A 1 418 ? 6.754 2.895 -21.172 1 93.44 418 ALA A CA 1
ATOM 3107 C C . ALA A 1 418 ? 5.297 2.486 -21.375 1 93.44 418 ALA A C 1
ATOM 3109 O O . ALA A 1 418 ? 4.387 3.137 -20.859 1 93.44 418 ALA A O 1
ATOM 3110 N N . ASP A 1 419 ? 5.129 1.342 -22.062 1 93.5 419 ASP A N 1
ATOM 3111 C CA . ASP A 1 419 ? 3.777 0.853 -22.312 1 93.5 419 ASP A CA 1
ATOM 3112 C C . ASP A 1 419 ? 3.32 -0.1 -21.219 1 93.5 419 ASP A C 1
ATOM 3114 O O . ASP A 1 419 ? 2.18 -0.57 -21.219 1 93.5 419 ASP A O 1
ATOM 3118 N N . GLY A 1 420 ? 4.203 -0.435 -20.312 1 95.38 420 GLY A N 1
ATOM 3119 C CA . GLY A 1 420 ? 3.846 -1.234 -19.156 1 95.38 420 GLY A CA 1
ATOM 3120 C C . GLY A 1 420 ? 4.234 -2.693 -19.297 1 95.38 420 GLY A C 1
ATOM 3121 O O . GLY A 1 420 ? 4.027 -3.486 -18.375 1 95.38 420 GLY A O 1
ATOM 3122 N N . HIS A 1 421 ? 4.828 -3.068 -20.453 1 96.12 421 HIS A N 1
ATOM 3123 C CA . HIS A 1 421 ? 5.215 -4.461 -20.672 1 96.12 421 HIS A CA 1
ATOM 3124 C C . HIS A 1 421 ? 6.43 -4.832 -19.828 1 96.12 421 HIS A C 1
ATOM 3126 O O . HIS A 1 421 ? 7.41 -4.09 -19.781 1 96.12 421 HIS A O 1
ATOM 3132 N N . VAL A 1 422 ? 6.328 -5.973 -19.25 1 96.88 422 VAL A N 1
ATOM 3133 C CA . VAL A 1 422 ? 7.355 -6.441 -18.328 1 96.88 422 VAL A CA 1
ATOM 3134 C C . VAL A 1 422 ? 8.273 -7.434 -19.031 1 96.88 422 VAL A C 1
ATOM 3136 O O . VAL A 1 422 ? 7.812 -8.258 -19.828 1 96.88 422 VAL A O 1
ATOM 3139 N N . SER A 1 423 ? 9.531 -7.344 -18.766 1 91.94 423 SER A N 1
ATOM 3140 C CA . SER A 1 423 ? 10.539 -8.305 -19.203 1 91.94 423 SER A CA 1
ATOM 3141 C C . SER A 1 423 ? 11.344 -8.836 -18.016 1 91.94 423 SER A C 1
ATOM 3143 O O . SER A 1 423 ? 11.562 -8.125 -17.031 1 91.94 423 SER A O 1
ATOM 3145 N N . ILE A 1 424 ? 11.641 -10.07 -18.094 1 87.31 424 ILE A N 1
ATOM 3146 C CA . ILE A 1 424 ? 12.547 -10.656 -17.109 1 87.31 424 ILE A CA 1
ATOM 3147 C C . ILE A 1 424 ? 13.93 -10.844 -17.719 1 87.31 424 ILE A C 1
ATOM 3149 O O . ILE A 1 424 ? 14.047 -11.242 -18.891 1 87.31 424 ILE A O 1
ATOM 3153 N N . HIS A 1 425 ? 14.891 -10.516 -16.953 1 79.56 425 HIS A N 1
ATOM 3154 C CA . HIS A 1 425 ? 16.25 -10.602 -17.469 1 79.56 425 HIS A CA 1
ATOM 3155 C C . HIS A 1 425 ? 17.031 -11.727 -16.797 1 79.56 425 HIS A C 1
ATOM 3157 O O . HIS A 1 425 ? 17.938 -12.312 -17.391 1 79.56 425 HIS A O 1
ATOM 3163 N N . ASP A 1 426 ? 16.812 -11.898 -15.508 1 77.38 426 ASP A N 1
ATOM 3164 C CA . ASP A 1 426 ? 17.5 -12.961 -14.773 1 77.38 426 ASP A CA 1
ATOM 3165 C C . ASP A 1 426 ? 16.938 -13.094 -13.359 1 77.38 426 ASP A C 1
ATOM 3167 O O . ASP A 1 426 ? 16.094 -12.305 -12.945 1 77.38 426 ASP A O 1
ATOM 3171 N N . ARG A 1 427 ? 17.344 -14.156 -12.75 1 73.25 427 ARG A N 1
ATOM 3172 C CA . ARG A 1 427 ? 17.172 -14.227 -11.305 1 73.25 427 ARG A CA 1
ATOM 3173 C C . ARG A 1 427 ? 18.297 -13.508 -10.578 1 73.25 427 ARG A C 1
ATOM 3175 O O . ARG A 1 427 ? 19.453 -13.586 -11 1 73.25 427 ARG A O 1
ATOM 3182 N N . MET A 1 428 ? 17.953 -12.82 -9.555 1 73.25 428 MET A N 1
ATOM 3183 C CA . MET A 1 428 ? 18.953 -12.086 -8.789 1 73.25 428 MET A CA 1
ATOM 3184 C C . MET A 1 428 ? 20.109 -13 -8.383 1 73.25 428 MET A C 1
ATOM 3186 O O . MET A 1 428 ? 21.281 -12.617 -8.469 1 73.25 428 MET A O 1
ATOM 3190 N N . LYS A 1 429 ? 19.734 -14.195 -8.008 1 71.06 429 LYS A N 1
ATOM 3191 C CA . LYS A 1 429 ? 20.734 -15.133 -7.516 1 71.06 429 LYS A CA 1
ATOM 3192 C C . LYS A 1 429 ? 21.547 -15.727 -8.664 1 71.06 429 LYS A C 1
ATOM 3194 O O . LYS A 1 429 ? 22.594 -16.344 -8.438 1 71.06 429 LYS A O 1
ATOM 3199 N N . ASP A 1 430 ? 21.094 -15.547 -9.82 1 77 430 ASP A N 1
ATOM 3200 C CA . ASP A 1 430 ? 21.75 -16.156 -10.977 1 77 430 ASP A CA 1
ATOM 3201 C C . ASP A 1 430 ? 22.562 -15.109 -11.75 1 77 430 ASP A C 1
ATOM 3203 O O . ASP A 1 430 ? 23.281 -15.453 -12.695 1 77 430 ASP A O 1
ATOM 3207 N N . MET A 1 431 ? 22.328 -13.906 -11.266 1 75.81 431 MET A N 1
ATOM 3208 C CA . MET A 1 431 ? 23.125 -12.844 -11.883 1 75.81 431 MET A CA 1
ATOM 3209 C C . MET A 1 431 ? 24.594 -12.984 -11.539 1 75.81 431 MET A C 1
ATOM 3211 O O . MET A 1 431 ? 24.938 -13.305 -10.398 1 75.81 431 MET A O 1
ATOM 3215 N N . ILE A 1 432 ? 25.5 -12.875 -12.523 1 81.75 432 ILE A N 1
ATOM 3216 C CA . ILE A 1 432 ? 26.938 -13.031 -12.352 1 81.75 432 ILE A CA 1
ATOM 3217 C C . ILE A 1 432 ? 27.594 -11.656 -12.281 1 81.75 432 ILE A C 1
ATOM 3219 O O . ILE A 1 432 ? 27.344 -10.797 -13.125 1 81.75 432 ILE A O 1
ATOM 3223 N N . ASN A 1 433 ? 28.25 -11.375 -11.195 1 80.25 433 ASN A N 1
ATOM 3224 C CA . ASN A 1 433 ? 29.016 -10.141 -11.07 1 80.25 433 ASN A CA 1
ATOM 3225 C C . ASN A 1 433 ? 30.484 -10.359 -11.422 1 80.25 433 ASN A C 1
ATOM 3227 O O . ASN A 1 433 ? 31.25 -10.875 -10.602 1 80.25 433 ASN A O 1
ATOM 3231 N N . ARG A 1 434 ? 30.859 -9.969 -12.641 1 81 434 ARG A N 1
ATOM 3232 C CA . ARG A 1 434 ? 32.219 -10.117 -13.125 1 81 434 ARG A CA 1
ATOM 3233 C C . ARG A 1 434 ? 32.938 -8.773 -13.172 1 81 434 ARG A C 1
ATOM 3235 O O . ARG A 1 434 ? 32.812 -8.031 -14.148 1 81 434 ARG A O 1
ATOM 3242 N N . GLY A 1 435 ? 33.75 -8.453 -12.172 1 74.31 435 GLY A N 1
ATOM 3243 C CA . GLY A 1 435 ? 34.531 -7.219 -12.148 1 74.31 435 GLY A CA 1
ATOM 3244 C C . GLY A 1 435 ? 33.656 -5.977 -12.07 1 74.31 435 GLY A C 1
ATOM 3245 O O . GLY A 1 435 ? 33.969 -4.969 -12.711 1 74.31 435 GLY A O 1
ATOM 3246 N N . GLY A 1 436 ? 32.562 -6.094 -11.484 1 68.88 436 GLY A N 1
ATOM 3247 C CA . GLY A 1 436 ? 31.672 -4.953 -11.359 1 68.88 436 GLY A CA 1
ATOM 3248 C C . GLY A 1 436 ? 30.594 -4.91 -12.422 1 68.88 436 GLY A C 1
ATOM 3249 O O . GLY A 1 436 ? 29.641 -4.129 -12.32 1 68.88 436 GLY A O 1
ATOM 3250 N N . PHE A 1 437 ? 30.812 -5.727 -13.5 1 72.69 437 PHE A N 1
ATOM 3251 C CA . PHE A 1 437 ? 29.797 -5.824 -14.547 1 72.69 437 PHE A CA 1
ATOM 3252 C C . PHE A 1 437 ? 28.75 -6.875 -14.195 1 72.69 437 PHE A C 1
ATOM 3254 O O . PHE A 1 437 ? 29.094 -8.016 -13.867 1 72.69 437 PHE A O 1
ATOM 3261 N N . LYS A 1 438 ? 27.578 -6.418 -14.172 1 74.31 438 LYS A N 1
ATOM 3262 C CA . LYS A 1 438 ? 26.484 -7.359 -13.93 1 74.31 438 LYS A CA 1
ATOM 3263 C C . LYS A 1 438 ? 26.109 -8.094 -15.211 1 74.31 438 LYS A C 1
ATOM 3265 O O . LYS A 1 438 ? 25.75 -7.469 -16.219 1 74.31 438 LYS A O 1
ATOM 3270 N N . ILE A 1 439 ? 26.328 -9.461 -15.203 1 79.94 439 ILE A N 1
ATOM 3271 C CA . ILE A 1 439 ? 26 -10.328 -16.328 1 79.94 439 ILE A CA 1
ATOM 3272 C C . ILE A 1 439 ? 24.766 -11.148 -16.016 1 79.94 439 ILE A C 1
ATOM 3274 O O . ILE A 1 439 ? 24.75 -11.938 -15.062 1 79.94 439 ILE A O 1
ATOM 3278 N N . TYR A 1 440 ? 23.719 -10.945 -16.75 1 79.06 440 TYR A N 1
ATOM 3279 C CA . TYR A 1 440 ? 22.516 -11.766 -16.609 1 79.06 440 TYR A CA 1
ATOM 3280 C C . TYR A 1 440 ? 22.672 -13.094 -17.328 1 79.06 440 TYR A C 1
ATOM 3282 O O . TYR A 1 440 ? 22.844 -13.125 -18.547 1 79.06 440 TYR A O 1
ATOM 3290 N N . SER A 1 441 ? 22.594 -14.148 -16.562 1 85.62 441 SER A N 1
ATOM 3291 C CA . SER A 1 441 ? 22.891 -15.469 -17.109 1 85.62 441 SER A CA 1
ATOM 3292 C C . SER A 1 441 ? 21.953 -15.828 -18.25 1 85.62 441 SER A C 1
ATOM 3294 O O . SER A 1 441 ? 22.359 -16.469 -19.219 1 85.62 441 SER A O 1
ATOM 3296 N N . VAL A 1 442 ? 20.734 -15.32 -18.141 1 77.75 442 VAL A N 1
ATOM 3297 C CA . VAL A 1 442 ? 19.719 -15.672 -19.125 1 77.75 442 VAL A CA 1
ATOM 3298 C C . VAL A 1 442 ? 20.109 -15.109 -20.5 1 77.75 442 VAL A C 1
ATOM 3300 O O . VAL A 1 442 ? 19.875 -15.75 -21.531 1 77.75 442 VAL A O 1
ATOM 3303 N N . GLU A 1 443 ? 20.641 -13.969 -20.453 1 77.12 443 GLU A N 1
ATOM 3304 C CA . GLU A 1 443 ? 21.094 -13.359 -21.688 1 77.12 443 GLU A CA 1
ATOM 3305 C C . GLU A 1 443 ? 22.141 -14.227 -22.375 1 77.12 443 GLU A C 1
ATOM 3307 O O . GLU A 1 443 ? 22.094 -14.438 -23.594 1 77.12 443 GLU A O 1
ATOM 3312 N N . VAL A 1 444 ? 23.062 -14.703 -21.672 1 85.5 444 VAL A N 1
ATOM 3313 C CA . VAL A 1 444 ? 24.141 -15.547 -22.203 1 85.5 444 VAL A CA 1
ATOM 3314 C C . VAL A 1 444 ? 23.562 -16.891 -22.625 1 85.5 444 VAL A C 1
ATOM 3316 O O . VAL A 1 444 ? 23.938 -17.438 -23.672 1 85.5 444 VAL A O 1
ATOM 3319 N N . GLU A 1 445 ? 22.609 -17.375 -21.812 1 87 445 GLU A N 1
ATOM 3320 C CA . GLU A 1 445 ? 21.953 -18.641 -22.141 1 87 445 GLU A CA 1
ATOM 3321 C C . GLU A 1 445 ? 21.188 -18.547 -23.453 1 87 445 GLU A C 1
ATOM 3323 O O . GLU A 1 445 ? 21.297 -19.438 -24.297 1 87 445 GLU A O 1
ATOM 3328 N N . ASN A 1 446 ? 20.547 -17.453 -23.594 1 78.19 446 ASN A N 1
ATOM 3329 C CA . ASN A 1 446 ? 19.812 -17.234 -24.828 1 78.19 446 ASN A CA 1
ATOM 3330 C C . ASN A 1 446 ? 20.75 -17.172 -26.031 1 78.19 446 ASN A C 1
ATOM 3332 O O . ASN A 1 446 ? 20.438 -17.719 -27.094 1 78.19 446 ASN A O 1
ATOM 3336 N N . ALA A 1 447 ? 21.828 -16.5 -25.922 1 82.06 447 ALA A N 1
ATOM 3337 C CA . ALA A 1 447 ? 22.828 -16.406 -26.984 1 82.06 447 ALA A CA 1
ATOM 3338 C C . ALA A 1 447 ? 23.359 -17.797 -27.344 1 82.06 447 ALA A C 1
ATOM 3340 O O . ALA A 1 447 ? 23.516 -18.125 -28.516 1 82.06 447 ALA A O 1
ATOM 3341 N N . LEU A 1 448 ? 23.594 -18.578 -26.375 1 88.69 448 LEU A N 1
ATOM 3342 C CA . LEU A 1 448 ? 24.094 -19.922 -26.594 1 88.69 448 LEU A CA 1
ATOM 3343 C C . LEU A 1 448 ? 23.047 -20.781 -27.312 1 88.69 448 LEU A C 1
ATOM 3345 O O . LEU A 1 448 ? 23.375 -21.484 -28.266 1 88.69 448 LEU A O 1
ATOM 3349 N N . CYS A 1 449 ? 21.828 -20.625 -26.891 1 82 449 CYS A N 1
ATOM 3350 C CA . CYS A 1 449 ? 20.75 -21.453 -27.406 1 82 449 CYS A CA 1
ATOM 3351 C C . CYS A 1 449 ? 20.391 -21.047 -28.844 1 82 449 CYS A C 1
ATOM 3353 O O . CYS A 1 449 ? 19.734 -21.797 -29.562 1 82 449 CYS A O 1
ATOM 3355 N N . ALA A 1 450 ? 20.844 -19.938 -29.25 1 80.06 450 ALA A N 1
ATOM 3356 C CA . ALA A 1 450 ? 20.656 -19.5 -30.641 1 80.06 450 ALA A CA 1
ATOM 3357 C C . ALA A 1 450 ? 21.547 -20.281 -31.594 1 80.06 450 ALA A C 1
ATOM 3359 O O . ALA A 1 450 ? 21.344 -20.266 -32.812 1 80.06 450 ALA A O 1
ATOM 3360 N N . HIS A 1 451 ? 22.562 -20.922 -31.125 1 87.25 451 HIS A N 1
ATOM 3361 C CA . HIS A 1 451 ? 23.391 -21.797 -31.938 1 87.25 451 HIS A CA 1
ATOM 3362 C C . HIS A 1 451 ? 22.672 -23.094 -32.281 1 87.25 451 HIS A C 1
ATOM 3364 O O . HIS A 1 451 ? 22.094 -23.734 -31.422 1 87.25 451 HIS A O 1
ATOM 3370 N N . PRO A 1 452 ? 22.672 -23.484 -33.469 1 85.38 452 PRO A N 1
ATOM 3371 C CA . PRO A 1 452 ? 21.875 -24.625 -33.906 1 85.38 452 PRO A CA 1
ATOM 3372 C C . PRO A 1 452 ? 22.234 -25.922 -33.188 1 85.38 452 PRO A C 1
ATOM 3374 O O . PRO A 1 452 ? 21.391 -26.812 -33.031 1 85.38 452 PRO A O 1
ATOM 3377 N N . ALA A 1 453 ? 23.406 -26.016 -32.719 1 87.94 453 ALA A N 1
ATOM 3378 C CA . ALA A 1 453 ? 23.859 -27.25 -32.094 1 87.94 453 ALA A CA 1
ATOM 3379 C C . ALA A 1 453 ? 23.391 -27.344 -30.641 1 87.94 453 ALA A C 1
ATOM 3381 O O . ALA A 1 453 ? 23.391 -28.406 -30.047 1 87.94 453 ALA A O 1
ATOM 3382 N N . VAL A 1 454 ? 23.031 -26.297 -30.031 1 89.69 454 VAL A N 1
ATOM 3383 C CA . VAL A 1 454 ? 22.75 -26.234 -28.609 1 89.69 454 VAL A CA 1
ATOM 3384 C C . VAL A 1 454 ? 21.281 -26.531 -28.344 1 89.69 454 VAL A C 1
ATOM 3386 O O . VAL A 1 454 ? 20.391 -25.875 -28.891 1 89.69 454 VAL A O 1
ATOM 3389 N N . ILE A 1 455 ? 21.062 -27.516 -27.547 1 80 455 ILE A N 1
ATOM 3390 C CA . ILE A 1 455 ? 19.703 -27.859 -27.125 1 80 455 ILE A CA 1
ATOM 3391 C C . ILE A 1 455 ? 19.297 -27.031 -25.922 1 80 455 ILE A C 1
ATOM 3393 O O . ILE A 1 455 ? 18.219 -26.453 -25.891 1 80 455 ILE A O 1
ATOM 3397 N N . GLU A 1 456 ? 20.078 -26.984 -24.891 1 86.25 456 GLU A N 1
ATOM 3398 C CA . GLU A 1 456 ? 19.859 -26.156 -23.703 1 86.25 456 GLU A CA 1
ATOM 3399 C C . GLU A 1 456 ? 21.188 -25.719 -23.078 1 86.25 456 GLU A C 1
ATOM 3401 O O . GLU A 1 456 ? 22.219 -26.344 -23.328 1 86.25 456 GLU A O 1
ATOM 3406 N N . ALA A 1 457 ? 21.188 -24.672 -22.453 1 89.19 457 ALA A N 1
ATOM 3407 C CA . ALA A 1 457 ? 22.375 -24.125 -21.812 1 89.19 457 ALA A CA 1
ATOM 3408 C C . ALA A 1 457 ? 22.031 -23.5 -20.453 1 89.19 457 ALA A C 1
ATOM 3410 O O . ALA A 1 457 ? 20.938 -22.969 -20.281 1 89.19 457 ALA A O 1
ATOM 3411 N N . ALA A 1 458 ? 22.875 -23.688 -19.531 1 90.38 458 ALA A N 1
ATOM 3412 C CA . ALA A 1 458 ? 22.812 -23 -18.234 1 90.38 458 ALA A CA 1
ATOM 3413 C C . ALA A 1 458 ? 24.109 -22.266 -17.953 1 90.38 458 ALA A C 1
ATOM 3415 O O . ALA A 1 458 ? 25.203 -22.797 -18.141 1 90.38 458 ALA A O 1
ATOM 3416 N N . VAL A 1 459 ? 24 -21.031 -17.625 1 90.44 459 VAL A N 1
ATOM 3417 C CA . VAL A 1 459 ? 25.172 -20.203 -17.344 1 90.44 459 VAL A CA 1
ATOM 3418 C C . VAL A 1 459 ? 25.203 -19.859 -15.852 1 90.44 459 VAL A C 1
ATOM 3420 O O . VAL A 1 459 ? 24.203 -19.422 -15.281 1 90.44 459 VAL A O 1
ATOM 3423 N N . VAL A 1 460 ? 26.312 -20.125 -15.234 1 91.25 460 VAL A N 1
ATOM 3424 C CA . VAL A 1 460 ? 26.453 -19.859 -13.805 1 91.25 460 VAL A CA 1
ATOM 3425 C C . VAL A 1 460 ? 27.781 -19.125 -13.547 1 91.25 460 VAL A C 1
ATOM 3427 O O . VAL A 1 460 ? 28.672 -19.125 -14.398 1 91.25 460 VAL A O 1
ATOM 3430 N N . GLY A 1 461 ? 27.797 -18.453 -12.398 1 88.81 461 GLY A N 1
ATOM 3431 C CA . GLY A 1 461 ? 29.031 -17.812 -11.984 1 88.81 461 GLY A CA 1
ATOM 3432 C C . GLY A 1 461 ? 29.922 -18.703 -11.141 1 88.81 461 GLY A C 1
ATOM 3433 O O . GLY A 1 461 ? 29.438 -19.406 -10.25 1 88.81 461 GLY A O 1
ATOM 3434 N N . ARG A 1 462 ? 31.172 -18.719 -11.523 1 88.88 462 ARG A N 1
ATOM 3435 C CA . ARG A 1 462 ? 32.188 -19.344 -10.688 1 88.88 462 ARG A CA 1
ATOM 3436 C C . ARG A 1 462 ? 33 -18.312 -9.922 1 88.88 462 ARG A C 1
ATOM 3438 O O . ARG A 1 462 ? 33.469 -17.344 -10.508 1 88.88 462 ARG A O 1
ATOM 3445 N N . PRO A 1 463 ? 33.094 -18.531 -8.625 1 86.88 463 PRO A N 1
ATOM 3446 C CA . PRO A 1 463 ? 33.844 -17.547 -7.848 1 86.88 463 PRO A CA 1
ATOM 3447 C C . PRO A 1 463 ? 35.281 -17.359 -8.367 1 86.88 463 PRO A C 1
ATOM 3449 O O . PRO A 1 463 ? 35.906 -18.328 -8.766 1 86.88 463 PRO A O 1
ATOM 3452 N N . CYS A 1 464 ? 35.656 -16.094 -8.477 1 82.38 464 CYS A N 1
ATOM 3453 C CA . CYS A 1 464 ? 37 -15.695 -8.898 1 82.38 464 CYS A CA 1
ATOM 3454 C C . CYS A 1 464 ? 37.562 -14.641 -7.965 1 82.38 464 CYS A C 1
ATOM 3456 O O . CYS A 1 464 ? 36.906 -13.641 -7.668 1 82.38 464 CYS A O 1
ATOM 3458 N N . PRO A 1 465 ? 38.656 -14.82 -7.414 1 79.12 465 PRO A N 1
ATOM 3459 C CA . PRO A 1 465 ? 39.25 -13.875 -6.457 1 79.12 465 PRO A CA 1
ATOM 3460 C C . PRO A 1 465 ? 39.531 -12.5 -7.066 1 79.12 465 PRO A C 1
ATOM 3462 O O . PRO A 1 465 ? 39.5 -11.5 -6.352 1 79.12 465 PRO A O 1
ATOM 3465 N N . VAL A 1 466 ? 39.719 -12.469 -8.344 1 75.06 466 VAL A N 1
ATOM 3466 C CA . VAL A 1 466 ? 40.125 -11.219 -8.992 1 75.06 466 VAL A CA 1
ATOM 3467 C C . VAL A 1 466 ? 38.875 -10.5 -9.516 1 75.06 466 VAL A C 1
ATOM 3469 O O . VAL A 1 466 ? 38.656 -9.32 -9.234 1 75.06 466 VAL A O 1
ATOM 3472 N N . LEU A 1 467 ? 38.031 -11.195 -10.156 1 80.12 467 LEU A N 1
ATOM 3473 C CA . LEU A 1 467 ? 36.938 -10.57 -10.883 1 80.12 467 LEU A CA 1
ATOM 3474 C C . LEU A 1 467 ? 35.625 -10.711 -10.117 1 80.12 467 LEU A C 1
ATOM 3476 O O . LEU A 1 467 ? 34.594 -10.211 -10.555 1 80.12 467 LEU A O 1
ATOM 3480 N N . GLY A 1 468 ? 35.688 -11.438 -8.961 1 83.25 468 GLY A N 1
ATOM 3481 C CA . GLY A 1 468 ? 34.438 -11.797 -8.258 1 83.25 468 GLY A CA 1
ATOM 3482 C C . GLY A 1 468 ? 33.844 -13.102 -8.742 1 83.25 468 GLY A C 1
ATOM 3483 O O . GLY A 1 468 ? 33.844 -14.094 -8.008 1 83.25 468 GLY A O 1
ATOM 3484 N N . GLU A 1 469 ? 33.344 -13.031 -10.047 1 87.31 469 GLU A N 1
ATOM 3485 C CA . GLU A 1 469 ? 32.844 -14.258 -10.656 1 87.31 469 GLU A CA 1
ATOM 3486 C C . GLU A 1 469 ? 33.281 -14.367 -12.117 1 87.31 469 GLU A C 1
ATOM 3488 O O . GLU A 1 469 ? 33.594 -13.367 -12.75 1 87.31 469 GLU A O 1
ATOM 3493 N N . ARG A 1 470 ? 33.406 -15.602 -12.547 1 89 470 ARG A N 1
ATOM 3494 C CA . ARG A 1 470 ? 33.625 -15.914 -13.953 1 89 470 ARG A CA 1
ATOM 3495 C C . ARG A 1 470 ? 32.406 -16.609 -14.562 1 89 470 ARG A C 1
ATOM 3497 O O . ARG A 1 470 ? 31.672 -17.297 -13.859 1 89 470 ARG A O 1
ATOM 3504 N N . VAL A 1 471 ? 32.281 -16.438 -15.82 1 92.31 471 VAL A N 1
ATOM 3505 C CA . VAL A 1 471 ? 31.109 -16.984 -16.516 1 92.31 471 VAL A CA 1
ATOM 3506 C C . VAL A 1 471 ? 31.391 -18.406 -16.969 1 92.31 471 VAL A C 1
ATOM 3508 O O . VAL A 1 471 ? 32.344 -18.641 -17.734 1 92.31 471 VAL A O 1
ATOM 3511 N N . VAL A 1 472 ? 30.578 -19.344 -16.5 1 94.19 472 VAL A N 1
ATOM 3512 C CA . VAL A 1 472 ? 30.688 -20.734 -16.906 1 94.19 472 VAL A CA 1
ATOM 3513 C C . VAL A 1 472 ? 29.375 -21.203 -17.531 1 94.19 472 VAL A C 1
ATOM 3515 O O . VAL A 1 472 ? 28.297 -20.859 -17.047 1 94.19 472 VAL A O 1
ATOM 3518 N N . ALA A 1 473 ? 29.5 -21.875 -18.609 1 94.5 473 ALA A N 1
ATOM 3519 C CA . ALA A 1 473 ? 28.297 -22.391 -19.281 1 94.5 473 ALA A CA 1
ATOM 3520 C C . ALA A 1 473 ? 28.297 -23.906 -19.281 1 94.5 473 ALA A C 1
ATOM 3522 O O . ALA A 1 473 ? 29.328 -24.547 -19.531 1 94.5 473 ALA A O 1
ATOM 3523 N N . PHE A 1 474 ? 27.219 -24.438 -18.906 1 93.88 474 PHE A N 1
ATOM 3524 C CA . PHE A 1 474 ? 26.922 -25.844 -19.156 1 93.88 474 PHE A CA 1
ATOM 3525 C C . PHE A 1 474 ? 26.016 -26 -20.375 1 93.88 474 PHE A C 1
ATOM 3527 O O . PHE A 1 474 ? 24.953 -25.391 -20.453 1 93.88 474 PHE A O 1
ATOM 3534 N N . VAL A 1 475 ? 26.484 -26.844 -21.297 1 92.88 475 VAL A N 1
ATOM 3535 C CA . VAL A 1 475 ? 25.766 -26.922 -22.562 1 92.88 475 VAL A CA 1
ATOM 3536 C C . VAL A 1 475 ? 25.422 -28.375 -22.875 1 92.88 475 VAL A C 1
ATOM 3538 O O . VAL A 1 475 ? 26.266 -29.266 -22.75 1 92.88 475 VAL A O 1
ATOM 3541 N N . HIS A 1 476 ? 24.172 -28.594 -23.094 1 91.19 476 HIS A N 1
ATOM 3542 C CA . HIS A 1 476 ? 23.719 -29.828 -23.719 1 91.19 476 HIS A CA 1
ATOM 3543 C C . HIS A 1 476 ? 23.469 -29.641 -25.203 1 91.19 476 HIS A C 1
ATOM 3545 O O . HIS A 1 476 ? 22.547 -28.922 -25.609 1 91.19 476 HIS A O 1
ATOM 3551 N N . ALA A 1 477 ? 24.344 -30.328 -26.016 1 87.56 477 ALA A N 1
ATOM 3552 C CA . ALA A 1 477 ? 24.312 -30.125 -27.469 1 87.56 477 ALA A CA 1
ATOM 3553 C C . ALA A 1 477 ? 23.781 -31.359 -28.188 1 87.56 477 ALA A C 1
ATOM 3555 O O . ALA A 1 477 ? 24.062 -32.5 -27.766 1 87.56 477 ALA A O 1
ATOM 3556 N N . GLY A 1 478 ? 22.938 -31.156 -29.188 1 81.31 478 GLY A N 1
ATOM 3557 C CA . GLY A 1 478 ? 22.406 -32.25 -30.016 1 81.31 478 GLY A CA 1
ATOM 3558 C C . GLY A 1 478 ? 23.312 -32.594 -31.188 1 81.31 478 GLY A C 1
ATOM 3559 O O . GLY A 1 478 ? 23.094 -33.594 -31.859 1 81.31 478 GLY A O 1
ATOM 3560 N N . ALA A 1 479 ? 24.203 -31.75 -31.531 1 84.44 479 ALA A N 1
ATOM 3561 C CA . ALA A 1 479 ? 25.203 -31.938 -32.594 1 84.44 479 ALA A CA 1
ATOM 3562 C C . ALA A 1 479 ? 26.594 -31.516 -32.094 1 84.44 479 ALA A C 1
ATOM 3564 O O . ALA A 1 479 ? 26.719 -30.828 -31.078 1 84.44 479 ALA A O 1
ATOM 3565 N N . PRO A 1 480 ? 27.594 -32.062 -32.75 1 89.06 480 PRO A N 1
ATOM 3566 C CA . PRO A 1 480 ? 28.953 -31.688 -32.344 1 89.06 480 PRO A CA 1
ATOM 3567 C C . PRO A 1 480 ? 29.188 -30.188 -32.406 1 89.06 480 PRO A C 1
ATOM 3569 O O . PRO A 1 480 ? 28.781 -29.547 -33.375 1 89.06 480 PRO A O 1
ATOM 3572 N N . ALA A 1 481 ? 29.656 -29.609 -31.359 1 91.19 481 ALA A N 1
ATOM 3573 C CA . ALA A 1 481 ? 30.062 -28.203 -31.266 1 91.19 481 ALA A CA 1
ATOM 3574 C C . ALA A 1 481 ? 31.266 -28.047 -30.344 1 91.19 481 ALA A C 1
ATOM 3576 O O . ALA A 1 481 ? 31.438 -28.812 -29.391 1 91.19 481 ALA A O 1
ATOM 3577 N N . SER A 1 482 ? 32.188 -27.141 -30.703 1 94.12 482 SER A N 1
ATOM 3578 C CA . SER A 1 482 ? 33.344 -26.891 -29.859 1 94.12 482 SER A CA 1
ATOM 3579 C C . SER A 1 482 ? 33.125 -25.656 -28.984 1 94.12 482 SER A C 1
ATOM 3581 O O . SER A 1 482 ? 32.312 -24.797 -29.312 1 94.12 482 SER A O 1
ATOM 3583 N N . ALA A 1 483 ? 33.844 -25.672 -27.859 1 95.31 483 ALA A N 1
ATOM 3584 C CA . ALA A 1 483 ? 33.812 -24.516 -26.969 1 95.31 483 ALA A CA 1
ATOM 3585 C C . ALA A 1 483 ? 34.188 -23.25 -27.703 1 95.31 483 ALA A C 1
ATOM 3587 O O . ALA A 1 483 ? 33.594 -22.188 -27.484 1 95.31 483 ALA A O 1
ATOM 3588 N N . GLU A 1 484 ? 35.125 -23.391 -28.562 1 94.06 484 GLU A N 1
ATOM 3589 C CA . GLU A 1 484 ? 35.594 -22.25 -29.328 1 94.06 484 GLU A CA 1
ATOM 3590 C C . GLU A 1 484 ? 34.5 -21.719 -30.266 1 94.06 484 GLU A C 1
ATOM 3592 O O . GLU A 1 484 ? 34.312 -20.516 -30.375 1 94.06 484 GLU A O 1
ATOM 3597 N N . GLU A 1 485 ? 33.875 -22.625 -30.844 1 93.88 485 GLU A N 1
ATOM 3598 C CA . GLU A 1 485 ? 32.781 -22.266 -31.75 1 93.88 485 GLU A CA 1
ATOM 3599 C C . GLU A 1 485 ? 31.672 -21.547 -31 1 93.88 485 GLU A C 1
ATOM 3601 O O . GLU A 1 485 ? 31.172 -20.531 -31.469 1 93.88 485 GLU A O 1
ATOM 3606 N N . LEU A 1 486 ? 31.344 -22.078 -29.828 1 94.88 486 LEU A N 1
ATOM 3607 C CA . LEU A 1 486 ? 30.25 -21.484 -29.047 1 94.88 486 LEU A CA 1
ATOM 3608 C C . LEU A 1 486 ? 30.672 -20.125 -28.484 1 94.88 486 LEU A C 1
ATOM 3610 O O . LEU A 1 486 ? 29.859 -19.203 -28.453 1 94.88 486 LEU A O 1
ATOM 3614 N N . ARG A 1 487 ? 31.859 -19.984 -28.109 1 94.62 487 ARG A N 1
ATOM 3615 C CA . ARG A 1 487 ? 32.344 -18.688 -27.625 1 94.62 487 ARG A CA 1
ATOM 3616 C C . ARG A 1 487 ? 32.312 -17.641 -28.734 1 94.62 487 ARG A C 1
ATOM 3618 O O . ARG A 1 487 ? 31.891 -16.5 -28.5 1 94.62 487 ARG A O 1
ATOM 3625 N N . ALA A 1 488 ? 32.781 -18.031 -29.844 1 93.12 488 ALA A N 1
ATOM 3626 C CA . ALA A 1 488 ? 32.75 -17.125 -30.984 1 93.12 488 ALA A CA 1
ATOM 3627 C C . ALA A 1 488 ? 31.312 -16.719 -31.328 1 93.12 488 ALA A C 1
ATOM 3629 O O . ALA A 1 488 ? 31.047 -15.555 -31.656 1 93.12 488 ALA A O 1
ATOM 3630 N N . HIS A 1 489 ? 30.531 -17.672 -31.234 1 93.12 489 HIS A N 1
ATOM 3631 C CA . HIS A 1 489 ? 29.125 -17.438 -31.5 1 93.12 489 HIS A CA 1
ATOM 3632 C C . HIS A 1 489 ? 28.547 -16.422 -30.531 1 93.12 489 HIS A C 1
ATOM 3634 O O . HIS A 1 489 ? 27.828 -15.5 -30.938 1 93.12 489 HIS A O 1
ATOM 3640 N N . VAL A 1 490 ? 28.812 -16.578 -29.234 1 92.38 490 VAL A N 1
ATOM 3641 C CA . VAL A 1 490 ? 28.328 -15.68 -28.203 1 92.38 490 VAL A CA 1
ATOM 3642 C C . VAL A 1 490 ? 29 -14.32 -28.328 1 92.38 490 VAL A C 1
ATOM 3644 O O . VAL A 1 490 ? 28.359 -13.273 -28.188 1 92.38 490 VAL A O 1
ATOM 3647 N N . ALA A 1 491 ? 30.25 -14.289 -28.703 1 89.69 491 ALA A N 1
ATOM 3648 C CA . ALA A 1 491 ? 31.031 -13.062 -28.828 1 89.69 491 ALA A CA 1
ATOM 3649 C C . ALA A 1 491 ? 30.516 -12.195 -29.969 1 89.69 491 ALA A C 1
ATOM 3651 O O . ALA A 1 491 ? 30.656 -10.969 -29.938 1 89.69 491 ALA A O 1
ATOM 3652 N N . ALA A 1 492 ? 29.969 -12.773 -30.844 1 87.88 492 ALA A N 1
ATOM 3653 C CA . ALA A 1 492 ? 29.391 -12.047 -31.984 1 87.88 492 ALA A CA 1
ATOM 3654 C C . ALA A 1 492 ? 28.109 -11.328 -31.578 1 87.88 492 ALA A C 1
ATOM 3656 O O . ALA A 1 492 ? 27.672 -10.398 -32.281 1 87.88 492 ALA A O 1
ATOM 3657 N N . ARG A 1 493 ? 27.609 -11.727 -30.469 1 83.69 493 ARG A N 1
ATOM 3658 C CA . ARG A 1 493 ? 26.266 -11.242 -30.109 1 83.69 493 ARG A CA 1
ATOM 3659 C C . ARG A 1 493 ? 26.312 -10.414 -28.828 1 83.69 493 ARG A C 1
ATOM 3661 O O . ARG A 1 493 ? 25.438 -9.594 -28.578 1 83.69 493 ARG A O 1
ATOM 3668 N N . LEU A 1 494 ? 27.25 -10.781 -28 1 85.81 494 LEU A N 1
ATOM 3669 C CA . LEU A 1 494 ? 27.297 -10.148 -26.688 1 85.81 494 LEU A CA 1
ATOM 3670 C C . LEU A 1 494 ? 28.672 -9.531 -26.438 1 85.81 494 LEU A C 1
ATOM 3672 O O . LEU A 1 494 ? 29.641 -9.859 -27.125 1 85.81 494 LEU A O 1
ATOM 3676 N N . SER A 1 495 ? 28.719 -8.586 -25.5 1 81.38 495 SER A N 1
ATOM 3677 C CA . SER A 1 495 ? 30 -7.992 -25.094 1 81.38 495 SER A CA 1
ATOM 3678 C C . SER A 1 495 ? 30.969 -9.055 -24.609 1 81.38 495 SER A C 1
ATOM 3680 O O . SER A 1 495 ? 30.562 -10.094 -24.078 1 81.38 495 SER A O 1
ATOM 3682 N N . ASP A 1 496 ? 32.188 -8.766 -24.75 1 81.81 496 ASP A N 1
ATOM 3683 C CA . ASP A 1 496 ? 33.281 -9.703 -24.484 1 81.81 496 ASP A CA 1
ATOM 3684 C C . ASP A 1 496 ? 33.219 -10.234 -23.047 1 81.81 496 ASP A C 1
ATOM 3686 O O . ASP A 1 496 ? 33.438 -11.414 -22.812 1 81.81 496 ASP A O 1
ATOM 3690 N N . TYR A 1 497 ? 32.875 -9.336 -22.125 1 81.62 497 TYR A N 1
ATOM 3691 C CA . TYR A 1 497 ? 32.906 -9.734 -20.719 1 81.62 497 TYR A CA 1
ATOM 3692 C C . TYR A 1 497 ? 31.75 -10.695 -20.391 1 81.62 497 TYR A C 1
ATOM 3694 O O . TYR A 1 497 ? 31.75 -11.344 -19.344 1 81.62 497 TYR A O 1
ATOM 3702 N N . LYS A 1 498 ? 30.797 -10.898 -21.234 1 86.19 498 LYS A N 1
ATOM 3703 C CA . LYS A 1 498 ? 29.656 -11.781 -21.031 1 86.19 498 LYS A CA 1
ATOM 3704 C C . LYS A 1 498 ? 29.938 -13.18 -21.578 1 86.19 498 LYS A C 1
ATOM 3706 O O . LYS A 1 498 ? 29.219 -14.133 -21.266 1 86.19 498 LYS A O 1
ATOM 3711 N N . VAL A 1 499 ? 30.969 -13.336 -22.438 1 91.62 499 VAL A N 1
ATOM 3712 C CA . VAL A 1 499 ? 31.266 -14.602 -23.109 1 91.62 499 VAL A CA 1
ATOM 3713 C C . VAL A 1 499 ? 31.797 -15.609 -22.078 1 91.62 499 VAL A C 1
ATOM 3715 O O . VAL A 1 499 ? 32.75 -15.312 -21.344 1 91.62 499 VAL A O 1
ATOM 3718 N N . PRO A 1 500 ? 31.156 -16.812 -22.016 1 94.75 500 PRO A N 1
ATOM 3719 C CA . PRO A 1 500 ? 31.609 -17.812 -21.047 1 94.75 500 PRO A CA 1
ATOM 3720 C C . PRO A 1 500 ? 33.094 -18.188 -21.234 1 94.75 500 PRO A C 1
ATOM 3722 O O . PRO A 1 500 ? 33.5 -18.516 -22.344 1 94.75 500 PRO A O 1
ATOM 3725 N N . GLU A 1 501 ? 33.812 -18.125 -20.188 1 89.94 501 GLU A N 1
ATOM 3726 C CA . GLU A 1 501 ? 35.219 -18.516 -20.219 1 89.94 501 GLU A CA 1
ATOM 3727 C C . GLU A 1 501 ? 35.375 -20.031 -20.234 1 89.94 501 GLU A C 1
ATOM 3729 O O . GLU A 1 501 ? 36.312 -20.562 -20.828 1 89.94 501 GLU A O 1
ATOM 3734 N N . ASP A 1 502 ? 34.469 -20.625 -19.562 1 92.62 502 ASP A N 1
ATOM 3735 C CA . ASP A 1 502 ? 34.438 -22.078 -19.453 1 92.62 502 ASP A CA 1
ATOM 3736 C C . ASP A 1 502 ? 33.094 -22.625 -19.953 1 92.62 502 ASP A C 1
ATOM 3738 O O . ASP A 1 502 ? 32.031 -22.219 -19.5 1 92.62 502 ASP A O 1
ATOM 3742 N N . ILE A 1 503 ? 33.25 -23.484 -21 1 94.94 503 ILE A N 1
ATOM 3743 C CA . ILE A 1 503 ? 32.062 -24.156 -21.531 1 94.94 503 ILE A CA 1
ATOM 3744 C C . ILE A 1 503 ? 32.188 -25.656 -21.312 1 94.94 503 ILE A C 1
ATOM 3746 O O . ILE A 1 503 ? 33.094 -26.297 -21.812 1 94.94 503 ILE A O 1
ATOM 3750 N N . ARG A 1 504 ? 31.266 -26.125 -20.578 1 93.56 504 ARG A N 1
ATOM 3751 C CA . ARG A 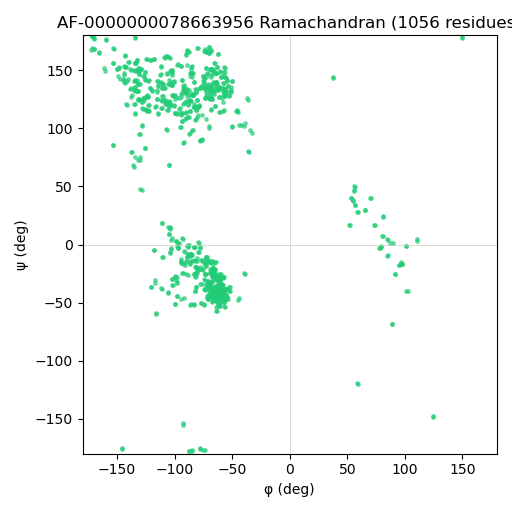1 504 ? 31.234 -27.547 -20.266 1 93.56 504 ARG A CA 1
ATOM 3752 C C . ARG A 1 504 ? 30.078 -28.234 -20.984 1 93.56 504 ARG A C 1
ATOM 3754 O O . ARG A 1 504 ? 28.922 -27.844 -20.828 1 93.56 504 ARG A O 1
ATOM 3761 N N . PHE A 1 505 ? 30.438 -29.25 -21.734 1 93.69 505 PHE A N 1
ATOM 3762 C CA . PHE A 1 505 ? 29.406 -29.984 -22.469 1 93.69 505 PHE A CA 1
ATOM 3763 C C . PHE A 1 505 ? 28.859 -31.141 -21.625 1 93.69 505 PHE A C 1
ATOM 3765 O O . PHE A 1 505 ? 29.625 -31.906 -21.047 1 93.69 505 PHE A O 1
ATOM 3772 N N . GLU A 1 506 ? 27.531 -31.125 -21.625 1 90.06 506 GLU A N 1
ATOM 3773 C CA . GLU A 1 506 ? 26.859 -32.219 -20.922 1 90.06 506 GLU A CA 1
ATOM 3774 C C . GLU A 1 506 ? 26.281 -33.219 -21.891 1 90.06 506 GLU A C 1
ATOM 3776 O O . GLU A 1 506 ? 25.703 -32.875 -22.922 1 90.06 506 GLU A O 1
ATOM 3781 N N . THR A 1 507 ? 26.375 -34.5 -21.547 1 86.56 507 THR A N 1
ATOM 3782 C CA . THR A 1 507 ? 25.891 -35.594 -22.422 1 86.56 507 THR A CA 1
ATOM 3783 C C . THR A 1 507 ? 24.438 -35.906 -22.094 1 86.56 507 THR A C 1
ATOM 3785 O O . THR A 1 507 ? 23.766 -36.625 -22.844 1 86.56 507 THR A O 1
ATOM 3788 N N . VAL A 1 508 ? 24.062 -35.406 -20.969 1 85.81 508 VAL A N 1
ATOM 3789 C CA . VAL A 1 508 ? 22.672 -35.594 -20.562 1 85.81 508 VAL A CA 1
ATOM 3790 C C . VAL A 1 508 ? 22 -34.25 -20.359 1 85.81 508 VAL A C 1
ATOM 3792 O O . VAL A 1 508 ? 22.688 -33.219 -20.219 1 85.81 508 VAL A O 1
ATOM 3795 N N . PRO A 1 509 ? 20.688 -34.281 -20.422 1 86.06 509 PRO A N 1
ATOM 3796 C CA . PRO A 1 509 ? 19.984 -33 -20.188 1 86.06 509 PRO A CA 1
ATOM 3797 C C . PRO A 1 509 ? 20.328 -32.375 -18.844 1 86.06 509 PRO A C 1
ATOM 3799 O O . PRO A 1 509 ? 20.641 -33.094 -17.875 1 86.06 509 PRO A O 1
ATOM 3802 N N . LEU A 1 510 ? 20.375 -31.062 -18.828 1 88.25 510 LEU A N 1
ATOM 3803 C CA . LEU A 1 510 ? 20.734 -30.328 -17.625 1 88.25 510 LEU A CA 1
ATOM 3804 C C . LEU A 1 510 ? 19.75 -30.609 -16.5 1 88.25 510 LEU A C 1
ATOM 3806 O O . LEU A 1 510 ? 18.578 -30.891 -16.75 1 88.25 510 LEU A O 1
ATOM 3810 N N . PRO A 1 511 ? 20.25 -30.547 -15.281 1 84.5 511 PRO A N 1
ATOM 3811 C CA . PRO A 1 511 ? 19.406 -30.875 -14.141 1 84.5 511 PRO A CA 1
ATOM 3812 C C . PRO A 1 511 ? 18.234 -29.906 -13.977 1 84.5 511 PRO A C 1
ATOM 3814 O O . PRO A 1 511 ? 18.406 -28.688 -14.117 1 84.5 511 PRO A O 1
ATOM 3817 N N . ARG A 1 512 ? 17.125 -30.484 -13.719 1 79.88 512 ARG A N 1
ATOM 3818 C CA . ARG A 1 512 ? 15.914 -29.703 -13.5 1 79.88 512 ARG A CA 1
ATOM 3819 C C . ARG A 1 512 ? 15.195 -30.172 -12.234 1 79.88 512 ARG A C 1
ATOM 3821 O O . ARG A 1 512 ? 15.383 -31.297 -11.781 1 79.88 512 ARG A O 1
ATOM 3828 N N . ASN A 1 513 ? 14.508 -29.203 -11.68 1 67.56 513 ASN A N 1
ATOM 3829 C CA . ASN A 1 513 ? 13.68 -29.594 -10.547 1 67.56 513 ASN A CA 1
ATOM 3830 C C . ASN A 1 513 ? 12.398 -30.281 -11.008 1 67.56 513 ASN A C 1
ATOM 3832 O O . ASN A 1 513 ? 12.211 -30.531 -12.195 1 67.56 513 ASN A O 1
ATOM 3836 N N . ALA A 1 514 ? 11.609 -30.547 -10 1 59.12 514 ALA A N 1
ATOM 3837 C CA . ALA A 1 514 ? 10.406 -31.328 -10.266 1 59.12 514 ALA A CA 1
ATOM 3838 C C . ALA A 1 514 ? 9.445 -30.562 -11.172 1 59.12 514 ALA A C 1
ATOM 3840 O O . ALA A 1 514 ? 8.602 -31.156 -11.852 1 59.12 514 ALA A O 1
ATOM 3841 N N . ASN A 1 515 ? 9.734 -29.266 -11.266 1 57.75 515 ASN A N 1
ATOM 3842 C CA . ASN A 1 515 ? 8.836 -28.453 -12.07 1 57.75 515 ASN A CA 1
ATOM 3843 C C . ASN A 1 515 ? 9.445 -28.141 -13.438 1 57.75 515 ASN A C 1
ATOM 3845 O O . ASN A 1 515 ? 8.891 -27.344 -14.203 1 57.75 515 ASN A O 1
ATOM 3849 N N . GLY A 1 516 ? 10.562 -28.703 -13.648 1 62.84 516 GLY A N 1
ATOM 3850 C CA . GLY A 1 516 ? 11.203 -28.547 -14.945 1 62.84 516 GLY A CA 1
ATOM 3851 C C . GLY A 1 516 ? 12.125 -27.344 -15.008 1 62.84 516 GLY A C 1
ATOM 3852 O O . GLY A 1 516 ? 12.695 -27.047 -16.062 1 62.84 516 GLY A O 1
ATOM 3853 N N . LYS A 1 517 ? 12.211 -26.688 -13.914 1 69.69 517 LYS A N 1
ATOM 3854 C CA . LYS A 1 517 ? 13.086 -25.531 -13.898 1 69.69 517 LYS A CA 1
ATOM 3855 C C . LYS A 1 517 ? 14.547 -25.938 -13.773 1 69.69 517 LYS A C 1
ATOM 3857 O O . LYS A 1 517 ? 14.875 -26.844 -13.008 1 69.69 517 LYS A O 1
ATOM 3862 N N . LEU A 1 518 ? 15.383 -25.312 -14.602 1 75.5 518 LEU A N 1
ATOM 3863 C CA . LEU A 1 518 ? 16.812 -25.578 -14.555 1 75.5 518 LEU A CA 1
ATOM 3864 C C . LEU A 1 518 ? 17.359 -25.344 -13.148 1 75.5 518 LEU A C 1
ATOM 3866 O O . LEU A 1 518 ? 17.047 -24.328 -12.516 1 75.5 518 LEU A O 1
ATOM 3870 N N . LEU A 1 519 ? 18.094 -26.25 -12.594 1 78.62 519 LEU A N 1
ATOM 3871 C CA . LEU A 1 519 ? 18.719 -26.141 -11.281 1 78.62 519 LEU A CA 1
ATOM 3872 C C . LEU A 1 519 ? 20.141 -25.594 -11.398 1 78.62 519 LEU A C 1
ATOM 3874 O O . LEU A 1 519 ? 21.109 -26.344 -11.359 1 78.62 519 LEU A O 1
ATOM 3878 N N . LYS A 1 520 ? 20.266 -24.266 -11.391 1 85.19 520 LYS A N 1
ATOM 3879 C CA . LYS A 1 520 ? 21.578 -23.656 -11.586 1 85.19 520 LYS A CA 1
ATOM 3880 C C . LYS A 1 520 ? 22.438 -23.828 -10.344 1 85.19 520 LYS A C 1
ATOM 3882 O O . LYS A 1 520 ? 23.672 -23.875 -10.438 1 85.19 520 LYS A O 1
ATOM 3887 N N . HIS A 1 521 ? 21.781 -23.969 -9.242 1 80.12 521 HIS A N 1
ATOM 3888 C CA . HIS A 1 521 ? 22.578 -24.156 -8.023 1 80.12 521 HIS A CA 1
ATOM 3889 C C . HIS A 1 521 ? 23.344 -25.469 -8.062 1 80.12 521 HIS A C 1
ATOM 3891 O O . HIS A 1 521 ? 24.484 -25.547 -7.613 1 80.12 521 HIS A O 1
ATOM 3897 N N . ALA A 1 522 ? 22.672 -26.438 -8.531 1 82.38 522 ALA A N 1
ATOM 3898 C CA . ALA A 1 522 ? 23.328 -27.734 -8.664 1 82.38 522 ALA A CA 1
ATOM 3899 C C . ALA A 1 522 ? 24.531 -27.656 -9.594 1 82.38 522 ALA A C 1
ATOM 3901 O O . ALA A 1 522 ? 25.547 -28.297 -9.352 1 82.38 522 ALA A O 1
ATOM 3902 N N . LEU A 1 523 ? 24.422 -26.906 -10.625 1 87.06 523 LEU A N 1
ATOM 3903 C CA . LEU A 1 523 ? 25.5 -26.734 -11.586 1 87.06 523 LEU A CA 1
ATOM 3904 C C . LEU A 1 523 ? 26.656 -25.938 -10.969 1 87.06 523 LEU A C 1
ATOM 3906 O O . LEU A 1 523 ? 27.828 -26.266 -11.195 1 87.06 523 LEU A O 1
ATOM 3910 N N . ARG A 1 524 ? 26.297 -24.984 -10.133 1 85.88 524 ARG A N 1
ATOM 3911 C CA . ARG A 1 524 ? 27.312 -24.219 -9.414 1 85.88 524 ARG A CA 1
ATOM 3912 C C . ARG A 1 524 ? 28.109 -25.109 -8.469 1 85.88 524 ARG A C 1
ATOM 3914 O O . ARG A 1 524 ? 29.328 -24.984 -8.375 1 85.88 524 ARG A O 1
ATOM 3921 N N . ASP A 1 525 ? 27.359 -25.984 -7.805 1 84.88 525 ASP A N 1
ATOM 3922 C CA . ASP A 1 525 ? 27.984 -26.891 -6.848 1 84.88 525 ASP A CA 1
ATOM 3923 C C . ASP A 1 525 ? 29.016 -27.797 -7.535 1 84.88 525 ASP A C 1
ATOM 3925 O O . ASP A 1 525 ? 30.016 -28.172 -6.93 1 84.88 525 ASP A O 1
ATOM 3929 N N . ARG A 1 526 ? 28.781 -28.094 -8.742 1 83.81 526 ARG A N 1
ATOM 3930 C CA . ARG A 1 526 ? 29.688 -28.938 -9.508 1 83.81 526 ARG A CA 1
ATOM 3931 C C . ARG A 1 526 ? 31 -28.219 -9.789 1 83.81 526 ARG A C 1
ATOM 3933 O O . ARG A 1 526 ? 32.031 -28.844 -10.062 1 83.81 526 ARG A O 1
ATOM 3940 N N . LEU A 1 527 ? 30.922 -26.922 -9.773 1 83 527 LEU A N 1
ATOM 3941 C CA . LEU A 1 527 ? 32.094 -26.125 -10.055 1 83 527 LEU A CA 1
ATOM 3942 C C . LEU A 1 527 ? 32.969 -25.984 -8.812 1 83 527 LEU A C 1
ATOM 3944 O O . LEU A 1 527 ? 34.188 -25.781 -8.914 1 83 527 LEU A O 1
ATOM 3948 N N . VAL A 1 528 ? 32.375 -25.797 -7.578 1 66.88 528 VAL A N 1
ATOM 3949 C CA . VAL A 1 528 ? 33.156 -25.672 -6.344 1 66.88 528 VAL A CA 1
ATOM 3950 C C . VAL A 1 528 ? 33.844 -27 -6.031 1 66.88 528 VAL A C 1
ATOM 3952 O O . VAL A 1 528 ? 34.938 -27.031 -5.504 1 66.88 528 VAL A O 1
ATOM 3955 N N . GLY A 1 529 ? 33.188 -28.141 -6.215 1 54.09 529 GLY A N 1
ATOM 3956 C CA . GLY A 1 529 ? 33.75 -29.438 -5.969 1 54.09 529 GLY A CA 1
ATOM 3957 C C . GLY A 1 529 ? 34.781 -29.844 -7.012 1 54.09 529 GLY A C 1
ATOM 3958 O O . GLY A 1 529 ? 35.5 -30.828 -6.832 1 54.09 529 GLY A O 1
ATOM 3959 N N . ALA A 1 530 ? 35.031 -29.438 -8.086 1 45.47 530 ALA A N 1
ATOM 3960 C CA . ALA A 1 530 ? 36.062 -29.781 -9.039 1 45.47 530 ALA A CA 1
ATOM 3961 C C . ALA A 1 530 ? 37.344 -28.984 -8.75 1 45.47 530 ALA A C 1
ATOM 3963 O O . ALA A 1 530 ? 37.281 -27.797 -8.414 1 45.47 530 ALA A O 1
ATOM 3964 N N . MET B 1 1 ? -0.752 37.75 -29.594 1 23.14 1 MET B N 1
ATOM 3965 C CA . MET B 1 1 ? -0.715 36.312 -29.281 1 23.14 1 MET B CA 1
ATOM 3966 C C . MET B 1 1 ? -0.248 36.094 -27.844 1 23.14 1 MET B C 1
ATOM 3968 O O . MET B 1 1 ? 0.87 36.469 -27.484 1 23.14 1 MET B O 1
ATOM 3972 N N . ARG B 1 2 ? -1.062 36.219 -26.875 1 25.52 2 ARG B N 1
ATOM 3973 C CA . ARG B 1 2 ? -0.671 36.344 -25.484 1 25.52 2 ARG B CA 1
ATOM 3974 C C . ARG B 1 2 ? 0.158 35.156 -25.031 1 25.52 2 ARG B C 1
ATOM 3976 O O . ARG B 1 2 ? -0.152 34 -25.375 1 25.52 2 ARG B O 1
ATOM 3983 N N . PRO B 1 3 ? 1.375 35.406 -24.703 1 28.45 3 PRO B N 1
ATOM 3984 C CA . PRO B 1 3 ? 2.236 34.25 -24.391 1 28.45 3 PRO B CA 1
ATOM 3985 C C . PRO B 1 3 ? 1.594 33.281 -23.391 1 28.45 3 PRO B C 1
ATOM 3987 O O . PRO B 1 3 ? 0.826 33.719 -22.516 1 28.45 3 PRO B O 1
ATOM 3990 N N . THR B 1 4 ? 1.022 32.125 -23.766 1 32.72 4 THR B N 1
ATOM 3991 C CA . THR B 1 4 ? 0.418 31.062 -22.969 1 32.72 4 THR B CA 1
ATOM 3992 C C . THR B 1 4 ? 1.282 30.766 -21.734 1 32.72 4 THR B C 1
ATOM 3994 O O . THR B 1 4 ? 2.496 30.594 -21.859 1 32.72 4 THR B O 1
ATOM 3997 N N . PRO B 1 5 ? 0.951 31.188 -20.562 1 35.06 5 PRO B N 1
ATOM 3998 C CA . PRO B 1 5 ? 1.77 30.969 -19.375 1 35.06 5 PRO B CA 1
ATOM 3999 C C . PRO B 1 5 ? 2.453 29.609 -19.375 1 35.06 5 PRO B C 1
ATOM 4001 O O . PRO B 1 5 ? 1.95 28.656 -19.984 1 35.06 5 PRO B O 1
ATOM 4004 N N . PRO B 1 6 ? 3.781 29.438 -19.219 1 36.44 6 PRO B N 1
ATOM 4005 C CA . PRO B 1 6 ? 4.516 28.172 -19.297 1 36.44 6 PRO B CA 1
ATOM 4006 C C . PRO B 1 6 ? 3.771 27.016 -18.641 1 36.44 6 PRO B C 1
ATOM 4008 O O . PRO B 1 6 ? 3.17 27.188 -17.578 1 36.44 6 PRO B O 1
ATOM 4011 N N . ARG B 1 7 ? 3.119 26.109 -19.219 1 38.78 7 ARG B N 1
ATOM 4012 C CA . ARG B 1 7 ? 2.482 24.875 -18.797 1 38.78 7 ARG B CA 1
ATOM 4013 C C . ARG B 1 7 ? 3.289 24.188 -17.688 1 38.78 7 ARG B C 1
ATOM 4015 O O . ARG B 1 7 ? 4.461 23.859 -17.891 1 38.78 7 ARG B O 1
ATOM 4022 N N . GLN B 1 8 ? 3.271 24.516 -16.406 1 46.91 8 GLN B N 1
ATOM 4023 C CA . GLN B 1 8 ? 3.943 23.859 -15.289 1 46.91 8 GLN B CA 1
ATOM 4024 C C . GLN B 1 8 ? 4.043 22.359 -15.516 1 46.91 8 GLN B C 1
ATOM 4026 O O . GLN B 1 8 ? 3.029 21.688 -15.742 1 46.91 8 GLN B O 1
ATOM 4031 N N . GLU B 1 9 ? 5.047 21.781 -15.992 1 60.06 9 GLU B N 1
ATOM 4032 C CA . GLU B 1 9 ? 5.352 20.375 -16.281 1 60.06 9 GLU B CA 1
ATOM 4033 C C . GLU B 1 9 ? 4.945 19.484 -15.109 1 60.06 9 GLU B C 1
ATOM 4035 O O . GLU B 1 9 ? 5.129 19.844 -13.945 1 60.06 9 GLU B O 1
ATOM 4040 N N . CYS B 1 10 ? 4.008 18.594 -15.258 1 71.38 10 CYS B N 1
ATOM 4041 C CA . CYS B 1 10 ? 3.562 17.625 -14.266 1 71.38 10 CYS B CA 1
ATOM 4042 C C . CYS B 1 10 ? 4.75 16.953 -13.578 1 71.38 10 CYS B C 1
ATOM 4044 O O . CYS B 1 10 ? 5.652 16.453 -14.242 1 71.38 10 CYS B O 1
ATOM 4046 N N . PRO B 1 11 ? 4.895 17.219 -12.242 1 87.25 11 PRO B N 1
ATOM 4047 C CA . PRO B 1 11 ? 6.012 16.625 -11.508 1 87.25 11 PRO B CA 1
ATOM 4048 C C . PRO B 1 11 ? 6.133 15.109 -11.734 1 87.25 11 PRO B C 1
ATOM 4050 O O . PRO B 1 11 ? 5.125 14.438 -11.961 1 87.25 11 PRO B O 1
ATOM 4053 N N . THR B 1 12 ? 7.309 14.656 -11.852 1 91.62 12 THR B N 1
ATOM 4054 C CA . THR B 1 12 ? 7.578 13.227 -11.977 1 91.62 12 THR B CA 1
ATOM 4055 C C . THR B 1 12 ? 7.305 12.508 -10.656 1 91.62 12 THR B C 1
ATOM 4057 O O . THR B 1 12 ? 7.781 12.93 -9.602 1 91.62 12 THR B O 1
ATOM 4060 N N . LEU B 1 13 ? 6.52 11.555 -10.781 1 94.94 13 LEU B N 1
ATOM 4061 C CA . LEU B 1 13 ? 6.207 10.742 -9.609 1 94.94 13 LEU B CA 1
ATOM 4062 C C . LEU B 1 13 ? 6.887 9.383 -9.695 1 94.94 13 LEU B C 1
ATOM 4064 O O . LEU B 1 13 ? 7.109 8.859 -10.789 1 94.94 13 LEU B O 1
ATOM 4068 N N . ARG B 1 14 ? 7.281 8.805 -8.609 1 95.56 14 ARG B N 1
ATOM 4069 C CA . ARG B 1 14 ? 7.805 7.445 -8.547 1 95.56 14 ARG B CA 1
ATOM 4070 C C . ARG B 1 14 ? 7.492 6.809 -7.195 1 95.56 14 ARG B C 1
ATOM 4072 O O . ARG B 1 14 ? 7.375 7.504 -6.188 1 95.56 14 ARG B O 1
ATOM 4079 N N . HIS B 1 15 ? 7.352 5.496 -7.172 1 98 15 HIS B N 1
ATOM 4080 C CA . HIS B 1 15 ? 7.203 4.777 -5.91 1 98 15 HIS B CA 1
ATOM 4081 C C . HIS B 1 15 ? 8.547 4.645 -5.191 1 98 15 HIS B C 1
ATOM 4083 O O . HIS B 1 15 ? 9.57 4.402 -5.828 1 98 15 HIS B O 1
ATOM 4089 N N . GLU B 1 16 ? 8.547 4.895 -3.906 1 98.12 16 GLU B N 1
ATOM 4090 C CA . GLU B 1 16 ? 9.734 4.758 -3.066 1 98.12 16 GLU B CA 1
ATOM 4091 C C . GLU B 1 16 ? 9.414 4.02 -1.771 1 98.12 16 GLU B C 1
ATOM 4093 O O . GLU B 1 16 ? 8.281 4.078 -1.279 1 98.12 16 GLU B O 1
ATOM 4098 N N . LEU B 1 17 ? 10.398 3.324 -1.279 1 97.56 17 LEU B N 1
ATOM 4099 C CA . LEU B 1 17 ? 10.297 2.668 0.021 1 97.56 17 LEU B CA 1
ATOM 4100 C C . LEU B 1 17 ? 10.773 3.596 1.135 1 97.56 17 LEU B C 1
ATOM 4102 O O . LEU B 1 17 ? 11.938 4.016 1.148 1 97.56 17 LEU B O 1
ATOM 4106 N N . HIS B 1 18 ? 9.867 4.016 2.006 1 97.38 18 HIS B N 1
ATOM 4107 C CA . HIS B 1 18 ? 10.172 4.805 3.193 1 97.38 18 HIS B CA 1
ATOM 4108 C C . HIS B 1 18 ? 9.57 4.176 4.445 1 97.38 18 HIS B C 1
ATOM 4110 O O . HIS B 1 18 ? 8.359 3.975 4.52 1 97.38 18 HIS B O 1
ATOM 4116 N N . HIS B 1 19 ? 10.383 3.861 5.453 1 95.88 19 HIS B N 1
ATOM 4117 C CA . HIS B 1 19 ? 9.914 3.338 6.73 1 95.88 19 HIS B CA 1
ATOM 4118 C C . HIS B 1 19 ? 9.055 2.09 6.531 1 95.88 19 HIS B C 1
ATOM 4120 O O . HIS B 1 19 ? 7.992 1.96 7.137 1 95.88 19 HIS B O 1
ATOM 4126 N N . GLY B 1 20 ? 9.445 1.3 5.617 1 95 20 GLY B N 1
ATOM 4127 C CA . GLY B 1 20 ? 8.758 0.039 5.387 1 95 20 GLY B CA 1
ATOM 4128 C C . GLY B 1 20 ? 7.484 0.193 4.574 1 95 20 GLY B C 1
ATOM 4129 O O . GLY B 1 20 ? 6.727 -0.766 4.41 1 95 20 GLY B O 1
ATOM 4130 N N . ARG B 1 21 ? 7.188 1.379 4.027 1 97.06 21 ARG B N 1
ATOM 4131 C CA . ARG B 1 21 ? 6.012 1.655 3.209 1 97.06 21 ARG B CA 1
ATOM 4132 C C . ARG B 1 21 ? 6.406 1.993 1.775 1 97.06 21 ARG B C 1
ATOM 4134 O O . ARG B 1 21 ? 7.395 2.695 1.549 1 97.06 21 ARG B O 1
ATOM 4141 N N . VAL B 1 22 ? 5.746 1.486 0.816 1 97.88 22 VAL B N 1
ATOM 4142 C CA . VAL B 1 22 ? 5.91 1.891 -0.576 1 97.88 22 VAL B CA 1
ATOM 4143 C C . VAL B 1 22 ? 4.887 2.969 -0.926 1 97.88 22 VAL B C 1
ATOM 4145 O O . VAL B 1 22 ? 3.682 2.711 -0.929 1 97.88 22 VAL B O 1
ATOM 4148 N N . VAL B 1 23 ? 5.367 4.156 -1.179 1 97.69 23 VAL B N 1
ATOM 4149 C CA . VAL B 1 23 ? 4.477 5.289 -1.426 1 97.69 23 VAL B CA 1
ATOM 4150 C C . VAL B 1 23 ? 4.91 6.02 -2.695 1 97.69 23 VAL B C 1
ATOM 4152 O O . VAL B 1 23 ? 6.09 6.008 -3.055 1 97.69 23 VAL B O 1
ATOM 4155 N N . ARG B 1 24 ? 3.994 6.613 -3.402 1 97.19 24 ARG B N 1
ATOM 4156 C CA . ARG B 1 24 ? 4.309 7.52 -4.504 1 97.19 24 ARG B CA 1
ATOM 4157 C C . ARG B 1 24 ? 4.922 8.812 -3.984 1 97.19 24 ARG B C 1
ATOM 4159 O O . ARG B 1 24 ? 4.406 9.414 -3.039 1 97.19 24 ARG B O 1
ATOM 4166 N N . CYS B 1 25 ? 5.984 9.227 -4.539 1 97.94 25 CYS B N 1
ATOM 4167 C CA . CYS B 1 25 ? 6.691 10.438 -4.117 1 97.94 25 CYS B CA 1
ATOM 4168 C C . CYS B 1 25 ? 6.965 11.344 -5.305 1 97.94 25 CYS B C 1
ATOM 4170 O O . CYS B 1 25 ? 7.004 10.891 -6.449 1 97.94 25 CYS B O 1
ATOM 4172 N N . LEU B 1 26 ? 7.027 12.609 -5.031 1 97.25 26 LEU B N 1
ATOM 4173 C CA . LEU B 1 26 ? 7.664 13.516 -5.98 1 97.25 26 LEU B CA 1
ATOM 4174 C C . LEU B 1 26 ? 9.148 13.203 -6.117 1 97.25 26 LEU B C 1
ATOM 4176 O O . LEU B 1 26 ? 9.898 13.289 -5.145 1 97.25 26 LEU B O 1
ATOM 4180 N N . ALA B 1 27 ? 9.562 12.859 -7.266 1 94.94 27 ALA B N 1
ATOM 4181 C CA . ALA B 1 27 ? 10.906 12.312 -7.473 1 94.94 27 ALA B CA 1
ATOM 4182 C C . ALA B 1 27 ? 11.969 13.375 -7.215 1 94.94 27 ALA B C 1
ATOM 4184 O O . ALA B 1 27 ? 13.008 13.078 -6.613 1 94.94 27 ALA B O 1
ATOM 4185 N N . ASP B 1 28 ? 11.734 14.555 -7.738 1 93.69 28 ASP B N 1
ATOM 4186 C CA . ASP B 1 28 ? 12.672 15.664 -7.555 1 93.69 28 ASP B CA 1
ATOM 4187 C C . ASP B 1 28 ? 12.266 16.531 -6.367 1 93.69 28 ASP B C 1
ATOM 4189 O O . ASP B 1 28 ? 11.211 17.188 -6.395 1 93.69 28 ASP B O 1
ATOM 4193 N N . ARG B 1 29 ? 13.055 16.5 -5.332 1 95.62 29 ARG B N 1
ATOM 4194 C CA . ARG B 1 29 ? 12.742 17.266 -4.137 1 95.62 29 ARG B CA 1
ATOM 4195 C C . ARG B 1 29 ? 13.977 17.469 -3.27 1 95.62 29 ARG B C 1
ATOM 4197 O O . ARG B 1 29 ? 14.867 16.625 -3.242 1 95.62 29 ARG B O 1
ATOM 4204 N N . PRO B 1 30 ? 14.031 18.625 -2.516 1 96.75 30 PRO B N 1
ATOM 4205 C CA . PRO B 1 30 ? 15.047 18.703 -1.461 1 96.75 30 PRO B CA 1
ATOM 4206 C C . PRO B 1 30 ? 14.82 17.688 -0.342 1 96.75 30 PRO B C 1
ATOM 4208 O O . PRO B 1 30 ? 13.68 17.328 -0.058 1 96.75 30 PRO B O 1
ATOM 4211 N N . ARG B 1 31 ? 15.844 17.375 0.33 1 95.94 31 ARG B N 1
ATOM 4212 C CA . ARG B 1 31 ? 15.781 16.25 1.271 1 95.94 31 ARG B CA 1
ATOM 4213 C C . ARG B 1 31 ? 15.43 16.75 2.672 1 95.94 31 ARG B C 1
ATOM 4215 O O . ARG B 1 31 ? 14.984 15.961 3.512 1 95.94 31 ARG B O 1
ATOM 4222 N N . ASN B 1 32 ? 15.695 17.953 2.971 1 97.06 32 ASN B N 1
ATOM 4223 C CA . ASN B 1 32 ? 15.453 18.547 4.285 1 97.06 32 ASN B CA 1
ATOM 4224 C C . ASN B 1 32 ? 15.383 20.078 4.215 1 97.06 32 ASN B C 1
ATOM 4226 O O . ASN B 1 32 ? 15.602 20.656 3.15 1 97.06 32 ASN B O 1
ATOM 4230 N N . LEU B 1 33 ? 15.109 20.672 5.312 1 96.38 33 LEU B N 1
ATOM 4231 C CA . LEU B 1 33 ? 14.883 22.109 5.336 1 96.38 33 LEU B CA 1
ATOM 4232 C C . LEU B 1 33 ? 16.172 22.859 5.023 1 96.38 33 LEU B C 1
ATOM 4234 O O . LEU B 1 33 ? 16.141 23.938 4.434 1 96.38 33 LEU B O 1
ATOM 4238 N N . ALA B 1 34 ? 17.312 22.312 5.398 1 97.62 34 ALA B N 1
ATOM 4239 C CA . ALA B 1 34 ? 18.609 22.938 5.094 1 97.62 34 ALA B CA 1
ATOM 4240 C C . ALA B 1 34 ? 18.828 23.031 3.586 1 97.62 34 ALA B C 1
ATOM 4242 O O . ALA B 1 34 ? 19.391 24 3.096 1 97.62 34 ALA B O 1
ATOM 4243 N N . GLU B 1 35 ? 18.359 22.031 2.863 1 97.5 35 GLU B N 1
ATOM 4244 C CA . GLU B 1 35 ? 18.5 22.062 1.41 1 97.5 35 GLU B CA 1
ATOM 4245 C C . GLU B 1 35 ? 17.547 23.078 0.785 1 97.5 35 GLU B C 1
ATOM 4247 O O . GLU B 1 35 ? 17.875 23.688 -0.23 1 97.5 35 GLU B O 1
ATOM 4252 N N . PHE B 1 36 ? 16.391 23.234 1.35 1 97.56 36 PHE B N 1
ATOM 4253 C CA . PHE B 1 36 ? 15.5 24.312 0.908 1 97.56 36 PHE B CA 1
ATOM 4254 C C . PHE B 1 36 ? 16.156 25.672 1.13 1 97.56 36 PHE B C 1
ATOM 4256 O O . PHE B 1 36 ? 16.094 26.531 0.256 1 97.56 36 PHE B O 1
ATOM 4263 N N . LEU B 1 37 ? 16.734 25.875 2.311 1 97.88 37 LEU B N 1
ATOM 4264 C CA . LEU B 1 37 ? 17.438 27.109 2.617 1 97.88 37 LEU B CA 1
ATOM 4265 C C . LEU B 1 37 ? 18.578 27.359 1.632 1 97.88 37 LEU B C 1
ATOM 4267 O O . LEU B 1 37 ? 18.766 28.469 1.152 1 97.88 37 LEU B O 1
ATOM 4271 N N . ALA B 1 38 ? 19.312 26.297 1.366 1 97.38 38 ALA B N 1
ATOM 4272 C CA . ALA B 1 38 ? 20.422 26.422 0.432 1 97.38 38 ALA B CA 1
ATOM 4273 C C . ALA B 1 38 ? 19.953 26.906 -0.934 1 97.38 38 ALA B C 1
ATOM 4275 O O . ALA B 1 38 ? 20.625 27.719 -1.573 1 97.38 38 ALA B O 1
ATOM 4276 N N . ALA B 1 39 ? 18.828 26.391 -1.369 1 96.62 39 ALA B N 1
ATOM 4277 C CA . ALA B 1 39 ? 18.266 26.812 -2.65 1 96.62 39 ALA B CA 1
ATOM 4278 C C . ALA B 1 39 ? 17.859 28.281 -2.617 1 96.62 39 ALA B C 1
ATOM 4280 O O . ALA B 1 39 ? 18.109 29.016 -3.574 1 96.62 39 ALA B O 1
ATOM 4281 N N . ALA B 1 40 ? 17.281 28.688 -1.557 1 96.94 40 ALA B N 1
ATOM 4282 C CA . ALA B 1 40 ? 16.891 30.078 -1.398 1 96.94 40 ALA B CA 1
ATOM 4283 C C . ALA B 1 40 ? 18.109 31 -1.371 1 96.94 40 ALA B C 1
ATOM 4285 O O . ALA B 1 40 ? 18.094 32.062 -1.992 1 96.94 40 ALA B O 1
ATOM 4286 N N . LEU B 1 41 ? 19.125 30.609 -0.668 1 96.12 41 LEU B N 1
ATOM 4287 C CA . LEU B 1 41 ? 20.359 31.359 -0.557 1 96.12 41 LEU B CA 1
ATOM 4288 C C . LEU B 1 41 ? 21.031 31.531 -1.923 1 96.12 41 LEU B C 1
ATOM 4290 O O . LEU B 1 41 ? 21.547 32.594 -2.234 1 96.12 41 LEU B O 1
ATOM 4294 N N . ALA B 1 42 ? 20.984 30.484 -2.621 1 96.12 42 ALA B N 1
ATOM 4295 C CA . ALA B 1 42 ? 21.594 30.516 -3.951 1 96.12 42 ALA B CA 1
ATOM 4296 C C . ALA B 1 42 ? 20.875 31.5 -4.859 1 96.12 42 ALA B C 1
ATOM 4298 O O . ALA B 1 42 ? 21.5 32.156 -5.707 1 96.12 42 ALA B O 1
ATOM 4299 N N . ARG B 1 43 ? 19.672 31.703 -4.641 1 94.94 43 ARG B N 1
ATOM 4300 C CA . ARG B 1 43 ? 18.859 32.562 -5.496 1 94.94 43 ARG B CA 1
ATOM 4301 C C . ARG B 1 43 ? 19.031 34.031 -5.098 1 94.94 43 ARG B C 1
ATOM 4303 O O . ARG B 1 43 ? 19.219 34.906 -5.957 1 94.94 43 ARG B O 1
ATOM 4310 N N . ASP B 1 44 ? 18.859 34.312 -3.83 1 96.62 44 ASP B N 1
ATOM 4311 C CA . ASP B 1 44 ? 18.922 35.719 -3.379 1 96.62 44 ASP B CA 1
ATOM 4312 C C . ASP B 1 44 ? 19.344 35.781 -1.914 1 96.62 44 ASP B C 1
ATOM 4314 O O . ASP B 1 44 ? 18.516 36 -1.03 1 96.62 44 ASP B O 1
ATOM 4318 N N . PRO B 1 45 ? 20.562 35.781 -1.623 1 97 45 PRO B N 1
ATOM 4319 C CA . PRO B 1 45 ? 21.047 35.781 -0.244 1 97 45 PRO B CA 1
ATOM 4320 C C . PRO B 1 45 ? 20.672 37.062 0.508 1 97 45 PRO B C 1
ATOM 4322 O O . PRO B 1 45 ? 20.547 37.031 1.735 1 97 45 PRO B O 1
ATOM 4325 N N . GLU B 1 46 ? 20.469 38.156 -0.206 1 97.44 46 GLU B N 1
ATOM 4326 C CA . GLU B 1 46 ? 20.203 39.438 0.448 1 97.44 46 GLU B CA 1
ATOM 4327 C C . GLU B 1 46 ? 18.703 39.719 0.502 1 97.44 46 GLU B C 1
ATOM 4329 O O . GLU B 1 46 ? 18.281 40.719 1.092 1 97.44 46 GLU B O 1
ATOM 4334 N N . GLY B 1 47 ? 17.906 38.812 -0.067 1 97.62 47 GLY B N 1
ATOM 4335 C CA . GLY B 1 47 ? 16.469 38.938 0.057 1 97.62 47 GLY B CA 1
ATOM 4336 C C . GLY B 1 47 ? 15.969 38.75 1.48 1 97.62 47 GLY B C 1
ATOM 4337 O O . GLY B 1 47 ? 16.562 38.031 2.266 1 97.62 47 GLY B O 1
ATOM 4338 N N . GLU B 1 48 ? 14.836 39.438 1.862 1 98 48 GLU B N 1
ATOM 4339 C CA . GLU B 1 48 ? 14.25 39.281 3.191 1 98 48 GLU B CA 1
ATOM 4340 C C . GLU B 1 48 ? 13.672 37.875 3.377 1 98 48 GLU B C 1
ATOM 4342 O O . GLU B 1 48 ? 12.859 37.438 2.57 1 98 48 GLU B O 1
ATOM 4347 N N . ALA B 1 49 ? 14.117 37.25 4.402 1 98.31 49 ALA B N 1
ATOM 4348 C CA . ALA B 1 49 ? 13.633 35.906 4.711 1 98.31 49 ALA B CA 1
ATOM 4349 C C . ALA B 1 49 ? 12.531 35.938 5.77 1 98.31 49 ALA B C 1
ATOM 4351 O O . ALA B 1 49 ? 11.516 35.25 5.652 1 98.31 49 ALA B O 1
ATOM 4352 N N . VAL B 1 50 ? 12.758 36.719 6.793 1 98.06 50 VAL B N 1
ATOM 4353 C CA . VAL B 1 50 ? 11.836 36.812 7.922 1 98.06 50 VAL B CA 1
ATOM 4354 C C . VAL B 1 50 ? 11.68 38.281 8.359 1 98.06 50 VAL B C 1
ATOM 4356 O O . VAL B 1 50 ? 12.664 39 8.445 1 98.06 50 VAL B O 1
ATOM 4359 N N . VAL B 1 51 ? 10.453 38.688 8.594 1 97.81 51 VAL B N 1
ATOM 4360 C CA . VAL B 1 51 ? 10.141 40.062 9.016 1 97.81 51 VAL B CA 1
ATOM 4361 C C . VAL B 1 51 ? 9.219 40.031 10.227 1 97.81 51 VAL B C 1
ATOM 4363 O O . VAL B 1 51 ? 8.172 39.375 10.203 1 97.81 51 VAL B O 1
ATOM 4366 N N . GLU B 1 52 ? 9.547 40.656 11.297 1 96.12 52 GLU B N 1
ATOM 4367 C CA . GLU B 1 52 ? 8.734 40.906 12.477 1 96.12 52 GLU B CA 1
ATOM 4368 C C . GLU B 1 52 ? 8.797 42.375 12.883 1 96.12 52 GLU B C 1
ATOM 4370 O O . GLU B 1 52 ? 9.68 42.781 13.656 1 96.12 52 GLU B O 1
ATOM 4375 N N . GLY B 1 53 ? 7.852 43.125 12.438 1 93.19 53 GLY B N 1
ATOM 4376 C CA . GLY B 1 53 ? 7.926 44.562 12.672 1 93.19 53 GLY B CA 1
ATOM 4377 C C . GLY B 1 53 ? 9.18 45.188 12.102 1 93.19 53 GLY B C 1
ATOM 4378 O O . GLY B 1 53 ? 9.469 45.031 10.914 1 93.19 53 GLY B O 1
ATOM 4379 N N . GLU B 1 54 ? 9.992 45.781 13.023 1 92.44 54 GLU B N 1
ATOM 4380 C CA . GLU B 1 54 ? 11.211 46.469 12.586 1 92.44 54 GLU B CA 1
ATOM 4381 C C . GLU B 1 54 ? 12.375 45.469 12.477 1 92.44 54 GLU B C 1
ATOM 4383 O O . GLU B 1 54 ? 13.398 45.781 11.859 1 92.44 54 GLU B O 1
ATOM 4388 N N . ARG B 1 55 ? 12.211 44.312 13.031 1 92.56 55 ARG B N 1
ATOM 4389 C CA . ARG B 1 55 ? 13.25 43.281 12.938 1 92.56 55 ARG B CA 1
ATOM 4390 C C . ARG B 1 55 ? 13.141 42.531 11.625 1 92.56 55 ARG B C 1
ATOM 4392 O O . ARG B 1 55 ? 12.125 41.875 11.359 1 92.56 55 ARG B O 1
ATOM 4399 N N . ARG B 1 56 ? 14.188 42.594 10.891 1 94.94 56 ARG B N 1
ATOM 4400 C CA . ARG B 1 56 ? 14.203 41.969 9.57 1 94.94 56 ARG B CA 1
ATOM 4401 C C . ARG B 1 56 ? 15.484 41.188 9.359 1 94.94 56 ARG B C 1
ATOM 4403 O O . ARG B 1 56 ? 16.562 41.594 9.805 1 94.94 56 ARG B O 1
ATOM 4410 N N . MET B 1 57 ? 15.359 40.062 8.719 1 94.75 57 MET B N 1
ATOM 4411 C CA . MET B 1 57 ? 16.5 39.188 8.461 1 94.75 57 MET B CA 1
ATOM 4412 C C . MET B 1 57 ? 16.516 38.719 7.008 1 94.75 57 MET B C 1
ATOM 4414 O O . MET B 1 57 ? 15.492 38.344 6.461 1 94.75 57 MET B O 1
ATOM 4418 N N . THR B 1 58 ? 17.734 38.844 6.387 1 97.56 58 THR B N 1
ATOM 4419 C CA . THR B 1 58 ? 17.938 38.312 5.039 1 97.56 58 THR B CA 1
ATOM 4420 C C . THR B 1 58 ? 18.172 36.812 5.078 1 97.56 58 THR B C 1
ATOM 4422 O O . THR B 1 58 ? 18.344 36.25 6.152 1 97.56 58 THR B O 1
ATOM 4425 N N . TYR B 1 59 ? 18.156 36.188 3.936 1 97.88 59 TYR B N 1
ATOM 4426 C CA . TYR B 1 59 ? 18.453 34.75 3.879 1 97.88 59 TYR B CA 1
ATOM 4427 C C . TYR B 1 59 ? 19.875 34.469 4.344 1 97.88 59 TYR B C 1
ATOM 4429 O O . TYR B 1 59 ? 20.125 33.469 5.023 1 97.88 59 TYR B O 1
ATOM 4437 N N . ALA B 1 60 ? 20.797 35.312 3.963 1 96.56 60 ALA B N 1
ATOM 4438 C CA . ALA B 1 60 ? 22.156 35.188 4.469 1 96.56 60 ALA B CA 1
ATOM 4439 C C . ALA B 1 60 ? 22.203 35.281 5.988 1 96.56 60 ALA B C 1
ATOM 4441 O O . ALA B 1 60 ? 22.906 34.531 6.652 1 96.56 60 ALA B O 1
ATOM 4442 N N . GLY B 1 61 ? 21.484 36.25 6.477 1 94.38 61 GLY B N 1
ATOM 4443 C CA . GLY B 1 61 ? 21.391 36.406 7.918 1 94.38 61 GLY B CA 1
ATOM 4444 C C . GLY B 1 61 ? 20.75 35.188 8.602 1 94.38 61 GLY B C 1
ATOM 4445 O O . GLY B 1 61 ? 21.219 34.75 9.656 1 94.38 61 GLY B O 1
ATOM 4446 N N . LEU B 1 62 ? 19.672 34.719 8.023 1 95.69 62 LEU B N 1
ATOM 4447 C CA . LEU B 1 62 ? 18.984 33.562 8.562 1 95.69 62 LEU B CA 1
ATOM 4448 C C . LEU B 1 62 ? 19.906 32.344 8.609 1 95.69 62 LEU B C 1
ATOM 4450 O O . LEU B 1 62 ? 19.953 31.625 9.617 1 95.69 62 LEU B O 1
ATOM 4454 N N . ASP B 1 63 ? 20.641 32.125 7.551 1 95.06 63 ASP B N 1
ATOM 4455 C CA . ASP B 1 63 ? 21.594 31.016 7.484 1 95.06 63 ASP B CA 1
ATOM 4456 C C . ASP B 1 63 ? 22.672 31.141 8.57 1 95.06 63 ASP B C 1
ATOM 4458 O O . ASP B 1 63 ? 22.953 30.172 9.281 1 95.06 63 ASP B O 1
ATOM 4462 N N . ARG B 1 64 ? 23.203 32.312 8.695 1 92.44 64 ARG B N 1
ATOM 4463 C CA . ARG B 1 64 ? 24.234 32.562 9.703 1 92.44 64 ARG B CA 1
ATOM 4464 C C . ARG B 1 64 ? 23.703 32.344 11.109 1 92.44 64 ARG B C 1
ATOM 4466 O O . ARG B 1 64 ? 24.344 31.703 11.938 1 92.44 64 ARG B O 1
ATOM 4473 N N . ALA B 1 65 ? 22.547 32.875 11.367 1 92.56 65 ALA B N 1
ATOM 4474 C CA . ALA B 1 65 ? 21.953 32.75 12.695 1 92.56 65 ALA B CA 1
ATOM 4475 C C . ALA B 1 65 ? 21.641 31.312 13.031 1 92.56 65 ALA B C 1
ATOM 4477 O O . ALA B 1 65 ? 21.891 30.859 14.148 1 92.56 65 ALA B O 1
ATOM 4478 N N . ALA B 1 66 ? 21.062 30.594 12.094 1 94.69 66 ALA B N 1
ATOM 4479 C CA . ALA B 1 66 ? 20.688 29.203 12.312 1 94.69 66 ALA B CA 1
ATOM 4480 C C . ALA B 1 66 ? 21.906 28.328 12.555 1 94.69 66 ALA B C 1
ATOM 4482 O O . ALA B 1 66 ? 21.906 27.484 13.461 1 94.69 66 ALA B O 1
ATOM 4483 N N . ARG B 1 67 ? 22.953 28.516 11.766 1 93.06 67 ARG B N 1
ATOM 4484 C CA . ARG B 1 67 ? 24.188 27.734 11.93 1 93.06 67 ARG B CA 1
ATOM 4485 C C . ARG B 1 67 ? 24.844 28.047 13.273 1 93.06 67 ARG B C 1
ATOM 4487 O O . ARG B 1 67 ? 25.344 27.141 13.938 1 93.06 67 ARG B O 1
ATOM 4494 N N . ALA B 1 68 ? 24.891 29.281 13.586 1 91 68 ALA B N 1
ATOM 4495 C CA . ALA B 1 68 ? 25.469 29.672 14.859 1 91 68 ALA B CA 1
ATOM 4496 C C . ALA B 1 68 ? 24.703 29.078 16.031 1 91 68 ALA B C 1
ATOM 4498 O O . ALA B 1 68 ? 25.312 28.578 16.984 1 91 68 ALA B O 1
ATOM 4499 N N . LEU B 1 69 ? 23.406 29.156 15.945 1 92.5 69 LEU B N 1
ATOM 4500 C CA . LEU B 1 69 ? 22.594 28.578 17.016 1 92.5 69 LEU B CA 1
ATOM 4501 C C . LEU B 1 69 ? 22.781 27.062 17.094 1 92.5 69 LEU B C 1
ATOM 4503 O O . LEU B 1 69 ? 22.812 26.5 18.188 1 92.5 69 LEU B O 1
ATOM 4507 N N . ALA B 1 70 ? 22.859 26.375 15.961 1 94.81 70 ALA B N 1
ATOM 4508 C CA . ALA B 1 70 ? 23.109 24.938 15.938 1 94.81 70 ALA B CA 1
ATOM 4509 C C . ALA B 1 70 ? 24.406 24.594 16.672 1 94.81 70 ALA B C 1
ATOM 4511 O O . ALA B 1 70 ? 24.438 23.656 17.484 1 94.81 70 ALA B O 1
ATOM 4512 N N . ALA B 1 71 ? 25.422 25.344 16.344 1 92.19 71 ALA B N 1
ATOM 4513 C CA . ALA B 1 71 ? 26.703 25.125 16.984 1 92.19 71 ALA B CA 1
ATOM 4514 C C . ALA B 1 71 ? 26.609 25.312 18.5 1 92.19 71 ALA B C 1
ATOM 4516 O O . ALA B 1 71 ? 27.234 24.578 19.266 1 92.19 71 ALA B O 1
ATOM 4517 N N . ARG B 1 72 ? 25.828 26.25 18.891 1 89.19 72 ARG B N 1
ATOM 4518 C CA . ARG B 1 72 ? 25.625 26.5 20.312 1 89.19 72 ARG B CA 1
ATOM 4519 C C . ARG B 1 72 ? 24.844 25.359 20.969 1 89.19 72 ARG B C 1
ATOM 4521 O O . ARG B 1 72 ? 25.156 24.969 22.094 1 89.19 72 ARG B O 1
ATOM 4528 N N . MET B 1 73 ? 23.859 24.938 20.312 1 92.31 73 MET B N 1
ATOM 4529 C CA . MET B 1 73 ? 23.094 23.797 20.812 1 92.31 73 MET B CA 1
ATOM 4530 C C . MET B 1 73 ? 24 22.594 21.047 1 92.31 73 MET B C 1
ATOM 4532 O O . MET B 1 73 ? 23.891 21.906 22.078 1 92.31 73 MET B O 1
ATOM 4536 N N . ILE B 1 74 ? 24.859 22.359 20.094 1 92.81 74 ILE B N 1
ATOM 4537 C CA . ILE B 1 74 ? 25.812 21.25 20.203 1 92.81 74 ILE B CA 1
ATOM 4538 C C . ILE B 1 74 ? 26.719 21.469 21.406 1 92.81 74 ILE B C 1
ATOM 4540 O O . ILE B 1 74 ? 27.016 20.531 22.141 1 92.81 74 ILE B O 1
ATOM 4544 N N . ALA B 1 75 ? 27.125 22.688 21.594 1 88.44 75 ALA B N 1
ATOM 4545 C CA . ALA B 1 75 ? 27.984 23.016 22.734 1 88.44 75 ALA B CA 1
ATOM 4546 C C . ALA B 1 75 ? 27.25 22.781 24.062 1 88.44 75 ALA B C 1
ATOM 4548 O O . ALA B 1 75 ? 27.875 22.469 25.078 1 88.44 75 ALA B O 1
ATOM 4549 N N . LEU B 1 76 ? 25.953 22.922 24.031 1 87.31 76 LEU B N 1
ATOM 4550 C CA . LEU B 1 76 ? 25.141 22.719 25.219 1 87.31 76 LEU B CA 1
ATOM 4551 C C . LEU B 1 76 ? 24.844 21.234 25.406 1 87.31 76 LEU B C 1
ATOM 4553 O O . LEU B 1 76 ? 24.141 20.844 26.344 1 87.31 76 LEU B O 1
ATOM 4557 N N . GLY B 1 77 ? 25.328 20.422 24.453 1 90.75 77 GLY B N 1
ATOM 4558 C CA . GLY B 1 77 ? 25.234 18.969 24.656 1 90.75 77 GLY B CA 1
ATOM 4559 C C . GLY B 1 77 ? 24.25 18.312 23.719 1 90.75 77 GLY B C 1
ATOM 4560 O O . GLY B 1 77 ? 24.031 17.094 23.797 1 90.75 77 GLY B O 1
ATOM 4561 N N . VAL B 1 78 ? 23.656 19.031 22.828 1 95.06 78 VAL B N 1
ATOM 4562 C CA . VAL B 1 78 ? 22.703 18.453 21.875 1 95.06 78 VAL B CA 1
ATOM 4563 C C . VAL B 1 78 ? 23.453 17.609 20.844 1 95.06 78 VAL B C 1
ATOM 4565 O O . VAL B 1 78 ? 24.453 18.047 20.281 1 95.06 78 VAL B O 1
ATOM 4568 N N . THR B 1 79 ? 23.031 16.391 20.656 1 96.06 79 THR B N 1
ATOM 4569 C CA . THR B 1 79 ? 23.547 15.492 19.625 1 96.06 79 THR B CA 1
ATOM 4570 C C . THR B 1 79 ? 22.438 15.102 18.641 1 96.06 79 THR B C 1
ATOM 4572 O O . THR B 1 79 ? 21.25 15.266 18.938 1 96.06 79 THR B O 1
ATOM 4575 N N . PRO B 1 80 ? 22.859 14.664 17.469 1 97.25 80 PRO B N 1
ATOM 4576 C CA . PRO B 1 80 ? 21.828 14.258 16.5 1 97.25 80 PRO B CA 1
ATOM 4577 C C . PRO B 1 80 ? 20.828 13.273 17.094 1 97.25 80 PRO B C 1
ATOM 4579 O O . PRO B 1 80 ? 21.203 12.328 17.781 1 97.25 80 PRO B O 1
ATOM 4582 N N . GLY B 1 81 ? 19.562 13.578 16.859 1 97.81 81 GLY B N 1
ATOM 4583 C CA . GLY B 1 81 ? 18.516 12.727 17.391 1 97.81 81 GLY B CA 1
ATOM 4584 C C . GLY B 1 81 ? 17.922 13.25 18.688 1 97.81 81 GLY B C 1
ATOM 4585 O O . GLY B 1 81 ? 16.828 12.828 19.094 1 97.81 81 GLY B O 1
ATOM 4586 N N . ASP B 1 82 ? 18.609 14.156 19.328 1 98.44 82 ASP B N 1
ATOM 4587 C CA . ASP B 1 82 ? 18.062 14.75 20.547 1 98.44 82 ASP B CA 1
ATOM 4588 C C . ASP B 1 82 ? 16.859 15.641 20.25 1 98.44 82 ASP B C 1
ATOM 4590 O O . ASP B 1 82 ? 16.766 16.203 19.156 1 98.44 82 ASP B O 1
ATOM 4594 N N . ARG B 1 83 ? 15.961 15.742 21.188 1 98.75 83 ARG B N 1
ATOM 4595 C CA . ARG B 1 83 ? 14.773 16.578 21.062 1 98.75 83 ARG B CA 1
ATOM 4596 C C . ARG B 1 83 ? 15.008 17.953 21.672 1 98.75 83 ARG B C 1
ATOM 4598 O O . ARG B 1 83 ? 15.5 18.078 22.797 1 98.75 83 ARG B O 1
ATOM 4605 N N . VAL B 1 84 ? 14.695 18.938 20.922 1 98.31 84 VAL B N 1
ATOM 4606 C CA . VAL B 1 84 ? 14.766 20.344 21.344 1 98.31 84 VAL B CA 1
ATOM 4607 C C . VAL B 1 84 ? 13.367 20.938 21.391 1 98.31 84 VAL B C 1
ATOM 4609 O O . VAL B 1 84 ? 12.734 21.141 20.359 1 98.31 84 VAL B O 1
ATOM 4612 N N . ALA B 1 85 ? 12.914 21.25 22.578 1 98.31 85 ALA B N 1
ATOM 4613 C CA . ALA B 1 85 ? 11.562 21.766 22.781 1 98.31 85 ALA B CA 1
ATOM 4614 C C . ALA B 1 85 ? 11.516 23.281 22.562 1 98.31 85 ALA B C 1
ATOM 4616 O O . ALA B 1 85 ? 12.477 23.984 22.875 1 98.31 85 ALA B O 1
ATOM 4617 N N . VAL B 1 86 ? 10.422 23.719 22 1 97.44 86 VAL B N 1
ATOM 4618 C CA . VAL B 1 86 ? 10.227 25.141 21.688 1 97.44 86 VAL B CA 1
ATOM 4619 C C . VAL B 1 86 ? 8.898 25.609 22.266 1 97.44 86 VAL B C 1
ATOM 4621 O O . VAL B 1 86 ? 7.832 25.328 21.719 1 97.44 86 VAL B O 1
ATOM 4624 N N . LEU B 1 87 ? 8.922 26.297 23.375 1 95.12 87 LEU B N 1
ATOM 4625 C CA . LEU B 1 87 ? 7.758 26.906 24.016 1 95.12 87 LEU B CA 1
ATOM 4626 C C . LEU B 1 87 ? 7.738 28.406 23.797 1 95.12 87 LEU B C 1
ATOM 4628 O O . LEU B 1 87 ? 7.945 29.188 24.734 1 95.12 87 LEU B O 1
ATOM 4632 N N . LEU B 1 88 ? 7.516 28.766 22.547 1 94.69 88 LEU B N 1
ATOM 4633 C CA . LEU B 1 88 ? 7.531 30.156 22.109 1 94.69 88 LEU B CA 1
ATOM 4634 C C . LEU B 1 88 ? 6.289 30.484 21.281 1 94.69 88 LEU B C 1
ATOM 4636 O O . LEU B 1 88 ? 5.734 29.594 20.609 1 94.69 88 LEU B O 1
ATOM 4640 N N . GLY B 1 89 ? 5.789 31.703 21.375 1 93.44 89 GLY B N 1
ATOM 4641 C CA . GLY B 1 89 ? 4.859 32.219 20.375 1 93.44 89 GLY B CA 1
ATOM 4642 C C . GLY B 1 89 ? 5.531 32.562 19.062 1 93.44 89 GLY B C 1
ATOM 4643 O O . GLY B 1 89 ? 6.738 32.375 18.906 1 93.44 89 GLY B O 1
ATOM 4644 N N . ASN B 1 90 ? 4.719 33.094 18.188 1 95.94 90 ASN B N 1
ATOM 4645 C CA . ASN B 1 90 ? 5.293 33.531 16.922 1 95.94 90 ASN B CA 1
ATOM 4646 C C . ASN B 1 90 ? 6.332 34.625 17.141 1 95.94 90 ASN B C 1
ATOM 4648 O O . ASN B 1 90 ? 6.039 35.656 17.766 1 95.94 90 ASN B O 1
ATOM 4652 N N . ARG B 1 91 ? 7.457 34.406 16.625 1 94.94 91 ARG B N 1
ATOM 4653 C CA . ARG B 1 91 ? 8.523 35.406 16.734 1 94.94 91 ARG B CA 1
ATOM 4654 C C . ARG B 1 91 ? 9.656 35.094 15.758 1 94.94 91 ARG B C 1
ATOM 4656 O O . ARG B 1 91 ? 9.758 33.969 15.266 1 94.94 91 ARG B O 1
ATOM 4663 N N . ILE B 1 92 ? 10.492 36 15.531 1 94.69 92 ILE B N 1
ATOM 4664 C CA . ILE B 1 92 ? 11.508 35.938 14.477 1 94.69 92 ILE B CA 1
ATOM 4665 C C . ILE B 1 92 ? 12.523 34.844 14.797 1 94.69 92 ILE B C 1
ATOM 4667 O O . ILE B 1 92 ? 13.156 34.281 13.891 1 94.69 92 ILE B O 1
ATOM 4671 N N . GLU B 1 93 ? 12.648 34.406 16.094 1 94.94 93 GLU B N 1
ATOM 4672 C CA . GLU B 1 93 ? 13.594 33.375 16.516 1 94.94 93 GLU B CA 1
ATOM 4673 C C . GLU B 1 93 ? 13.102 31.984 16.094 1 94.94 93 GLU B C 1
ATOM 4675 O O . GLU B 1 93 ? 13.891 31.031 16.016 1 94.94 93 GLU B O 1
ATOM 4680 N N . TYR B 1 94 ? 11.812 31.875 15.875 1 96.5 94 TYR B N 1
ATOM 4681 C CA . TYR B 1 94 ? 11.203 30.562 15.68 1 96.5 94 TYR B CA 1
ATOM 4682 C C . TYR B 1 94 ? 11.789 29.859 14.469 1 96.5 94 TYR B C 1
ATOM 4684 O O . TYR B 1 94 ? 12.289 28.734 14.57 1 96.5 94 TYR B O 1
ATOM 4692 N N . PRO B 1 95 ? 11.82 30.5 13.234 1 97.44 95 PRO B N 1
ATOM 4693 C CA . PRO B 1 95 ? 12.438 29.828 12.086 1 97.44 95 PRO B CA 1
ATOM 4694 C C . PRO B 1 95 ? 13.922 29.547 12.289 1 97.44 95 PRO B C 1
ATOM 4696 O O . PRO B 1 95 ? 14.453 28.562 11.773 1 97.44 95 PRO B O 1
ATOM 4699 N N . VAL B 1 96 ? 14.609 30.391 13.039 1 96.31 96 VAL B N 1
ATOM 4700 C CA . VAL B 1 96 ? 16.031 30.203 13.328 1 96.31 96 VAL B CA 1
ATOM 4701 C C . VAL B 1 96 ? 16.219 28.906 14.117 1 96.31 96 VAL B C 1
ATOM 4703 O O . VAL B 1 96 ? 17.094 28.109 13.797 1 96.31 96 VAL B O 1
ATOM 4706 N N . ILE B 1 97 ? 15.367 28.719 15.086 1 96.81 97 ILE B N 1
ATOM 4707 C CA . ILE B 1 97 ? 15.461 27.562 15.961 1 96.81 97 ILE B CA 1
ATOM 4708 C C . ILE B 1 97 ? 15.164 26.281 15.172 1 96.81 97 ILE B C 1
ATOM 4710 O O . ILE B 1 97 ? 15.883 25.281 15.289 1 96.81 97 ILE B O 1
ATOM 4714 N N . VAL B 1 98 ? 14.141 26.312 14.344 1 98.31 98 VAL B N 1
ATOM 4715 C CA . VAL B 1 98 ? 13.75 25.141 13.555 1 98.31 98 VAL B CA 1
ATOM 4716 C C . VAL B 1 98 ? 14.883 24.766 12.609 1 98.31 98 VAL B C 1
ATOM 4718 O O . VAL B 1 98 ? 15.242 23.594 12.508 1 98.31 98 VAL B O 1
ATOM 4721 N N . LEU B 1 99 ? 15.461 25.719 11.945 1 98.06 99 LEU B N 1
ATOM 4722 C CA . LEU B 1 99 ? 16.562 25.469 11.031 1 98.06 99 LEU B CA 1
ATOM 4723 C C . LEU B 1 99 ? 17.797 25 11.789 1 98.06 99 LEU B C 1
ATOM 4725 O O . LEU B 1 99 ? 18.531 24.141 11.312 1 98.06 99 LEU B O 1
ATOM 4729 N N . ALA B 1 100 ? 18.031 25.625 12.961 1 96.5 100 ALA B N 1
ATOM 4730 C CA . ALA B 1 100 ? 19.156 25.203 13.781 1 96.5 100 ALA B CA 1
ATOM 4731 C C . ALA B 1 100 ? 19.047 23.734 14.172 1 96.5 100 ALA B C 1
ATOM 4733 O O . ALA B 1 100 ? 20.047 23 14.203 1 96.5 100 ALA B O 1
ATOM 4734 N N . CYS B 1 101 ? 17.875 23.281 14.492 1 98.12 101 CYS B N 1
ATOM 4735 C CA . CYS B 1 101 ? 17.641 21.875 14.789 1 98.12 101 CYS B CA 1
ATOM 4736 C C . CYS B 1 101 ? 18.047 21 13.602 1 98.12 101 CYS B C 1
ATOM 4738 O O . CYS B 1 101 ? 18.672 19.953 13.773 1 98.12 101 CYS B O 1
ATOM 4740 N N . THR B 1 102 ? 17.688 21.422 12.391 1 98.38 102 THR B N 1
ATOM 4741 C CA . THR B 1 102 ? 18.031 20.688 11.188 1 98.38 102 THR B CA 1
ATOM 4742 C C . THR B 1 102 ? 19.547 20.594 11.023 1 98.38 102 THR B C 1
ATOM 4744 O O . THR B 1 102 ? 20.094 19.516 10.773 1 98.38 102 THR B O 1
ATOM 4747 N N . PHE B 1 103 ? 20.25 21.703 11.258 1 97 103 PHE B N 1
ATOM 4748 C CA . PHE B 1 103 ? 21.688 21.734 11.117 1 97 103 PHE B CA 1
ATOM 4749 C C . PHE B 1 103 ? 22.359 20.891 12.195 1 97 103 PHE B C 1
ATOM 4751 O O . PHE B 1 103 ? 23.406 20.281 11.953 1 97 103 PHE B O 1
ATOM 4758 N N . ALA B 1 104 ? 21.781 20.844 13.367 1 96.5 104 ALA B N 1
ATOM 4759 C CA . ALA B 1 104 ? 22.359 20.109 14.484 1 96.5 104 ALA B CA 1
ATOM 4760 C C . ALA B 1 104 ? 21.969 18.641 14.43 1 96.5 104 ALA B C 1
ATOM 4762 O O . ALA B 1 104 ? 22.469 17.828 15.211 1 96.5 104 ALA B O 1
ATOM 4763 N N . GLY B 1 105 ? 21.031 18.266 13.508 1 97.94 105 GLY B N 1
ATOM 4764 C CA . GLY B 1 105 ? 20.484 16.906 13.461 1 97.94 105 GLY B CA 1
ATOM 4765 C C . GLY B 1 105 ? 19.516 16.625 14.586 1 97.94 105 GLY B C 1
ATOM 4766 O O . GLY B 1 105 ? 19.234 15.469 14.898 1 97.94 105 GLY B O 1
ATOM 4767 N N . ALA B 1 106 ? 19.031 17.672 15.219 1 98.5 106 ALA B N 1
ATOM 4768 C CA . ALA B 1 106 ? 18.109 17.531 16.344 1 98.5 106 ALA B CA 1
ATOM 4769 C C . ALA B 1 106 ? 16.656 17.516 15.859 1 98.5 106 ALA B C 1
ATOM 4771 O O . ALA B 1 106 ? 16.391 17.812 14.695 1 98.5 106 ALA B O 1
ATOM 4772 N N . ILE B 1 107 ? 15.773 17.078 16.703 1 98.88 107 ILE B N 1
ATOM 4773 C CA . ILE B 1 107 ? 14.344 17.016 16.438 1 98.88 107 ILE B CA 1
ATOM 4774 C C . ILE B 1 107 ? 13.625 18.141 17.188 1 98.88 107 ILE B C 1
ATOM 4776 O O . ILE B 1 107 ? 13.711 18.219 18.406 1 98.88 107 ILE B O 1
ATOM 4780 N N . ALA B 1 108 ? 12.969 19.047 16.469 1 98.81 108 ALA B N 1
ATOM 4781 C CA . ALA B 1 108 ? 12.227 20.109 17.125 1 98.81 108 ALA B CA 1
ATOM 4782 C C . ALA B 1 108 ? 10.93 19.594 17.734 1 98.81 108 ALA B C 1
ATOM 4784 O O . ALA B 1 108 ? 10.242 18.75 17.141 1 98.81 108 ALA B O 1
ATOM 4785 N N . VAL B 1 109 ? 10.57 20.094 18.906 1 98.62 109 VAL B N 1
ATOM 4786 C CA . VAL B 1 109 ? 9.328 19.766 19.578 1 98.62 109 VAL B CA 1
ATOM 4787 C C . VAL B 1 109 ? 8.562 21.047 19.922 1 98.62 109 VAL B C 1
ATOM 4789 O O . VAL B 1 109 ? 8.57 21.5 21.062 1 98.62 109 VAL B O 1
ATOM 4792 N N . PRO B 1 110 ? 7.836 21.531 18.938 1 97.62 110 PRO B N 1
ATOM 4793 C CA . PRO B 1 110 ? 7.051 22.75 19.172 1 97.62 110 PRO B CA 1
ATOM 4794 C C . PRO B 1 110 ? 5.914 22.531 20.172 1 97.62 110 PRO B C 1
ATOM 4796 O O . PRO B 1 110 ? 5.27 21.484 20.156 1 97.62 110 PRO B O 1
ATOM 4799 N N . MET B 1 111 ? 5.734 23.5 21.016 1 92.69 111 MET B N 1
ATOM 4800 C CA . MET B 1 111 ? 4.66 23.5 22.016 1 92.69 111 MET B CA 1
ATOM 4801 C C . MET B 1 111 ? 3.924 24.828 22.031 1 92.69 111 MET B C 1
ATOM 4803 O O . MET B 1 111 ? 4.516 25.875 21.75 1 92.69 111 MET B O 1
ATOM 4807 N N . ASN B 1 112 ? 2.693 24.734 22.375 1 86.5 112 ASN B N 1
ATOM 4808 C CA . ASN B 1 112 ? 1.854 25.938 22.406 1 86.5 112 ASN B CA 1
ATOM 4809 C C . ASN B 1 112 ? 2.049 26.719 23.703 1 86.5 112 ASN B C 1
ATOM 4811 O O . ASN B 1 112 ? 2.045 26.141 24.797 1 86.5 112 ASN B O 1
ATOM 4815 N N . ILE B 1 113 ? 2.207 27.984 23.641 1 87.44 113 ILE B N 1
ATOM 4816 C CA . ILE B 1 113 ? 2.492 28.812 24.812 1 87.44 113 ILE B CA 1
ATOM 4817 C C . ILE B 1 113 ? 1.253 28.906 25.703 1 87.44 113 ILE B C 1
ATOM 4819 O O . ILE B 1 113 ? 1.333 29.344 26.844 1 87.44 113 ILE B O 1
ATOM 4823 N N . ARG B 1 114 ? 0.16 28.484 25.125 1 76.56 114 ARG B N 1
ATOM 4824 C CA . ARG B 1 114 ? -1.079 28.531 25.906 1 76.56 114 ARG B CA 1
ATOM 4825 C C . ARG B 1 114 ? -1.285 27.234 26.688 1 76.56 114 ARG B C 1
ATOM 4827 O O . ARG B 1 114 ? -2.242 27.109 27.453 1 76.56 114 ARG B O 1
ATOM 4834 N N . GLN B 1 115 ? -0.398 26.344 26.531 1 78.12 115 GLN B N 1
ATOM 4835 C CA . GLN B 1 115 ? -0.484 25.078 27.25 1 78.12 115 GLN B CA 1
ATOM 4836 C C . GLN B 1 115 ? -0.272 25.281 28.75 1 78.12 115 GLN B C 1
ATOM 4838 O O . GLN B 1 115 ? 0.479 26.172 29.156 1 78.12 115 GLN B O 1
ATOM 4843 N N . THR B 1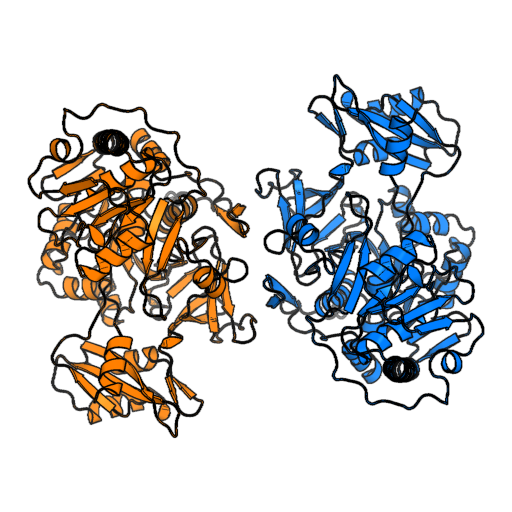 116 ? -0.891 24.391 29.5 1 74.81 116 THR B N 1
ATOM 4844 C CA . THR B 1 116 ? -0.683 24.406 30.953 1 74.81 116 THR B CA 1
ATOM 4845 C C . THR B 1 116 ? 0.689 23.844 31.297 1 74.81 116 THR B C 1
ATOM 4847 O O . THR B 1 116 ? 1.341 23.203 30.469 1 74.81 116 THR B O 1
ATOM 4850 N N . ALA B 1 117 ? 1.032 24.078 32.5 1 80.12 117 ALA B N 1
ATOM 4851 C CA . ALA B 1 117 ? 2.301 23.531 32.969 1 80.12 117 ALA B CA 1
ATOM 4852 C C . ALA B 1 117 ? 2.307 22.016 32.906 1 80.12 117 ALA B C 1
ATOM 4854 O O . ALA B 1 117 ? 3.332 21.406 32.594 1 80.12 117 ALA B O 1
ATOM 4855 N N . ALA B 1 118 ? 1.173 21.453 33.219 1 80.69 118 ALA B N 1
ATOM 4856 C CA . ALA B 1 118 ? 1.056 20 33.188 1 80.69 118 ALA B CA 1
ATOM 4857 C C . ALA B 1 118 ? 1.201 19.453 31.766 1 80.69 118 ALA B C 1
ATOM 4859 O O . ALA B 1 118 ? 1.851 18.422 31.547 1 80.69 118 ALA B O 1
ATOM 4860 N N . GLU B 1 119 ? 0.583 20.125 30.859 1 81.25 119 GLU B N 1
ATOM 4861 C CA . GLU B 1 119 ? 0.686 19.734 29.453 1 81.25 119 GLU B CA 1
ATOM 4862 C C . GLU B 1 119 ? 2.115 19.891 28.938 1 81.25 119 GLU B C 1
ATOM 4864 O O . GLU B 1 119 ? 2.611 19.031 28.203 1 81.25 119 GLU B O 1
ATOM 4869 N N . THR B 1 120 ? 2.738 20.938 29.391 1 89.06 120 THR B N 1
ATOM 4870 C CA . THR B 1 120 ? 4.129 21.188 29.016 1 89.06 120 THR B CA 1
ATOM 4871 C C . THR B 1 120 ? 5.043 20.109 29.594 1 89.06 120 THR B C 1
ATOM 4873 O O . THR B 1 120 ? 5.91 19.578 28.891 1 89.06 120 THR B O 1
ATOM 4876 N N . ALA B 1 121 ? 4.766 19.766 30.828 1 90.88 121 ALA B N 1
ATOM 4877 C CA . ALA B 1 121 ? 5.555 18.734 31.484 1 90.88 121 ALA B CA 1
ATOM 4878 C C . ALA B 1 121 ? 5.406 17.391 30.766 1 90.88 121 ALA B C 1
ATOM 4880 O O . ALA B 1 121 ? 6.387 16.672 30.578 1 90.88 121 ALA B O 1
ATOM 4881 N N . HIS B 1 122 ? 4.258 17.156 30.406 1 87 122 HIS B N 1
ATOM 4882 C CA . HIS B 1 122 ? 3.996 15.906 29.703 1 87 122 HIS B CA 1
ATOM 4883 C C . HIS B 1 122 ? 4.754 15.852 28.375 1 87 122 HIS B C 1
ATOM 4885 O O . HIS B 1 122 ? 5.41 14.852 28.078 1 87 122 HIS B O 1
ATOM 4891 N N . ALA B 1 123 ? 4.656 16.859 27.594 1 91.75 123 ALA B N 1
ATOM 4892 C CA . ALA B 1 123 ? 5.305 16.891 26.281 1 91.75 123 ALA B CA 1
ATOM 4893 C C . ALA B 1 123 ? 6.82 16.766 26.422 1 91.75 123 ALA B C 1
ATOM 4895 O O . ALA B 1 123 ? 7.465 16.047 25.672 1 91.75 123 ALA B O 1
ATOM 4896 N N . LEU B 1 124 ? 7.359 17.438 27.422 1 96.06 124 LEU B N 1
ATOM 4897 C CA . LEU B 1 124 ? 8.797 17.406 27.672 1 96.06 124 LEU B CA 1
ATOM 4898 C C . LEU B 1 124 ? 9.242 16.016 28.094 1 96.06 124 LEU B C 1
ATOM 4900 O O . LEU B 1 124 ? 10.234 15.492 27.578 1 96.06 124 LEU B O 1
ATOM 4904 N N . ALA B 1 125 ? 8.469 15.453 28.922 1 95.62 125 ALA B N 1
ATOM 4905 C CA . ALA B 1 125 ? 8.812 14.133 29.438 1 95.62 125 ALA B CA 1
ATOM 4906 C C . ALA B 1 125 ? 8.641 13.062 28.359 1 95.62 125 ALA B C 1
ATOM 4908 O O . ALA B 1 125 ? 9.508 12.211 28.172 1 95.62 125 ALA B O 1
ATOM 4909 N N . ALA B 1 126 ? 7.531 13.141 27.672 1 94.56 126 ALA B N 1
ATOM 4910 C CA . ALA B 1 126 ? 7.207 12.133 26.656 1 94.56 126 ALA B CA 1
ATOM 4911 C C . ALA B 1 126 ? 8.203 12.18 25.5 1 94.56 126 ALA B C 1
ATOM 4913 O O . ALA B 1 126 ? 8.578 11.141 24.953 1 94.56 126 ALA B O 1
ATOM 4914 N N . SER B 1 127 ? 8.648 13.352 25.109 1 97.62 127 SER B N 1
ATOM 4915 C CA . SER B 1 127 ? 9.602 13.477 24 1 97.62 127 SER B CA 1
ATOM 4916 C C . SER B 1 127 ? 11.031 13.203 24.469 1 97.62 127 SER B C 1
ATOM 4918 O O . SER B 1 127 ? 11.898 12.867 23.672 1 97.62 127 SER B O 1
ATOM 4920 N N . GLY B 1 128 ? 11.25 13.398 25.766 1 97.81 128 GLY B N 1
ATOM 4921 C CA . GLY B 1 128 ? 12.617 13.336 26.266 1 97.81 128 GLY B CA 1
ATOM 4922 C C . GLY B 1 128 ? 13.477 14.508 25.812 1 97.81 128 GLY B C 1
ATOM 4923 O O . GLY B 1 128 ? 14.648 14.328 25.484 1 97.81 128 GLY B O 1
ATOM 4924 N N . ALA B 1 129 ? 12.93 15.688 25.797 1 98 129 ALA B N 1
ATOM 4925 C CA . ALA B 1 129 ? 13.641 16.875 25.312 1 98 129 ALA B CA 1
ATOM 4926 C C . ALA B 1 129 ? 14.859 17.172 26.188 1 98 129 ALA B C 1
ATOM 4928 O O . ALA B 1 129 ? 14.797 17.047 27.422 1 98 129 ALA B O 1
ATOM 4929 N N . ARG B 1 130 ? 15.891 17.531 25.516 1 97.19 130 ARG B N 1
ATOM 4930 C CA . ARG B 1 130 ? 17.156 17.828 26.188 1 97.19 130 ARG B CA 1
ATOM 4931 C C . ARG B 1 130 ? 17.328 19.328 26.406 1 97.19 130 ARG B C 1
ATOM 4933 O O . ARG B 1 130 ? 17.984 19.734 27.359 1 97.19 130 ARG B O 1
ATOM 4940 N N . LEU B 1 131 ? 16.844 20.078 25.531 1 95.88 131 LEU B N 1
ATOM 4941 C CA . LEU B 1 131 ? 16.938 21.531 25.531 1 95.88 131 LEU B CA 1
ATOM 4942 C C . LEU B 1 131 ? 15.578 22.172 25.312 1 95.88 131 LEU B C 1
ATOM 4944 O O . LEU B 1 131 ? 14.766 21.672 24.547 1 95.88 131 LEU B O 1
ATOM 4948 N N . LEU B 1 132 ? 15.281 23.266 26.094 1 96.25 132 LEU B N 1
ATOM 4949 C CA . LEU B 1 132 ? 14.023 23.984 25.953 1 96.25 132 LEU B CA 1
ATOM 4950 C C . LEU B 1 132 ? 14.273 25.469 25.703 1 96.25 132 LEU B C 1
ATOM 4952 O O . LEU B 1 132 ? 14.906 26.141 26.5 1 96.25 132 LEU B O 1
ATOM 4956 N N . PHE B 1 133 ? 13.867 25.953 24.516 1 95.31 133 PHE B N 1
ATOM 4957 C CA . PHE B 1 133 ? 13.703 27.375 24.312 1 95.31 133 PHE B CA 1
ATOM 4958 C C . PHE B 1 133 ? 12.336 27.844 24.797 1 95.31 133 PHE B C 1
ATOM 4960 O O . PHE B 1 133 ? 11.312 27.266 24.453 1 95.31 133 PHE B O 1
ATOM 4967 N N . HIS B 1 134 ? 12.258 28.844 25.609 1 94.06 134 HIS B N 1
ATOM 4968 C CA . HIS B 1 134 ? 10.977 29.266 26.172 1 94.06 134 HIS B CA 1
ATOM 4969 C C . HIS B 1 134 ? 10.898 30.781 26.281 1 94.06 134 HIS B C 1
ATOM 4971 O O . HIS B 1 134 ? 11.93 31.453 26.359 1 94.06 134 HIS B O 1
ATOM 4977 N N . GLU B 1 135 ? 9.656 31.281 26.234 1 92.31 135 GLU B N 1
ATOM 4978 C CA . GLU B 1 135 ? 9.453 32.688 26.562 1 92.31 135 GLU B CA 1
ATOM 4979 C C . GLU B 1 135 ? 10.039 33.031 27.938 1 92.31 135 GLU B C 1
ATOM 4981 O O . GLU B 1 135 ? 9.922 32.219 28.875 1 92.31 135 GLU B O 1
ATOM 4986 N N . ALA B 1 136 ? 10.633 34.156 28.078 1 90.38 136 ALA B N 1
ATOM 4987 C CA . ALA B 1 136 ? 11.273 34.531 29.328 1 90.38 136 ALA B CA 1
ATOM 4988 C C . ALA B 1 136 ? 10.289 34.5 30.5 1 90.38 136 ALA B C 1
ATOM 4990 O O . ALA B 1 136 ? 10.656 34.156 31.625 1 90.38 136 ALA B O 1
ATOM 4991 N N . ASP B 1 137 ? 9.039 34.719 30.219 1 87.62 137 ASP B N 1
ATOM 4992 C CA . ASP B 1 137 ? 8.047 34.781 31.281 1 87.62 137 ASP B CA 1
ATOM 4993 C C . ASP B 1 137 ? 7.203 33.531 31.344 1 87.62 137 ASP B C 1
ATOM 4995 O O . ASP B 1 137 ? 6.172 33.469 32 1 87.62 137 ASP B O 1
ATOM 4999 N N . ALA B 1 138 ? 7.645 32.5 30.703 1 87.5 138 ALA B N 1
ATOM 5000 C CA . ALA B 1 138 ? 6.859 31.281 30.656 1 87.5 138 ALA B CA 1
ATOM 5001 C C . ALA B 1 138 ? 6.906 30.547 32 1 87.5 138 ALA B C 1
ATOM 5003 O O . ALA B 1 138 ? 7.93 30.578 32.688 1 87.5 138 ALA B O 1
ATOM 5004 N N . ARG B 1 139 ? 5.746 29.938 32.375 1 83.25 139 ARG B N 1
ATOM 5005 C CA . ARG B 1 139 ? 5.727 29.047 33.531 1 83.25 139 ARG B CA 1
ATOM 5006 C C . ARG B 1 139 ? 6.23 27.656 33.156 1 83.25 139 ARG B C 1
ATOM 5008 O O . ARG B 1 139 ? 5.613 26.953 32.344 1 83.25 139 ARG B O 1
ATOM 5015 N N . LEU B 1 140 ? 7.277 27.266 33.75 1 90 140 LEU B N 1
ATOM 5016 C CA . LEU B 1 140 ? 7.918 26 33.438 1 90 140 LEU B CA 1
ATOM 5017 C C . LEU B 1 140 ? 7.598 24.938 34.469 1 90 140 LEU B C 1
ATOM 5019 O O . LEU B 1 140 ? 7.371 25.25 35.625 1 90 140 LEU B O 1
ATOM 5023 N N . PRO B 1 141 ? 7.574 23.781 34.062 1 89.12 141 PRO B N 1
ATOM 5024 C CA . PRO B 1 141 ? 7.355 22.703 35.031 1 89.12 141 PRO B CA 1
ATOM 5025 C C . PRO B 1 141 ? 8.555 22.484 35.969 1 89.12 141 PRO B C 1
ATOM 5027 O O . PRO B 1 141 ? 9.648 23 35.688 1 89.12 141 PRO B O 1
ATOM 5030 N N . ASP B 1 142 ? 8.227 21.719 37.062 1 90.69 142 ASP B N 1
ATOM 5031 C CA . ASP B 1 142 ? 9.289 21.344 37.969 1 90.69 142 ASP B CA 1
ATOM 5032 C C . ASP B 1 142 ? 10.32 20.438 37.281 1 90.69 142 ASP B C 1
ATOM 5034 O O . ASP B 1 142 ? 9.961 19.562 36.5 1 90.69 142 ASP B O 1
ATOM 5038 N N . ARG B 1 143 ? 11.547 20.719 37.625 1 90.69 143 ARG B N 1
ATOM 5039 C CA . ARG B 1 143 ? 12.641 19.969 37 1 90.69 143 ARG B CA 1
ATOM 5040 C C . ARG B 1 143 ? 12.492 18.484 37.25 1 90.69 143 ARG B C 1
ATOM 5042 O O . ARG B 1 143 ? 12.883 17.656 36.438 1 90.69 143 ARG B O 1
ATOM 5049 N N . ALA B 1 144 ? 11.883 18.109 38.312 1 92.75 144 ALA B N 1
ATOM 5050 C CA . ALA B 1 144 ? 11.703 16.703 38.656 1 92.75 144 ALA B CA 1
ATOM 5051 C C . ALA B 1 144 ? 10.781 16 37.656 1 92.75 144 ALA B C 1
ATOM 5053 O O . ALA B 1 144 ? 10.883 14.781 37.469 1 92.75 144 ALA B O 1
ATOM 5054 N N . GLN B 1 145 ? 9.945 16.75 37.062 1 92 145 GLN B N 1
ATOM 5055 C CA . GLN B 1 145 ? 8.969 16.188 36.125 1 92 145 GLN B CA 1
ATOM 5056 C C . GLN B 1 145 ? 9.586 15.992 34.75 1 92 145 GLN B C 1
ATOM 5058 O O . GLN B 1 145 ? 9.008 15.305 33.906 1 92 145 GLN B O 1
ATOM 5063 N N . VAL B 1 146 ? 10.75 16.594 34.531 1 94.06 146 VAL B N 1
ATOM 5064 C CA . VAL B 1 146 ? 11.383 16.578 33.188 1 94.06 146 VAL B CA 1
ATOM 5065 C C . VAL B 1 146 ? 12.875 16.281 33.344 1 94.06 146 VAL B C 1
ATOM 5067 O O . VAL B 1 146 ? 13.711 17.094 32.938 1 94.06 146 VAL B O 1
ATOM 5070 N N . PRO B 1 147 ? 13.188 15.094 33.75 1 92.94 147 PRO B N 1
ATOM 5071 C CA . PRO B 1 147 ? 14.562 14.758 34.125 1 92.94 147 PRO B CA 1
ATOM 5072 C C . PRO B 1 147 ? 15.523 14.82 32.938 1 92.94 147 PRO B C 1
ATOM 5074 O O . PRO B 1 147 ? 16.719 15.031 33.094 1 92.94 147 PRO B O 1
ATOM 5077 N N . ALA B 1 148 ? 15.07 14.664 31.703 1 94.62 148 ALA B N 1
ATOM 5078 C CA . ALA B 1 148 ? 15.938 14.633 30.531 1 94.62 148 ALA B CA 1
ATOM 5079 C C . ALA B 1 148 ? 16.375 16.047 30.141 1 94.62 148 ALA B C 1
ATOM 5081 O O . ALA B 1 148 ? 17.328 16.203 29.375 1 94.62 148 ALA B O 1
ATOM 5082 N N . LEU B 1 149 ? 15.664 17 30.594 1 94.81 149 LEU B N 1
ATOM 5083 C CA . LEU B 1 149 ? 15.93 18.391 30.234 1 94.81 149 LEU B CA 1
ATOM 5084 C C . LEU B 1 149 ? 17.234 18.859 30.844 1 94.81 149 LEU B C 1
ATOM 5086 O O . LEU B 1 149 ? 17.344 19 32.062 1 94.81 149 LEU B O 1
ATOM 5090 N N . ALA B 1 150 ? 18.172 19.172 30.047 1 93.25 150 ALA B N 1
ATOM 5091 C CA . ALA B 1 150 ? 19.516 19.5 30.516 1 93.25 150 ALA B CA 1
ATOM 5092 C C . ALA B 1 150 ? 19.766 21 30.516 1 93.25 150 ALA B C 1
ATOM 5094 O O . ALA B 1 150 ? 20.562 21.516 31.297 1 93.25 150 ALA B O 1
ATOM 5095 N N . ALA B 1 151 ? 19.109 21.734 29.609 1 92.25 151 ALA B N 1
ATOM 5096 C CA . ALA B 1 151 ? 19.375 23.172 29.484 1 92.25 151 ALA B CA 1
ATOM 5097 C C . ALA B 1 151 ? 18.109 23.938 29.156 1 92.25 151 ALA B C 1
ATOM 5099 O O . ALA B 1 151 ? 17.219 23.406 28.484 1 92.25 151 ALA B O 1
ATOM 5100 N N . LEU B 1 152 ? 18.031 25.109 29.656 1 91.88 152 LEU B N 1
ATOM 5101 C CA . LEU B 1 152 ? 16.953 26.062 29.375 1 91.88 152 LEU B CA 1
ATOM 5102 C C . LEU B 1 152 ? 17.516 27.344 28.75 1 91.88 152 LEU B C 1
ATOM 5104 O O . LEU B 1 152 ? 18.562 27.844 29.188 1 91.88 152 LEU B O 1
ATOM 5108 N N . VAL B 1 153 ? 16.891 27.75 27.703 1 90.94 153 VAL B N 1
ATOM 5109 C CA . VAL B 1 153 ? 17.266 29.016 27.078 1 90.94 153 VAL B CA 1
ATOM 5110 C C . VAL B 1 153 ? 16.047 29.938 27.016 1 90.94 153 VAL B C 1
ATOM 5112 O O . VAL B 1 153 ? 15.102 29.688 26.281 1 90.94 153 VAL B O 1
ATOM 5115 N N . ALA B 1 154 ? 16.078 31.031 27.703 1 91.5 154 ALA B N 1
ATOM 5116 C CA . ALA B 1 154 ? 15.008 32 27.703 1 91.5 154 ALA B CA 1
ATOM 5117 C C . ALA B 1 154 ? 15.18 33 26.562 1 91.5 154 ALA B C 1
ATOM 5119 O O . ALA B 1 154 ? 16.281 33.5 26.328 1 91.5 154 ALA B O 1
ATOM 5120 N N . ILE B 1 155 ? 14.148 33.219 25.875 1 90.75 155 ILE B N 1
ATOM 5121 C CA . ILE B 1 155 ? 14.141 34.188 24.812 1 90.75 155 ILE B CA 1
ATOM 5122 C C . ILE B 1 155 ? 13.367 35.438 25.266 1 90.75 155 ILE B C 1
ATOM 5124 O O . ILE B 1 155 ? 12.18 35.344 25.594 1 90.75 155 ILE B O 1
ATOM 5128 N N . ALA B 1 156 ? 14.016 36.531 25.234 1 85.81 156 ALA B N 1
ATOM 5129 C CA . ALA B 1 156 ? 13.391 37.781 25.656 1 85.81 156 ALA B CA 1
ATOM 5130 C C . ALA B 1 156 ? 12.984 38.625 24.438 1 85.81 156 ALA B C 1
ATOM 5132 O O . ALA B 1 156 ? 13.594 38.5 23.375 1 85.81 156 ALA B O 1
ATOM 5133 N N . ASP B 1 157 ? 11.898 39.375 24.484 1 76.56 157 ASP B N 1
ATOM 5134 C CA . ASP B 1 157 ? 11.336 40.188 23.391 1 76.56 157 ASP B CA 1
ATOM 5135 C C . ASP B 1 157 ? 12.383 41.125 22.812 1 76.56 157 ASP B C 1
ATOM 5137 O O . ASP B 1 157 ? 12.477 41.312 21.594 1 76.56 157 ASP B O 1
ATOM 5141 N N . ASP B 1 158 ? 13.148 41.844 23.562 1 67.19 158 ASP B N 1
ATOM 5142 C CA . ASP B 1 158 ? 13.961 42.938 23.078 1 67.19 158 ASP B CA 1
ATOM 5143 C C . ASP B 1 158 ? 15.438 42.562 23.016 1 67.19 158 ASP B C 1
ATOM 5145 O O . ASP B 1 158 ? 16.297 43.406 22.766 1 67.19 158 ASP B O 1
ATOM 5149 N N . ALA B 1 159 ? 15.625 41.281 23.094 1 67.56 159 ALA B N 1
ATOM 5150 C CA . ALA B 1 159 ? 17.047 40.938 23.031 1 67.56 159 ALA B CA 1
ATOM 5151 C C . ALA B 1 159 ? 17.469 40.688 21.578 1 67.56 159 ALA B C 1
ATOM 5153 O O . ALA B 1 159 ? 16.703 40.156 20.781 1 67.56 159 ALA B O 1
ATOM 5154 N N . PRO B 1 160 ? 18.609 41.281 21.266 1 63.47 160 PRO B N 1
ATOM 5155 C CA . PRO B 1 160 ? 19.125 40.969 19.922 1 63.47 160 PRO B CA 1
ATOM 5156 C C . PRO B 1 160 ? 19.297 39.469 19.656 1 63.47 160 PRO B C 1
ATOM 5158 O O . PRO B 1 160 ? 19.719 38.75 20.547 1 63.47 160 PRO B O 1
ATOM 5161 N N . LEU B 1 161 ? 18.797 39.094 18.531 1 63.53 161 LEU B N 1
ATOM 5162 C CA . LEU B 1 161 ? 18.828 37.688 18.141 1 63.53 161 LEU B CA 1
ATOM 5163 C C . LEU B 1 161 ? 20.188 37.062 18.422 1 63.53 161 LEU B C 1
ATOM 5165 O O . LEU B 1 161 ? 20.281 35.938 18.906 1 63.53 161 LEU B O 1
ATOM 5169 N N . ALA B 1 162 ? 21.141 37.844 18.016 1 58.78 162 ALA B N 1
ATOM 5170 C CA . ALA B 1 162 ? 22.531 37.375 18.125 1 58.78 162 ALA B CA 1
ATOM 5171 C C . ALA B 1 162 ? 22.891 37.094 19.578 1 58.78 162 ALA B C 1
ATOM 5173 O O . ALA B 1 162 ? 23.609 36.125 19.875 1 58.78 162 ALA B O 1
ATOM 5174 N N . GLU B 1 163 ? 22.469 37.906 20.406 1 59.62 163 GLU B N 1
ATOM 5175 C CA . GLU B 1 163 ? 22.812 37.781 21.828 1 59.62 163 GLU B CA 1
ATOM 5176 C C . GLU B 1 163 ? 22.047 36.625 22.453 1 59.62 163 GLU B C 1
ATOM 5178 O O . GLU B 1 163 ? 22.578 35.906 23.312 1 59.62 163 GLU B O 1
ATOM 5183 N N . THR B 1 164 ? 20.906 36.531 22.031 1 59.5 164 THR B N 1
ATOM 5184 C CA . THR B 1 164 ? 20.047 35.5 22.594 1 59.5 164 THR B CA 1
ATOM 5185 C C . THR B 1 164 ? 20.438 34.094 22.109 1 59.5 164 THR B C 1
ATOM 5187 O O . THR B 1 164 ? 20.516 33.156 22.891 1 59.5 164 THR B O 1
ATOM 5190 N N . LEU B 1 165 ? 20.781 34.062 20.891 1 61.47 165 LEU B N 1
ATOM 5191 C CA . LEU B 1 165 ? 20.953 32.75 20.266 1 61.47 165 LEU B CA 1
ATOM 5192 C C . LEU B 1 165 ? 22.406 32.344 20.234 1 61.47 165 LEU B C 1
ATOM 5194 O O . LEU B 1 165 ? 22.734 31.141 20.141 1 61.47 165 LEU B O 1
ATOM 5198 N N . ALA B 1 166 ? 23.359 33.281 20.188 1 57.31 166 ALA B N 1
ATOM 5199 C CA . ALA B 1 166 ? 24.797 33 20.078 1 57.31 166 ALA B CA 1
ATOM 5200 C C . ALA B 1 166 ? 25.594 33.812 21.109 1 57.31 166 ALA B C 1
ATOM 5202 O O . ALA B 1 166 ? 26.25 34.781 20.75 1 57.31 166 ALA B O 1
ATOM 5203 N N . PRO B 1 167 ? 25.422 33.344 22.375 1 54.5 167 PRO B N 1
ATOM 5204 C CA . PRO B 1 167 ? 26.312 34.062 23.266 1 54.5 167 PRO B CA 1
ATOM 5205 C C . PRO B 1 167 ? 27.781 33.938 22.875 1 54.5 167 PRO B C 1
ATOM 5207 O O . PRO B 1 167 ? 28.203 32.875 22.375 1 54.5 167 PRO B O 1
ATOM 5210 N N . GLN B 1 168 ? 28.547 35.062 22.609 1 53.81 168 GLN B N 1
ATOM 5211 C CA . GLN B 1 168 ? 29.922 35.188 22.125 1 53.81 168 GLN B CA 1
ATOM 5212 C C . GLN B 1 168 ? 30.828 34.125 22.75 1 53.81 168 GLN B C 1
ATOM 5214 O O . GLN B 1 168 ? 31.844 33.75 22.156 1 53.81 168 GLN B O 1
ATOM 5219 N N . ASP B 1 169 ? 30.453 33.625 23.938 1 55.19 169 ASP B N 1
ATOM 5220 C CA . ASP B 1 169 ? 31.406 32.812 24.656 1 55.19 169 ASP B CA 1
ATOM 5221 C C . ASP B 1 169 ? 31.219 31.328 24.328 1 55.19 169 ASP B C 1
ATOM 5223 O O . ASP B 1 169 ? 31.859 30.469 24.938 1 55.19 169 ASP B O 1
ATOM 5227 N N . VAL B 1 170 ? 30.328 31.047 23.406 1 56 170 VAL B N 1
ATOM 5228 C CA . VAL B 1 170 ? 30.125 29.625 23.172 1 56 170 VAL B CA 1
ATOM 5229 C C . VAL B 1 170 ? 30.969 29.172 21.984 1 56 170 VAL B C 1
ATOM 5231 O O . VAL B 1 170 ? 30.922 29.781 20.906 1 56 170 VAL B O 1
ATOM 5234 N N . PRO B 1 171 ? 31.953 28.25 22.219 1 59.34 171 PRO B N 1
ATOM 5235 C CA . PRO B 1 171 ? 32.781 27.734 21.125 1 59.34 171 PRO B CA 1
ATOM 5236 C C . PRO B 1 171 ? 31.922 27.219 19.953 1 59.34 171 PRO B C 1
ATOM 5238 O O . PRO B 1 171 ? 30.781 26.797 20.156 1 59.34 171 PRO B O 1
ATOM 5241 N N . VAL B 1 172 ? 32.375 27.625 18.688 1 63.66 172 VAL B N 1
ATOM 5242 C CA . VAL B 1 172 ? 31.719 27.125 17.484 1 63.66 172 VAL B CA 1
ATOM 5243 C C . VAL B 1 172 ? 32.156 25.688 17.219 1 63.66 172 VAL B C 1
ATOM 5245 O O . VAL B 1 172 ? 33.375 25.422 17.156 1 63.66 172 VAL B O 1
ATOM 5248 N N . SER B 1 173 ? 31.219 24.75 17.375 1 74 173 SER B N 1
ATOM 5249 C CA . SER B 1 173 ? 31.5 23.359 17.047 1 74 173 SER B CA 1
ATOM 5250 C C . SER B 1 173 ? 31.172 23.078 15.578 1 74 173 SER B C 1
ATOM 5252 O O . SER B 1 173 ? 30.406 23.812 14.953 1 74 173 SER B O 1
ATOM 5254 N N . ALA B 1 174 ? 31.859 22.094 15.141 1 86.5 174 ALA B N 1
ATOM 5255 C CA . ALA B 1 174 ? 31.578 21.641 13.773 1 86.5 174 ALA B CA 1
ATOM 5256 C C . ALA B 1 174 ? 30.156 21.062 13.68 1 86.5 174 ALA B C 1
ATOM 5258 O O . ALA B 1 174 ? 29.703 20.375 14.594 1 86.5 174 ALA B O 1
ATOM 5259 N N . LEU B 1 175 ? 29.469 21.438 12.711 1 94.38 175 LEU B N 1
ATOM 5260 C CA . LEU B 1 175 ? 28.125 20.938 12.477 1 94.38 175 LEU B CA 1
ATOM 5261 C C . LEU B 1 175 ? 28.156 19.5 11.945 1 94.38 175 LEU B C 1
ATOM 5263 O O . LEU B 1 175 ? 29.047 19.156 11.164 1 94.38 175 LEU B O 1
ATOM 5267 N N . PRO B 1 176 ? 27.281 18.672 12.422 1 95.75 176 PRO B N 1
ATOM 5268 C CA . PRO B 1 176 ? 27.188 17.312 11.883 1 95.75 176 PRO B CA 1
ATOM 5269 C C . PRO B 1 176 ? 26.672 17.281 10.445 1 95.75 176 PRO B C 1
ATOM 5271 O O . PRO B 1 176 ? 26.25 18.312 9.914 1 95.75 176 PRO B O 1
ATOM 5274 N N . PRO B 1 177 ? 26.828 16.062 9.789 1 95.25 177 PRO B N 1
ATOM 5275 C CA . PRO B 1 177 ? 26.172 15.93 8.484 1 95.25 177 PRO B CA 1
ATOM 5276 C C . PRO B 1 177 ? 24.656 16.172 8.562 1 95.25 177 PRO B C 1
ATOM 5278 O O . PRO B 1 177 ? 24.031 15.867 9.586 1 95.25 177 PRO B O 1
ATOM 5281 N N . LEU B 1 178 ? 24.141 16.688 7.488 1 96.94 178 LEU B N 1
ATOM 5282 C CA . LEU B 1 178 ? 22.703 16.938 7.434 1 96.94 178 LEU B CA 1
ATOM 5283 C C . LEU B 1 178 ? 21.906 15.633 7.531 1 96.94 178 LEU B C 1
ATOM 5285 O O . LEU B 1 178 ? 22.375 14.586 7.078 1 96.94 178 LEU B O 1
ATOM 5289 N N . PRO B 1 179 ? 20.766 15.719 8.117 1 96.94 179 PRO B N 1
ATOM 5290 C CA . PRO B 1 179 ? 19.938 14.516 8.258 1 96.94 179 PRO B CA 1
ATOM 5291 C C . PRO B 1 179 ? 19.406 14 6.922 1 96.94 179 PRO B C 1
ATOM 5293 O O . PRO B 1 179 ? 19.172 14.789 6.004 1 96.94 179 PRO B O 1
ATOM 5296 N N . GLY B 1 180 ? 19.203 12.711 6.898 1 96.19 180 GLY B N 1
ATOM 5297 C CA . GLY B 1 180 ? 18.531 12.109 5.754 1 96.19 180 GLY B CA 1
ATOM 5298 C C . GLY B 1 180 ? 17.047 12.391 5.727 1 96.19 180 GLY B C 1
ATOM 5299 O O . GLY B 1 180 ? 16.469 12.836 6.723 1 96.19 180 GLY B O 1
ATOM 5300 N N . GLU B 1 181 ? 16.406 12.109 4.633 1 96.38 181 GLU B N 1
ATOM 5301 C CA . GLU B 1 181 ? 15.008 12.453 4.418 1 96.38 181 GLU B CA 1
ATOM 5302 C C . GLU B 1 181 ? 14.094 11.672 5.359 1 96.38 181 GLU B C 1
ATOM 5304 O O . GLU B 1 181 ? 13.016 12.148 5.73 1 96.38 181 GLU B O 1
ATOM 5309 N N . ASP B 1 182 ? 14.508 10.477 5.781 1 97.25 182 ASP B N 1
ATOM 5310 C CA . ASP B 1 182 ? 13.641 9.617 6.578 1 97.25 182 ASP B CA 1
ATOM 5311 C C . ASP B 1 182 ? 13.797 9.914 8.07 1 97.25 182 ASP B C 1
ATOM 5313 O O . ASP B 1 182 ? 13.023 9.414 8.891 1 97.25 182 ASP B O 1
ATOM 5317 N N . GLU B 1 183 ? 14.789 10.766 8.438 1 98.19 183 GLU B N 1
ATOM 5318 C CA . GLU B 1 183 ? 15.008 11.086 9.844 1 98.19 183 GLU B CA 1
ATOM 5319 C C . GLU B 1 183 ? 13.898 11.984 10.383 1 98.19 183 GLU B C 1
ATOM 5321 O O . GLU B 1 183 ? 13.336 12.797 9.648 1 98.19 183 GLU B O 1
ATOM 5326 N N . PRO B 1 184 ? 13.562 11.82 11.672 1 98.69 184 PRO B N 1
ATOM 5327 C CA . PRO B 1 184 ? 12.586 12.727 12.289 1 98.69 184 PRO B CA 1
ATOM 5328 C C . PRO B 1 184 ? 13.047 14.18 12.297 1 98.69 184 PRO B C 1
ATOM 5330 O O . PRO B 1 184 ? 14.219 14.461 12.562 1 98.69 184 PRO B O 1
ATOM 5333 N N . ALA B 1 185 ? 12.164 15.078 11.906 1 98.81 185 ALA B N 1
ATOM 5334 C CA . ALA B 1 185 ? 12.461 16.516 11.922 1 98.81 185 ALA B CA 1
ATOM 5335 C C . ALA B 1 185 ? 11.742 17.203 13.078 1 98.81 185 ALA B C 1
ATOM 5337 O O . ALA B 1 185 ? 12.312 18.078 13.734 1 98.81 185 ALA B O 1
ATOM 5338 N N . VAL B 1 186 ? 10.484 16.797 13.281 1 98.81 186 VAL B N 1
ATOM 5339 C CA . VAL B 1 186 ? 9.602 17.484 14.227 1 98.81 186 VAL B CA 1
ATOM 5340 C C . VAL B 1 186 ? 8.711 16.453 14.93 1 98.81 186 VAL B C 1
ATOM 5342 O O . VAL B 1 186 ? 8.273 15.477 14.32 1 98.81 186 VAL B O 1
ATOM 5345 N N . ILE B 1 187 ? 8.5 16.641 16.203 1 98.62 187 ILE B N 1
ATOM 5346 C CA . ILE B 1 187 ? 7.457 15.938 16.938 1 98.62 187 ILE B CA 1
ATOM 5347 C C . ILE B 1 187 ? 6.363 16.922 17.359 1 98.62 187 ILE B C 1
ATOM 5349 O O . ILE B 1 187 ? 6.629 17.891 18.062 1 98.62 187 ILE B O 1
ATOM 5353 N N . LEU B 1 188 ? 5.168 16.719 16.875 1 96.69 188 LEU B N 1
ATOM 5354 C CA . LEU B 1 188 ? 4.016 17.531 17.25 1 96.69 188 LEU B CA 1
ATOM 5355 C C . LEU B 1 188 ? 3.025 16.719 18.078 1 96.69 188 LEU B C 1
ATOM 5357 O O . LEU B 1 188 ? 2.549 15.672 17.625 1 96.69 188 LEU B O 1
ATOM 5361 N N . PHE B 1 189 ? 2.73 17.203 19.234 1 90 189 PHE B N 1
ATOM 5362 C CA . PHE B 1 189 ? 1.788 16.484 20.078 1 90 189 PHE B CA 1
ATOM 5363 C C . PHE B 1 189 ? 0.351 16.828 19.703 1 90 189 PHE B C 1
ATOM 5365 O O . PHE B 1 189 ? 0.026 18 19.484 1 90 189 PHE B O 1
ATOM 5372 N N . THR B 1 190 ? -0.441 15.742 19.5 1 82.06 190 THR B N 1
ATOM 5373 C CA . THR B 1 190 ? -1.834 15.891 19.094 1 82.06 190 THR B CA 1
ATOM 5374 C C . THR B 1 190 ? -2.773 15.375 20.172 1 82.06 190 THR B C 1
ATOM 5376 O O . THR B 1 190 ? -2.416 14.477 20.938 1 82.06 190 THR B O 1
ATOM 5379 N N . SER B 1 191 ? -3.885 16.062 20.406 1 65.12 191 SER B N 1
ATOM 5380 C CA . SER B 1 191 ? -4.84 15.672 21.438 1 65.12 191 SER B CA 1
ATOM 5381 C C . SER B 1 191 ? -5.68 14.484 20.984 1 65.12 191 SER B C 1
ATOM 5383 O O . SER B 1 191 ? -6.168 14.453 19.859 1 65.12 191 SER B O 1
ATOM 5385 N N . GLY B 1 192 ? -5.203 13.18 21.266 1 53.16 192 GLY B N 1
ATOM 5386 C CA . GLY B 1 192 ? -5.902 11.984 20.828 1 53.16 192 GLY B CA 1
ATOM 5387 C C . GLY B 1 192 ? -7.207 11.75 21.562 1 53.16 192 GLY B C 1
ATOM 5388 O O . GLY B 1 192 ? -7.539 12.492 22.5 1 53.16 192 GLY B O 1
ATOM 5389 N N . THR B 1 193 ? -8.047 10.836 20.984 1 44.22 193 THR B N 1
ATOM 5390 C CA . THR B 1 193 ? -9.328 10.414 21.516 1 44.22 193 THR B CA 1
ATOM 5391 C C . THR B 1 193 ? -9.164 9.828 22.922 1 44.22 193 THR B C 1
ATOM 5393 O O . THR B 1 193 ? -10.086 9.875 23.734 1 44.22 193 THR B O 1
ATOM 5396 N N . THR B 1 194 ? -8.039 9.148 23.125 1 47.03 194 THR B N 1
ATOM 5397 C CA . THR B 1 194 ? -7.891 8.422 24.375 1 47.03 194 THR B CA 1
ATOM 5398 C C . THR B 1 194 ? -7.504 9.375 25.516 1 47.03 194 THR B C 1
ATOM 5400 O O . THR B 1 194 ? -7.246 8.938 26.625 1 47.03 194 THR B O 1
ATOM 5403 N N . GLY B 1 195 ? -7.371 10.688 25.266 1 58.06 195 GLY B N 1
ATOM 5404 C CA . GLY B 1 195 ? -7.16 11.68 26.297 1 58.06 195 GLY B CA 1
ATOM 5405 C C . GLY B 1 195 ? -5.723 12.148 26.391 1 58.06 195 GLY B C 1
ATOM 5406 O O . GLY B 1 195 ? -5.461 13.336 26.625 1 58.06 195 GLY B O 1
ATOM 5407 N N . LYS B 1 196 ? -4.652 11.188 26.25 1 69.88 196 LYS B N 1
ATOM 5408 C CA . LYS B 1 196 ? -3.285 11.688 26.375 1 69.88 196 LYS B CA 1
ATOM 5409 C C . LYS B 1 196 ? -2.717 12.062 25 1 69.88 196 LYS B C 1
ATOM 5411 O O . LYS B 1 196 ? -2.852 11.312 24.047 1 69.88 196 LYS B O 1
ATOM 5416 N N . PRO B 1 197 ? -2.137 13.195 24.891 1 81.94 197 PRO B N 1
ATOM 5417 C CA . PRO B 1 197 ? -1.583 13.648 23.609 1 81.94 197 PRO B CA 1
ATOM 5418 C C . PRO B 1 197 ? -0.49 12.719 23.094 1 81.94 197 PRO B C 1
ATOM 5420 O O . PRO B 1 197 ? 0.307 12.195 23.875 1 81.94 197 PRO B O 1
ATOM 5423 N N . LYS B 1 198 ? -0.517 12.383 21.781 1 90.06 198 LYS B N 1
ATOM 5424 C CA . LYS B 1 198 ? 0.475 11.562 21.094 1 90.06 198 LYS B CA 1
ATOM 5425 C C . LYS B 1 198 ? 1.427 12.422 20.266 1 90.06 198 LYS B C 1
ATOM 5427 O O . LYS B 1 198 ? 1.006 13.398 19.641 1 90.06 198 LYS B O 1
ATOM 5432 N N . GLY B 1 199 ? 2.73 12.094 20.328 1 96.25 199 GLY B N 1
ATOM 5433 C CA . GLY B 1 199 ? 3.717 12.828 19.547 1 96.25 199 GLY B CA 1
ATOM 5434 C C . GLY B 1 199 ? 3.846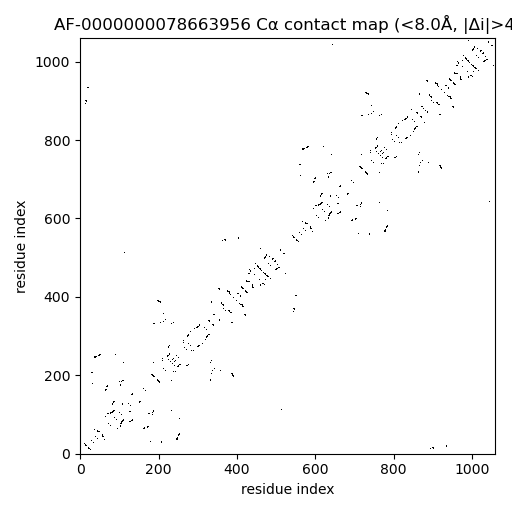 12.32 18.125 1 96.25 199 GLY B C 1
ATOM 5435 O O . GLY B 1 199 ? 4.547 11.336 17.859 1 96.25 199 GLY B O 1
ATOM 5436 N N . ALA B 1 200 ? 3.211 12.969 17.188 1 97.75 200 ALA B N 1
ATOM 5437 C CA . ALA B 1 200 ? 3.344 12.625 15.773 1 97.75 200 ALA B CA 1
ATOM 5438 C C . ALA B 1 200 ? 4.738 12.961 15.25 1 97.75 200 ALA B C 1
ATOM 5440 O O . ALA B 1 200 ? 5.211 14.086 15.398 1 97.75 200 ALA B O 1
ATOM 5441 N N . VAL B 1 201 ? 5.398 12.016 14.633 1 98.75 201 VAL B N 1
ATOM 5442 C CA . VAL B 1 201 ? 6.758 12.211 14.141 1 98.75 201 VAL B CA 1
ATOM 5443 C C . VAL B 1 201 ? 6.719 12.648 12.68 1 98.75 201 VAL B C 1
ATOM 5445 O O . VAL B 1 201 ? 6.418 11.852 11.797 1 98.75 201 VAL B O 1
ATOM 5448 N N . LEU B 1 202 ? 6.984 13.891 12.422 1 98.81 202 LEU B N 1
ATOM 5449 C CA . LEU B 1 202 ? 7.156 14.375 11.055 1 98.81 202 LEU B CA 1
ATOM 5450 C C . LEU B 1 202 ? 8.602 14.211 10.602 1 98.81 202 LEU B C 1
ATOM 5452 O O . LEU B 1 202 ? 9.523 14.727 11.242 1 98.81 202 LEU B O 1
ATOM 5456 N N . THR B 1 203 ? 8.789 13.523 9.492 1 98.81 203 THR B N 1
ATOM 5457 C CA . THR B 1 203 ? 10.125 13.359 8.938 1 98.81 203 THR B CA 1
ATOM 5458 C C . THR B 1 203 ? 10.461 14.5 7.977 1 98.81 203 THR B C 1
ATOM 5460 O O . THR B 1 203 ? 9.578 15.281 7.609 1 98.81 203 THR B O 1
ATOM 5463 N N . HIS B 1 204 ? 11.75 14.586 7.621 1 98.69 204 HIS B N 1
ATOM 5464 C CA . HIS B 1 204 ? 12.141 15.57 6.617 1 98.69 204 HIS B CA 1
ATOM 5465 C C . HIS B 1 204 ? 11.438 15.312 5.289 1 98.69 204 HIS B C 1
ATOM 5467 O O . HIS B 1 204 ? 11.039 16.25 4.598 1 98.69 204 HIS B O 1
ATOM 5473 N N . CYS B 1 205 ? 11.203 14.039 4.949 1 98.44 205 CYS B N 1
ATOM 5474 C CA . CYS B 1 205 ? 10.5 13.656 3.73 1 98.44 205 CYS B CA 1
ATOM 5475 C C . CYS B 1 205 ? 9.055 14.141 3.762 1 98.44 205 CYS B C 1
ATOM 5477 O O . CYS B 1 205 ? 8.555 14.656 2.764 1 98.44 205 CYS B O 1
ATOM 5479 N N . ASN B 1 206 ? 8.406 13.992 4.898 1 98.75 206 ASN B N 1
ATOM 5480 C CA . ASN B 1 206 ? 7.035 14.477 5.047 1 98.75 206 ASN B CA 1
ATOM 5481 C C . ASN B 1 206 ? 6.934 15.969 4.758 1 98.75 206 ASN B C 1
ATOM 5483 O O . ASN B 1 206 ? 6.113 16.391 3.941 1 98.75 206 ASN B O 1
ATOM 5487 N N . ILE B 1 207 ? 7.773 16.703 5.359 1 98.81 207 ILE B N 1
ATOM 5488 C CA . ILE B 1 207 ? 7.73 18.156 5.301 1 98.81 207 ILE B CA 1
ATOM 5489 C C . ILE B 1 207 ? 8.078 18.625 3.889 1 98.81 207 ILE B C 1
ATOM 5491 O O . ILE B 1 207 ? 7.434 19.531 3.354 1 98.81 207 ILE B O 1
ATOM 5495 N N . ALA B 1 208 ? 9.086 18 3.295 1 98.5 208 ALA B N 1
ATOM 5496 C CA . ALA B 1 208 ? 9.461 18.359 1.931 1 98.5 208 ALA B CA 1
ATOM 5497 C C . ALA B 1 208 ? 8.281 18.219 0.977 1 98.5 208 ALA B C 1
ATOM 5499 O O . ALA B 1 208 ? 8.008 19.109 0.17 1 98.5 208 ALA B O 1
ATOM 5500 N N . HIS B 1 209 ? 7.566 17.125 1.089 1 98.5 209 HIS B N 1
ATOM 5501 C CA . HIS B 1 209 ? 6.418 16.922 0.214 1 98.5 209 HIS B CA 1
ATOM 5502 C C . HIS B 1 209 ? 5.312 17.922 0.498 1 98.5 209 HIS B C 1
ATOM 5504 O O . HIS B 1 209 ? 4.703 18.469 -0.429 1 98.5 209 HIS B O 1
ATOM 5510 N N . SER B 1 210 ? 5.066 18.188 1.743 1 98.62 210 SER B N 1
ATOM 5511 C CA . SER B 1 210 ? 4.02 19.141 2.098 1 98.62 210 SER B CA 1
ATOM 5512 C C . SER B 1 210 ? 4.324 20.516 1.545 1 98.62 210 SER B C 1
ATOM 5514 O O . SER B 1 210 ? 3.43 21.203 1.043 1 98.62 210 SER B O 1
ATOM 5516 N N . ILE B 1 211 ? 5.59 20.953 1.651 1 98.31 211 ILE B N 1
ATOM 5517 C CA . ILE B 1 211 ? 6.004 22.219 1.07 1 98.31 211 ILE B CA 1
ATOM 5518 C C . ILE B 1 211 ? 5.664 22.25 -0.418 1 98.31 211 ILE B C 1
ATOM 5520 O O . ILE B 1 211 ? 5.043 23.203 -0.905 1 98.31 211 ILE B O 1
ATOM 5524 N N . LEU B 1 212 ? 5.992 21.203 -1.077 1 97.81 212 LEU B N 1
ATOM 5525 C CA . LEU B 1 212 ? 5.801 21.141 -2.521 1 97.81 212 LEU B CA 1
ATOM 5526 C C . LEU B 1 212 ? 4.32 21.031 -2.869 1 97.81 212 LEU B C 1
ATOM 5528 O O . LEU B 1 212 ? 3.879 21.547 -3.895 1 97.81 212 LEU B O 1
ATOM 5532 N N . HIS B 1 213 ? 3.533 20.375 -2.051 1 98.06 213 HIS B N 1
ATOM 5533 C CA . HIS B 1 213 ? 2.09 20.328 -2.248 1 98.06 213 HIS B CA 1
ATOM 5534 C C . HIS B 1 213 ? 1.48 21.719 -2.209 1 98.06 213 HIS B C 1
ATOM 5536 O O . HIS B 1 213 ? 0.707 22.094 -3.096 1 98.06 213 HIS B O 1
ATOM 5542 N N . PHE B 1 214 ? 1.812 22.469 -1.2 1 98.12 214 PHE B N 1
ATOM 5543 C CA . PHE B 1 214 ? 1.292 23.828 -1.118 1 98.12 214 PHE B CA 1
ATOM 5544 C C . PHE B 1 214 ? 1.723 24.656 -2.33 1 98.12 214 PHE B C 1
ATOM 5546 O O . PHE B 1 214 ? 0.91 25.359 -2.928 1 98.12 214 PHE B O 1
ATOM 5553 N N . CYS B 1 215 ? 3.006 24.562 -2.668 1 96.81 215 CYS B N 1
ATOM 5554 C CA . CYS B 1 215 ? 3.516 25.312 -3.812 1 96.81 215 CYS B CA 1
ATOM 5555 C C . CYS B 1 215 ? 2.727 24.984 -5.074 1 96.81 215 CYS B C 1
ATOM 5557 O O . CYS B 1 215 ? 2.322 25.891 -5.809 1 96.81 215 CYS B O 1
ATOM 5559 N N . HIS B 1 216 ? 2.461 23.734 -5.238 1 95.88 216 HIS B N 1
ATOM 5560 C CA . HIS B 1 216 ? 1.823 23.266 -6.469 1 95.88 216 HIS B CA 1
ATOM 5561 C C . HIS B 1 216 ? 0.329 23.578 -6.461 1 95.88 216 HIS B C 1
ATOM 5563 O O . HIS B 1 216 ? -0.182 24.219 -7.383 1 95.88 216 HIS B O 1
ATOM 5569 N N . HIS B 1 217 ? -0.348 23.219 -5.418 1 96.94 217 HIS B N 1
ATOM 5570 C CA . HIS B 1 217 ? -1.807 23.25 -5.441 1 96.94 217 HIS B CA 1
ATOM 5571 C C . HIS B 1 217 ? -2.34 24.656 -5.18 1 96.94 217 HIS B C 1
ATOM 5573 O O . HIS B 1 217 ? -3.434 25 -5.633 1 96.94 217 HIS B O 1
ATOM 5579 N N . TYR B 1 218 ? -1.57 25.469 -4.453 1 97.25 218 TYR B N 1
ATOM 5580 C CA . TYR B 1 218 ? -1.936 26.875 -4.258 1 97.25 218 TYR B CA 1
ATOM 5581 C C . TYR B 1 218 ? -1.423 27.734 -5.406 1 97.25 218 TYR B C 1
ATOM 5583 O O . TYR B 1 218 ? -1.732 28.922 -5.48 1 97.25 218 TYR B O 1
ATOM 5591 N N . ALA B 1 219 ? -0.608 27.156 -6.277 1 95.81 219 ALA B N 1
ATOM 5592 C CA . ALA B 1 219 ? 0.042 27.891 -7.363 1 95.81 219 ALA B CA 1
ATOM 5593 C C . ALA B 1 219 ? 0.842 29.062 -6.824 1 95.81 219 ALA B C 1
ATOM 5595 O O . ALA B 1 219 ? 0.702 30.188 -7.309 1 95.81 219 ALA B O 1
ATOM 5596 N N . LEU B 1 220 ? 1.591 28.797 -5.805 1 97.06 220 LEU B N 1
ATOM 5597 C CA . LEU B 1 220 ? 2.375 29.859 -5.18 1 97.06 220 LEU B CA 1
ATOM 5598 C C . LEU B 1 220 ? 3.551 30.25 -6.066 1 97.06 220 LEU B C 1
ATOM 5600 O O . LEU B 1 220 ? 4.043 29.438 -6.855 1 97.06 220 LEU B O 1
ATOM 5604 N N . ARG B 1 221 ? 3.947 31.484 -5.922 1 94.56 221 ARG B N 1
ATOM 5605 C CA . ARG B 1 221 ? 5.023 32.031 -6.746 1 94.56 221 ARG B CA 1
ATOM 5606 C C . ARG B 1 221 ? 6.328 32.094 -5.961 1 94.56 221 ARG B C 1
ATOM 5608 O O . ARG B 1 221 ? 6.316 32.375 -4.754 1 94.56 221 ARG B O 1
ATOM 5615 N N . GLU B 1 222 ? 7.367 31.953 -6.668 1 93.81 222 GLU B N 1
ATOM 5616 C CA . GLU B 1 222 ? 8.688 32.156 -6.07 1 93.81 222 GLU B CA 1
ATOM 5617 C C . GLU B 1 222 ? 8.82 33.562 -5.512 1 93.81 222 GLU B C 1
ATOM 5619 O O . GLU B 1 222 ? 8.375 34.531 -6.137 1 93.81 222 GLU B O 1
ATOM 5624 N N . GLY B 1 223 ? 9.344 33.625 -4.324 1 94.5 223 GLY B N 1
ATOM 5625 C CA . GLY B 1 223 ? 9.625 34.938 -3.75 1 94.5 223 GLY B CA 1
ATOM 5626 C C . GLY B 1 223 ? 8.422 35.562 -3.066 1 94.5 223 GLY B C 1
ATOM 5627 O O . GLY B 1 223 ? 8.523 36.656 -2.498 1 94.5 223 GLY B O 1
ATOM 5628 N N . GLU B 1 224 ? 7.395 34.844 -2.994 1 95.19 224 GLU B N 1
ATOM 5629 C CA . GLU B 1 224 ? 6.148 35.344 -2.441 1 95.19 224 GLU B CA 1
ATOM 5630 C C . GLU B 1 224 ? 6.266 35.594 -0.937 1 95.19 224 GLU B C 1
ATOM 5632 O O . GLU B 1 224 ? 6.965 34.844 -0.242 1 95.19 224 GLU B O 1
ATOM 5637 N N . ARG B 1 225 ? 5.578 36.656 -0.454 1 97.94 225 ARG B N 1
ATOM 5638 C CA . ARG B 1 225 ? 5.543 36.969 0.976 1 97.94 225 ARG B CA 1
ATOM 5639 C C . ARG B 1 225 ? 4.336 36.312 1.639 1 97.94 225 ARG B C 1
ATOM 5641 O O . ARG B 1 225 ? 3.236 36.312 1.081 1 97.94 225 ARG B O 1
ATOM 5648 N N . CYS B 1 226 ? 4.535 35.75 2.771 1 98.12 226 CYS B N 1
ATOM 5649 C CA . CYS B 1 226 ? 3.496 35.031 3.498 1 98.12 226 CYS 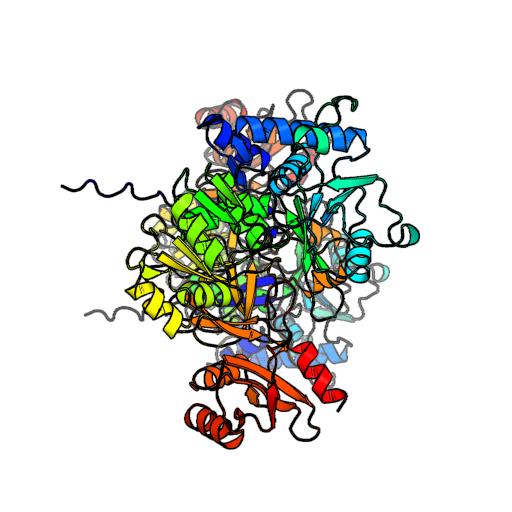B CA 1
ATOM 5650 C C . CYS B 1 226 ? 3.348 35.562 4.914 1 98.12 226 CYS B C 1
ATOM 5652 O O . CYS B 1 226 ? 4.332 35.969 5.535 1 98.12 226 CYS B O 1
ATOM 5654 N N . LEU B 1 227 ? 2.17 35.5 5.414 1 98.75 227 LEU B N 1
ATOM 5655 C CA . LEU B 1 227 ? 1.93 36 6.773 1 98.75 227 LEU B CA 1
ATOM 5656 C C . LEU B 1 227 ? 1.685 34.812 7.723 1 98.75 227 LEU B C 1
ATOM 5658 O O . LEU B 1 227 ? 0.768 34.031 7.508 1 98.75 227 LEU B O 1
ATOM 5662 N N . LEU B 1 228 ? 2.465 34.688 8.695 1 98.62 228 LEU B N 1
ATOM 5663 C CA . LEU B 1 228 ? 2.26 33.75 9.789 1 98.62 228 LEU B CA 1
ATOM 5664 C C . LEU B 1 228 ? 1.387 34.375 10.875 1 98.62 228 LEU B C 1
ATOM 5666 O O . LEU B 1 228 ? 1.892 35.031 11.781 1 98.62 228 LEU B O 1
ATOM 5670 N N . ALA B 1 229 ? 0.099 34.062 10.773 1 97.19 229 ALA B N 1
ATOM 5671 C CA . ALA B 1 229 ? -0.842 34.625 11.734 1 97.19 229 ALA B CA 1
ATOM 5672 C C . ALA B 1 229 ? -1.398 33.562 12.664 1 97.19 229 ALA B C 1
ATOM 5674 O O . ALA B 1 229 ? -2.111 33.844 13.617 1 97.19 229 ALA B O 1
ATOM 5675 N N . VAL B 1 230 ? -1.164 32.281 12.375 1 93.38 230 VAL B N 1
ATOM 5676 C CA . VAL B 1 230 ? -1.531 31.156 13.219 1 93.38 230 VAL B CA 1
ATOM 5677 C C . VAL B 1 230 ? -0.289 30.609 13.922 1 93.38 230 VAL B C 1
ATOM 5679 O O . VAL B 1 230 ? 0.838 30.891 13.5 1 93.38 230 VAL B O 1
ATOM 5682 N N . PRO B 1 231 ? -0.439 29.875 14.984 1 92.62 231 PRO B N 1
ATOM 5683 C CA . PRO B 1 231 ? 0.732 29.484 15.766 1 92.62 231 PRO B CA 1
ATOM 5684 C C . PRO B 1 231 ? 1.712 28.609 14.977 1 92.62 231 PRO B C 1
ATOM 5686 O O . PRO B 1 231 ? 1.308 27.641 14.344 1 92.62 231 PRO B O 1
ATOM 5689 N N . ALA B 1 232 ? 2.986 28.969 15.07 1 96.62 232 ALA B N 1
ATOM 5690 C CA . ALA B 1 232 ? 4.055 28.188 14.461 1 96.62 232 ALA B CA 1
ATOM 5691 C C . ALA B 1 232 ? 4.211 26.828 15.156 1 96.62 232 ALA B C 1
ATOM 5693 O O . ALA B 1 232 ? 4.875 25.938 14.641 1 96.62 232 ALA B O 1
ATOM 5694 N N . SER B 1 233 ? 3.602 26.688 16.328 1 94 233 SER B N 1
ATOM 5695 C CA . SER B 1 233 ? 3.701 25.469 17.109 1 94 233 SER B CA 1
ATOM 5696 C C . SER B 1 233 ? 2.756 24.391 16.578 1 94 233 SER B C 1
ATOM 5698 O O . SER B 1 233 ? 2.793 23.25 17.016 1 94 233 SER B O 1
ATOM 5700 N N . HIS B 1 234 ? 1.935 24.781 15.609 1 92.62 234 HIS B N 1
ATOM 5701 C CA . HIS B 1 234 ? 1.02 23.859 14.945 1 92.62 234 HIS B CA 1
ATOM 5702 C C . HIS B 1 234 ? 1.457 23.578 13.508 1 92.62 234 HIS B C 1
ATOM 5704 O O . HIS B 1 234 ? 2.189 24.375 12.914 1 92.62 234 HIS B O 1
ATOM 5710 N N . VAL B 1 235 ? 0.945 22.5 12.984 1 96.12 235 VAL B N 1
ATOM 5711 C CA . VAL B 1 235 ? 1.391 22.031 11.68 1 96.12 235 VAL B CA 1
ATOM 5712 C C . VAL B 1 235 ? 1.087 23.094 10.617 1 96.12 235 VAL B C 1
ATOM 5714 O O . VAL B 1 235 ? 1.855 23.266 9.672 1 96.12 235 VAL B O 1
ATOM 5717 N N . THR B 1 236 ? -0.021 23.828 10.742 1 95.62 236 THR B N 1
ATOM 5718 C CA . THR B 1 236 ? -0.371 24.859 9.766 1 95.62 236 THR B CA 1
ATOM 5719 C C . THR B 1 236 ? 0.672 25.969 9.758 1 95.62 236 THR B C 1
ATOM 5721 O O . THR B 1 236 ? 1.218 26.312 8.703 1 95.62 236 THR B O 1
ATOM 5724 N N . GLY B 1 237 ? 0.941 26.516 10.891 1 97.31 237 GLY B N 1
ATOM 5725 C CA . GLY B 1 237 ? 1.938 27.578 10.961 1 97.31 237 GLY B CA 1
ATOM 5726 C C . GLY B 1 237 ? 3.336 27.094 10.609 1 97.31 237 GLY B C 1
ATOM 5727 O O . GLY B 1 237 ? 4.074 27.797 9.906 1 97.31 237 GLY B O 1
ATOM 5728 N N . LEU B 1 238 ? 3.666 25.938 11.078 1 98.19 238 LEU B N 1
ATOM 5729 C CA . LEU B 1 238 ? 5.016 25.406 10.938 1 98.19 238 LEU B CA 1
ATOM 5730 C C . LEU B 1 238 ? 5.297 25.016 9.492 1 98.19 238 LEU B C 1
ATOM 5732 O O . LEU B 1 238 ? 6.344 25.344 8.945 1 98.19 238 LEU B O 1
ATOM 5736 N N . VAL B 1 239 ? 4.332 24.297 8.922 1 98.62 239 VAL B N 1
ATOM 5737 C CA . VAL B 1 239 ? 4.609 23.688 7.621 1 98.62 239 VAL B CA 1
ATOM 5738 C C . VAL B 1 239 ? 4 24.547 6.512 1 98.62 239 VAL B C 1
ATOM 5740 O O . VAL B 1 239 ? 4.707 24.984 5.602 1 98.62 239 VAL B O 1
ATOM 5743 N N . ALA B 1 240 ? 2.777 24.906 6.586 1 98.25 240 ALA B N 1
ATOM 5744 C CA . ALA B 1 240 ? 2.072 25.609 5.52 1 98.25 240 ALA B CA 1
ATOM 5745 C C . ALA B 1 240 ? 2.629 27.016 5.324 1 98.25 240 ALA B C 1
ATOM 5747 O O . ALA B 1 240 ? 2.551 27.578 4.23 1 98.25 240 ALA B O 1
ATOM 5748 N N . LEU B 1 241 ? 3.18 27.578 6.418 1 98.56 241 LEU B N 1
ATOM 5749 C CA . LEU B 1 241 ? 3.6 28.969 6.309 1 98.56 241 LEU B CA 1
ATOM 5750 C C . LEU B 1 241 ? 5.109 29.094 6.488 1 98.56 241 LEU B C 1
ATOM 5752 O O . LEU B 1 241 ? 5.82 29.453 5.551 1 98.56 241 LEU B O 1
ATOM 5756 N N . LEU B 1 242 ? 5.633 28.672 7.633 1 98.5 242 LEU B N 1
ATOM 5757 C CA . LEU B 1 242 ? 7.059 28.828 7.902 1 98.5 242 LEU B CA 1
ATOM 5758 C C . LEU B 1 242 ? 7.891 28.031 6.91 1 98.5 242 LEU B C 1
ATOM 5760 O O . LEU B 1 242 ? 8.711 28.578 6.184 1 98.5 242 LEU B O 1
ATOM 5764 N N . ALA B 1 243 ? 7.684 26.766 6.828 1 98.62 243 ALA B N 1
ATOM 5765 C CA . ALA B 1 243 ? 8.484 25.906 5.957 1 98.62 243 ALA B CA 1
ATOM 5766 C C . ALA B 1 243 ? 8.242 26.234 4.488 1 98.62 243 ALA B C 1
ATOM 5768 O O . ALA B 1 243 ? 9.18 26.281 3.689 1 98.62 243 ALA B O 1
ATOM 5769 N N . THR B 1 244 ? 6.961 26.453 4.129 1 98.44 244 THR B N 1
ATOM 5770 C CA . THR B 1 244 ? 6.617 26.719 2.736 1 98.44 244 THR B CA 1
ATOM 5771 C C . THR B 1 244 ? 7.234 28.047 2.277 1 98.44 244 THR B C 1
ATOM 5773 O O . THR B 1 244 ? 7.676 28.156 1.133 1 98.44 244 THR B O 1
ATOM 5776 N N . SER B 1 245 ? 7.27 29.078 3.148 1 97.5 245 SER B N 1
ATOM 5777 C CA . SER B 1 245 ? 7.93 30.328 2.789 1 97.5 245 SER B CA 1
ATOM 5778 C C . SER B 1 245 ? 9.398 30.094 2.441 1 97.5 245 SER B C 1
ATOM 5780 O O . SER B 1 245 ? 9.922 30.688 1.496 1 97.5 245 SER B O 1
ATOM 5782 N N . LEU B 1 246 ? 10.008 29.266 3.23 1 94.94 246 LEU B N 1
ATOM 5783 C CA . LEU B 1 246 ? 11.391 28.891 2.951 1 94.94 246 LEU B CA 1
ATOM 5784 C C . LEU B 1 246 ? 11.492 28.188 1.599 1 94.94 246 LEU B C 1
ATOM 5786 O O . LEU B 1 246 ? 12.406 28.484 0.816 1 94.94 246 LEU B O 1
ATOM 5790 N N . GLY B 1 247 ? 10.609 27.281 1.327 1 94.62 247 GLY B N 1
ATOM 5791 C CA . GLY B 1 247 ? 10.602 26.562 0.068 1 94.62 247 GLY B CA 1
ATOM 5792 C C . GLY B 1 247 ? 10.43 27.453 -1.141 1 94.62 247 GLY B C 1
ATOM 5793 O O . GLY B 1 247 ? 10.922 27.141 -2.227 1 94.62 247 GLY B O 1
ATOM 5794 N N . LEU B 1 248 ? 9.781 28.547 -0.944 1 94.19 248 LEU B N 1
ATOM 5795 C CA . LEU B 1 248 ? 9.5 29.5 -2.012 1 94.19 248 LEU B CA 1
ATOM 5796 C C . LEU B 1 248 ? 10.648 30.484 -2.186 1 94.19 248 LEU B C 1
ATOM 5798 O O . LEU B 1 248 ? 10.711 31.203 -3.184 1 94.19 248 LEU B O 1
ATOM 5802 N N . GLY B 1 249 ? 11.578 30.438 -1.238 1 96.75 249 GLY B N 1
ATOM 5803 C CA . GLY B 1 249 ? 12.508 31.562 -1.199 1 96.75 249 GLY B CA 1
ATOM 5804 C C . GLY B 1 249 ? 11.828 32.906 -0.987 1 96.75 249 GLY B C 1
ATOM 5805 O O . GLY B 1 249 ? 12.266 33.906 -1.529 1 96.75 249 GLY B O 1
ATOM 5806 N N . GLY B 1 250 ? 10.742 32.844 -0.358 1 97.62 250 GLY B N 1
ATOM 5807 C CA . GLY B 1 250 ? 9.953 34.031 -0.105 1 97.62 250 GLY B CA 1
ATOM 5808 C C . GLY B 1 250 ? 10.273 34.688 1.229 1 97.62 250 GLY B C 1
ATOM 5809 O O . GLY B 1 250 ? 11.414 34.656 1.688 1 97.62 250 GLY B O 1
ATOM 5810 N N . CYS B 1 251 ? 9.258 35.438 1.757 1 98.5 251 CYS B N 1
ATOM 5811 C CA . CYS B 1 251 ? 9.445 36.156 3.018 1 98.5 251 CYS B CA 1
ATOM 5812 C C . CYS B 1 251 ? 8.344 35.781 4.012 1 98.5 251 CYS B C 1
ATOM 5814 O O . CYS B 1 251 ? 7.16 35.844 3.682 1 98.5 251 CYS B O 1
ATOM 5816 N N . LEU B 1 252 ? 8.773 35.375 5.156 1 98.75 252 LEU B N 1
ATOM 5817 C CA . LEU B 1 252 ? 7.844 35.094 6.242 1 98.75 252 LEU B CA 1
ATOM 5818 C C . LEU B 1 252 ? 7.617 36.312 7.109 1 98.75 252 LEU B C 1
ATOM 5820 O O . LEU B 1 252 ? 8.516 36.75 7.836 1 98.75 252 LEU B O 1
ATOM 5824 N N . VAL B 1 253 ? 6.453 36.906 7 1 98.81 253 VAL B N 1
ATOM 5825 C CA . VAL B 1 253 ? 6.055 38 7.875 1 98.81 253 VAL B CA 1
ATOM 5826 C C . VAL B 1 253 ? 5.391 37.438 9.133 1 98.81 253 VAL B C 1
ATOM 5828 O O . VAL B 1 253 ? 4.434 36.656 9.047 1 98.81 253 VAL B O 1
ATOM 5831 N N . ILE B 1 254 ? 5.816 37.844 10.305 1 98.06 254 ILE B N 1
ATOM 5832 C CA . ILE B 1 254 ? 5.387 37.219 11.547 1 98.06 254 ILE B CA 1
ATOM 5833 C C . ILE B 1 254 ? 4.418 38.156 12.281 1 98.06 254 ILE B C 1
ATOM 5835 O O . ILE B 1 254 ? 4.73 39.312 12.523 1 98.06 254 ILE B O 1
ATOM 5839 N N . MET B 1 255 ? 3.293 37.656 12.547 1 97.69 255 MET B N 1
ATOM 5840 C CA . MET B 1 255 ? 2.355 38.25 13.5 1 97.69 255 MET B CA 1
ATOM 5841 C C . MET B 1 255 ? 2.367 37.5 14.82 1 97.69 255 MET B C 1
ATOM 5843 O O . MET B 1 255 ? 2.02 36.312 14.867 1 97.69 255 MET B O 1
ATOM 5847 N N . ARG B 1 256 ? 2.676 38.094 15.891 1 93.5 256 ARG B N 1
ATOM 5848 C CA . ARG B 1 256 ? 2.859 37.406 17.172 1 93.5 256 ARG B CA 1
ATOM 5849 C C . ARG B 1 256 ? 1.538 36.844 17.688 1 93.5 256 ARG B C 1
ATOM 5851 O O . ARG B 1 256 ? 1.474 35.719 18.156 1 93.5 256 ARG B O 1
ATOM 5858 N N . GLU B 1 257 ? 0.573 37.75 17.656 1 89 257 GLU B N 1
ATOM 5859 C CA . GLU B 1 257 ? -0.784 37.406 18.078 1 89 257 GLU B CA 1
ATOM 5860 C C . GLU B 1 257 ? -1.815 37.938 17.094 1 89 257 GLU B C 1
ATOM 5862 O O . GLU B 1 257 ? -1.732 39.094 16.656 1 89 257 GLU B O 1
ATOM 5867 N N . PHE B 1 258 ? -2.744 37.188 16.875 1 90.25 258 PHE B N 1
ATOM 5868 C CA . PHE B 1 258 ? -3.736 37.625 15.898 1 90.25 258 PHE B CA 1
ATOM 5869 C C . PHE B 1 258 ? -4.621 38.719 16.453 1 90.25 258 PHE B C 1
ATOM 5871 O O . PHE B 1 258 ? -5.195 38.562 17.531 1 90.25 258 PHE B O 1
ATOM 5878 N N . LYS B 1 259 ? -4.664 39.656 15.805 1 90.5 259 LYS B N 1
ATOM 5879 C CA . LYS B 1 259 ? -5.629 40.75 15.891 1 90.5 259 LYS B CA 1
ATOM 5880 C C . LYS B 1 259 ? -6.109 41.188 14.5 1 90.5 259 LYS B C 1
ATOM 5882 O O . LYS B 1 259 ? -5.301 41.5 13.633 1 90.5 259 LYS B O 1
ATOM 5887 N N . ALA B 1 260 ? -7.383 41.25 14.312 1 90.69 260 ALA B N 1
ATOM 5888 C CA . ALA B 1 260 ? -7.969 41.406 12.984 1 90.69 260 ALA B CA 1
ATOM 5889 C C . ALA B 1 260 ? -7.449 42.688 12.32 1 90.69 260 ALA B C 1
ATOM 5891 O O . ALA B 1 260 ? -7.086 42.656 11.141 1 90.69 260 ALA B O 1
ATOM 5892 N N . GLY B 1 261 ? -7.469 43.719 13.094 1 94 261 GLY B N 1
ATOM 5893 C CA . GLY B 1 261 ? -6.973 44.969 12.547 1 94 261 GLY B CA 1
ATOM 5894 C C . GLY B 1 261 ? -5.508 44.906 12.148 1 94 261 GLY B C 1
ATOM 5895 O O . GLY B 1 261 ? -5.125 45.406 11.094 1 94 261 GLY B O 1
ATOM 5896 N N . GLU B 1 262 ? -4.723 44.344 13.016 1 95.12 262 GLU B N 1
ATOM 5897 C CA . GLU B 1 262 ? -3.293 44.188 12.75 1 95.12 262 GLU B CA 1
ATOM 5898 C C . GLU B 1 262 ? -3.043 43.281 11.555 1 95.12 262 GLU B C 1
ATOM 5900 O O . GLU B 1 262 ? -2.105 43.5 10.789 1 95.12 262 GLU B O 1
ATOM 5905 N N . PHE B 1 263 ? -3.857 42.344 11.453 1 97.06 263 PHE B N 1
ATOM 5906 C CA . PHE B 1 263 ? -3.799 41.438 10.312 1 97.06 263 PHE B CA 1
ATOM 5907 C C . PHE B 1 263 ? -3.924 42.188 9 1 97.06 263 PHE B C 1
ATOM 5909 O O . PHE B 1 263 ? -3.076 42.031 8.117 1 97.06 263 PHE B O 1
ATOM 5916 N N . LEU B 1 264 ? -4.922 42.969 8.859 1 96.5 264 LEU B N 1
ATOM 5917 C CA . LEU B 1 264 ? -5.152 43.75 7.641 1 96.5 264 LEU B CA 1
ATOM 5918 C C . LEU B 1 264 ? -4.012 44.75 7.395 1 96.5 264 LEU B C 1
ATOM 5920 O O . LEU B 1 264 ? -3.582 44.906 6.254 1 96.5 264 LEU B O 1
ATOM 5924 N N . ARG B 1 265 ? -3.605 45.281 8.453 1 96.62 265 ARG B N 1
ATOM 5925 C CA . ARG B 1 265 ? -2.504 46.25 8.344 1 96.62 265 ARG B CA 1
ATOM 5926 C C . ARG B 1 265 ? -1.254 45.562 7.789 1 96.62 265 ARG B C 1
ATOM 5928 O O . ARG B 1 265 ? -0.63 46.062 6.852 1 96.62 265 ARG B O 1
ATOM 5935 N N . LEU B 1 266 ? -0.846 44.469 8.305 1 97.62 266 LEU B N 1
ATOM 5936 C CA . LEU B 1 266 ? 0.357 43.75 7.891 1 97.62 266 LEU B CA 1
ATOM 5937 C C . LEU B 1 266 ? 0.215 43.25 6.465 1 97.62 266 LEU B C 1
ATOM 5939 O O . LEU B 1 266 ? 1.171 43.281 5.688 1 97.62 266 LEU B O 1
ATOM 5943 N N . MET B 1 267 ? -0.946 42.75 6.141 1 97.56 267 MET B N 1
ATOM 5944 C CA . MET B 1 267 ? -1.198 42.281 4.781 1 97.56 267 MET B CA 1
ATOM 5945 C C . MET B 1 267 ? -0.903 43.375 3.77 1 97.56 267 MET B C 1
ATOM 5947 O O . MET B 1 267 ? -0.274 43.125 2.738 1 97.56 267 MET B O 1
ATOM 5951 N N . ALA B 1 268 ? -1.386 44.531 4.113 1 97.06 268 ALA B N 1
ATOM 5952 C CA . ALA B 1 268 ? -1.232 45.688 3.215 1 97.06 268 ALA B CA 1
ATOM 5953 C C . ALA B 1 268 ? 0.2 46.219 3.236 1 97.06 268 ALA B C 1
ATOM 5955 O O . ALA B 1 268 ? 0.831 46.344 2.188 1 97.06 268 ALA B O 1
ATOM 5956 N N . GLN B 1 269 ? 0.709 46.469 4.398 1 97.12 269 GLN B N 1
ATOM 5957 C CA . GLN B 1 269 ? 2.004 47.094 4.578 1 97.12 269 GLN B CA 1
ATOM 5958 C C . GLN B 1 269 ? 3.135 46.25 4.027 1 97.12 269 GLN B C 1
ATOM 5960 O O . GLN B 1 269 ? 4.07 46.75 3.412 1 97.12 269 GLN B O 1
ATOM 5965 N N . GLU B 1 270 ? 3.082 44.969 4.234 1 98.12 270 GLU B N 1
ATOM 5966 C CA . GLU B 1 270 ? 4.156 44.062 3.844 1 98.12 270 GLU B CA 1
ATOM 5967 C C . GLU B 1 270 ? 3.871 43.406 2.492 1 98.12 270 GLU B C 1
ATOM 5969 O O . GLU B 1 270 ? 4.609 42.531 2.051 1 98.12 270 GLU B O 1
ATOM 5974 N N . GLN B 1 271 ? 2.775 43.75 1.878 1 97.5 271 GLN B N 1
ATOM 5975 C CA . GLN B 1 271 ? 2.41 43.25 0.551 1 97.5 271 GLN B CA 1
ATOM 5976 C C . GLN B 1 271 ? 2.375 41.75 0.51 1 97.5 271 GLN B C 1
ATOM 5978 O O . GLN B 1 271 ? 2.99 41.125 -0.362 1 97.5 271 GLN B O 1
ATOM 5983 N N . VAL B 1 272 ? 1.688 41.188 1.453 1 98.19 272 VAL B N 1
ATOM 5984 C CA . VAL B 1 272 ? 1.61 39.719 1.605 1 98.19 272 VAL B CA 1
ATOM 5985 C C . VAL B 1 272 ? 0.779 39.125 0.471 1 98.19 272 VAL B C 1
ATOM 5987 O O . VAL B 1 272 ? -0.283 39.656 0.13 1 98.19 272 VAL B O 1
ATOM 5990 N N . GLY B 1 273 ? 1.277 38.062 -0.108 1 97.62 273 GLY B N 1
ATOM 5991 C CA . GLY B 1 273 ? 0.594 37.406 -1.218 1 97.62 273 GLY B CA 1
ATOM 5992 C C . GLY B 1 273 ? -0.187 36.188 -0.803 1 97.62 273 GLY B C 1
ATOM 5993 O O . GLY B 1 273 ? -1.151 35.781 -1.468 1 97.62 273 GLY B O 1
ATOM 5994 N N . TYR B 1 274 ? 0.252 35.562 0.265 1 96.88 274 TYR B N 1
ATOM 5995 C CA . TYR B 1 274 ? -0.365 34.312 0.626 1 96.88 274 TYR B CA 1
ATOM 5996 C C . TYR B 1 274 ? -0.381 34.125 2.139 1 96.88 274 TYR B C 1
ATOM 5998 O O . TYR B 1 274 ? 0.526 34.562 2.838 1 96.88 274 TYR B O 1
ATOM 6006 N N . THR B 1 275 ? -1.495 33.531 2.646 1 98.19 275 THR B N 1
ATOM 6007 C CA . THR B 1 275 ? -1.574 33.062 4.027 1 98.19 275 THR B CA 1
ATOM 6008 C C . THR B 1 275 ? -2.576 31.906 4.156 1 98.19 275 THR B C 1
ATOM 6010 O O . THR B 1 275 ? -3.248 31.562 3.186 1 98.19 275 THR B O 1
ATOM 6013 N N . LEU B 1 276 ? -2.549 31.281 5.289 1 97.62 276 LEU B N 1
ATOM 6014 C CA . LEU B 1 276 ? -3.5 30.234 5.672 1 97.62 276 LEU B CA 1
ATOM 6015 C C . LEU B 1 276 ? -3.988 30.453 7.102 1 97.62 276 LEU B C 1
ATOM 6017 O O . LEU B 1 276 ? -3.184 30.516 8.039 1 97.62 276 LEU B O 1
ATOM 6021 N N . VAL B 1 277 ? -5.262 30.609 7.211 1 93.5 277 VAL B N 1
ATOM 6022 C CA . VAL B 1 277 ? -5.84 30.953 8.508 1 93.5 277 VAL B CA 1
ATOM 6023 C C . VAL B 1 277 ? -7.07 30.094 8.773 1 93.5 277 VAL B C 1
ATOM 6025 O O . VAL B 1 277 ? -7.418 29.234 7.957 1 93.5 277 VAL B O 1
ATOM 6028 N N . VAL B 1 278 ? -7.695 30.25 9.914 1 85.19 278 VAL B N 1
ATOM 6029 C CA . VAL B 1 278 ? -8.945 29.562 10.219 1 85.19 278 VAL B CA 1
ATOM 6030 C C . VAL B 1 278 ? -10.133 30.469 9.875 1 85.19 278 VAL B C 1
ATOM 6032 O O . VAL B 1 278 ? -10.008 31.688 9.891 1 85.19 278 VAL B O 1
ATOM 6035 N N . PRO B 1 279 ? -11.258 29.922 9.578 1 82.94 279 PRO B N 1
ATOM 6036 C CA . PRO B 1 279 ? -12.43 30.688 9.125 1 82.94 279 PRO B CA 1
ATOM 6037 C C . PRO B 1 279 ? -12.805 31.812 10.094 1 82.94 279 PRO B C 1
ATOM 6039 O O . PRO B 1 279 ? -13.117 32.938 9.656 1 82.94 279 PRO B O 1
ATOM 6042 N N . ALA B 1 280 ? -12.695 31.578 11.367 1 76.31 280 ALA B N 1
ATOM 6043 C CA . ALA B 1 280 ? -13.039 32.594 12.352 1 76.31 280 ALA B CA 1
ATOM 6044 C C . ALA B 1 280 ? -12.195 33.844 12.164 1 76.31 280 ALA B C 1
ATOM 6046 O O . ALA B 1 280 ? -12.68 34.969 12.344 1 76.31 280 ALA B O 1
ATOM 6047 N N . MET B 1 281 ? -10.977 33.719 11.797 1 86 281 MET B N 1
ATOM 6048 C CA . MET B 1 281 ? -10.055 34.844 11.594 1 86 281 MET B CA 1
ATOM 6049 C C . MET B 1 281 ? -10.461 35.688 10.383 1 86 281 MET B C 1
ATOM 6051 O O . MET B 1 281 ? -10.367 36.906 10.398 1 86 281 MET B O 1
ATOM 6055 N N . LEU B 1 282 ? -10.906 35 9.375 1 88.69 282 LEU B N 1
ATOM 6056 C CA . LEU B 1 282 ? -11.359 35.688 8.172 1 88.69 282 LEU B CA 1
ATOM 6057 C C . LEU B 1 282 ? -12.641 36.469 8.445 1 88.69 282 LEU B C 1
ATOM 6059 O O . LEU B 1 282 ? -12.781 37.594 7.988 1 88.69 282 LEU B O 1
ATOM 6063 N N . THR B 1 283 ? -13.531 35.812 9.18 1 81.12 283 THR B N 1
ATOM 6064 C CA . THR B 1 283 ? -14.766 36.5 9.555 1 81.12 283 THR B CA 1
ATOM 6065 C C . THR B 1 283 ? -14.469 37.781 10.344 1 81.12 283 THR B C 1
ATOM 6067 O O . THR B 1 283 ? -15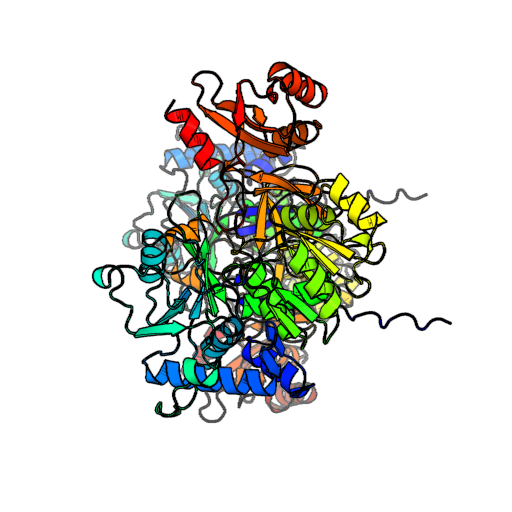.047 38.812 10.07 1 81.12 283 THR B O 1
ATOM 6070 N N . LEU B 1 284 ? -13.586 37.719 11.281 1 80.75 284 LEU B N 1
ATOM 6071 C CA . LEU B 1 284 ? -13.203 38.844 12.102 1 80.75 284 LEU B CA 1
ATOM 6072 C C . LEU B 1 284 ? -12.547 39.938 11.25 1 80.75 284 LEU B C 1
ATOM 6074 O O . LEU B 1 284 ? -12.805 41.125 11.445 1 80.75 284 LEU B O 1
ATOM 6078 N N . ALA B 1 285 ? -11.727 39.562 10.305 1 90.31 285 ALA B N 1
ATOM 6079 C CA . ALA B 1 285 ? -11.078 40.5 9.414 1 90.31 285 ALA B CA 1
ATOM 6080 C C . ALA B 1 285 ? -12.102 41.281 8.578 1 90.31 285 ALA B C 1
ATOM 6082 O O . ALA B 1 285 ? -12.008 42.5 8.422 1 90.31 285 ALA B O 1
ATOM 6083 N N . LEU B 1 286 ? -13.109 40.562 8.102 1 88.06 286 LEU B N 1
ATOM 6084 C CA . LEU B 1 286 ? -14.148 41.156 7.258 1 88.06 286 LEU B CA 1
ATOM 6085 C C . LEU B 1 286 ? -14.984 42.156 8.039 1 88.06 286 LEU B C 1
ATOM 6087 O O . LEU B 1 286 ? -15.531 43.094 7.461 1 88.06 286 LEU B O 1
ATOM 6091 N N . MET B 1 287 ? -15.031 41.969 9.32 1 84 287 MET B N 1
ATOM 6092 C CA . MET B 1 287 ? -15.844 42.844 10.18 1 84 287 MET B CA 1
ATOM 6093 C C . MET B 1 287 ? -15.117 44.156 10.492 1 84 287 MET B C 1
ATOM 6095 O O . MET B 1 287 ? -15.727 45.094 10.977 1 84 287 MET B O 1
ATOM 6099 N N . GLN B 1 288 ? -13.883 44.188 10.18 1 89.75 288 GLN B N 1
ATOM 6100 C CA . GLN B 1 288 ? -13.125 45.375 10.461 1 89.75 288 GLN B CA 1
ATOM 6101 C C . GLN B 1 288 ? -13.531 46.531 9.531 1 89.75 288 GLN B C 1
ATOM 6103 O O . GLN B 1 288 ? -13.664 46.344 8.32 1 89.75 288 GLN B O 1
ATOM 6108 N N . PRO B 1 289 ? -13.656 47.719 10.055 1 89 289 PRO B N 1
ATOM 6109 C CA . PRO B 1 289 ? -14.023 48.844 9.211 1 89 289 PRO B CA 1
ATOM 6110 C C . PRO B 1 289 ? -12.977 49.156 8.148 1 89 289 PRO B C 1
ATOM 6112 O O . PRO B 1 289 ? -13.305 49.688 7.078 1 89 289 PRO B O 1
ATOM 6115 N N . GLN B 1 290 ? -11.859 48.844 8.43 1 90.44 290 GLN B N 1
ATOM 6116 C CA . GLN B 1 290 ? -10.758 49.188 7.539 1 90.44 290 GLN B CA 1
ATOM 6117 C C . GLN B 1 290 ? -10.625 48.188 6.402 1 90.44 290 GLN B C 1
ATOM 6119 O O . GLN B 1 290 ? -9.789 48.344 5.512 1 90.44 290 GLN B O 1
ATOM 6124 N N . PHE B 1 291 ? -11.367 47.219 6.332 1 91.62 291 PHE B N 1
ATOM 6125 C CA . PHE B 1 291 ? -11.227 46.156 5.328 1 91.62 291 PHE B CA 1
ATOM 6126 C C . PHE B 1 291 ? -11.336 46.75 3.922 1 91.62 291 PHE B C 1
ATOM 6128 O O . PHE B 1 291 ? -10.547 46.406 3.039 1 91.62 291 PHE B O 1
ATOM 6135 N N . GLU B 1 292 ? -12.266 47.625 3.727 1 88.19 292 GLU B N 1
ATOM 6136 C CA . GLU B 1 292 ? -12.555 48.188 2.41 1 88.19 292 GLU B CA 1
ATOM 6137 C C . GLU B 1 292 ? -11.438 49.125 1.954 1 88.19 292 GLU B C 1
ATOM 6139 O O . GLU B 1 292 ? -11.18 49.25 0.756 1 88.19 292 GLU B O 1
ATOM 6144 N N . SER B 1 293 ? -10.867 49.719 2.936 1 89.69 293 SER B N 1
ATOM 6145 C CA . SER B 1 293 ? -9.867 50.719 2.576 1 89.69 293 SER B CA 1
ATOM 6146 C C . SER B 1 293 ? -8.469 50.125 2.562 1 89.69 293 SER B C 1
ATOM 6148 O O . SER B 1 293 ? -7.527 50.75 2.055 1 89.69 293 SER B O 1
ATOM 6150 N N . ALA B 1 294 ? -8.32 49 3.107 1 89.75 294 ALA B N 1
ATOM 6151 C CA . ALA B 1 294 ? -7.004 48.375 3.158 1 89.75 294 ALA B CA 1
ATOM 6152 C C . ALA B 1 294 ? -6.523 47.969 1.762 1 89.75 294 ALA B C 1
ATOM 6154 O O . ALA B 1 294 ? -7.309 47.531 0.928 1 89.75 294 ALA B O 1
ATOM 6155 N N . ALA B 1 295 ? -5.262 48.219 1.449 1 89.88 295 ALA B N 1
ATOM 6156 C CA . ALA B 1 295 ? -4.66 47.844 0.171 1 89.88 295 ALA B CA 1
ATOM 6157 C C . ALA B 1 295 ? -4.316 46.375 0.137 1 89.88 295 ALA B C 1
ATOM 6159 O O . ALA B 1 295 ? -3.18 46 0.419 1 89.88 295 ALA B O 1
ATOM 6160 N N . LEU B 1 296 ? -5.203 45.562 -0.278 1 94.62 296 LEU B N 1
ATOM 6161 C CA . LEU B 1 296 ? -5.055 44.125 -0.185 1 94.62 296 LEU B CA 1
ATOM 6162 C C . LEU B 1 296 ? -4.887 43.5 -1.569 1 94.62 296 LEU B C 1
ATOM 6164 O O . LEU B 1 296 ? -5.109 42.281 -1.748 1 94.62 296 LEU B O 1
ATOM 6168 N N . SER B 1 297 ? -4.527 44.25 -2.576 1 92.56 297 SER B N 1
ATOM 6169 C CA . SER B 1 297 ? -4.457 43.781 -3.957 1 92.56 297 SER B CA 1
ATOM 6170 C C . SER B 1 297 ? -3.354 42.75 -4.133 1 92.56 297 SER B C 1
ATOM 6172 O O . SER B 1 297 ? -3.396 41.938 -5.062 1 92.56 297 SER B O 1
ATOM 6174 N N . ASN B 1 298 ? -2.387 42.719 -3.232 1 95.06 298 ASN B N 1
ATOM 6175 C CA . ASN B 1 298 ? -1.304 41.75 -3.32 1 95.06 298 ASN B CA 1
ATOM 6176 C C . ASN B 1 298 ? -1.722 40.375 -2.754 1 95.06 298 ASN B C 1
ATOM 6178 O O . ASN B 1 298 ? -1.041 39.375 -2.969 1 95.06 298 ASN B O 1
ATOM 6182 N N . TRP B 1 299 ? -2.773 40.438 -1.958 1 96.81 299 TRP B N 1
ATOM 6183 C CA . TRP B 1 299 ? -3.285 39.188 -1.386 1 96.81 299 TRP B CA 1
ATOM 6184 C C . TRP B 1 299 ? -3.938 38.312 -2.459 1 96.81 299 TRP B C 1
ATOM 6186 O O . TRP B 1 299 ? -5.133 38.469 -2.727 1 96.81 299 TRP B O 1
ATOM 6196 N N . ARG B 1 300 ? -3.182 37.312 -2.908 1 96.62 300 ARG B N 1
ATOM 6197 C CA . ARG B 1 300 ? -3.607 36.531 -4.07 1 96.62 300 ARG B CA 1
ATOM 6198 C C . ARG B 1 300 ? -4.199 35.188 -3.646 1 96.62 300 ARG B C 1
ATOM 6200 O O . ARG B 1 300 ? -5.102 34.656 -4.309 1 96.62 300 ARG B O 1
ATOM 6207 N N . VAL B 1 301 ? -3.652 34.625 -2.584 1 97.69 301 VAL B N 1
ATOM 6208 C CA . VAL B 1 301 ? -4.016 33.25 -2.197 1 97.69 301 VAL B CA 1
ATOM 6209 C C . VAL B 1 301 ? -4.332 33.219 -0.704 1 97.69 301 VAL B C 1
ATOM 6211 O O . VAL B 1 301 ? -3.568 33.75 0.115 1 97.69 301 VAL B O 1
ATOM 6214 N N . CYS B 1 302 ? -5.418 32.625 -0.338 1 97 302 CYS B N 1
ATOM 6215 C CA . CYS B 1 302 ? -5.77 32.406 1.057 1 97 302 CYS B CA 1
ATOM 6216 C C . CYS B 1 302 ? -6.266 30.969 1.253 1 97 302 CYS B C 1
ATOM 6218 O O . CYS B 1 302 ? -7.289 30.578 0.685 1 97 302 CYS B O 1
ATOM 6220 N N . GLY B 1 303 ? -5.523 30.219 1.948 1 96.5 303 GLY B N 1
ATOM 6221 C CA . GLY B 1 303 ? -6.039 28.953 2.432 1 96.5 303 GLY B CA 1
ATOM 6222 C C . GLY B 1 303 ? -6.797 29.078 3.74 1 96.5 303 GLY B C 1
ATOM 6223 O O . GLY B 1 303 ? -6.523 29.969 4.539 1 96.5 303 GLY B O 1
ATOM 6224 N N . PHE B 1 304 ? -7.688 28.203 3.934 1 91.44 304 PHE B N 1
ATOM 6225 C CA . PHE B 1 304 ? -8.336 28.078 5.23 1 91.44 304 PHE B CA 1
ATOM 6226 C C . PHE B 1 304 ? -8.625 26.625 5.562 1 91.44 304 PHE B C 1
ATOM 6228 O O . PHE B 1 304 ? -8.672 25.781 4.668 1 91.44 304 PHE B O 1
ATOM 6235 N N . GLY B 1 305 ? -8.695 26.312 6.816 1 87.38 305 GLY B N 1
ATOM 6236 C CA . GLY B 1 305 ? -8.961 24.969 7.281 1 87.38 305 GLY B CA 1
ATOM 6237 C C . GLY B 1 305 ? -9.18 24.891 8.781 1 87.38 305 GLY B C 1
ATOM 6238 O O . GLY B 1 305 ? -9.164 25.906 9.477 1 87.38 305 GLY B O 1
ATOM 6239 N N . GLY B 1 306 ? -9.453 23.625 9.234 1 76.88 306 GLY B N 1
ATOM 6240 C CA . GLY B 1 306 ? -9.656 23.375 10.656 1 76.88 306 GLY B CA 1
ATOM 6241 C C . GLY B 1 306 ? -11.109 23.469 11.078 1 76.88 306 GLY B C 1
ATOM 6242 O O . GLY B 1 306 ? -11.5 22.922 12.117 1 76.88 306 GLY B O 1
ATOM 6243 N N . ALA B 1 307 ? -11.828 24.234 10.305 1 70.44 307 ALA B N 1
ATOM 6244 C CA . ALA B 1 307 ? -13.258 24.391 10.531 1 70.44 307 ALA B CA 1
ATOM 6245 C C . ALA B 1 307 ? -13.984 24.75 9.234 1 70.44 307 ALA B C 1
ATOM 6247 O O . ALA B 1 307 ? -13.367 25.25 8.297 1 70.44 307 ALA B O 1
ATOM 6248 N N . PRO B 1 308 ? -15.258 24.438 9.234 1 71.69 308 PRO B N 1
ATOM 6249 C CA . PRO B 1 308 ? -16.016 24.875 8.062 1 71.69 308 PRO B CA 1
ATOM 6250 C C . PRO B 1 308 ? -16.125 26.391 7.961 1 71.69 308 PRO B C 1
ATOM 6252 O O . PRO B 1 308 ? -16.094 27.094 8.977 1 71.69 308 PRO B O 1
ATOM 6255 N N . MET B 1 309 ? -16.141 26.875 6.797 1 76.62 309 MET B N 1
ATOM 6256 C CA . MET B 1 309 ? -16.344 28.297 6.52 1 76.62 309 MET B CA 1
ATOM 6257 C C . MET B 1 309 ? -17.797 28.562 6.117 1 76.62 309 MET B C 1
ATOM 6259 O O . MET B 1 309 ? -18.328 27.906 5.234 1 76.62 309 MET B O 1
ATOM 6263 N N . PRO B 1 310 ? -18.391 29.531 6.797 1 69.44 310 PRO B N 1
ATOM 6264 C CA . PRO B 1 310 ? -19.734 29.891 6.375 1 69.44 310 PRO B CA 1
ATOM 6265 C C . PRO B 1 310 ? -19.797 30.375 4.926 1 69.44 310 PRO B C 1
ATOM 6267 O O . PRO B 1 310 ? -18.906 31.094 4.469 1 69.44 310 PRO B O 1
ATOM 6270 N N . ASP B 1 311 ? -20.875 30.016 4.281 1 75.38 311 ASP B N 1
ATOM 6271 C CA . ASP B 1 311 ? -21.094 30.406 2.891 1 75.38 311 ASP B CA 1
ATOM 6272 C C . ASP B 1 311 ? -21.078 31.938 2.742 1 75.38 311 ASP B C 1
ATOM 6274 O O . ASP B 1 311 ? -20.578 32.469 1.744 1 75.38 311 ASP B O 1
ATOM 6278 N N . ALA B 1 312 ? -21.625 32.562 3.715 1 76 312 ALA B N 1
ATOM 6279 C CA . ALA B 1 312 ? -21.688 34 3.674 1 76 312 ALA B CA 1
ATOM 6280 C C . ALA B 1 312 ? -20.297 34.625 3.645 1 76 312 ALA B C 1
ATOM 6282 O O . ALA B 1 312 ? -20.062 35.625 2.949 1 76 312 ALA B O 1
ATOM 6283 N N . THR B 1 313 ? -19.422 34.062 4.406 1 80.75 313 THR B N 1
ATOM 6284 C CA . THR B 1 313 ? -18.047 34.531 4.445 1 80.75 313 THR B CA 1
ATOM 6285 C C . THR B 1 313 ? -17.359 34.312 3.104 1 80.75 313 THR B C 1
ATOM 6287 O O . THR B 1 313 ? -16.641 35.188 2.617 1 80.75 313 THR B O 1
ATOM 6290 N N . ILE B 1 314 ? -17.562 33.219 2.531 1 83.44 314 ILE B N 1
ATOM 6291 C CA . ILE B 1 314 ? -16.984 32.906 1.229 1 83.44 314 ILE B CA 1
ATOM 6292 C C . ILE B 1 314 ? -17.5 33.875 0.182 1 83.44 314 ILE B C 1
ATOM 6294 O O . ILE B 1 314 ? -16.719 34.438 -0.603 1 83.44 314 ILE B O 1
ATOM 6298 N N . ALA B 1 315 ? -18.75 34.094 0.193 1 82.38 315 ALA B N 1
ATOM 6299 C CA . ALA B 1 315 ? -19.375 35.031 -0.754 1 82.38 315 ALA B CA 1
ATOM 6300 C C . ALA B 1 315 ? -18.844 36.438 -0.564 1 82.38 315 ALA B C 1
ATOM 6302 O O . ALA B 1 315 ? -18.578 37.156 -1.54 1 82.38 315 ALA B O 1
ATOM 6303 N N . ASP B 1 316 ? -18.75 36.844 0.673 1 86 316 ASP B N 1
ATOM 6304 C CA . ASP B 1 316 ? -18.266 38.188 0.993 1 86 316 ASP B CA 1
ATOM 6305 C C . ASP B 1 316 ? -16.828 38.375 0.5 1 86 316 ASP B C 1
ATOM 6307 O O . ASP B 1 316 ? -16.484 39.406 -0.064 1 86 316 ASP B O 1
ATOM 6311 N N . LEU B 1 317 ? -16.016 37.438 0.747 1 89.25 317 LEU B N 1
ATOM 6312 C CA . LEU B 1 317 ? -14.625 37.5 0.305 1 89.25 317 LEU B CA 1
ATOM 6313 C C . LEU B 1 317 ? -14.547 37.562 -1.217 1 89.25 317 LEU B C 1
ATOM 6315 O O . LEU B 1 317 ? -13.734 38.312 -1.768 1 89.25 317 LEU B O 1
ATOM 6319 N N . ALA B 1 318 ? -15.375 36.781 -1.863 1 87 318 ALA B N 1
ATOM 6320 C CA . ALA B 1 318 ? -15.391 36.781 -3.324 1 87 318 ALA B CA 1
ATOM 6321 C C . ALA B 1 318 ? -15.773 38.156 -3.877 1 87 318 ALA B C 1
ATOM 6323 O O . ALA B 1 318 ? -15.242 38.594 -4.902 1 87 318 ALA B O 1
ATOM 6324 N N . LEU B 1 319 ? -16.672 38.75 -3.27 1 88.38 319 LEU B N 1
ATOM 6325 C CA . LEU B 1 319 ? -17.172 40.062 -3.707 1 88.38 319 LEU B CA 1
ATOM 6326 C C . LEU B 1 319 ? -16.141 41.156 -3.432 1 88.38 319 LEU B C 1
ATOM 6328 O O . LEU B 1 319 ? -15.891 42 -4.285 1 88.38 319 LEU B O 1
ATOM 6332 N N . ARG B 1 320 ? -15.578 41.125 -2.324 1 91.56 320 ARG B N 1
ATOM 6333 C CA . ARG B 1 320 ? -14.75 42.25 -1.862 1 91.56 320 ARG B CA 1
ATOM 6334 C C . ARG B 1 320 ? -13.305 42.094 -2.32 1 91.56 320 ARG B C 1
ATOM 6336 O O . ARG B 1 320 ? -12.562 43.062 -2.424 1 91.56 320 ARG B O 1
ATOM 6343 N N . LEU B 1 321 ? -12.875 40.906 -2.537 1 93 321 LEU B N 1
ATOM 6344 C CA . LEU B 1 321 ? -11.547 40.594 -3.055 1 93 321 LEU B CA 1
ATOM 6345 C C . LEU B 1 321 ? -11.641 39.625 -4.246 1 93 321 LEU B C 1
ATOM 6347 O O . LEU B 1 321 ? -11.211 38.469 -4.164 1 93 321 LEU B O 1
ATOM 6351 N N . PRO B 1 322 ? -12.039 40.094 -5.371 1 89.5 322 PRO B N 1
ATOM 6352 C CA . PRO B 1 322 ? -12.289 39.219 -6.52 1 89.5 322 PRO B CA 1
ATOM 6353 C C . PRO B 1 322 ? -11.023 38.531 -7.039 1 89.5 322 PRO B C 1
ATOM 6355 O O . PRO B 1 322 ? -11.094 37.5 -7.707 1 89.5 322 PRO B O 1
ATOM 6358 N N . GLY B 1 323 ? -9.898 39.031 -6.789 1 91.31 323 GLY B N 1
ATOM 6359 C CA . GLY B 1 323 ? -8.656 38.406 -7.246 1 91.31 323 GLY B CA 1
ATOM 6360 C C . GLY B 1 323 ? -8.109 37.375 -6.285 1 91.31 323 GLY B C 1
ATOM 6361 O O . GLY B 1 323 ? -7.113 36.719 -6.582 1 91.31 323 GLY B O 1
ATOM 6362 N N . LEU B 1 324 ? -8.758 37.156 -5.195 1 94.75 324 LEU B N 1
ATOM 6363 C CA . LEU B 1 324 ? -8.289 36.25 -4.156 1 94.75 324 LEU B CA 1
ATOM 6364 C C . LEU B 1 324 ? -8.656 34.812 -4.488 1 94.75 324 LEU B C 1
ATOM 6366 O O . LEU B 1 324 ? -9.836 34.5 -4.691 1 94.75 324 LEU B O 1
ATOM 6370 N N . ALA B 1 325 ? -7.695 33.938 -4.652 1 95.69 325 ALA B N 1
ATOM 6371 C CA . ALA B 1 325 ? -7.934 32.5 -4.742 1 95.69 325 ALA B CA 1
ATOM 6372 C C . ALA B 1 325 ? -8.117 31.875 -3.355 1 95.69 325 ALA B C 1
ATOM 6374 O O . ALA B 1 325 ? -7.172 31.812 -2.57 1 95.69 325 ALA B O 1
ATOM 6375 N N . LEU B 1 326 ? -9.289 31.469 -3.061 1 94 326 LEU B N 1
ATOM 6376 C CA . LEU B 1 326 ? -9.625 30.859 -1.774 1 94 326 LEU B CA 1
ATOM 6377 C C . LEU B 1 326 ? -9.555 29.344 -1.85 1 94 326 LEU B C 1
ATOM 6379 O O . LEU B 1 326 ? -10.148 28.734 -2.744 1 94 326 LEU B O 1
ATOM 6383 N N . HIS B 1 327 ? -8.805 28.703 -0.943 1 95.88 327 HIS B N 1
ATOM 6384 C CA . HIS B 1 327 ? -8.633 27.25 -0.936 1 95.88 327 HIS B CA 1
ATOM 6385 C C . HIS B 1 327 ? -9.062 26.656 0.401 1 95.88 327 HIS B C 1
ATOM 6387 O O . HIS B 1 327 ? -8.453 26.938 1.436 1 95.88 327 HIS B O 1
ATOM 6393 N N . ASN B 1 328 ? -10.117 25.828 0.386 1 93.81 328 ASN B N 1
ATOM 6394 C CA . ASN B 1 328 ? -10.32 24.953 1.527 1 93.81 328 ASN B CA 1
ATOM 6395 C C . ASN B 1 328 ? -9.219 23.906 1.636 1 93.81 328 ASN B C 1
ATOM 6397 O O . ASN B 1 328 ? -8.836 23.297 0.637 1 93.81 328 ASN B O 1
ATOM 6401 N N . THR B 1 329 ? -8.656 23.781 2.797 1 96.5 329 THR B N 1
ATOM 6402 C CA . THR B 1 329 ? -7.496 22.922 3 1 96.5 329 THR B CA 1
ATOM 6403 C C . THR B 1 329 ? -7.73 21.969 4.168 1 96.5 329 THR B C 1
ATOM 6405 O O . THR B 1 329 ? -7.988 22.406 5.293 1 96.5 329 THR B O 1
ATOM 6408 N N . TYR B 1 330 ? -7.73 20.703 3.826 1 95 330 TYR B N 1
ATOM 6409 C CA . TYR B 1 330 ? -7.898 19.672 4.84 1 95 330 TYR B CA 1
ATOM 6410 C C . TYR B 1 330 ? -6.598 18.906 5.059 1 95 330 TYR B C 1
ATOM 6412 O O . TYR B 1 330 ? -5.895 18.578 4.102 1 95 330 TYR B O 1
ATOM 6420 N N . GLY B 1 331 ? -6.27 18.703 6.262 1 94.75 331 GLY B N 1
ATOM 6421 C CA . GLY B 1 331 ? -5.121 17.938 6.707 1 94.75 331 GLY B CA 1
ATOM 6422 C C . GLY B 1 331 ? -5.098 17.703 8.203 1 94.75 331 GLY B C 1
ATOM 6423 O O . GLY B 1 331 ? -6.074 18 8.898 1 94.75 331 GLY B O 1
ATOM 6424 N N . ALA B 1 332 ? -4.16 17.047 8.672 1 93.5 332 ALA B N 1
ATOM 6425 C CA . ALA B 1 332 ? -3.879 16.75 10.078 1 93.5 332 ALA B CA 1
ATOM 6426 C C . ALA B 1 332 ? -2.377 16.766 10.344 1 93.5 332 ALA B C 1
ATOM 6428 O O . ALA B 1 332 ? -1.572 16.781 9.414 1 93.5 332 ALA B O 1
ATOM 6429 N N . THR B 1 333 ? -2.08 16.875 11.602 1 95.12 333 THR B N 1
ATOM 6430 C CA . THR B 1 333 ? -0.675 16.719 11.969 1 95.12 333 THR B CA 1
ATOM 6431 C C . THR B 1 333 ? -0.109 15.422 11.391 1 95.12 333 THR B C 1
ATOM 6433 O O . THR B 1 333 ? 1.016 15.398 10.883 1 95.12 333 THR B O 1
ATOM 6436 N N . GLU B 1 334 ? -0.926 14.352 11.344 1 97.25 334 GLU B N 1
ATOM 6437 C CA . GLU B 1 334 ? -0.536 13.023 10.883 1 97.25 334 GLU B CA 1
ATOM 6438 C C . GLU B 1 334 ? -0.275 13.016 9.383 1 97.25 334 GLU B C 1
ATOM 6440 O O . GLU B 1 334 ? 0.409 12.125 8.875 1 97.25 334 GLU B O 1
ATOM 6445 N N . THR B 1 335 ? -0.804 13.984 8.633 1 98.06 335 THR B N 1
ATOM 6446 C CA . THR B 1 335 ? -0.55 14.078 7.199 1 98.06 335 THR B CA 1
ATOM 6447 C C . THR B 1 335 ? 0.43 15.211 6.898 1 98.06 335 THR B C 1
ATOM 6449 O O . THR B 1 335 ? 0.583 15.617 5.742 1 98.06 335 THR B O 1
ATOM 6452 N N . THR B 1 336 ? 1.036 15.781 7.984 1 98.19 336 THR B N 1
ATOM 6453 C CA . THR B 1 336 ? 1.958 16.906 7.863 1 98.19 336 THR B CA 1
ATOM 6454 C C . THR B 1 336 ? 1.33 18.031 7.055 1 98.19 336 THR B C 1
ATOM 6456 O O . THR B 1 336 ? 2.039 18.891 6.523 1 98.19 336 THR B O 1
ATOM 6459 N N . SER B 1 337 ? -0.095 17.891 6.938 1 94 337 SER B N 1
ATOM 6460 C CA . SER B 1 337 ? -0.911 18.828 6.164 1 94 337 SER B CA 1
ATOM 6461 C C . SER B 1 337 ? -0.189 19.266 4.898 1 94 337 SER B C 1
ATOM 6463 O O . SER B 1 337 ? 1.008 19.562 4.93 1 94 337 SER B O 1
ATOM 6465 N N . PRO B 1 338 ? -0.783 19.484 3.793 1 97.62 338 PRO B N 1
ATOM 6466 C CA . PRO B 1 338 ? -2.189 19.219 3.49 1 97.62 338 PRO B CA 1
ATOM 6467 C C . PRO B 1 338 ? -2.418 17.797 2.98 1 97.62 338 PRO B C 1
ATOM 6469 O O . PRO B 1 338 ? -1.457 17.078 2.672 1 97.62 338 PRO B O 1
ATOM 6472 N N . ALA B 1 339 ? -3.672 17.391 2.963 1 98.25 339 ALA B N 1
ATOM 6473 C CA . ALA B 1 339 ? -4.031 16.125 2.328 1 98.25 339 ALA B CA 1
ATOM 6474 C C . ALA B 1 339 ? -5.027 16.344 1.192 1 98.25 339 ALA B C 1
ATOM 6476 O O . ALA B 1 339 ? -5.012 15.625 0.195 1 98.25 339 ALA B O 1
ATOM 6477 N N . VAL B 1 340 ? -5.926 17.281 1.357 1 98.12 340 VAL B N 1
ATOM 6478 C CA . VAL B 1 340 ? -6.969 17.609 0.387 1 98.12 340 VAL B CA 1
ATOM 6479 C C . VAL B 1 340 ? -7.074 19.125 0.233 1 98.12 340 VAL B C 1
ATOM 6481 O O . VAL B 1 340 ? -7.055 19.859 1.224 1 98.12 340 VAL B O 1
ATOM 6484 N N . ILE B 1 341 ? -7.121 19.609 -0.982 1 97.94 341 ILE B N 1
ATOM 6485 C CA . ILE B 1 341 ? -7.227 21.031 -1.249 1 97.94 341 ILE B CA 1
ATOM 6486 C C . ILE B 1 341 ? -8.289 21.281 -2.322 1 97.94 341 ILE B C 1
ATOM 6488 O O . ILE B 1 341 ? -8.328 20.578 -3.334 1 97.94 341 ILE B O 1
ATOM 6492 N N . MET B 1 342 ? -9.094 22.234 -2.111 1 95.25 342 MET B N 1
ATOM 6493 C CA . MET B 1 342 ? -10.062 22.672 -3.117 1 95.25 342 MET B CA 1
ATOM 6494 C C . MET B 1 342 ? -9.398 23.547 -4.164 1 95.25 342 MET B C 1
ATOM 6496 O O . MET B 1 342 ? -8.797 24.578 -3.83 1 95.25 342 MET B O 1
ATOM 6500 N N . PRO B 1 343 ? -9.469 23.094 -5.367 1 93.62 343 PRO B N 1
ATOM 6501 C CA . PRO B 1 343 ? -9 24.016 -6.402 1 93.62 343 PRO B CA 1
ATOM 6502 C C . PRO B 1 343 ? -9.75 25.344 -6.391 1 93.62 343 PRO B C 1
ATOM 6504 O O . PRO B 1 343 ? -10.969 25.375 -6.219 1 93.62 343 PRO B O 1
ATOM 6507 N N . ALA B 1 344 ? -9.062 26.391 -6.562 1 89.25 344 ALA B N 1
ATOM 6508 C CA . ALA B 1 344 ? -9.625 27.734 -6.418 1 89.25 344 ALA B CA 1
ATOM 6509 C C . ALA B 1 344 ? -10.781 27.953 -7.395 1 89.25 344 ALA B C 1
ATOM 6511 O O . ALA B 1 344 ? -11.773 28.594 -7.062 1 89.25 344 ALA B O 1
ATOM 6512 N N . ASP B 1 345 ? -10.672 27.391 -8.539 1 87.81 345 ASP B N 1
ATOM 6513 C CA . ASP B 1 345 ? -11.664 27.641 -9.578 1 87.81 345 ASP B CA 1
ATOM 6514 C C . ASP B 1 345 ? -12.938 26.828 -9.328 1 87.81 345 ASP B C 1
ATOM 6516 O O . ASP B 1 345 ? -13.938 27 -10.031 1 87.81 345 ASP B O 1
ATOM 6520 N N . GLN B 1 346 ? -12.906 26.031 -8.281 1 88.94 346 GLN B N 1
ATOM 6521 C CA . GLN B 1 346 ? -14.062 25.203 -7.988 1 88.94 346 GLN B CA 1
ATOM 6522 C C . GLN B 1 346 ? -14.672 25.562 -6.633 1 88.94 346 GLN B C 1
ATOM 6524 O O . GLN B 1 346 ? -15.719 25.031 -6.258 1 88.94 346 GLN B O 1
ATOM 6529 N N . ALA B 1 347 ? -14.055 26.422 -5.938 1 83.69 347 ALA B N 1
ATOM 6530 C CA . ALA B 1 347 ? -14.391 26.719 -4.547 1 83.69 347 ALA B CA 1
ATOM 6531 C C . ALA B 1 347 ? -15.82 27.234 -4.43 1 83.69 347 ALA B C 1
ATOM 6533 O O . ALA B 1 347 ? -16.562 26.812 -3.535 1 83.69 347 ALA B O 1
ATOM 6534 N N . ALA B 1 348 ? -16.234 28.047 -5.258 1 78 348 ALA B N 1
ATOM 6535 C CA . ALA B 1 348 ? -17.562 28.656 -5.18 1 78 348 ALA B CA 1
ATOM 6536 C C . ALA B 1 348 ? -18.641 27.609 -5.477 1 78 348 ALA B C 1
ATOM 6538 O O . ALA B 1 348 ? -19.672 27.578 -4.797 1 78 348 ALA B O 1
ATOM 6539 N N . ALA B 1 349 ? -18.375 26.781 -6.418 1 81.94 349 ALA B N 1
ATOM 6540 C CA . ALA B 1 349 ? -19.375 25.812 -6.855 1 81.94 349 ALA B CA 1
ATOM 6541 C C . ALA B 1 349 ? -19.438 24.625 -5.902 1 81.94 349 ALA B C 1
ATOM 6543 O O . ALA B 1 349 ? -20.453 23.922 -5.832 1 81.94 349 ALA B O 1
ATOM 6544 N N . ARG B 1 350 ? -18.359 24.406 -5.16 1 86.31 350 ARG B N 1
ATOM 6545 C CA . ARG B 1 350 ? -18.266 23.219 -4.309 1 86.31 350 ARG B CA 1
ATOM 6546 C C . ARG B 1 350 ? -17.891 23.609 -2.881 1 86.31 350 ARG B C 1
ATOM 6548 O O . ARG B 1 350 ? -16.984 23 -2.289 1 86.31 350 ARG B O 1
ATOM 6555 N N . SER B 1 351 ? -18.562 24.578 -2.416 1 78.75 351 SER B N 1
ATOM 6556 C CA . SER B 1 351 ? -18.203 25.203 -1.148 1 78.75 351 SER B CA 1
ATOM 6557 C C . SER B 1 351 ? -18.406 24.25 0.02 1 78.75 351 SER B C 1
ATOM 6559 O O . SER B 1 351 ? -17.812 24.422 1.084 1 78.75 351 SER B O 1
ATOM 6561 N N . ARG B 1 352 ? -19.125 23.203 -0.14 1 75.31 352 ARG B N 1
ATOM 6562 C CA . ARG B 1 352 ? -19.422 22.297 0.961 1 75.31 352 ARG B CA 1
ATOM 6563 C C . ARG B 1 352 ? -18.469 21.109 0.962 1 75.31 352 ARG B C 1
ATOM 6565 O O . ARG B 1 352 ? -18.516 20.266 1.868 1 75.31 352 ARG B O 1
ATOM 6572 N N . GLN B 1 353 ? -17.625 21.062 -0.021 1 86.94 353 GLN B N 1
ATOM 6573 C CA . GLN B 1 353 ? -16.672 19.969 -0.115 1 86.94 353 GLN B CA 1
ATOM 6574 C C . GLN B 1 353 ? -15.258 20.422 0.246 1 86.94 353 GLN B C 1
ATOM 6576 O O . GLN B 1 353 ? -14.992 21.625 0.305 1 86.94 353 GLN B O 1
ATOM 6581 N N . LEU B 1 354 ? -14.398 19.484 0.545 1 92 354 LEU B N 1
ATOM 6582 C CA . LEU B 1 354 ? -13.016 19.766 0.906 1 92 354 LEU B CA 1
ATOM 6583 C C . LEU B 1 354 ? -12.164 19.984 -0.339 1 92 354 LEU B C 1
ATOM 6585 O O . LEU B 1 354 ? -11.227 20.781 -0.32 1 92 354 LEU B O 1
ATOM 6589 N N . GLY B 1 355 ? -12.469 19.234 -1.361 1 96.62 355 GLY B N 1
ATOM 6590 C CA . GLY B 1 355 ? -11.672 19.297 -2.572 1 96.62 355 GLY B CA 1
ATOM 6591 C C . GLY B 1 355 ? -11.117 17.953 -3 1 96.62 355 GLY B C 1
ATOM 6592 O O . GLY B 1 355 ? -11.812 16.938 -2.904 1 96.62 355 GLY B O 1
ATOM 6593 N N . LEU B 1 356 ? -9.945 18 -3.617 1 97.75 356 LEU B N 1
ATOM 6594 C CA . LEU B 1 356 ? -9.305 16.812 -4.176 1 97.75 356 LEU B CA 1
ATOM 6595 C C . LEU B 1 356 ? -8.039 16.453 -3.4 1 97.75 356 LEU B C 1
ATOM 6597 O O . LEU B 1 356 ? -7.336 17.344 -2.918 1 97.75 356 LEU B O 1
ATOM 6601 N N . PRO B 1 357 ? -7.715 15.164 -3.271 1 98.19 357 PRO B N 1
ATOM 6602 C CA . PRO B 1 357 ? -6.434 14.797 -2.67 1 98.19 357 PRO B CA 1
ATOM 6603 C C . PRO B 1 357 ? -5.242 15.438 -3.385 1 98.19 357 PRO B C 1
ATOM 6605 O O . PRO B 1 357 ? -5.262 15.578 -4.609 1 98.19 357 PRO B O 1
ATOM 6608 N N . VAL B 1 358 ? -4.266 15.812 -2.643 1 98.12 358 VAL B N 1
ATOM 6609 C CA . VAL B 1 358 ? -3.059 16.391 -3.223 1 98.12 358 VAL B CA 1
ATOM 6610 C C . VAL B 1 358 ? -2.273 15.32 -3.971 1 98.12 358 VAL B C 1
ATOM 6612 O O . VAL B 1 358 ? -2.564 14.133 -3.844 1 98.12 358 VAL B O 1
ATOM 6615 N N . LEU B 1 359 ? -1.264 15.734 -4.719 1 96.5 359 LEU B N 1
ATOM 6616 C CA . LEU B 1 359 ? -0.394 14.797 -5.422 1 96.5 359 LEU B CA 1
ATOM 6617 C C . LEU B 1 359 ? 0.185 13.766 -4.457 1 96.5 359 LEU B C 1
ATOM 6619 O O . LEU B 1 359 ? 0.576 14.109 -3.34 1 96.5 359 LEU B O 1
ATOM 6623 N N . CYS B 1 360 ? 0.22 12.492 -4.828 1 97.12 360 CYS B N 1
ATOM 6624 C CA . CYS B 1 360 ? 0.871 11.398 -4.113 1 97.12 360 CYS B CA 1
ATOM 6625 C C . CYS B 1 360 ? 0.028 10.945 -2.93 1 97.12 360 CYS B C 1
ATOM 6627 O O . CYS B 1 360 ? 0.4 10.008 -2.223 1 97.12 360 CYS B O 1
ATOM 6629 N N . CYS B 1 361 ? -1.107 11.625 -2.68 1 98.19 361 CYS B N 1
ATOM 6630 C CA . CYS B 1 361 ? -1.973 11.203 -1.583 1 98.19 361 CYS B CA 1
ATOM 6631 C C . CYS B 1 361 ? -2.943 10.125 -2.035 1 98.19 361 CYS B C 1
ATOM 6633 O O . CYS B 1 361 ? -3.766 10.352 -2.924 1 98.19 361 CYS B O 1
ATOM 6635 N N . ASP B 1 362 ? -2.812 8.969 -1.492 1 97.81 362 ASP B N 1
ATOM 6636 C CA . ASP B 1 362 ? -3.811 7.914 -1.669 1 97.81 362 ASP B CA 1
ATOM 6637 C C . ASP B 1 362 ? -4.902 8.016 -0.609 1 97.81 362 ASP B C 1
ATOM 6639 O O . ASP B 1 362 ? -4.648 7.789 0.576 1 97.81 362 ASP B O 1
ATOM 6643 N N . LEU B 1 363 ? -6.082 8.406 -1.015 1 98.31 363 LEU B N 1
ATOM 6644 C CA . LEU B 1 363 ? -7.195 8.578 -0.092 1 98.31 363 LEU B CA 1
ATOM 6645 C C . LEU B 1 363 ? -8.312 7.582 -0.39 1 98.31 363 LEU B C 1
ATOM 6647 O O . LEU B 1 363 ? -8.773 7.488 -1.527 1 98.31 363 LEU B O 1
ATOM 6651 N N . LEU B 1 364 ? -8.703 6.832 0.605 1 98.25 364 LEU B N 1
ATOM 6652 C CA . LEU B 1 364 ? -9.781 5.855 0.503 1 98.25 364 LEU B CA 1
ATOM 6653 C C . LEU B 1 364 ? -10.875 6.137 1.53 1 98.25 364 LEU B C 1
ATOM 6655 O O . LEU B 1 364 ? -10.578 6.578 2.645 1 98.25 364 LEU B O 1
ATOM 6659 N N . VAL B 1 365 ? -12.109 5.961 1.133 1 97.94 365 VAL B N 1
ATOM 6660 C CA . VAL B 1 365 ? -13.242 5.934 2.053 1 97.94 365 VAL B CA 1
ATOM 6661 C C . VAL B 1 365 ? -13.633 4.488 2.342 1 97.94 365 VAL B C 1
ATOM 6663 O O . VAL B 1 365 ? -14.117 3.779 1.453 1 97.94 365 VAL B O 1
ATOM 6666 N N . MET B 1 366 ? -13.43 4.078 3.568 1 97.5 366 MET B N 1
ATOM 6667 C CA . MET B 1 366 ? -13.531 2.658 3.902 1 97.5 366 MET B CA 1
ATOM 6668 C C . MET B 1 366 ? -14.742 2.396 4.797 1 97.5 366 MET B C 1
ATOM 6670 O O . MET B 1 366 ? -15.023 3.176 5.707 1 97.5 366 MET B O 1
ATOM 6674 N N . ASP B 1 367 ? -15.43 1.354 4.57 1 94.31 367 ASP B N 1
ATOM 6675 C CA . ASP B 1 367 ? -16.516 0.946 5.461 1 94.31 367 ASP B CA 1
ATOM 6676 C C . ASP B 1 367 ? -15.969 0.127 6.633 1 94.31 367 ASP B C 1
ATOM 6678 O O . ASP B 1 367 ? -14.758 0.002 6.809 1 94.31 367 ASP B O 1
ATOM 6682 N N . ASP B 1 368 ? -16.875 -0.337 7.469 1 90 368 ASP B N 1
ATOM 6683 C CA . ASP B 1 368 ? -16.5 -1.01 8.711 1 90 368 ASP B CA 1
ATOM 6684 C C . ASP B 1 368 ? -15.945 -2.402 8.43 1 90 368 ASP B C 1
ATOM 6686 O O . ASP B 1 368 ? -15.367 -3.035 9.32 1 90 368 ASP B O 1
ATOM 6690 N N . GLN B 1 369 ? -16.094 -2.871 7.207 1 90.81 369 GLN B N 1
ATOM 6691 C CA . GLN B 1 369 ? -15.586 -4.195 6.852 1 90.81 369 GLN B CA 1
ATOM 6692 C C . GLN B 1 369 ? -14.242 -4.105 6.145 1 90.81 369 GLN B C 1
ATOM 6694 O O . GLN B 1 369 ? -13.711 -5.113 5.676 1 90.81 369 GLN B O 1
ATOM 6699 N N . GLY B 1 370 ? -13.758 -2.891 6.047 1 93.81 370 GLY B N 1
ATOM 6700 C CA . GLY B 1 370 ? -12.469 -2.707 5.398 1 93.81 370 GLY B CA 1
ATOM 6701 C C . GLY B 1 370 ? -12.562 -2.693 3.885 1 93.81 370 GLY B C 1
ATOM 6702 O O . GLY B 1 370 ? -11.625 -3.113 3.197 1 93.81 370 GLY B O 1
ATOM 6703 N N . ARG B 1 371 ? -13.719 -2.361 3.338 1 96.31 371 ARG B N 1
ATOM 6704 C CA . ARG B 1 371 ? -13.914 -2.254 1.896 1 96.31 371 ARG B CA 1
ATOM 6705 C C . ARG B 1 371 ? -14.125 -0.802 1.479 1 96.31 371 ARG B C 1
ATOM 6707 O O . ARG B 1 371 ? -14.828 -0.05 2.162 1 96.31 371 ARG B O 1
ATOM 6714 N N . GLU B 1 372 ? -13.461 -0.383 0.436 1 98 372 GLU B N 1
ATOM 6715 C CA . GLU B 1 372 ? -13.656 0.959 -0.106 1 98 372 GLU B CA 1
ATOM 6716 C C . GLU B 1 372 ? -15.109 1.195 -0.486 1 98 372 GLU B C 1
ATOM 6718 O O . GLU B 1 372 ? -15.727 0.368 -1.164 1 98 372 GLU B O 1
ATOM 6723 N N . CYS B 1 373 ? -15.641 2.246 -0.111 1 96.88 373 CYS B N 1
ATOM 6724 C CA . CYS B 1 373 ? -17.016 2.609 -0.406 1 96.88 373 CYS B CA 1
ATOM 6725 C C . CYS B 1 373 ? -17.172 3.068 -1.852 1 96.88 373 CYS B C 1
ATOM 6727 O O . CYS B 1 373 ? -16.281 3.73 -2.391 1 96.88 373 CYS B O 1
ATOM 6729 N N . PRO B 1 374 ? -18.297 2.768 -2.506 1 94.25 374 PRO B N 1
ATOM 6730 C CA . PRO B 1 374 ? -18.578 3.365 -3.812 1 94.25 374 PRO B CA 1
ATOM 6731 C C . PRO B 1 374 ? -18.703 4.887 -3.752 1 94.25 374 PRO B C 1
ATOM 6733 O O . PRO B 1 374 ? -18.859 5.453 -2.668 1 94.25 374 PRO B O 1
ATOM 6736 N N . PRO B 1 375 ? -18.625 5.531 -4.887 1 94.69 375 PRO B N 1
ATOM 6737 C CA . PRO B 1 375 ? -18.75 6.988 -4.906 1 94.69 375 PRO B CA 1
ATOM 6738 C C . PRO B 1 375 ? -20.016 7.484 -4.207 1 94.69 375 PRO B C 1
ATOM 6740 O O . PRO B 1 375 ? -21.109 6.949 -4.441 1 94.69 375 PRO B O 1
ATOM 6743 N N . GLY B 1 376 ? -19.828 8.414 -3.299 1 92.94 376 GLY B N 1
ATOM 6744 C CA . GLY B 1 376 ? -20.953 9.047 -2.633 1 92.94 376 GLY B CA 1
ATOM 6745 C C . GLY B 1 376 ? -21.297 8.398 -1.306 1 92.94 376 GLY B C 1
ATOM 6746 O O . GLY B 1 376 ? -21.984 9.008 -0.475 1 92.94 376 GLY B O 1
ATOM 6747 N N . GLU B 1 377 ? -20.828 7.191 -1.096 1 92.81 377 GLU B N 1
ATOM 6748 C CA . GLU B 1 377 ? -21.141 6.488 0.149 1 92.81 377 GLU B CA 1
ATOM 6749 C C . GLU B 1 377 ? -20.172 6.891 1.256 1 92.81 377 GLU B C 1
ATOM 6751 O O . GLU B 1 377 ? -18.984 7.16 0.993 1 92.81 377 GLU B O 1
ATOM 6756 N N . GLN B 1 378 ? -20.688 6.898 2.453 1 90.12 378 GLN B N 1
ATOM 6757 C CA . GLN B 1 378 ? -19.922 7.371 3.604 1 90.12 378 GLN B CA 1
ATOM 6758 C C . GLN B 1 378 ? -19.062 6.258 4.188 1 90.12 378 GLN B C 1
ATOM 6760 O O . GLN B 1 378 ? -19.453 5.09 4.176 1 90.12 378 GLN B O 1
ATOM 6765 N N . GLY B 1 379 ? -17.969 6.586 4.695 1 94.31 379 GLY B N 1
ATOM 6766 C CA . GLY B 1 379 ? -17.016 5.734 5.402 1 94.31 379 GLY B CA 1
ATOM 6767 C C . GLY B 1 379 ? -15.906 6.516 6.086 1 94.31 379 GLY B C 1
ATOM 6768 O O . GLY B 1 379 ? -15.93 7.746 6.105 1 94.31 379 GLY B O 1
ATOM 6769 N N . GLU B 1 380 ? -15.062 5.871 6.77 1 95.31 380 GLU B N 1
ATOM 6770 C CA . GLU B 1 380 ? -13.914 6.527 7.387 1 95.31 380 GLU B CA 1
ATOM 6771 C C . GLU B 1 380 ? -12.859 6.883 6.348 1 95.31 380 GLU B C 1
ATOM 6773 O O . GLU B 1 380 ? -12.531 6.07 5.48 1 95.31 380 GLU B O 1
ATOM 6778 N N . ILE B 1 381 ? -12.312 8.031 6.363 1 97.06 381 ILE B N 1
ATOM 6779 C CA . ILE B 1 381 ? -11.281 8.477 5.434 1 97.06 381 ILE B CA 1
ATOM 6780 C C . ILE B 1 381 ? -9.922 7.934 5.867 1 97.06 381 ILE B C 1
ATOM 6782 O O . ILE B 1 381 ? -9.469 8.203 6.984 1 97.06 381 ILE B O 1
ATOM 6786 N N . TRP B 1 382 ? -9.289 7.113 5.039 1 98.06 382 TRP B N 1
ATOM 6787 C CA . TRP B 1 382 ? -7.926 6.629 5.199 1 98.06 382 TRP B CA 1
ATOM 6788 C C . TRP B 1 382 ? -6.98 7.332 4.227 1 98.06 382 TRP B C 1
ATOM 6790 O O . TRP B 1 382 ? -7.336 7.566 3.07 1 98.06 382 TRP B O 1
ATOM 6800 N N . MET B 1 383 ? -5.84 7.695 4.672 1 98.38 383 MET B N 1
ATOM 6801 C CA . MET B 1 383 ? -4.898 8.391 3.797 1 98.38 383 MET B CA 1
ATOM 6802 C C . MET B 1 383 ? -3.512 7.766 3.889 1 98.38 383 MET B C 1
ATOM 6804 O O . MET B 1 383 ? -3.061 7.398 4.977 1 98.38 383 MET B O 1
ATOM 6808 N N . ALA B 1 384 ? -2.879 7.629 2.789 1 98.5 384 ALA B N 1
ATOM 6809 C CA . ALA B 1 384 ? -1.492 7.188 2.668 1 98.5 384 ALA B CA 1
ATOM 6810 C C . ALA B 1 384 ? -0.715 8.078 1.704 1 98.5 384 ALA B C 1
ATOM 6812 O O . ALA B 1 384 ? -1.306 8.742 0.852 1 98.5 384 ALA B O 1
ATOM 6813 N N . GLY B 1 385 ? 0.571 8.133 1.827 1 98.38 385 GLY B N 1
ATOM 6814 C CA . GLY B 1 385 ? 1.441 8.953 1.002 1 98.38 385 GLY B CA 1
ATOM 6815 C C . GLY B 1 385 ? 2.693 9.414 1.728 1 98.38 385 GLY B C 1
ATOM 6816 O O . GLY B 1 385 ? 2.865 9.133 2.916 1 98.38 385 GLY B O 1
ATOM 6817 N N . PRO B 1 386 ? 3.549 10.141 1.01 1 98.31 386 PRO B N 1
ATOM 6818 C CA . PRO B 1 386 ? 4.824 10.562 1.592 1 98.31 386 PRO B CA 1
ATOM 6819 C C . PRO B 1 386 ? 4.652 11.641 2.666 1 98.31 386 PRO B C 1
ATOM 6821 O O . PRO B 1 386 ? 5.562 11.867 3.463 1 98.31 386 PRO B O 1
ATOM 6824 N N . MET B 1 387 ? 3.479 12.266 2.734 1 98.38 387 MET B N 1
ATOM 6825 C CA . MET B 1 387 ? 3.225 13.32 3.715 1 98.38 387 MET B CA 1
ATOM 6826 C C . MET B 1 387 ? 2.688 12.734 5.016 1 98.38 387 MET B C 1
ATOM 6828 O O . MET B 1 387 ? 2.584 13.438 6.023 1 98.38 387 MET B O 1
ATOM 6832 N N . VAL B 1 388 ? 2.307 11.414 5.031 1 98.75 388 VAL B N 1
ATOM 6833 C CA . VAL B 1 388 ? 1.767 10.758 6.215 1 98.75 388 VAL B CA 1
ATOM 6834 C C . VAL B 1 388 ? 2.906 10.336 7.137 1 98.75 388 VAL B C 1
ATOM 6836 O O . VAL B 1 388 ? 3.887 9.734 6.691 1 98.75 388 VAL B O 1
ATOM 6839 N N . ILE B 1 389 ? 2.816 10.641 8.375 1 98.75 389 ILE B N 1
ATOM 6840 C CA . ILE B 1 389 ? 3.859 10.328 9.352 1 98.75 389 ILE B CA 1
ATOM 6841 C C . ILE B 1 389 ? 4.023 8.82 9.469 1 98.75 389 ILE B C 1
ATOM 6843 O O . ILE B 1 389 ? 3.066 8.07 9.258 1 98.75 389 ILE B O 1
ATOM 6847 N N . PRO B 1 390 ? 5.184 8.383 9.828 1 98.25 390 PRO B N 1
ATOM 6848 C CA . PRO B 1 390 ? 5.395 6.934 9.914 1 98.25 390 PRO B CA 1
ATOM 6849 C C . PRO B 1 390 ? 4.922 6.348 11.242 1 98.25 390 PRO B C 1
ATOM 6851 O O . PRO B 1 390 ? 4.66 5.145 11.336 1 98.25 390 PRO B O 1
ATOM 6854 N N . ARG B 1 391 ? 4.898 7.277 12.336 1 98.12 391 ARG B N 1
ATOM 6855 C CA . ARG B 1 391 ? 4.625 6.723 13.656 1 98.12 391 ARG B CA 1
ATOM 6856 C C . ARG B 1 391 ? 4.395 7.832 14.68 1 98.12 391 ARG B C 1
ATOM 6858 O O . ARG B 1 391 ? 4.633 9.008 14.398 1 98.12 391 ARG B O 1
ATOM 6865 N N . TYR B 1 392 ? 3.904 7.375 15.828 1 97.31 392 TYR B N 1
ATOM 6866 C CA . TYR B 1 392 ? 3.93 8.211 17.016 1 97.31 392 TYR B CA 1
ATOM 6867 C C . TYR B 1 392 ? 5.176 7.934 17.859 1 97.31 392 TYR B C 1
ATOM 6869 O O . TYR B 1 392 ? 5.613 6.789 17.969 1 97.31 392 TYR B O 1
ATOM 6877 N N . TRP B 1 393 ? 5.727 8.969 18.406 1 98.06 393 TRP B N 1
ATOM 6878 C CA . TRP B 1 393 ? 6.992 8.922 19.125 1 98.06 393 TRP B CA 1
ATOM 6879 C C . TRP B 1 393 ? 6.891 8 20.344 1 98.06 393 TRP B C 1
ATOM 6881 O O . TRP B 1 393 ? 6.102 8.258 21.25 1 98.06 393 TRP B O 1
ATOM 6891 N N . ASN B 1 394 ? 7.609 6.875 20.375 1 96.19 394 ASN B N 1
ATOM 6892 C CA . ASN B 1 394 ? 7.715 5.918 21.469 1 96.19 394 ASN B CA 1
ATOM 6893 C C . ASN B 1 394 ? 6.344 5.379 21.875 1 96.19 394 ASN B C 1
ATOM 6895 O O . ASN B 1 394 ? 6.07 5.199 23.062 1 96.19 394 ASN B O 1
ATOM 6899 N N . ASP B 1 395 ? 5.504 5.242 20.938 1 95.12 395 ASP B N 1
ATOM 6900 C CA . ASP B 1 395 ? 4.152 4.754 21.203 1 95.12 395 ASP B CA 1
ATOM 6901 C C . ASP B 1 395 ? 3.711 3.748 20.141 1 95.12 395 ASP B C 1
ATOM 6903 O O . ASP B 1 395 ? 2.855 4.055 19.312 1 95.12 395 ASP B O 1
ATOM 6907 N N . THR B 1 396 ? 4.152 2.555 20.266 1 95.62 396 THR B N 1
ATOM 6908 C CA . THR B 1 396 ? 3.926 1.502 19.281 1 95.62 396 THR B CA 1
ATOM 6909 C C . THR B 1 396 ? 2.453 1.104 19.25 1 95.62 396 THR B C 1
ATOM 6911 O O . THR B 1 396 ? 1.919 0.787 18.188 1 95.62 396 THR B O 1
ATOM 6914 N N . ALA B 1 397 ? 1.848 1.121 20.375 1 94.81 397 ALA B N 1
ATOM 6915 C CA . ALA B 1 397 ? 0.44 0.741 20.453 1 94.81 397 ALA B CA 1
ATOM 6916 C C . ALA B 1 397 ? -0.439 1.737 19.703 1 94.81 397 ALA B C 1
ATOM 6918 O O . ALA B 1 397 ? -1.281 1.345 18.891 1 94.81 397 ALA B O 1
ATOM 6919 N N . ALA B 1 398 ? -0.227 3.016 19.953 1 92.94 398 ALA B N 1
ATOM 6920 C CA . ALA B 1 398 ? -0.993 4.047 19.266 1 92.94 398 ALA B CA 1
ATOM 6921 C C . ALA B 1 398 ? -0.731 4.004 17.766 1 92.94 398 ALA B C 1
ATOM 6923 O O . ALA B 1 398 ? -1.646 4.203 16.953 1 92.94 398 ALA B O 1
ATOM 6924 N N . THR B 1 399 ? 0.515 3.744 17.422 1 96.75 399 THR B N 1
ATOM 6925 C CA . THR B 1 399 ? 0.872 3.654 16 1 96.75 399 THR B CA 1
ATOM 6926 C C . THR B 1 399 ? 0.122 2.512 15.328 1 96.75 399 THR B C 1
ATOM 6928 O O . THR B 1 399 ? -0.487 2.701 14.273 1 96.75 399 THR B O 1
ATOM 6931 N N . ALA B 1 400 ? 0.125 1.322 15.953 1 95.75 400 ALA B N 1
ATOM 6932 C CA . ALA B 1 400 ? -0.535 0.149 15.391 1 95.75 400 ALA B CA 1
ATOM 6933 C C . ALA B 1 400 ? -2.039 0.372 15.266 1 95.75 400 ALA B C 1
ATOM 6935 O O . ALA B 1 400 ? -2.668 -0.107 14.32 1 95.75 400 ALA B O 1
ATOM 6936 N N . ALA B 1 401 ? -2.58 1.072 16.172 1 94.06 401 ALA B N 1
ATOM 6937 C CA . ALA B 1 401 ? -4.02 1.321 16.188 1 94.06 401 ALA B CA 1
ATOM 6938 C C . ALA B 1 401 ? -4.414 2.326 15.109 1 94.06 401 ALA B C 1
ATOM 6940 O O . ALA B 1 401 ? -5.5 2.236 14.531 1 94.06 401 ALA B O 1
ATOM 6941 N N . ALA B 1 402 ? -3.504 3.23 14.789 1 95.12 402 ALA B N 1
ATOM 6942 C CA . ALA B 1 402 ? -3.857 4.363 13.938 1 95.12 402 ALA B CA 1
ATOM 6943 C C . ALA B 1 402 ? -3.531 4.07 12.477 1 95.12 402 ALA B C 1
ATOM 6945 O O . ALA B 1 402 ? -3.998 4.773 11.578 1 95.12 402 ALA B O 1
ATOM 6946 N N . PHE B 1 403 ? -2.744 3.074 12.258 1 97.44 403 PHE B N 1
ATOM 6947 C CA . PHE B 1 403 ? -2.273 2.846 10.898 1 97.44 403 PHE B CA 1
ATOM 6948 C C . PHE B 1 403 ? -2.557 1.414 10.461 1 97.44 403 PHE B C 1
ATOM 6950 O O . PHE B 1 403 ? -2.494 0.488 11.266 1 97.44 403 PHE B O 1
ATOM 6957 N N . VAL B 1 404 ? -2.867 1.277 9.203 1 97.06 404 VAL B N 1
ATOM 6958 C CA . VAL B 1 404 ? -2.969 -0.033 8.57 1 97.06 404 VAL B CA 1
ATOM 6959 C C . VAL B 1 404 ? -2.406 0.034 7.152 1 97.06 404 VAL B C 1
ATOM 6961 O O . VAL B 1 404 ? -2.859 0.84 6.336 1 97.06 404 VAL B O 1
ATOM 6964 N N . HIS B 1 405 ? -1.402 -0.724 6.809 1 97.06 405 HIS B N 1
ATOM 6965 C CA . HIS B 1 405 ? -0.779 -0.796 5.492 1 97.06 405 HIS B CA 1
ATOM 6966 C C . HIS B 1 405 ? -0.373 0.589 5 1 97.06 405 HIS B C 1
ATOM 6968 O O . HIS B 1 405 ? -0.635 0.943 3.848 1 97.06 405 HIS B O 1
ATOM 6974 N N . GLY B 1 406 ? 0.129 1.371 5.855 1 96.81 406 GLY B N 1
ATOM 6975 C CA . GLY B 1 406 ? 0.619 2.689 5.488 1 96.81 406 GLY B CA 1
ATOM 6976 C C . GLY B 1 406 ? -0.47 3.746 5.465 1 96.81 406 GLY B C 1
ATOM 6977 O O . GLY B 1 406 ? -0.184 4.938 5.34 1 96.81 406 GLY B O 1
ATOM 6978 N N . TYR B 1 407 ? -1.741 3.334 5.582 1 98.38 407 TYR B N 1
ATOM 6979 C CA . TYR B 1 407 ? -2.84 4.289 5.652 1 98.38 407 TYR B CA 1
ATOM 6980 C C . TYR B 1 407 ? -3.049 4.773 7.082 1 98.38 407 TYR B C 1
ATOM 6982 O O . TYR B 1 407 ? -3.123 3.967 8.016 1 98.38 407 TYR B O 1
ATOM 6990 N N . TRP B 1 408 ? -3.1 6.008 7.293 1 98.12 408 TRP B N 1
ATOM 6991 C CA . TRP B 1 408 ? -3.574 6.586 8.547 1 98.12 408 TRP B CA 1
ATOM 6992 C C . TRP B 1 408 ? -5.098 6.617 8.586 1 98.12 408 TRP B C 1
ATOM 6994 O O . TRP B 1 408 ? -5.738 7.148 7.68 1 98.12 408 TRP B O 1
ATOM 7004 N N . LYS B 1 409 ? -5.684 6.031 9.594 1 97 409 LYS B N 1
ATOM 7005 C CA . LYS B 1 409 ? -7.125 6.086 9.82 1 97 409 LYS B CA 1
ATOM 7006 C C . LYS B 1 409 ? -7.527 7.383 10.516 1 97 409 LYS B C 1
ATOM 7008 O O . LYS B 1 409 ? -7.293 7.547 11.719 1 97 409 LYS B O 1
ATOM 7013 N N . SER B 1 410 ? -8.148 8.289 9.836 1 94.5 410 SER B N 1
ATOM 7014 C CA . SER B 1 410 ? -8.297 9.672 10.273 1 94.5 410 SER B CA 1
ATOM 7015 C C . SER B 1 410 ? -9.305 9.789 11.406 1 94.5 410 SER B C 1
ATOM 7017 O O . SER B 1 410 ? -9.266 10.742 12.188 1 94.5 410 SER B O 1
ATOM 7019 N N . GLY B 1 411 ? -10.211 8.836 11.453 1 91 411 GLY B N 1
ATOM 7020 C CA . GLY B 1 411 ? -11.328 8.969 12.375 1 91 411 GLY B CA 1
ATOM 7021 C C . GLY B 1 411 ? -12.414 9.898 11.867 1 91 411 GLY B C 1
ATOM 7022 O O . GLY B 1 411 ? -13.445 10.062 12.508 1 91 411 GLY B O 1
ATOM 7023 N N . ASP B 1 412 ? -12.203 10.469 10.703 1 89.75 412 ASP B N 1
ATOM 7024 C CA . ASP B 1 412 ? -13.203 11.32 10.07 1 89.75 412 ASP B CA 1
ATOM 7025 C C . ASP B 1 412 ? -14.102 10.516 9.133 1 89.75 412 ASP B C 1
ATOM 7027 O O . ASP B 1 412 ? -13.609 9.688 8.359 1 89.75 412 ASP B O 1
ATOM 7031 N N . ILE B 1 413 ? -15.367 10.734 9.234 1 90.44 413 ILE B N 1
ATOM 7032 C CA . ILE B 1 413 ? -16.328 10.109 8.32 1 90.44 413 ILE B CA 1
ATOM 7033 C C . ILE B 1 413 ? -16.578 11.031 7.133 1 90.44 413 ILE B C 1
ATOM 7035 O O . ILE B 1 413 ? -16.938 12.203 7.309 1 90.44 413 ILE B O 1
ATOM 7039 N N . GLY B 1 414 ? -16.328 10.562 5.996 1 93.56 414 GLY B N 1
ATOM 7040 C CA . GLY B 1 414 ? -16.516 11.352 4.785 1 93.56 414 GLY B CA 1
ATOM 7041 C C . GLY B 1 414 ? -16.969 10.516 3.6 1 93.56 414 GLY B C 1
ATOM 7042 O O . GLY B 1 414 ? -17.391 9.375 3.764 1 93.56 414 GLY B O 1
ATOM 7043 N N . SER B 1 415 ? -17.078 11.125 2.473 1 94.75 415 SER B N 1
ATOM 7044 C CA . SER B 1 415 ? -17.391 10.5 1.195 1 94.75 415 SER B CA 1
ATOM 7045 C C . SER B 1 415 ? -16.562 11.094 0.063 1 94.75 415 SER B C 1
ATOM 7047 O O . SER B 1 415 ? -15.961 12.156 0.221 1 94.75 415 SER B O 1
ATOM 7049 N N . ARG B 1 416 ? -16.406 10.398 -0.931 1 96.5 416 ARG B N 1
ATOM 7050 C CA . ARG B 1 416 ? -15.773 10.82 -2.174 1 96.5 416 ARG B CA 1
ATOM 7051 C C . ARG B 1 416 ? -16.703 10.625 -3.361 1 96.5 416 ARG B C 1
ATOM 7053 O O . ARG B 1 416 ? -17.266 9.539 -3.549 1 96.5 416 ARG B O 1
ATOM 7060 N N . ASP B 1 417 ? -16.906 11.641 -4.129 1 94.75 417 ASP B N 1
ATOM 7061 C CA . ASP B 1 417 ? -17.875 11.516 -5.223 1 94.75 417 ASP B CA 1
ATOM 7062 C C . ASP B 1 417 ? -17.203 10.953 -6.477 1 94.75 417 ASP B C 1
ATOM 7064 O O . ASP B 1 417 ? -16.016 10.594 -6.449 1 94.75 417 ASP B O 1
ATOM 7068 N N . ALA B 1 418 ? -17.891 10.805 -7.574 1 93.44 418 ALA B N 1
ATOM 7069 C CA . ALA B 1 418 ? -17.422 10.148 -8.797 1 93.44 418 ALA B CA 1
ATOM 7070 C C . ALA B 1 418 ? -16.281 10.938 -9.438 1 93.44 418 ALA B C 1
ATOM 7072 O O . ALA B 1 418 ? -15.438 10.367 -10.133 1 93.44 418 ALA B O 1
ATOM 7073 N N . ASP B 1 419 ? -16.25 12.242 -9.094 1 93.62 419 ASP B N 1
ATOM 7074 C CA . ASP B 1 419 ? -15.195 13.094 -9.641 1 93.62 419 ASP B CA 1
ATOM 7075 C C . ASP B 1 419 ? -13.977 13.133 -8.727 1 93.62 419 ASP B C 1
ATOM 7077 O O . ASP B 1 419 ? -12.969 13.758 -9.047 1 93.62 419 ASP B O 1
ATOM 7081 N N . GLY B 1 420 ? -14.086 12.539 -7.562 1 95.44 420 GLY B N 1
ATOM 7082 C CA . GLY B 1 420 ? -12.953 12.414 -6.66 1 95.44 420 GLY B CA 1
ATOM 7083 C C . GLY B 1 420 ? -12.977 13.43 -5.531 1 95.44 420 GLY B C 1
ATOM 7084 O O . GLY B 1 420 ? -12.094 13.414 -4.668 1 95.44 420 GLY B O 1
ATOM 7085 N N . HIS B 1 421 ? -13.984 14.305 -5.516 1 96.19 421 HIS B N 1
ATOM 7086 C CA . HIS B 1 421 ? -14.062 15.328 -4.477 1 96.19 421 HIS B CA 1
ATOM 7087 C C . HIS B 1 421 ? -14.461 14.719 -3.135 1 96.19 421 HIS B C 1
ATOM 7089 O O . HIS B 1 421 ? -15.398 13.922 -3.062 1 96.19 421 HIS B O 1
ATOM 7095 N N . VAL B 1 422 ? -13.773 15.156 -2.148 1 96.94 422 VAL B N 1
ATOM 7096 C CA . VAL B 1 422 ? -13.945 14.602 -0.811 1 96.94 422 VAL B CA 1
ATOM 7097 C C . VAL B 1 422 ? -14.82 15.531 0.025 1 96.94 422 VAL B C 1
ATOM 7099 O O . VAL B 1 422 ? -14.688 16.75 -0.065 1 96.94 422 VAL B O 1
ATOM 7102 N N . SER B 1 423 ? -15.68 14.969 0.807 1 91.88 423 SER B N 1
ATOM 7103 C CA . SER B 1 423 ? -16.484 15.68 1.8 1 91.88 423 SER B CA 1
ATOM 7104 C C . SER B 1 423 ? -16.312 15.055 3.184 1 91.88 423 SER B C 1
ATOM 7106 O O . SER B 1 423 ? -16.125 13.844 3.307 1 91.88 423 SER B O 1
ATOM 7108 N N . ILE B 1 424 ? -16.281 15.891 4.129 1 87.19 424 ILE B N 1
ATOM 7109 C CA . ILE B 1 424 ? -16.297 15.406 5.508 1 87.19 424 ILE B CA 1
ATOM 7110 C C . ILE B 1 424 ? -17.688 15.602 6.105 1 87.19 424 ILE B C 1
ATOM 7112 O O . ILE B 1 424 ? -18.328 16.625 5.871 1 87.19 424 ILE B O 1
ATOM 7116 N N . HIS B 1 425 ? -18.094 14.625 6.812 1 79.25 425 HIS B N 1
ATOM 7117 C CA . HIS B 1 425 ? -19.438 14.68 7.383 1 79.25 425 HIS B CA 1
ATOM 7118 C C . HIS B 1 425 ? -19.391 14.805 8.906 1 79.25 425 HIS B C 1
ATOM 7120 O O . HIS B 1 425 ? -20.297 15.383 9.516 1 79.25 425 HIS B O 1
ATOM 7126 N N . ASP B 1 426 ? -18.453 14.133 9.523 1 77.25 426 ASP B N 1
ATOM 7127 C CA . ASP B 1 426 ? -18.328 14.195 10.969 1 77.25 426 ASP B CA 1
ATOM 7128 C C . ASP B 1 426 ? -17.062 13.492 11.438 1 77.25 426 ASP B C 1
ATOM 7130 O O . ASP B 1 426 ? -16.344 12.875 10.641 1 77.25 426 ASP B O 1
ATOM 7134 N N . ARG B 1 427 ? -16.766 13.727 12.672 1 72.81 427 ARG B N 1
ATOM 7135 C CA . ARG B 1 427 ? -15.797 12.852 13.328 1 72.81 427 ARG B CA 1
ATOM 7136 C C . ARG B 1 427 ? -16.469 11.586 13.844 1 72.81 427 ARG B C 1
ATOM 7138 O O . ARG B 1 427 ? -17.594 11.633 14.336 1 72.81 427 ARG B O 1
ATOM 7145 N N . MET B 1 428 ? -15.797 10.5 13.68 1 72.75 428 MET B N 1
ATOM 7146 C CA . MET B 1 428 ? -16.344 9.227 14.125 1 72.75 428 MET B CA 1
ATOM 7147 C C . MET B 1 428 ? -16.781 9.305 15.586 1 72.75 428 MET B C 1
ATOM 7149 O O . MET B 1 428 ? -17.859 8.805 15.945 1 72.75 428 MET B O 1
ATOM 7153 N N . LYS B 1 429 ? -15.977 9.984 16.359 1 70.44 429 LYS B N 1
ATOM 7154 C CA . LYS B 1 429 ? -16.25 10.062 17.781 1 70.44 429 LYS B CA 1
ATOM 7155 C C . LYS B 1 429 ? -17.375 11.055 18.078 1 70.44 429 LYS B C 1
ATOM 7157 O O . LYS B 1 429 ? -17.922 11.07 19.172 1 70.44 429 LYS B O 1
ATOM 7162 N N . ASP B 1 430 ? -17.703 11.82 17.141 1 76.62 430 ASP B N 1
ATOM 7163 C CA . ASP B 1 430 ? -18.719 12.852 17.344 1 76.62 430 ASP B CA 1
ATOM 7164 C C . ASP B 1 430 ? -20.047 12.461 16.719 1 76.62 430 ASP B C 1
ATOM 7166 O O . ASP B 1 430 ? -21.047 13.156 16.891 1 76.62 430 ASP B O 1
ATOM 7170 N N . MET B 1 431 ? -19.906 11.336 16.031 1 75.38 431 MET B N 1
ATOM 7171 C CA . MET B 1 431 ? -21.156 10.828 15.461 1 75.38 431 MET B CA 1
ATOM 7172 C C . MET B 1 431 ? -22.094 10.328 16.562 1 75.38 431 MET B C 1
ATOM 7174 O O . MET B 1 431 ? -21.641 9.695 17.516 1 75.38 431 MET B O 1
ATOM 7178 N N . ILE B 1 432 ? -23.375 10.703 16.5 1 81.25 432 ILE B N 1
ATOM 7179 C CA . ILE B 1 432 ? -24.375 10.344 17.5 1 81.25 432 ILE B CA 1
ATOM 7180 C C . ILE B 1 432 ? -25.219 9.18 17 1 81.25 432 ILE B C 1
ATOM 7182 O O . ILE B 1 432 ? -25.703 9.203 15.859 1 81.25 432 ILE B O 1
ATOM 7186 N N . ASN B 1 433 ? -25.188 8.094 17.703 1 79.31 433 ASN B N 1
ATOM 7187 C CA . ASN B 1 433 ? -26.047 6.957 17.375 1 79.31 433 ASN B CA 1
ATOM 7188 C C . ASN B 1 433 ? -27.344 6.988 18.172 1 79.31 433 ASN B C 1
ATOM 7190 O O . ASN B 1 433 ? -27.359 6.613 19.359 1 79.31 433 ASN B O 1
ATOM 7194 N N . ARG B 1 434 ? -28.422 7.434 17.531 1 80.62 434 ARG B N 1
ATOM 7195 C CA . ARG B 1 434 ? -29.719 7.527 18.172 1 80.62 434 ARG B CA 1
ATOM 7196 C C . ARG B 1 434 ? -30.672 6.445 17.656 1 80.62 434 ARG B C 1
ATOM 7198 O O . ARG B 1 434 ? -31.297 6.609 16.609 1 80.62 434 ARG B O 1
ATOM 7205 N N . GLY B 1 435 ? -30.844 5.348 18.375 1 73.75 435 GLY B N 1
ATOM 7206 C CA . GLY B 1 435 ? -31.75 4.281 18 1 73.75 435 GLY B CA 1
ATOM 7207 C C . GLY B 1 435 ? -31.359 3.568 16.734 1 73.75 435 GLY B C 1
ATOM 7208 O O . GLY B 1 435 ? -32.219 3.23 15.906 1 73.75 435 GLY B O 1
ATOM 7209 N N . GLY B 1 436 ? -30.125 3.523 16.484 1 68.31 436 GLY B N 1
ATOM 7210 C CA . GLY B 1 436 ? -29.656 2.852 15.281 1 68.31 436 GLY B CA 1
ATOM 7211 C C . GLY B 1 436 ? -29.391 3.803 14.125 1 68.31 436 GLY B C 1
ATOM 7212 O O . GLY B 1 436 ? -28.797 3.416 13.117 1 68.31 436 GLY B O 1
ATOM 7213 N N . PHE B 1 437 ? -29.953 5.059 14.258 1 72.38 437 PHE B N 1
ATOM 7214 C CA . PHE B 1 437 ? -29.703 6.074 13.242 1 72.38 437 PHE B CA 1
ATOM 7215 C C . PHE B 1 437 ? -28.422 6.828 13.531 1 72.38 437 PHE B C 1
ATOM 7217 O O . PHE B 1 437 ? -28.203 7.316 14.641 1 72.38 437 PHE B O 1
ATOM 7224 N N . LYS B 1 438 ? -27.594 6.777 12.562 1 73.44 438 LYS B N 1
ATOM 7225 C CA . LYS B 1 438 ? -26.359 7.543 12.695 1 73.44 438 LYS B CA 1
ATOM 7226 C C . LYS B 1 438 ? -26.594 9.008 12.344 1 73.44 438 LYS B C 1
ATOM 7228 O O . LYS B 1 438 ? -27.031 9.336 11.242 1 73.44 438 LYS B O 1
ATOM 7233 N N . ILE B 1 439 ? -26.406 9.906 13.383 1 79.06 439 ILE B N 1
ATOM 7234 C CA . ILE B 1 439 ? -26.547 11.352 13.227 1 79.06 439 ILE B CA 1
ATOM 7235 C C . ILE B 1 439 ? -25.188 12.023 13.234 1 79.06 439 ILE B C 1
ATOM 7237 O O . ILE B 1 439 ? -24.438 11.938 14.219 1 79.06 439 ILE B O 1
ATOM 7241 N N . TYR B 1 440 ? -24.812 12.617 12.156 1 78.44 440 TYR B N 1
ATOM 7242 C CA . TYR B 1 440 ? -23.578 13.391 12.094 1 78.44 440 TYR B CA 1
ATOM 7243 C C . TYR B 1 440 ? -23.766 14.766 12.711 1 78.44 440 TYR B C 1
ATOM 7245 O O . TYR B 1 440 ? -24.562 15.57 12.234 1 78.44 440 TYR B O 1
ATOM 7253 N N . SER B 1 441 ? -23 15.016 13.75 1 85.5 441 SER B N 1
ATOM 7254 C CA . SER B 1 441 ? -23.188 16.234 14.539 1 85.5 441 SER B CA 1
ATOM 7255 C C . SER B 1 441 ? -22.984 17.484 13.688 1 85.5 441 SER B C 1
ATOM 7257 O O . SER B 1 441 ? -23.688 18.484 13.859 1 85.5 441 SER B O 1
ATOM 7259 N N . VAL B 1 442 ? -22.109 17.344 12.719 1 77.19 442 VAL B N 1
ATOM 7260 C CA . VAL B 1 442 ? -21.75 18.5 11.906 1 77.19 442 VAL B CA 1
ATOM 7261 C C . VAL B 1 442 ? -22.969 18.938 11.078 1 77.19 442 VAL B C 1
ATOM 7263 O O . VAL B 1 442 ? -23.188 20.125 10.867 1 77.19 442 VAL B O 1
ATOM 7266 N N . GLU B 1 443 ? -23.656 17.969 10.641 1 76.75 443 GLU B N 1
ATOM 7267 C CA . GLU B 1 443 ? -24.875 18.266 9.883 1 76.75 443 GLU B CA 1
ATOM 7268 C C . GLU B 1 443 ? -25.859 19.094 10.719 1 76.75 443 GLU B C 1
ATOM 7270 O O . GLU B 1 443 ? -26.422 20.078 10.234 1 76.75 443 GLU B O 1
ATOM 7275 N N . VAL B 1 444 ? -26.062 18.719 11.891 1 85.25 444 VAL B N 1
ATOM 7276 C CA . VAL B 1 444 ? -26.984 19.406 12.805 1 85.25 444 VAL B CA 1
ATOM 7277 C C . VAL B 1 444 ? -26.406 20.766 13.172 1 85.25 444 VAL B C 1
ATOM 7279 O O . VAL B 1 444 ? -27.141 21.75 13.234 1 85.25 444 VAL B O 1
ATOM 7282 N N . GLU B 1 445 ? -25.078 20.781 13.352 1 86.94 445 GLU B N 1
ATOM 7283 C CA . GLU B 1 445 ? -24.406 22.047 13.664 1 86.94 445 GLU B CA 1
ATOM 7284 C C . GLU B 1 445 ? -24.578 23.047 12.531 1 86.94 445 GLU B C 1
ATOM 7286 O O . GLU B 1 445 ? -24.875 24.219 12.766 1 86.94 445 GLU B O 1
ATOM 7291 N N . ASN B 1 446 ? -24.422 22.547 11.375 1 77.69 446 ASN B N 1
ATOM 7292 C CA . ASN B 1 446 ? -24.578 23.406 10.203 1 77.69 446 ASN B CA 1
ATOM 7293 C C . ASN B 1 446 ? -26 23.938 10.102 1 77.69 446 ASN B C 1
ATOM 7295 O O . ASN B 1 446 ? -26.203 25.109 9.773 1 77.69 446 ASN B O 1
ATOM 7299 N N . ALA B 1 447 ? -26.969 23.125 10.32 1 81.69 447 ALA B N 1
ATOM 7300 C CA . ALA B 1 447 ? -28.375 23.547 10.297 1 81.69 447 ALA B CA 1
ATOM 7301 C C . ALA B 1 447 ? -28.641 24.625 11.352 1 81.69 447 ALA B C 1
ATOM 7303 O O . ALA B 1 447 ? -29.328 25.609 11.086 1 81.69 447 ALA B O 1
ATOM 7304 N N . LEU B 1 448 ? -28.078 24.453 12.477 1 88.62 448 LEU B N 1
ATOM 7305 C CA . LEU B 1 448 ? -28.234 25.422 13.555 1 88.62 448 LEU B CA 1
ATOM 7306 C C . LEU B 1 448 ? -27.594 26.75 13.188 1 88.62 448 LEU B C 1
ATOM 7308 O O . LEU B 1 448 ? -28.203 27.812 13.375 1 88.62 448 LEU B O 1
ATOM 7312 N N . CYS B 1 449 ? -26.438 26.656 12.594 1 82.12 449 CYS B N 1
ATOM 7313 C CA . CYS B 1 449 ? -25.656 27.859 12.281 1 82.12 449 CYS B CA 1
ATOM 7314 C C . CYS B 1 449 ? -26.281 28.609 11.109 1 82.12 449 CYS B C 1
ATOM 7316 O O . CYS B 1 449 ? -25.953 29.781 10.891 1 82.12 449 CYS B O 1
ATOM 7318 N N . ALA B 1 450 ? -27.141 28.016 10.414 1 80 450 ALA B N 1
ATOM 7319 C CA . ALA B 1 450 ? -27.875 28.688 9.344 1 80 450 ALA B CA 1
ATOM 7320 C C . ALA B 1 450 ? -28.906 29.656 9.906 1 80 450 ALA B C 1
ATOM 7322 O O . ALA B 1 450 ? -29.422 30.516 9.18 1 80 450 ALA B O 1
ATOM 7323 N N . HIS B 1 451 ? -29.281 29.547 11.125 1 87.19 451 HIS B N 1
ATOM 7324 C CA . HIS B 1 451 ? -30.172 30.5 11.773 1 87.19 451 HIS B CA 1
ATOM 7325 C C . HIS B 1 451 ? -29.453 31.812 12.055 1 87.19 451 HIS B C 1
ATOM 7327 O O . HIS B 1 451 ? -28.344 31.812 12.586 1 87.19 451 HIS B O 1
ATOM 7333 N N . PRO B 1 452 ? -30.016 32.875 11.758 1 85.25 452 PRO B N 1
ATOM 7334 C CA . PRO B 1 452 ? -29.344 34.156 11.852 1 85.25 452 PRO B CA 1
ATOM 7335 C C . PRO B 1 452 ? -28.891 34.5 13.273 1 85.25 452 PRO B C 1
ATOM 7337 O O . PRO B 1 452 ? -27.922 35.219 13.461 1 85.25 452 PRO B O 1
ATOM 7340 N N . ALA B 1 453 ? -29.531 33.969 14.219 1 87.75 453 ALA B N 1
ATOM 7341 C CA . ALA B 1 453 ? -29.219 34.281 15.609 1 87.75 453 ALA B CA 1
ATOM 7342 C C . ALA B 1 453 ? -28.031 33.5 16.109 1 87.75 453 ALA B C 1
ATOM 7344 O O . ALA B 1 453 ? -27.422 33.844 17.125 1 87.75 453 ALA B O 1
ATOM 7345 N N . VAL B 1 454 ? -27.672 32.438 15.5 1 89.62 454 VAL B N 1
ATOM 7346 C CA . VAL B 1 454 ? -26.688 31.5 16 1 89.62 454 VAL B CA 1
ATOM 7347 C C . VAL B 1 454 ? -25.297 31.906 15.508 1 89.62 454 VAL B C 1
ATOM 7349 O O . VAL B 1 454 ? -25.062 32.031 14.305 1 89.62 454 VAL B O 1
ATOM 7352 N N . ILE B 1 455 ? -24.422 32.094 16.438 1 80.06 455 ILE B N 1
ATOM 7353 C CA . ILE B 1 455 ? -23.031 32.406 16.125 1 80.06 455 ILE B CA 1
ATOM 7354 C C . ILE B 1 455 ? -22.25 31.109 15.922 1 80.06 455 ILE B C 1
ATOM 7356 O O . ILE B 1 455 ? -21.531 30.953 14.938 1 80.06 455 ILE B O 1
ATOM 7360 N N . GLU B 1 456 ? -22.312 30.203 16.828 1 86.31 456 GLU B N 1
ATOM 7361 C CA . GLU B 1 456 ? -21.688 28.875 16.734 1 86.31 456 GLU B CA 1
ATOM 7362 C C . GLU B 1 456 ? -22.5 27.828 17.484 1 86.31 456 GLU B C 1
ATOM 7364 O O . GLU B 1 456 ? -23.297 28.172 18.375 1 86.31 456 GLU B O 1
ATOM 7369 N N . ALA B 1 457 ? -22.438 26.672 17.094 1 89.12 457 ALA B N 1
ATOM 7370 C CA . ALA B 1 457 ? -23.156 25.562 17.719 1 89.12 457 ALA B CA 1
ATOM 7371 C C . ALA B 1 457 ? -22.281 24.312 17.766 1 89.12 457 ALA B C 1
ATOM 7373 O O . ALA B 1 457 ? -21.453 24.078 16.891 1 89.12 457 ALA B O 1
ATOM 7374 N N . ALA B 1 458 ? -22.391 23.594 18.812 1 90.31 458 ALA B N 1
ATOM 7375 C CA . ALA B 1 458 ? -21.797 22.266 18.969 1 90.31 458 ALA B CA 1
ATOM 7376 C C . ALA B 1 458 ? -22.859 21.234 19.344 1 90.31 458 ALA B C 1
ATOM 7378 O O . ALA B 1 458 ? -23.688 21.484 20.219 1 90.31 458 ALA B O 1
ATOM 7379 N N . VAL B 1 459 ? -22.922 20.172 18.609 1 90.25 459 VAL B N 1
ATOM 7380 C CA . VAL B 1 459 ? -23.891 19.109 18.859 1 90.25 459 VAL B CA 1
ATOM 7381 C C . VAL B 1 459 ? -23.188 17.875 19.375 1 90.25 459 VAL B C 1
ATOM 7383 O O . VAL B 1 459 ? -22.188 17.438 18.812 1 90.25 459 VAL B O 1
ATOM 7386 N N . VAL B 1 460 ? -23.656 17.375 20.484 1 91.06 460 VAL B N 1
ATOM 7387 C CA . VAL B 1 460 ? -23.047 16.203 21.094 1 91.06 460 VAL B CA 1
ATOM 7388 C C . VAL B 1 460 ? -24.141 15.195 21.469 1 91.06 460 VAL B C 1
ATOM 7390 O O . VAL B 1 460 ? -25.312 15.555 21.547 1 91.06 460 VAL B O 1
ATOM 7393 N N . GLY B 1 461 ? -23.688 13.945 21.609 1 88.56 461 GLY B N 1
ATOM 7394 C CA . GLY B 1 461 ? -24.594 12.914 22.062 1 88.56 461 GLY B CA 1
ATOM 7395 C C . GLY B 1 461 ? -24.609 12.758 23.578 1 88.56 461 GLY B C 1
ATOM 7396 O O . GLY B 1 461 ? -23.547 12.773 24.219 1 88.56 461 GLY B O 1
ATOM 7397 N N . ARG B 1 462 ? -25.797 12.727 24.094 1 88.69 462 ARG B N 1
ATOM 7398 C CA . ARG B 1 462 ? -25.969 12.367 25.5 1 88.69 462 ARG B CA 1
ATOM 7399 C C . ARG B 1 462 ? -26.438 10.922 25.641 1 88.69 462 ARG B C 1
ATOM 7401 O O . ARG B 1 462 ? -27.406 10.516 24.969 1 88.69 462 ARG B O 1
ATOM 7408 N N . PRO B 1 463 ? -25.734 10.172 26.469 1 86.44 463 PRO B N 1
ATOM 7409 C CA . PRO B 1 463 ? -26.156 8.781 26.609 1 86.44 463 PRO B CA 1
ATOM 7410 C C . PRO B 1 463 ? -27.625 8.648 27.047 1 86.44 463 PRO B C 1
ATOM 7412 O O . PRO B 1 463 ? -28.094 9.438 27.859 1 86.44 463 PRO B O 1
ATOM 7415 N N . CYS B 1 464 ? -28.328 7.742 26.359 1 81.69 464 CYS B N 1
ATOM 7416 C CA . CYS B 1 464 ? -29.719 7.426 26.625 1 81.69 464 CYS B CA 1
ATOM 7417 C C . CYS B 1 464 ? -29.922 5.918 26.703 1 81.69 464 CYS B C 1
ATOM 7419 O O . CYS B 1 464 ? -29.5 5.18 25.812 1 81.69 464 CYS B O 1
ATOM 7421 N N . PRO B 1 465 ? -30.438 5.414 27.719 1 78.25 465 PRO B N 1
ATOM 7422 C CA . PRO B 1 465 ? -30.625 3.971 27.891 1 78.25 465 PRO B CA 1
ATOM 7423 C C . PRO B 1 465 ? -31.516 3.357 26.812 1 78.25 465 PRO B C 1
ATOM 7425 O O . PRO B 1 465 ? -31.391 2.174 26.5 1 78.25 465 PRO B O 1
ATOM 7428 N N . VAL B 1 466 ? -32.406 4.133 26.297 1 74.75 466 VAL B N 1
ATOM 7429 C CA . VAL B 1 466 ? -33.406 3.611 25.359 1 74.75 466 VAL B CA 1
ATOM 7430 C C . VAL B 1 466 ? -32.906 3.758 23.922 1 74.75 466 VAL B C 1
ATOM 7432 O O . VAL B 1 466 ? -32.875 2.789 23.156 1 74.75 466 VAL B O 1
ATOM 7435 N N . LEU B 1 467 ? -32.406 4.875 23.609 1 79.75 467 LEU B N 1
ATOM 7436 C CA . LEU B 1 467 ? -32.094 5.191 22.219 1 79.75 467 LEU B CA 1
ATOM 7437 C C . LEU B 1 467 ? -30.609 5.09 21.953 1 79.75 467 LEU B C 1
ATOM 7439 O O . LEU B 1 467 ? -30.156 5.273 20.812 1 79.75 467 LEU B O 1
ATOM 7443 N N . GLY B 1 468 ? -29.812 4.812 23.031 1 82.44 468 GLY B N 1
ATOM 7444 C CA . GLY B 1 468 ? -28.359 4.891 22.922 1 82.44 468 GLY B CA 1
ATOM 7445 C C . GLY B 1 468 ? -27.812 6.273 23.234 1 82.44 468 GLY B C 1
ATOM 7446 O O . GLY B 1 468 ? -27.156 6.48 24.25 1 82.44 468 GLY B O 1
ATOM 7447 N N . GLU B 1 469 ? -28.156 7.227 22.266 1 86.81 469 GLU B N 1
ATOM 7448 C CA . GLU B 1 469 ? -27.781 8.617 22.484 1 86.81 469 GLU B CA 1
ATOM 7449 C C . GLU B 1 469 ? -28.906 9.57 22.094 1 86.81 469 GLU B C 1
ATOM 7451 O O . GLU B 1 469 ? -29.766 9.219 21.297 1 86.81 469 GLU B O 1
ATOM 7456 N N . ARG B 1 470 ? -28.922 10.688 22.781 1 88.75 470 ARG B N 1
ATOM 7457 C CA . ARG B 1 470 ? -29.797 11.797 22.422 1 88.75 470 ARG B CA 1
ATOM 7458 C C . ARG B 1 470 ? -29 12.984 21.906 1 88.75 470 ARG B C 1
ATOM 7460 O O . ARG B 1 470 ? -27.859 13.188 22.297 1 88.75 470 ARG B O 1
ATOM 7467 N N . VAL B 1 471 ? -29.625 13.75 21.094 1 92.06 471 VAL B N 1
ATOM 7468 C CA . VAL B 1 471 ? -28.969 14.875 20.453 1 92.06 471 VAL B CA 1
ATOM 7469 C C . VAL B 1 471 ? -29.078 16.109 21.344 1 92.06 471 VAL B C 1
ATOM 7471 O O . VAL B 1 471 ? -30.188 16.547 21.672 1 92.06 471 VAL B O 1
ATOM 7474 N N . VAL B 1 472 ? -27.938 16.656 21.75 1 94.06 472 VAL B N 1
ATOM 7475 C CA . VAL B 1 472 ? -27.875 17.875 22.531 1 94.06 472 VAL B CA 1
ATOM 7476 C C . VAL B 1 472 ? -27.062 18.938 21.797 1 94.06 472 VAL B C 1
ATOM 7478 O O . VAL B 1 472 ? -26.031 18.625 21.203 1 94.06 472 VAL B O 1
ATOM 7481 N N . ALA B 1 473 ? -27.594 20.109 21.781 1 94.31 473 ALA B N 1
ATOM 7482 C CA . ALA B 1 473 ? -26.875 21.203 21.125 1 94.31 473 ALA B CA 1
ATOM 7483 C C . ALA B 1 473 ? -26.484 22.266 22.141 1 94.31 473 ALA B C 1
ATOM 7485 O O . ALA B 1 473 ? -27.266 22.625 23.016 1 94.31 473 ALA B O 1
ATOM 7486 N N . PHE B 1 474 ? -25.297 22.656 22.062 1 93.81 474 PHE B N 1
ATOM 7487 C CA . PHE B 1 474 ? -24.828 23.875 22.719 1 93.81 474 PHE B CA 1
ATOM 7488 C C . PHE B 1 474 ? -24.75 25.031 21.719 1 93.81 474 PHE B C 1
ATOM 7490 O O . PHE B 1 474 ? -24.109 24.906 20.672 1 93.81 474 PHE B O 1
ATOM 7497 N N . VAL B 1 475 ? -25.422 26.109 22.078 1 92.88 475 VAL B N 1
ATOM 7498 C CA . VAL B 1 475 ? -25.547 27.188 21.109 1 92.88 475 VAL B CA 1
ATOM 7499 C C . VAL B 1 475 ? -25.062 28.5 21.734 1 92.88 475 VAL B C 1
ATOM 7501 O O . VAL B 1 475 ? -25.453 28.844 22.859 1 92.88 475 VAL B O 1
ATOM 7504 N N . HIS B 1 476 ? -24.125 29.109 21.062 1 91.25 476 HIS B N 1
ATOM 7505 C CA . HIS B 1 476 ? -23.797 30.5 21.344 1 91.25 476 HIS B CA 1
ATOM 7506 C C . HIS B 1 476 ? -24.484 31.438 20.344 1 91.25 476 HIS B C 1
ATOM 7508 O O . HIS B 1 476 ? -24.156 31.422 19.156 1 91.25 476 HIS B O 1
ATOM 7514 N N . ALA B 1 477 ? -25.453 32.25 20.891 1 87.62 477 ALA B N 1
ATOM 7515 C CA . ALA B 1 477 ? -26.281 33.094 20.031 1 87.62 477 ALA B CA 1
ATOM 7516 C C . ALA B 1 477 ? -25.938 34.562 20.203 1 87.62 477 ALA B C 1
ATOM 7518 O O . ALA B 1 477 ? -25.641 35 21.312 1 87.62 477 ALA B O 1
ATOM 7519 N N . GLY B 1 478 ? -25.875 35.281 19.094 1 81.31 478 GLY B N 1
ATOM 7520 C CA . GLY B 1 478 ? -25.641 36.719 19.125 1 81.31 478 GLY B CA 1
ATOM 7521 C C . GLY B 1 478 ? -26.922 37.531 19.281 1 81.31 478 GLY B C 1
ATOM 7522 O O . GLY B 1 478 ? -26.859 38.75 19.516 1 81.31 478 GLY B O 1
ATOM 7523 N N . ALA B 1 479 ? -28.031 36.969 19.062 1 84.31 479 ALA B N 1
ATOM 7524 C CA . ALA B 1 479 ? -29.344 37.562 19.234 1 84.31 479 ALA B CA 1
ATOM 7525 C C . ALA B 1 479 ? -30.281 36.594 19.969 1 84.31 479 ALA B C 1
ATOM 7527 O O . ALA B 1 479 ? -30 35.406 20.078 1 84.31 479 ALA B O 1
ATOM 7528 N N . PRO B 1 480 ? -31.297 37.188 20.594 1 88.81 480 PRO B N 1
ATOM 7529 C CA . PRO B 1 480 ? -32.25 36.312 21.312 1 88.81 480 PRO B CA 1
ATOM 7530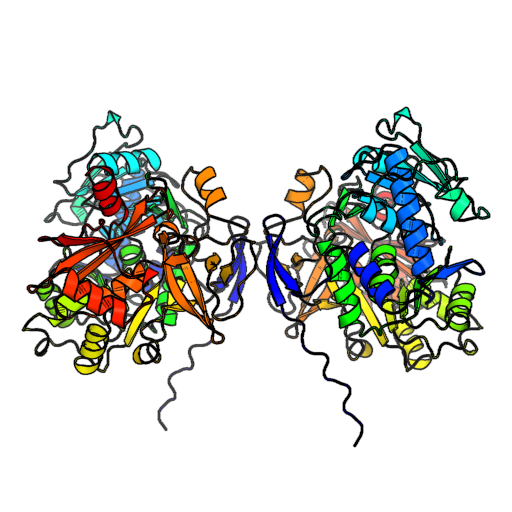 C C . PRO B 1 480 ? -32.844 35.281 20.406 1 88.81 480 PRO B C 1
ATOM 7532 O O . PRO B 1 480 ? -33.25 35.562 19.266 1 88.81 480 PRO B O 1
ATOM 7535 N N . ALA B 1 481 ? -32.781 34.031 20.797 1 91.06 481 ALA B N 1
ATOM 7536 C CA . ALA B 1 481 ? -33.406 32.906 20.141 1 91.06 481 ALA B CA 1
ATOM 7537 C C . ALA B 1 481 ? -33.906 31.875 21.156 1 91.06 481 ALA B C 1
ATOM 7539 O O . ALA B 1 481 ? -33.312 31.719 22.219 1 91.06 481 ALA B O 1
ATOM 7540 N N . SER B 1 482 ? -35.062 31.281 20.891 1 94 482 SER B N 1
ATOM 7541 C CA . SER B 1 482 ? -35.562 30.25 21.797 1 94 482 SER B CA 1
ATOM 7542 C C . SER B 1 482 ? -35.219 28.844 21.281 1 94 482 SER B C 1
ATOM 7544 O O . SER B 1 482 ? -35 28.656 20.078 1 94 482 SER B O 1
ATOM 7546 N N . ALA B 1 483 ? -35.156 27.922 22.25 1 95.25 483 ALA B N 1
ATOM 7547 C CA . ALA B 1 483 ? -34.938 26.531 21.891 1 95.25 483 ALA B CA 1
ATOM 7548 C C . ALA B 1 483 ? -35.969 26.031 20.891 1 95.25 483 ALA B C 1
ATOM 7550 O O . ALA B 1 483 ? -35.656 25.297 19.953 1 95.25 483 ALA B O 1
ATOM 7551 N N . GLU B 1 484 ? -37.156 26.484 21.094 1 93.94 484 GLU B N 1
ATOM 7552 C CA . GLU B 1 484 ? -38.25 26.078 20.219 1 93.94 484 GLU B CA 1
ATOM 7553 C C . GLU B 1 484 ? -38.062 26.609 18.797 1 93.94 484 GLU B C 1
ATOM 7555 O O . GLU B 1 484 ? -38.281 25.891 17.812 1 93.94 484 GLU B O 1
ATOM 7560 N N . GLU B 1 485 ? -37.656 27.781 18.766 1 93.75 485 GLU B N 1
ATOM 7561 C CA . GLU B 1 485 ? -37.375 28.406 17.469 1 93.75 485 GLU B CA 1
ATOM 7562 C C . GLU B 1 485 ? -36.281 27.656 16.719 1 93.75 485 GLU B C 1
ATOM 7564 O O . GLU B 1 485 ? -36.375 27.391 15.531 1 93.75 485 GLU B O 1
ATOM 7569 N N . LEU B 1 486 ? -35.219 27.328 17.469 1 94.81 486 LEU B N 1
ATOM 7570 C CA . LEU B 1 486 ? -34.094 26.656 16.844 1 94.81 486 LEU B CA 1
ATOM 7571 C C . LEU B 1 486 ? -34.438 25.234 16.438 1 94.81 486 LEU B C 1
ATOM 7573 O O . LEU B 1 486 ? -34.031 24.75 15.391 1 94.81 486 LEU B O 1
ATOM 7577 N N . ARG B 1 487 ? -35.219 24.578 17.219 1 94.5 487 ARG B N 1
ATOM 7578 C CA . ARG B 1 487 ? -35.656 23.234 16.875 1 94.5 487 ARG B CA 1
ATOM 7579 C C . ARG B 1 487 ? -36.531 23.25 15.602 1 94.5 487 ARG B C 1
ATOM 7581 O O . ARG B 1 487 ? -36.344 22.406 14.727 1 94.5 487 ARG B O 1
ATOM 7588 N N . ALA B 1 488 ? -37.406 24.172 15.578 1 92.94 488 ALA B N 1
ATOM 7589 C CA . ALA B 1 488 ? -38.25 24.312 14.391 1 92.94 488 ALA B CA 1
ATOM 7590 C C . ALA B 1 488 ? -37.406 24.594 13.148 1 92.94 488 ALA B C 1
ATOM 7592 O O . ALA B 1 488 ? -37.688 24.078 12.07 1 92.94 488 ALA B O 1
ATOM 7593 N N . HIS B 1 489 ? -36.5 25.406 13.391 1 93 489 HIS B N 1
ATOM 7594 C CA . HIS B 1 489 ? -35.594 25.75 12.305 1 93 489 HIS B CA 1
ATOM 7595 C C . HIS B 1 489 ? -34.844 24.531 11.781 1 93 489 HIS B C 1
ATOM 7597 O O . HIS B 1 489 ? -34.75 24.328 10.57 1 93 489 HIS B O 1
ATOM 7603 N N . VAL B 1 490 ? -34.312 23.703 12.68 1 92.12 490 VAL B N 1
ATOM 7604 C CA . VAL B 1 490 ? -33.594 22.5 12.312 1 92.12 490 VAL B CA 1
ATOM 7605 C C . VAL B 1 490 ? -34.531 21.469 11.719 1 92.12 490 VAL B C 1
ATOM 7607 O O . VAL B 1 490 ? -34.219 20.797 10.734 1 92.12 490 VAL B O 1
ATOM 7610 N N . ALA B 1 491 ? -35.75 21.406 12.219 1 89.38 491 ALA B N 1
ATOM 7611 C CA . ALA B 1 491 ? -36.75 20.438 11.789 1 89.38 491 ALA B CA 1
ATOM 7612 C C . ALA B 1 491 ? -37.219 20.719 10.359 1 89.38 491 ALA B C 1
ATOM 7614 O O . ALA B 1 491 ? -37.625 19.812 9.641 1 89.38 491 ALA B O 1
ATOM 7615 N N . ALA B 1 492 ? -37.094 21.859 10 1 87.38 492 ALA B N 1
ATOM 7616 C CA . ALA B 1 492 ? -37.469 22.25 8.648 1 87.38 492 ALA B CA 1
ATOM 7617 C C . ALA B 1 492 ? -36.438 21.797 7.633 1 87.38 492 ALA B C 1
ATOM 7619 O O . ALA B 1 492 ? -36.719 21.703 6.438 1 87.38 492 ALA B O 1
ATOM 7620 N N . ARG B 1 493 ? -35.312 21.438 8.156 1 82.88 493 ARG B N 1
ATOM 7621 C CA . ARG B 1 493 ? -34.156 21.188 7.266 1 82.88 493 ARG B CA 1
ATOM 7622 C C . ARG B 1 493 ? -33.719 19.734 7.367 1 82.88 493 ARG B C 1
ATOM 7624 O O . ARG B 1 493 ? -33.094 19.203 6.438 1 82.88 493 ARG B O 1
ATOM 7631 N N . LEU B 1 494 ? -33.875 19.203 8.539 1 85.38 494 LEU B N 1
ATOM 7632 C CA . LEU B 1 494 ? -33.375 17.875 8.789 1 85.38 494 LEU B CA 1
ATOM 7633 C C . LEU B 1 494 ? -34.469 16.938 9.281 1 85.38 494 LEU B C 1
ATOM 7635 O O . LEU B 1 494 ? -35.531 17.391 9.703 1 85.38 494 LEU B O 1
ATOM 7639 N N . SER B 1 495 ? -34.25 15.633 9.148 1 80.75 495 SER B N 1
ATOM 7640 C CA . SER B 1 495 ? -35.156 14.641 9.664 1 80.75 495 SER B CA 1
ATOM 7641 C C . SER B 1 495 ? -35.406 14.812 11.164 1 80.75 495 SER B C 1
ATOM 7643 O O . SER B 1 495 ? -34.5 15.289 11.875 1 80.75 495 SER B O 1
ATOM 7645 N N . ASP B 1 496 ? -36.531 14.398 11.586 1 81.44 496 ASP B N 1
ATOM 7646 C CA . ASP B 1 496 ? -37 14.609 12.953 1 81.44 496 ASP B CA 1
ATOM 7647 C C . ASP B 1 496 ? -36 14.031 13.969 1 81.44 496 ASP B C 1
ATOM 7649 O O . ASP B 1 496 ? -35.75 14.641 15.008 1 81.44 496 ASP B O 1
ATOM 7653 N N . TYR B 1 497 ? -35.438 12.867 13.625 1 80.75 497 TYR B N 1
ATOM 7654 C CA . TYR B 1 497 ? -34.594 12.195 14.594 1 80.75 497 TYR B CA 1
ATOM 7655 C C . TYR B 1 497 ? -33.25 12.93 14.742 1 80.75 497 TYR B C 1
ATOM 7657 O O . TYR B 1 497 ? -32.5 12.68 15.695 1 80.75 497 TYR B O 1
ATOM 7665 N N . LYS B 1 498 ? -32.906 13.867 13.93 1 85.69 498 LYS B N 1
ATOM 7666 C CA . LYS B 1 498 ? -31.672 14.633 13.977 1 85.69 498 LYS B CA 1
ATOM 7667 C C . LYS B 1 498 ? -31.828 15.898 14.805 1 85.69 498 LYS B C 1
ATOM 7669 O O . LYS B 1 498 ? -30.844 16.531 15.188 1 85.69 498 LYS B O 1
ATOM 7674 N N . VAL B 1 499 ? -33.094 16.344 15.062 1 91.38 499 VAL B N 1
ATOM 7675 C CA . VAL B 1 499 ? -33.375 17.609 15.75 1 91.38 499 VAL B CA 1
ATOM 7676 C C . VAL B 1 499 ? -32.969 17.5 17.219 1 91.38 499 VAL B C 1
ATOM 7678 O O . VAL B 1 499 ? -33.375 16.562 17.906 1 91.38 499 VAL B O 1
ATOM 7681 N N . PRO B 1 500 ? -32.094 18.453 17.688 1 94.56 500 PRO B N 1
ATOM 7682 C CA . PRO B 1 500 ? -31.656 18.375 19.078 1 94.56 500 PRO B CA 1
ATOM 7683 C C . PRO B 1 500 ? -32.844 18.406 20.062 1 94.56 500 PRO B C 1
ATOM 7685 O O . PRO B 1 500 ? -33.688 19.281 19.969 1 94.56 500 PRO B O 1
ATOM 7688 N N . GLU B 1 501 ? -32.812 17.484 20.953 1 89.62 501 GLU B N 1
ATOM 7689 C CA . GLU B 1 501 ? -33.844 17.438 21.984 1 89.62 501 GLU B CA 1
ATOM 7690 C C . GLU B 1 501 ? -33.594 18.469 23.078 1 89.62 501 GLU B C 1
ATOM 7692 O O . GLU B 1 501 ? -34.531 19.016 23.672 1 89.62 501 GLU B O 1
ATOM 7697 N N . ASP B 1 502 ? -32.375 18.656 23.297 1 92.56 502 ASP B N 1
ATOM 7698 C CA . ASP B 1 502 ? -31.891 19.609 24.297 1 92.56 502 ASP B CA 1
ATOM 7699 C C . ASP B 1 502 ? -30.984 20.656 23.656 1 92.56 502 ASP B C 1
ATOM 7701 O O . ASP B 1 502 ? -30 20.328 23 1 92.56 502 ASP B O 1
ATOM 7705 N N . ILE B 1 503 ? -31.453 21.922 23.812 1 94.88 503 ILE B N 1
ATOM 7706 C CA . ILE B 1 503 ? -30.641 23.031 23.328 1 94.88 503 ILE B CA 1
ATOM 7707 C C . ILE B 1 503 ? -30.219 23.922 24.5 1 94.88 503 ILE B C 1
ATOM 7709 O O . ILE B 1 503 ? -31.078 24.484 25.188 1 94.88 503 ILE B O 1
ATOM 7713 N N . ARG B 1 504 ? -28.984 23.969 24.656 1 93.5 504 ARG B N 1
ATOM 7714 C CA . ARG B 1 504 ? -28.422 24.75 25.75 1 93.5 504 ARG B CA 1
ATOM 7715 C C . ARG B 1 504 ? -27.734 26 25.203 1 93.5 504 ARG B C 1
ATOM 7717 O O . ARG B 1 504 ? -26.828 25.906 24.375 1 93.5 504 ARG B O 1
ATOM 7724 N N . PHE B 1 505 ? -28.156 27.125 25.703 1 93.62 505 PHE B N 1
ATOM 7725 C CA . PHE B 1 505 ? -27.562 28.375 25.25 1 93.62 505 PHE B CA 1
ATOM 7726 C C . PHE B 1 505 ? -26.375 28.766 26.125 1 93.62 505 PHE B C 1
ATOM 7728 O O . PHE B 1 505 ? -26.453 28.703 27.344 1 93.62 505 PHE B O 1
ATOM 7735 N N . GLU B 1 506 ? -25.344 29.062 25.375 1 89.75 506 GLU B N 1
ATOM 7736 C CA . GLU B 1 506 ? -24.125 29.516 26.062 1 89.75 506 GLU B CA 1
ATOM 7737 C C . GLU B 1 506 ? -23.953 31.031 25.938 1 89.75 506 GLU B C 1
ATOM 7739 O O . GLU B 1 506 ? -24.156 31.594 24.859 1 89.75 506 GLU B O 1
ATOM 7744 N N . THR B 1 507 ? -23.516 31.672 27.016 1 86.25 507 THR B N 1
ATOM 7745 C CA . THR B 1 507 ? -23.328 33.125 27.016 1 86.25 507 THR B CA 1
ATOM 7746 C C . THR B 1 507 ? -21.906 33.5 26.578 1 86.25 507 THR B C 1
ATOM 7748 O O . THR B 1 507 ? -21.625 34.656 26.297 1 86.25 507 THR B O 1
ATOM 7751 N N . VAL B 1 508 ? -21.109 32.469 26.594 1 85.56 508 VAL B N 1
ATOM 7752 C CA . VAL B 1 508 ? -19.75 32.656 26.141 1 85.56 508 VAL B CA 1
ATOM 7753 C C . VAL B 1 508 ? -19.453 31.75 24.953 1 85.56 508 VAL B C 1
ATOM 7755 O O . VAL B 1 508 ? -20.172 30.781 24.734 1 85.56 508 VAL B O 1
ATOM 7758 N N . PRO B 1 509 ? -18.453 32.125 24.219 1 86.06 509 PRO B N 1
ATOM 7759 C CA . PRO B 1 509 ? -18.094 31.25 23.094 1 86.06 509 PRO B CA 1
ATOM 7760 C C . PRO B 1 509 ? -17.781 29.828 23.531 1 86.06 509 PRO B C 1
ATOM 7762 O O . PRO B 1 509 ? -17.312 29.594 24.641 1 86.06 509 PRO B O 1
ATOM 7765 N N . LEU B 1 510 ? -18.156 28.891 22.672 1 88.12 510 LEU B N 1
ATOM 7766 C CA . LEU B 1 510 ? -17.953 27.469 22.969 1 88.12 510 LEU B CA 1
ATOM 7767 C C . LEU B 1 510 ? -16.484 27.156 23.156 1 88.12 510 LEU B C 1
ATOM 7769 O O . LEU B 1 510 ? -15.617 27.812 22.578 1 88.12 510 LEU B O 1
ATOM 7773 N N . PRO B 1 511 ? -16.234 26.172 24.016 1 84.44 511 PRO B N 1
ATOM 7774 C CA . PRO B 1 511 ? -14.836 25.844 24.312 1 84.44 511 PRO B CA 1
ATOM 7775 C C . PRO B 1 511 ? -14.07 25.344 23.094 1 84.44 511 PRO B C 1
ATOM 7777 O O . PRO B 1 511 ? -14.602 24.547 22.312 1 84.44 511 PRO B O 1
ATOM 7780 N N . ARG B 1 512 ? -12.922 25.844 22.984 1 79.94 512 ARG B N 1
ATOM 7781 C CA . ARG B 1 512 ? -12.031 25.453 21.891 1 79.94 512 ARG B CA 1
ATOM 7782 C C . ARG B 1 512 ? -10.648 25.094 22.406 1 79.94 512 ARG B C 1
ATOM 7784 O O . ARG B 1 512 ? -10.25 25.547 23.484 1 79.94 512 ARG B O 1
ATOM 7791 N N . ASN B 1 513 ? -10.047 24.234 21.656 1 67.38 513 ASN B N 1
ATOM 7792 C CA . ASN B 1 513 ? -8.664 23.938 22 1 67.38 513 ASN B CA 1
ATOM 7793 C C . ASN B 1 513 ? -7.727 25.047 21.516 1 67.38 513 ASN B C 1
ATOM 7795 O O . ASN B 1 513 ? -8.18 26.078 21 1 67.38 513 ASN B O 1
ATOM 7799 N N . ALA B 1 514 ? -6.484 24.75 21.75 1 58.94 514 ALA B N 1
ATOM 7800 C CA . ALA B 1 514 ? -5.477 25.766 21.453 1 58.94 514 ALA B CA 1
ATOM 7801 C C . ALA B 1 514 ? -5.422 26.078 19.953 1 58.94 514 ALA B C 1
ATOM 7803 O O . ALA B 1 514 ? -4.977 27.141 19.547 1 58.94 514 ALA B O 1
ATOM 7804 N N . ASN B 1 515 ? -6.043 25.156 19.219 1 57.41 515 ASN B N 1
ATOM 7805 C CA . ASN B 1 515 ? -6.004 25.344 17.781 1 57.41 515 ASN B CA 1
ATOM 7806 C C . ASN B 1 515 ? -7.32 25.891 17.25 1 57.41 515 ASN B C 1
ATOM 7808 O O . ASN B 1 515 ? -7.512 26 16.031 1 57.41 515 ASN B O 1
ATOM 7812 N N . GLY B 1 516 ? -8.156 26.188 18.156 1 62.84 516 GLY B N 1
ATOM 7813 C CA . GLY B 1 516 ? -9.43 26.781 17.781 1 62.84 516 GLY B CA 1
ATOM 7814 C C . GLY B 1 516 ? -10.5 25.766 17.453 1 62.84 516 GLY B C 1
ATOM 7815 O O . GLY B 1 516 ? -11.609 26.125 17.062 1 62.84 516 GLY B O 1
ATOM 7816 N N . LYS B 1 517 ? -10.117 24.547 17.594 1 69.56 517 LYS B N 1
ATOM 7817 C CA . LYS B 1 517 ? -11.094 23.516 17.312 1 69.56 517 LYS B CA 1
ATOM 7818 C C . LYS B 1 517 ? -12.078 23.359 18.469 1 69.56 517 LYS B C 1
ATOM 7820 O O . LYS B 1 517 ? -11.68 23.406 19.641 1 69.56 517 LYS B O 1
ATOM 7825 N N . LEU B 1 518 ? -13.352 23.266 18.109 1 75.38 518 LEU B N 1
ATOM 7826 C CA . LEU B 1 518 ? -14.391 23.062 19.125 1 75.38 518 LEU B CA 1
ATOM 7827 C C . LEU B 1 518 ? -14.109 21.812 19.953 1 75.38 518 LEU B C 1
ATOM 7829 O O . LEU B 1 518 ? -13.766 20.766 19.406 1 75.38 518 LEU B O 1
ATOM 7833 N N . LEU B 1 519 ? -14.125 21.906 21.234 1 78.31 519 LEU B N 1
ATOM 7834 C CA . LEU B 1 519 ? -13.914 20.797 22.156 1 78.31 519 LEU B CA 1
ATOM 7835 C C . LEU B 1 519 ? -15.242 20.141 22.531 1 78.31 519 LEU B C 1
ATOM 7837 O O . LEU B 1 519 ? -15.789 20.406 23.609 1 78.31 519 LEU B O 1
ATOM 7841 N N . LYS B 1 520 ? -15.672 19.172 21.734 1 84.69 520 LYS B N 1
ATOM 7842 C CA . LYS B 1 520 ? -16.969 18.547 21.969 1 84.69 520 LYS B CA 1
ATOM 7843 C C . LYS B 1 520 ? -16.922 17.625 23.172 1 84.69 520 LYS B C 1
ATOM 7845 O O . LYS B 1 520 ? -17.938 17.422 23.859 1 84.69 520 LYS B O 1
ATOM 7850 N N . HIS B 1 521 ? -15.766 17.156 23.438 1 79.81 521 HIS B N 1
ATOM 7851 C CA . HIS B 1 521 ? -15.664 16.266 24.609 1 79.81 521 HIS B CA 1
ATOM 7852 C C . HIS B 1 521 ? -15.945 17.031 25.891 1 79.81 521 HIS B C 1
ATOM 7854 O O . HIS B 1 521 ? -16.578 16.5 26.812 1 79.81 521 HIS B O 1
ATOM 7860 N N . ALA B 1 522 ? -15.43 18.203 25.938 1 81.94 522 ALA B N 1
ATOM 7861 C CA . ALA B 1 522 ? -15.688 19.047 27.109 1 81.94 522 ALA B CA 1
ATOM 7862 C C . ALA B 1 522 ? -17.188 19.297 27.266 1 81.94 522 ALA B C 1
ATOM 7864 O O . ALA B 1 522 ? -17.688 19.344 28.391 1 81.94 522 ALA B O 1
ATOM 7865 N N . LEU B 1 523 ? -17.859 19.484 26.203 1 86.81 523 LEU B N 1
ATOM 7866 C CA . LEU B 1 523 ? -19.297 19.75 26.219 1 86.81 523 LEU B CA 1
ATOM 7867 C C . LEU B 1 523 ? -20.062 18.5 26.656 1 86.81 523 LEU B C 1
ATOM 7869 O O . LEU B 1 523 ? -21.031 18.578 27.406 1 86.81 523 LEU B O 1
ATOM 7873 N N . ARG B 1 524 ? -19.562 17.344 26.219 1 85.69 524 ARG B N 1
ATOM 7874 C CA . ARG B 1 524 ? -20.156 16.078 26.625 1 85.69 524 ARG B CA 1
ATOM 7875 C C . ARG B 1 524 ? -20.031 15.875 28.141 1 85.69 524 ARG B C 1
ATOM 7877 O O . ARG B 1 524 ? -20.969 15.422 28.797 1 85.69 524 ARG B O 1
ATOM 7884 N N . ASP B 1 525 ? -18.844 16.234 28.625 1 84.56 525 ASP B N 1
ATOM 7885 C CA . ASP B 1 525 ? -18.578 16.062 30.047 1 84.56 525 ASP B CA 1
ATOM 7886 C C . ASP B 1 525 ? -19.531 16.906 30.891 1 84.56 525 ASP B C 1
ATOM 7888 O O . ASP B 1 525 ? -19.891 16.531 32 1 84.56 525 ASP B O 1
ATOM 7892 N N . ARG B 1 526 ? -19.953 18 30.359 1 83.69 526 ARG B N 1
ATOM 7893 C CA . ARG B 1 526 ? -20.875 18.875 31.062 1 83.69 526 ARG B CA 1
ATOM 7894 C C . ARG B 1 526 ? -22.266 18.234 31.188 1 83.69 526 ARG B C 1
ATOM 7896 O O . ARG B 1 526 ? -23.062 18.609 32.031 1 83.69 526 ARG B O 1
ATOM 7903 N N . LEU B 1 527 ? -22.5 17.344 30.281 1 82.75 527 LEU B N 1
ATOM 7904 C CA . LEU B 1 527 ? -23.797 16.672 30.281 1 82.75 527 LEU B CA 1
ATOM 7905 C C . LEU B 1 527 ? -23.828 15.531 31.281 1 82.75 527 LEU B C 1
ATOM 7907 O O . LEU B 1 527 ? -24.906 15.156 31.781 1 82.75 527 LEU B O 1
ATOM 7911 N N . VAL B 1 528 ? -22.734 14.719 31.438 1 66.69 528 VAL B N 1
ATOM 7912 C CA . VAL B 1 528 ? -22.672 13.617 32.375 1 66.69 528 VAL B CA 1
ATOM 7913 C C . VAL B 1 528 ? -22.703 14.164 33.812 1 66.69 528 VAL B C 1
ATOM 7915 O O . VAL B 1 528 ? -23.281 13.555 34.719 1 66.69 528 VAL B O 1
ATOM 7918 N N . GLY B 1 529 ? -22 15.234 34.125 1 53.94 529 GLY B N 1
ATOM 7919 C CA . GLY B 1 529 ? -21.984 15.836 35.438 1 53.94 529 GLY B CA 1
ATOM 7920 C C . GLY B 1 529 ? -23.266 16.562 35.781 1 53.94 529 GLY B C 1
ATOM 7921 O O . GLY B 1 529 ? -23.484 16.953 36.938 1 53.94 529 GLY B O 1
ATOM 7922 N N . ALA B 1 530 ? -24.156 16.938 35.094 1 45.19 530 ALA B N 1
ATOM 7923 C CA . ALA B 1 530 ? -25.438 17.547 35.469 1 45.19 530 ALA B CA 1
ATOM 7924 C C . ALA B 1 530 ? -26.484 16.484 35.781 1 45.19 530 ALA B C 1
ATOM 7926 O O . ALA B 1 530 ? -26.531 15.445 35.125 1 45.19 530 ALA B O 1
#

Secondary structure (DSSP, 8-state):
------------EEEEEETTEEEEEESS--SSHHHHHHHHHHH-TTSEEEEETTEEEEHHHHHHHHHHHHHHHHHTT--TT-EEEEE--S-THHHHHHHHHHHHT-EEEE--TTS-HHHHHHHHHHHTEEEEEEETTPPPPPGGG-TT--EEEEE-TTS-HHHHH--TTS--PPPPPPPPTTSEEEEEEE--TTSSPEEEEEEHHHHHHHHHHHHHHTTPPTT-EEEE-S-TTSHIIIIIIIIHHHHHT-EEEE-SS--HHHHHHHHHHTT--EEEE-HHHHHHHHTSGGGTTS--TT--EEEE-SSPPPHHHHHHHHHH-TT-EEEEEE--GGGTS-SEE--GGGTTTTTTS-BEEPTT-EEEEE-TTSBBPPTT--EEEEEESTTS-S-BTT-HHHHHHHEETTEEEEEEEEEE-TT--EEEEEEGGG-EEETTEEE-HHHHHHHHHTSTTEEEEEEEEEEETTTEEEEEEEEEESS---HHHHHHHHHTTS-GGGS-SEEEEESSPPPB-TTS-B-HHHHHHHHH--/------------EEEEEETTEEEEEESS--SSHHHHHHHHHHH-TTSEEEEETTEEEEHHHHHHHHHHHHHHHHHTT--TT-EEEEE--S-THHHHHHHHHHHHT-EEEE--TTS-HHHHHHHHHHHTEEEEEEETTPPPPPGGG-TT--EEEEE-TTS-HHHHH--TTS--PPPPPPPPTTSEEEEEEE--TTSSPEEEEEEHHHHHHHHHHHHHHTTPPTT-EEEE-S-TTSHIIIIIIIIHHHHHT-EEEE-SS--HHHHHHHHHHTT--EEEE-HHHHHHHHHSGGGTTS--TT--EEEE-SSPPPHHHHHHHHHH-TT-EEEEEE--GGGTS-SEE--GGGTTTTTTS-BEEPTT-EEEEE-TTSBBPPTT--EEEEEESTTS-S-BTT-HHHHHHHEETTEEEEEEEEEE-TT--EEEEEEGGG-EEETTEEE-HHHHHHHHHTSTTEEEEEEEEEEETTTEEEEEEEEEESS---HHHHHHHHHTTS-GGGS-SEEEEESSPPPB-TTS-B-HHHHHHHHH--

Radius of gyration: 34.65 Å; Cα contacts (8 Å, |Δi|>4): 2363; chains: 2; bounding box: 78×100×78 Å

InterPro domains:
  IPR000873 AMP-dependent synthetase/ligase domain [PF00501] (39-393)
  IPR020845 AMP-binding, conserved site [PS00455] (187-198)
  IPR025110 AMP-binding enzyme, C-terminal domain [PF13193] (443-517)
  IPR042099 ANL, N-terminal domain [G3DSA:3.40.50.12780] (14-428)
  IPR045851 AMP-binding enzyme domain superfamily [G3DSA:3.30.300.30] (429-529)
  IPR050237 ATP-dependent AMP-binding enzyme [PTHR43767] (29-521)

Organism: Novosphingobium aromaticivorans (strain ATCC 700278 / DSM 12444 / CCUG 56034 / CIP 105152 / NBRC 16084 / F199) (NCBI:txid279238)

Nearest PDB structures (foldseek):
  5ie3-assembly2_B  TM=8.951E-01  e=2.153E-45  Arabidopsis thaliana
  8pyx-assembly1_A  TM=8.561E-01  e=1.134E-46  Streptoalloteichus hindustanus
  6h1b-assembly4_D  TM=8.926E-01  e=9.667E-45  Marinactinospora thermotolerans
  6sq8-assembly2_B  TM=8.781E-01  e=6.741E-45  Marinactinospora thermotolerans
  6h1b-assembly1_A  TM=8.820E-01  e=3.215E-44  Marinactinospora thermotolerans

pLDDT: mean 89.27, std 12.27, range [23.14, 98.88]